Protein AF-0000000070252685 (afdb_homodimer)

Sequence (1510 aa):
MESILINCVQNNLHHFMHSNAIFISQLLCAQFPSETNLQLLAACYLQNNQAYSAYHILKGTKMPQSRYLFAISCFHMNLLGEAEAALCPANEPGAEVPNGAPGHYLLGQVYRYTDRKKRAIDHFKQALSKDPLMWAAYEELCILGDAEEATTVFGEAASFCMQKQYLNCSTSPNLSAEDCNVVATNSVSEDVSPRKLRLMQGLKDIAANPHGSSIIGGAASQLISSGSSNMSFYNTPSPMATQLSSVAPPPLCRNVMPNGPNLSTLNSDNSPKSTVNSTIQAPIQAPRRKFVGEGKLRKISGRLFSDSPRRSSRLSNEASVSSNANATMLSGNGTSNSYKGGSKLGPMTFRTMTVRKGQSWANENMDGGIHNDAVDVSRLNISSTTSCSSAAVEAKAYEQDATTLQVSGQATSESKVITGASEILTILRVLGEGYRLACLYRCKEALDTYLKLPQRHYNTGWVLSQVGKAHYELVDNLEADRVFSLARQIAPYSLEGMDIYSTVLYHLKEDMKLSYLAQELISTDRLAPQSWCAMGNCYSLQKDHETALKNFQRAVQLNPRFAYAQTLCGHEYVAQEDFENGIKSYQRALMVDPRHYNAWYGLGMLYLHQEKFEFSEHHFRMAFRINPKSSVILSYLGTALHFLKRSEEGLAVMEKAILADKKNLLPMYQKANILMSLERFDEALEVLDELKEYAPFESSVFALMGNIYKRRNMHERAMFHYGIALDLKPSATDAATIKAAIEKLYLPDELEDNLMESILINCVQNNLHHFMHSNAIFISQLLCAQFPSETNLQLLAACYLQNNQAYSAYHILKGTKMPQSRYLFAISCFHMNLLGEAEAALCPANEPGAEVPNGAPGHYLLGQVYRYTDRKKRAIDHFKQALSKDPLMWAAYEELCILGDAEEATTVFGEAASFCMQKQYLNCSTSPNLSAEDCNVVATNSVSEDVSPRKLRLMQGLKDIAANPHGSSIIGGAASQLISSGSSNMSFYNTPSPMATQLSSVAPPPLCRNVMPNGPNLSTLNSDNSPKSTVNSTIQAPIQAPRRKFVGEGKLRKISGRLFSDSPRRSSRLSNEASVSSNANATMLSGNGTSNSYKGGSKLGPMTFRTMTVRKGQSWANENMDGGIHNDAVDVSRLNISSTTSCSSAAVEAKAYEQDATTLQVSGQATSESKVITGASEILTILRVLGEGYRLACLYRCKEALDTYLKLPQRHYNTGWVLSQVGKAHYELVDNLEADRVFSLARQIAPYSLEGMDIYSTVLYHLKEDMKLSYLAQELISTDRLAPQSWCAMGNCYSLQKDHETALKNFQRAVQLNPRFAYAQTLCGHEYVAQEDFENGIKSYQRALMVDPRHYNAWYGLGMLYLHQEKFEFSEHHFRMAFRINPKSSVILSYLGTALHFLKRSEEGLAVMEKAILADKKNLLPMYQKANILMSLERFDEALEVLDELKEYAPFESSVFALMGNIYKRRNMHERAMFHYGIALDLKPSATDAATIKAAIEKLYLPDELEDNL

Organism: Medicago truncatula (NCBI:txid3880)

Secondary structure (DSSP, 8-state):
-HHHHHHHHHHHHHTT-HHHHHHHHHHHHHHS--HHHHHHHHHHHHHTT-HHHHHHHHTT--SHHHHHHHHHHHHHTT-HHHHHHHHS-TT-TTPPPTTSHHHHHHHHHHHHHTT-HHHHHHHHHHHHHH-TT-HHHHHHHHHTT-PPPHHHHTSHHHHHHHHHHHHTTTSS----GGGG---------------------------------------------------------GGG--------------------------------------------------------------TTS-S---S-----B----------------------------------------------------------------------------------TTHHHHHHHHHHHHHHHHHHHHHHHHHHHHHHHHHHHHHHTT-HHHHHHHHTTS-HHHHTSHHHHHHHHHHHHHTT-HHHHHHHHHHHHHH-TT--TTHHHHHHHHHHTT-HHHHHHHHHHHHHH-TT-HHHHHHHHHHHHHTT-HHHHHHHHHHHHHH-TT-HHHHHHHHHHHHHTT-HHHHHHHHHHHHHH-TT-HHHHHHHHHHHHHTT-HHHHHHHHHHHHHH-TT-HHHHHHHHHHHHHTT-HHHHHHHHHHHHHH-TTB-HHHHHHHHHHHHTT-HHHHHHHHHHHHHH-TT-HHHHHHHHHHHHHTT-HHHHHHHHHHHHHT---HHHHHHHHHHHHTTTS-HHHHTT-/-HHHHHHHHHHHHHTT-HHHHHHHHHHHHHHS--HHHHHHHHHHHHHTT-HHHHHHHHTT--SHHHHHHHHHHHHHTT-HHHHHHHHS-TT-TTPPPTTSHHHHHHHHHHHHHTT-HHHHHHHHHHHHHH-TT-HHHHHHHHHTT-PPPHHHHTSHHHHHHHHHHHHTTTSS----GGGG-------------------------------------------------------------------------------------------------------------------------STTS-SS--S----------------------------------------------S-----------------------------------------GGGHHHHHHHHHHHHHHHHHHHHHHHHHHHHHHHHHHHHHTT-HHHHHHHHTTS-HHHHTSHHHHHHHHHHHHHTT-HHHHHHHHHHHHHH-TT--TTHHHHHHHHHHTT-HHHHHHHHHHHHHH-TT-HHHHHHHHHHHHHTT-HHHHHHHHHHHHHH-TT-HHHHHHHHHHHHHTT-HHHHHHHHHHHHHH-TT-HHHHHHHHHHHHHTT-HHHHHHHHHHHHHH-TT-HHHHHHHHHHHHHTT-HHHHHHHHHHHHHH-TT--HHHHHHHHHHHHTT-HHHHHHHHHHHHHH-TT-HHHHHHHHHHHHHTT-HHHHHHHHHHHHHT---HHHHHHHHHHHHTTTS-HHHHTT-

InterPro domains:
  IPR011990 Tetratricopeptide-like helical domain superfamily [G3DSA:1.25.40.10] (1-155)
  IPR011990 Tetratricopeptide-like helical domain superfamily [G3DSA:1.25.40.10] (419-493)
  IPR011990 Tetratricopeptide-like helical domain superfamily [G3DSA:1.25.40.10] (494-622)
  IPR011990 Tetratricopeptide-like helical domain superfamily [G3DSA:1.25.40.10] (623-747)
  IPR011990 Tetratricopeptide-like helical domain superfamily [SSF48452] (34-492)
  IPR011990 Tetratricopeptide-like helical domain superfamily [SSF48452] (529-735)
  IPR013105 Tetratricopeptide repeat 2 [PF07719] (102-132)
  IPR019734 Tetratricopeptide repeat [PF00515] (530-562)
  IPR019734 Tetratricopeptide repeat [PS50005] (101-134)
  IPR019734 Tetratricopeptide repeat [PS50005] (529-562)
  IPR019734 Tetratricopeptide repeat [PS50005] (563-596)
  IPR019734 Tetratricopeptide repeat [PS50005] (597-630)
  IPR019734 Tetratricopeptide repeat [PS50005] (699-732)
  IPR019734 Tetratricopeptide repeat [SM00028] (101-134)
  IPR019734 Tetratricopeptide repeat [SM00028] (529-562)
  IPR019734 Tetratricopeptide repeat [SM00028] (563-596)
  IPR019734 Tetratricopeptide repeat [SM00028] (597-630)
  IPR019734 Tetratricopeptide repeat [SM00028] (631-664)
  IPR019734 Tetratricopeptide repeat [SM00028] (665-698)
  IPR019734 Tetratricopeptide repeat [SM00028] (699-732)

Solvent-accessible surface area (backbone atoms only — not comparable to full-atom values): 87542 Å² total; per-residue (Å²): 69,67,67,58,46,51,51,48,27,52,50,25,53,73,67,70,34,44,71,44,18,42,52,48,28,50,52,43,30,45,76,48,75,45,72,69,44,46,44,53,38,27,49,36,29,44,69,61,73,31,31,63,41,22,33,66,71,35,60,88,54,78,53,49,68,40,19,44,53,29,18,51,21,24,48,76,68,69,35,46,70,59,18,45,41,47,42,49,37,80,90,40,81,82,53,73,51,24,78,52,29,64,33,25,35,51,50,14,50,46,27,46,77,68,71,34,56,70,61,12,52,51,24,21,51,49,13,34,72,68,31,62,80,43,53,56,34,53,52,50,28,18,70,71,71,68,51,71,59,23,64,66,60,43,27,68,70,30,45,51,50,49,42,54,61,62,47,56,63,70,71,58,71,86,71,61,84,66,58,73,62,64,66,80,71,74,71,74,72,68,81,69,82,77,81,70,87,85,81,89,79,89,80,86,89,86,91,84,93,84,91,87,88,87,92,85,89,90,77,93,81,93,83,90,85,84,87,86,89,90,82,76,86,81,84,83,78,64,80,74,66,75,73,65,80,82,88,76,85,87,80,66,89,78,88,78,77,81,80,69,80,84,89,82,87,84,89,80,87,82,90,82,86,84,83,91,82,89,76,92,73,83,85,85,82,72,80,79,75,72,84,64,79,75,76,72,82,64,75,52,56,37,84,75,38,69,66,82,73,43,63,84,70,66,54,48,62,50,80,45,70,80,74,85,75,84,88,80,82,82,83,80,86,77,85,80,81,86,81,87,84,90,83,88,82,88,87,83,91,81,89,94,87,86,93,86,86,88,86,91,88,82,86,84,84,83,86,84,88,81,85,85,84,70,84,73,78,84,76,90,78,66,83,52,79,81,82,78,86,87,76,89,70,88,78,77,86,76,68,77,64,62,72,59,46,61,56,45,52,51,49,49,50,47,50,42,49,49,52,20,47,51,53,53,28,53,54,46,22,40,54,40,37,18,50,40,28,44,59,55,52,39,30,71,61,14,52,58,38,46,66,69,44,57,63,57,60,39,72,32,41,66,47,24,29,52,48,16,51,33,28,43,76,68,50,35,42,68,59,14,51,52,36,39,52,51,20,39,70,73,30,69,64,61,59,76,54,39,41,56,48,31,49,39,29,48,75,68,65,35,61,67,64,31,45,51,49,17,51,50,34,38,71,68,38,73,76,41,38,39,21,26,38,17,43,11,40,44,30,41,72,70,68,34,41,69,62,13,33,53,28,17,48,49,17,27,70,65,34,80,72,42,34,67,37,28,31,48,33,14,24,33,26,44,74,68,68,35,53,68,61,14,50,52,26,20,50,52,16,37,72,60,33,78,73,45,36,66,27,30,40,49,50,12,51,51,26,46,74,67,66,37,38,71,60,13,31,51,26,21,48,54,19,32,72,50,37,72,58,40,28,50,49,30,28,50,32,15,49,28,29,36,76,68,70,38,44,69,63,12,47,55,34,16,52,51,12,33,71,53,29,75,37,32,51,62,22,51,55,49,40,24,50,53,27,46,76,69,66,37,49,69,63,16,50,54,46,47,56,54,46,38,58,42,42,74,76,35,27,62,60,29,38,50,52,12,52,49,27,42,76,66,69,35,53,68,60,12,52,51,27,38,50,52,15,54,72,51,61,46,45,72,70,42,42,51,52,52,50,52,49,58,73,43,56,86,54,63,74,80,56,53,75,75,102,70,68,67,58,45,51,50,49,28,53,52,24,54,74,68,71,35,45,72,44,20,42,51,48,27,49,52,42,32,47,75,48,74,43,70,69,42,46,43,53,36,30,49,37,29,45,70,62,72,31,31,63,41,21,34,66,71,34,60,88,55,78,52,51,70,39,19,45,55,28,18,52,19,22,48,77,67,68,37,48,70,59,18,45,41,45,42,48,35,82,92,41,80,80,52,74,50,27,78,52,28,64,33,25,34,52,49,13,49,44,26,45,76,66,72,35,55,71,61,12,51,51,23,22,51,48,12,34,72,68,30,63,82,42,54,56,34,54,52,51,29,18,70,72,72,68,52,71,58,21,63,68,62,44,26,68,68,32,46,51,51,51,42,54,60,62,48,58,62,70,69,57,69,85,70,60,84,67,59,74,61,63,64,79,72,73,75,71,76,65,83,60,50,82,76,84,73,81,86,92,80,85,76,83,86,74,89,79,90,82,81,88,83,79,87,78,87,71,86,80,81,89,81,89,83,87,85,91,84,91,82,90,94,84,89,92,90,93,84,90,90,83,90,78,88,91,82,83,88,85,86,88,80,83,88,85,89,85,87,90,86,88,84,88,82,82,87,82,90,83,86,78,85,84,81,92,80,88,77,87,79,80,79,83,81,76,78,78,76,71,87,63,78,78,76,70,84,67,74,48,56,36,81,71,38,68,66,82,71,44,66,86,65,74,51,62,48,54,78,20,80,68,91,79,89,74,84,79,82,88,78,85,80,82,86,81,89,78,88,84,86,84,83,86,86,86,78,90,81,88,82,79,91,78,70,95,78,86,90,84,93,86,82,86,78,87,77,85,80,91,80,90,83,84,87,79,86,80,75,94,77,92,84,91,87,87,88,81,85,85,85,82,74,84,81,77,87,82,69,78,67,60,75,62,43,62,63,46,49,55,51,48,49,48,51,43,49,49,52,20,46,51,53,54,29,53,54,47,22,41,53,42,37,18,51,39,29,43,59,54,52,39,29,70,62,14,52,57,38,45,65,70,44,58,63,56,58,38,73,32,43,66,49,23,29,52,48,16,50,32,29,43,76,70,68,36,42,67,59,15,50,51,35,38,53,50,19,38,70,74,31,69,62,62,61,75,55,40,40,56,51,32,49,39,30,48,75,68,65,35,63,66,64,29,45,51,50,18,52,50,34,38,72,70,36,75,77,41,39,38,22,26,39,15,44,11,41,43,29,41,71,69,68,35,41,69,61,13,33,54,29,17,49,50,17,28,69,66,33,79,72,41,33,67,37,29,30,53,34,14,25,34,26,44,74,67,68,35,52,68,61,13,51,51,24,20,50,52,16,36,70,62,34,79,71,44,36,66,26,31,39,50,51,12,53,52,27,44,74,69,66,36,38,70,59,11,32,51,25,21,50,54,18,30,72,50,36,70,59,41,28,43,49,31,29,52,32,15,51,29,29,36,74,68,71,37,44,71,60,12,47,54,34,16,52,52,12,33,70,54,28,74,52,26,49,57,20,51,56,51,41,22,51,53,27,45,75,71,67,37,49,68,63,18,51,53,46,46,55,55,46,40,44,34,31,64,76,34,26,64,62,30,39,51,51,11,52,50,27,41,75,67,70,36,52,68,61,11,51,51,27,39,51,52,14,55,70,53,62,45,44,72,69,42,43,51,53,51,52,51,49,59,73,44,57,85,54,63,74,80,56,53,74,77,101

Nearest PDB structures (foldseek):
  6q6h-assembly1_J  TM=9.196E-01  e=4.340E-27  Homo sapiens
  9gaw-assembly1_J  TM=9.113E-01  e=5.886E-27  Homo sapiens
  5g05-assembly1_H  TM=8.984E-01  e=2.149E-26  Homo sapiens
  4rg9-assembly1_B  TM=7.607E-01  e=1.449E-23  Homo sapiens
  8a61-assembly1_F  TM=8.422E-01  e=3.657E-17  Saccharomyces cerevisiae

pLDDT: mean 70.57, std 36.14, range [13.05, 98.81]

Structure (mmCIF, N/CA/C/O backbone):
data_AF-0000000070252685-model_v1
#
loop_
_entity.id
_entity.type
_entity.pdbx_description
1 polymer 'Cell division cycle-like protein'
#
loop_
_atom_site.group_PDB
_atom_site.id
_atom_site.type_symbol
_atom_site.label_atom_id
_atom_site.label_alt_id
_atom_site.label_comp_id
_atom_site.label_asym_id
_atom_site.label_entity_id
_atom_site.label_seq_id
_atom_site.pdbx_PDB_ins_code
_atom_site.Cartn_x
_atom_site.Cartn_y
_atom_site.Cartn_z
_atom_site.occupancy
_atom_site.B_iso_or_equiv
_atom_site.auth_seq_id
_atom_site.auth_comp_id
_atom_site.auth_asym_id
_atom_site.auth_atom_id
_atom_site.pdbx_PDB_model_num
ATOM 1 N N . MET A 1 1 ? -28.453 9.102 19.422 1 94.31 1 MET A N 1
ATOM 2 C CA . MET A 1 1 ? -27.094 9.531 19.078 1 94.31 1 MET A CA 1
ATOM 3 C C . MET A 1 1 ? -26.281 8.383 18.5 1 94.31 1 MET A C 1
ATOM 5 O O . MET A 1 1 ? -25.641 8.539 17.453 1 94.31 1 MET A O 1
ATOM 9 N N . GLU A 1 2 ? -26.297 7.258 19.109 1 95.5 2 GLU A N 1
ATOM 10 C CA . GLU A 1 2 ? -25.5 6.113 18.672 1 95.5 2 GLU A CA 1
ATOM 11 C C . GLU A 1 2 ? -25.891 5.676 17.266 1 95.5 2 GLU A C 1
ATOM 13 O O . GLU A 1 2 ? -25.016 5.457 16.422 1 95.5 2 GLU A O 1
ATOM 18 N N . SER A 1 3 ? -27.188 5.547 17 1 95.12 3 SER A N 1
ATOM 19 C CA . SER A 1 3 ? -27.656 5.121 15.695 1 95.12 3 SER A CA 1
ATOM 20 C C . SER A 1 3 ? -27.266 6.117 14.609 1 95.12 3 SER A C 1
ATOM 22 O O . SER A 1 3 ? -26.938 5.723 13.492 1 95.12 3 SER A O 1
ATOM 24 N N . ILE A 1 4 ? -27.359 7.371 14.953 1 95.31 4 ILE A N 1
ATOM 25 C CA . ILE A 1 4 ? -26.984 8.406 14 1 95.31 4 ILE A CA 1
ATOM 26 C C . ILE A 1 4 ? -25.5 8.266 13.641 1 95.31 4 ILE A C 1
ATOM 28 O O . ILE A 1 4 ? -25.141 8.312 12.469 1 95.31 4 ILE A O 1
ATOM 32 N N . LEU A 1 5 ? -24.672 8.086 14.648 1 97.44 5 LEU A N 1
ATOM 33 C CA . LEU A 1 5 ? -23.219 7.973 14.43 1 97.44 5 LEU A CA 1
ATOM 34 C C . LEU A 1 5 ? -22.891 6.715 13.633 1 97.44 5 LEU A C 1
ATOM 36 O O . LEU A 1 5 ? -22.047 6.754 12.734 1 97.44 5 LEU A O 1
ATOM 40 N N . ILE A 1 6 ? -23.547 5.617 13.922 1 97.69 6 ILE A N 1
ATOM 41 C CA . ILE A 1 6 ? -23.328 4.367 13.203 1 97.69 6 ILE A CA 1
ATOM 42 C C . ILE A 1 6 ? -23.672 4.547 11.727 1 97.69 6 ILE A C 1
ATOM 44 O O . ILE A 1 6 ? -22.906 4.152 10.844 1 97.69 6 ILE A O 1
ATOM 48 N N . ASN A 1 7 ? -24.812 5.113 11.531 1 96.25 7 ASN A N 1
ATOM 49 C CA . ASN A 1 7 ? -25.25 5.359 10.164 1 96.25 7 ASN A CA 1
ATOM 50 C C . ASN A 1 7 ? -24.266 6.27 9.422 1 96.25 7 ASN A C 1
ATOM 52 O O . ASN A 1 7 ? -24 6.074 8.234 1 96.25 7 ASN A O 1
ATOM 56 N N . CYS A 1 8 ? -23.766 7.254 10.102 1 96.94 8 CYS A N 1
ATOM 57 C CA . CYS A 1 8 ? -22.797 8.172 9.516 1 96.94 8 CYS A CA 1
ATOM 58 C C . CYS A 1 8 ? -21.531 7.438 9.117 1 96.94 8 CYS A C 1
ATOM 60 O O . CYS A 1 8 ? -21 7.648 8.031 1 96.94 8 CYS A O 1
ATOM 62 N N . VAL A 1 9 ? -21.031 6.609 10 1 98.19 9 VAL A N 1
ATOM 63 C CA . VAL A 1 9 ? -19.812 5.852 9.734 1 98.19 9 VAL A CA 1
ATOM 64 C C . VAL A 1 9 ? -20.031 4.961 8.516 1 98.19 9 VAL A C 1
ATOM 66 O O . VAL A 1 9 ? -19.188 4.93 7.613 1 98.19 9 VAL A O 1
ATOM 69 N N . GLN A 1 10 ? -21.125 4.285 8.43 1 96.75 10 GLN A N 1
ATOM 70 C CA . GLN A 1 10 ? -21.422 3.379 7.324 1 96.75 10 GLN A CA 1
ATOM 71 C C . GLN A 1 10 ? -21.531 4.141 6.004 1 96.75 10 GLN A C 1
ATOM 73 O O . GLN A 1 10 ? -21.062 3.674 4.969 1 96.75 10 GLN A O 1
ATOM 78 N N . ASN A 1 11 ? -22.172 5.25 6.137 1 96.31 11 ASN A N 1
ATOM 79 C CA . ASN A 1 11 ? -22.312 6.082 4.945 1 96.31 11 ASN A CA 1
ATOM 80 C C . ASN A 1 11 ? -20.953 6.555 4.434 1 96.31 11 ASN A C 1
ATOM 82 O O . ASN A 1 11 ? -20.719 6.59 3.225 1 96.31 11 ASN A O 1
ATOM 86 N N . ASN A 1 12 ? -20.141 6.969 5.336 1 97.81 12 ASN A N 1
ATOM 87 C CA . ASN A 1 12 ? -18.797 7.414 4.957 1 97.81 12 ASN A CA 1
ATOM 88 C C . ASN A 1 12 ? -17.969 6.273 4.363 1 97.81 12 ASN A C 1
ATOM 90 O O . ASN A 1 12 ? -17.203 6.484 3.424 1 97.81 12 ASN A O 1
ATOM 94 N N . LEU A 1 13 ? -18.109 5.066 4.898 1 96.94 13 LEU A N 1
ATOM 95 C CA . LEU A 1 13 ? -17.422 3.904 4.348 1 96.94 13 LEU A CA 1
ATOM 96 C C . LEU A 1 13 ? -17.906 3.607 2.93 1 96.94 13 LEU A C 1
ATOM 98 O O . LEU A 1 13 ? -17.109 3.273 2.055 1 96.94 13 LEU A O 1
ATOM 102 N N . HIS A 1 14 ? -19.156 3.803 2.762 1 95.25 14 HIS A N 1
ATOM 103 C CA . HIS A 1 14 ? -19.75 3.564 1.449 1 95.25 14 HIS A CA 1
ATOM 104 C C . HIS A 1 14 ? -19.188 4.531 0.41 1 95.25 14 HIS A C 1
ATOM 106 O O . HIS A 1 14 ? -19.047 4.176 -0.762 1 95.25 14 HIS A O 1
ATOM 112 N N . HIS A 1 15 ? -18.844 5.73 0.833 1 96.81 15 HIS A N 1
ATOM 113 C CA . HIS A 1 15 ? -18.375 6.754 -0.092 1 96.81 15 HIS A CA 1
ATOM 114 C C . HIS A 1 15 ? -16.859 6.867 -0.069 1 96.81 15 HIS A C 1
ATOM 116 O O . HIS A 1 15 ? -16.297 7.832 -0.594 1 96.81 15 HIS A O 1
ATOM 122 N N . PHE A 1 16 ? -16.156 5.961 0.532 1 97.06 16 PHE A N 1
ATOM 123 C CA . PHE A 1 16 ? -14.695 5.871 0.58 1 97.06 16 PHE A CA 1
ATOM 124 C C . PHE A 1 16 ? -14.102 7.086 1.279 1 97.06 16 PHE A C 1
ATOM 126 O O . PHE A 1 16 ? -13.039 7.578 0.89 1 97.06 16 PHE A O 1
ATOM 133 N N . MET A 1 17 ? -14.898 7.641 2.25 1 97.5 17 MET A N 1
ATOM 134 C CA . MET A 1 17 ? -14.422 8.703 3.131 1 97.5 17 MET A CA 1
ATOM 135 C C . MET A 1 17 ? -13.836 8.133 4.414 1 97.5 17 MET A C 1
ATOM 137 O O . MET A 1 17 ? -14.367 8.359 5.504 1 97.5 17 MET A O 1
ATOM 141 N N . HIS A 1 18 ? -12.734 7.488 4.301 1 97.25 18 HIS A N 1
ATOM 142 C CA . HIS A 1 18 ? -12.18 6.68 5.379 1 97.25 18 HIS A CA 1
ATOM 143 C C . HIS A 1 18 ? -11.742 7.547 6.555 1 97.25 18 HIS A C 1
ATOM 145 O O . HIS A 1 18 ? -11.984 7.203 7.715 1 97.25 18 HIS A O 1
ATOM 151 N N . SER A 1 19 ? -11.078 8.672 6.262 1 96.19 19 SER A N 1
ATOM 152 C CA . SER A 1 19 ? -10.602 9.539 7.332 1 96.19 19 SER A CA 1
ATOM 153 C C . SER A 1 19 ? -11.758 10.047 8.195 1 96.19 19 SER A C 1
ATOM 155 O O . SER A 1 19 ? -11.664 10.07 9.422 1 96.19 19 SER A O 1
ATOM 157 N N . ASN A 1 20 ? -12.805 10.422 7.52 1 98.12 20 ASN A N 1
ATOM 158 C CA . ASN A 1 20 ? -13.977 10.906 8.25 1 98.12 20 ASN A CA 1
ATOM 159 C C . ASN A 1 20 ? -14.656 9.773 9.016 1 98.12 20 ASN A C 1
ATOM 161 O O . ASN A 1 20 ? -15.141 9.977 10.133 1 98.12 20 ASN A O 1
ATOM 165 N N . ALA A 1 21 ? -14.734 8.602 8.375 1 98.5 21 ALA A N 1
ATOM 166 C CA . ALA A 1 21 ? -15.32 7.43 9.031 1 98.5 21 ALA A CA 1
ATOM 167 C C . ALA A 1 21 ? -14.562 7.086 10.312 1 98.5 21 ALA A C 1
ATOM 169 O O . ALA A 1 21 ? -15.172 6.781 11.344 1 98.5 21 ALA A O 1
ATOM 170 N N . ILE A 1 22 ? -13.258 7.156 10.305 1 98 22 ILE A N 1
ATOM 171 C CA . ILE A 1 22 ? -12.414 6.82 11.453 1 98 22 ILE A CA 1
ATOM 172 C C . ILE A 1 22 ? -12.664 7.82 12.578 1 98 22 ILE A C 1
ATOM 174 O O . ILE A 1 22 ? -12.867 7.426 13.734 1 98 22 ILE A O 1
ATOM 178 N N . PHE A 1 23 ? -12.742 9.086 12.242 1 97.88 23 PHE A N 1
ATOM 179 C CA . PHE A 1 23 ? -12.953 10.109 13.258 1 97.88 23 PHE A CA 1
ATOM 180 C C . PHE A 1 23 ? -14.305 9.922 13.938 1 97.88 23 PHE A C 1
ATOM 182 O O . PHE A 1 23 ? -14.398 9.93 15.164 1 97.88 23 PHE A O 1
ATOM 189 N N . ILE A 1 24 ? -15.328 9.773 13.109 1 98.31 24 ILE A N 1
ATOM 190 C CA . ILE A 1 24 ? -16.672 9.641 13.648 1 98.31 24 ILE A CA 1
ATOM 191 C C . ILE A 1 24 ? -16.781 8.352 14.461 1 98.31 24 ILE A C 1
ATOM 193 O O . ILE A 1 24 ? -17.469 8.312 15.484 1 98.31 24 ILE A O 1
ATOM 197 N N . SER A 1 25 ? -16.125 7.301 13.992 1 98.25 25 SER A N 1
ATOM 198 C CA . SER A 1 25 ? -16.172 6.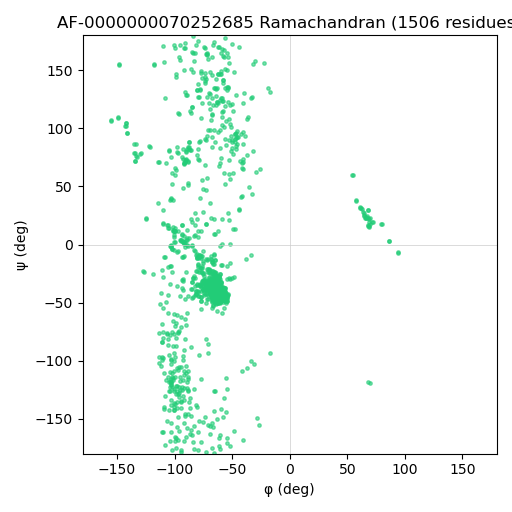035 14.719 1 98.25 25 SER A CA 1
ATOM 199 C C . SER A 1 25 ? -15.438 6.145 16.047 1 98.25 25 SER A C 1
ATOM 201 O O . SER A 1 25 ? -15.82 5.5 17.031 1 98.25 25 SER A O 1
ATOM 203 N N . GLN A 1 26 ? -14.328 6.906 16.078 1 97.06 26 GLN A N 1
ATOM 204 C CA . GLN A 1 26 ? -13.648 7.16 17.344 1 97.06 26 GLN A CA 1
ATOM 205 C C . GLN A 1 26 ? -14.562 7.887 18.328 1 97.06 26 GLN A C 1
ATOM 207 O O . GLN A 1 26 ? -14.578 7.574 19.516 1 97.06 26 GLN A O 1
ATOM 212 N N . LEU A 1 27 ? -15.273 8.859 17.797 1 97.38 27 LEU A N 1
ATOM 213 C CA . LEU A 1 27 ? -16.25 9.562 18.609 1 97.38 27 LEU A CA 1
ATOM 214 C C . LEU A 1 27 ? -17.312 8.602 19.141 1 97.38 27 LEU A C 1
ATOM 216 O O . LEU A 1 27 ? -17.688 8.68 20.312 1 97.38 27 LEU A O 1
ATOM 220 N N . LEU A 1 28 ? -17.766 7.742 18.234 1 98.12 28 LEU A N 1
ATOM 221 C CA . LEU A 1 28 ? -18.766 6.734 18.578 1 98.12 28 LEU A CA 1
ATOM 222 C C . LEU A 1 28 ? -18.25 5.832 19.703 1 98.12 28 LEU A C 1
ATOM 224 O O . LEU A 1 28 ? -18.969 5.59 20.672 1 98.12 28 LEU A O 1
ATOM 228 N N . CYS A 1 29 ? -17.016 5.391 19.672 1 97.56 29 CYS A N 1
ATOM 229 C CA . CYS A 1 29 ? -16.453 4.469 20.656 1 97.56 29 CYS A CA 1
ATOM 230 C C . CYS A 1 29 ? -16.203 5.176 21.984 1 97.56 29 CYS A C 1
ATOM 232 O O . CYS A 1 29 ? -16.328 4.57 23.047 1 97.56 29 CYS A O 1
ATOM 234 N N . ALA A 1 30 ? -15.781 6.422 21.875 1 97.44 30 ALA A N 1
ATOM 235 C CA . ALA A 1 30 ? -15.562 7.188 23.094 1 97.44 30 ALA A CA 1
ATOM 236 C C . ALA A 1 30 ? -16.875 7.402 23.844 1 97.44 30 ALA A C 1
ATOM 238 O O . ALA A 1 30 ? -16.906 7.301 25.078 1 97.44 30 ALA A O 1
ATOM 239 N N . GLN A 1 31 ? -18 7.652 23.141 1 97.25 31 GLN A N 1
ATOM 240 C CA . GLN A 1 31 ? -19.297 7.941 23.75 1 97.25 31 GLN A CA 1
ATOM 241 C C . GLN A 1 31 ? -20 6.656 24.172 1 97.25 31 GLN A C 1
ATOM 243 O O . GLN A 1 31 ? -20.672 6.625 25.203 1 97.25 31 GLN A O 1
ATOM 248 N N . PHE A 1 32 ? -19.875 5.668 23.328 1 97.69 32 PHE A N 1
ATOM 249 C CA . PHE A 1 32 ? -20.547 4.398 23.562 1 97.69 32 PHE A CA 1
ATOM 250 C C . PHE A 1 32 ? -19.578 3.23 23.422 1 97.69 32 PHE A C 1
ATOM 252 O O . PHE A 1 32 ? -19.641 2.465 22.469 1 97.69 32 PHE A O 1
ATOM 259 N N . PRO A 1 33 ? -18.781 3.053 24.5 1 96.12 33 PRO A N 1
ATOM 260 C CA . PRO A 1 33 ? -17.828 1.943 24.406 1 96.12 33 PRO A CA 1
ATOM 261 C C . PRO A 1 33 ? -18.516 0.578 24.391 1 96.12 33 PRO A C 1
ATOM 263 O O . PRO A 1 33 ? -19.281 0.255 25.297 1 96.12 33 PRO A O 1
ATOM 266 N N . SER A 1 34 ? -18.469 -0.105 23.344 1 97.19 34 SER A N 1
ATOM 267 C CA . SER A 1 34 ? -18.984 -1.457 23.156 1 97.19 34 SER A CA 1
ATOM 268 C C . SER A 1 34 ? -18.156 -2.24 22.141 1 97.19 34 SER A C 1
ATOM 270 O O . SER A 1 34 ? -17.453 -1.649 21.328 1 97.19 34 SER A O 1
ATOM 272 N N . GLU A 1 35 ? -18.172 -3.525 22.25 1 96.62 35 GLU A N 1
ATOM 273 C CA . GLU A 1 35 ? -17.438 -4.367 21.297 1 96.62 35 GLU A CA 1
ATOM 274 C C . GLU A 1 35 ? -17.953 -4.18 19.875 1 96.62 35 GLU A C 1
ATOM 276 O O . GLU A 1 35 ? -17.188 -4.223 18.922 1 96.62 35 GLU A O 1
ATOM 281 N N . THR A 1 36 ? -19.25 -3.994 19.734 1 97.75 36 THR A N 1
ATOM 282 C CA . THR A 1 36 ? -19.859 -3.807 18.422 1 97.75 36 THR A CA 1
ATOM 283 C C . THR A 1 36 ? -19.344 -2.521 17.766 1 97.75 36 THR A C 1
ATOM 285 O O . THR A 1 36 ? -19.078 -2.492 16.562 1 97.75 36 THR A O 1
ATOM 288 N N . ASN A 1 37 ? -19.281 -1.487 18.594 1 98.19 37 ASN A N 1
ATOM 289 C CA . ASN A 1 37 ? -18.75 -0.234 18.062 1 98.19 37 ASN A CA 1
ATOM 290 C C . ASN A 1 37 ? -17.266 -0.322 17.781 1 98.19 37 ASN A C 1
ATOM 292 O O . ASN A 1 37 ? -16.766 0.309 16.844 1 98.19 37 ASN A O 1
ATOM 296 N N . LEU A 1 38 ? -16.531 -1.125 18.562 1 98.12 38 LEU A N 1
ATOM 297 C CA . LEU A 1 38 ? -15.117 -1.367 18.281 1 98.12 38 LEU A CA 1
ATOM 298 C C . LEU A 1 38 ? -14.945 -2.115 16.969 1 98.12 38 LEU A C 1
ATOM 300 O O . LEU A 1 38 ? -13.984 -1.874 16.234 1 98.12 38 LEU A O 1
ATOM 304 N N . GLN A 1 39 ? -15.898 -3.055 16.688 1 98.19 39 GLN A N 1
ATOM 305 C CA . GLN A 1 39 ? -15.891 -3.754 15.398 1 98.19 39 GLN A CA 1
ATOM 306 C C . GLN A 1 39 ? -15.977 -2.771 14.234 1 98.19 39 GLN A C 1
ATOM 308 O O . GLN A 1 39 ? -15.273 -2.92 13.234 1 98.19 39 GLN A O 1
ATOM 313 N N . LEU A 1 40 ? -16.859 -1.833 14.422 1 98.19 40 LEU A N 1
ATOM 314 C CA . LEU A 1 40 ? -17.047 -0.83 13.383 1 98.19 40 LEU A CA 1
ATOM 315 C C . LEU A 1 40 ? -15.781 0.005 13.195 1 98.19 40 LEU A C 1
ATOM 317 O O . LEU A 1 40 ? -15.383 0.29 12.062 1 98.19 40 LEU A O 1
ATOM 321 N N . LEU A 1 41 ? -15.141 0.412 14.266 1 98.19 41 LEU A N 1
ATOM 322 C CA . LEU A 1 41 ? -13.898 1.167 14.195 1 98.19 41 LEU A CA 1
ATOM 323 C C . LEU A 1 41 ? -12.797 0.343 13.531 1 98.19 41 LEU A C 1
ATOM 325 O O . LEU A 1 41 ? -12.062 0.851 12.68 1 98.19 41 LEU A O 1
ATOM 329 N N . ALA A 1 42 ? -12.711 -0.913 13.906 1 98.5 42 ALA A N 1
ATOM 330 C CA . ALA A 1 42 ? -11.727 -1.807 13.305 1 98.5 42 ALA A CA 1
ATOM 331 C C . ALA A 1 42 ? -11.953 -1.952 11.805 1 98.5 42 ALA A C 1
ATOM 333 O O . ALA A 1 42 ? -11 -1.976 11.023 1 98.5 42 ALA A O 1
ATOM 334 N N . ALA A 1 43 ? -13.219 -2.061 11.422 1 98.31 43 ALA A N 1
ATOM 335 C CA . ALA A 1 43 ? -13.562 -2.172 10.008 1 98.31 43 ALA A CA 1
ATOM 336 C C . ALA A 1 43 ? -13.117 -0.93 9.234 1 98.31 43 ALA A C 1
ATOM 338 O O . ALA A 1 43 ? -12.672 -1.028 8.094 1 98.31 43 ALA A O 1
ATOM 339 N N . CYS A 1 44 ? -13.258 0.243 9.883 1 98.31 44 CYS A N 1
ATOM 340 C CA . CYS A 1 44 ? -12.812 1.479 9.25 1 98.31 44 CYS A CA 1
ATOM 341 C C . CYS A 1 44 ? -11.312 1.442 8.992 1 98.31 44 CYS A C 1
ATOM 343 O O . CYS A 1 44 ? -10.859 1.784 7.898 1 98.31 44 CYS A O 1
ATOM 345 N N . TYR A 1 45 ? -10.578 0.981 9.961 1 98 45 TYR A N 1
ATOM 346 C CA . TYR A 1 45 ? -9.133 0.922 9.82 1 98 45 TYR A CA 1
ATOM 347 C C . TYR A 1 45 ? -8.727 -0.129 8.797 1 98 45 TYR A C 1
ATOM 349 O O . TYR A 1 45 ? -7.785 0.078 8.023 1 98 45 TYR A O 1
ATOM 357 N N . LEU A 1 46 ? -9.414 -1.261 8.758 1 97.94 46 LEU A N 1
ATOM 358 C CA . LEU A 1 46 ? -9.109 -2.312 7.793 1 97.94 46 LEU A CA 1
ATOM 359 C C . LEU A 1 46 ? -9.367 -1.831 6.367 1 97.94 46 LEU A C 1
ATOM 361 O O . LEU A 1 46 ? -8.578 -2.111 5.461 1 97.94 46 LEU A O 1
ATOM 365 N N . GLN A 1 47 ? -10.43 -1.093 6.195 1 97 47 GLN A N 1
ATOM 366 C CA . GLN A 1 47 ? -10.742 -0.57 4.867 1 97 47 GLN A CA 1
ATOM 367 C C . GLN A 1 47 ? -9.742 0.502 4.449 1 97 47 GLN A C 1
ATOM 369 O O . GLN A 1 47 ? -9.57 0.77 3.258 1 97 47 GLN A O 1
ATOM 374 N N . ASN A 1 48 ? -9.148 1.094 5.473 1 96.12 48 ASN A N 1
ATOM 375 C CA . ASN A 1 48 ? -8.109 2.078 5.203 1 96.12 48 ASN A CA 1
ATOM 376 C C . ASN A 1 48 ? -6.719 1.441 5.207 1 96.12 48 ASN A C 1
ATOM 378 O O . ASN A 1 48 ? -5.715 2.135 5.375 1 96.12 48 ASN A O 1
ATOM 382 N N . ASN A 1 49 ? -6.613 0.112 5.102 1 94.56 49 ASN A N 1
ATOM 383 C CA . ASN A 1 49 ? -5.391 -0.677 4.988 1 94.56 49 ASN A CA 1
ATOM 384 C C . ASN A 1 49 ? -4.492 -0.498 6.207 1 94.56 49 ASN A C 1
ATOM 386 O O . ASN A 1 49 ? -3.27 -0.411 6.074 1 94.56 49 ASN A O 1
ATOM 390 N N . GLN A 1 50 ? -5.098 -0.291 7.324 1 97 50 GLN A N 1
ATOM 391 C CA . GLN A 1 50 ? -4.367 -0.172 8.578 1 97 50 GLN A CA 1
ATOM 392 C C . GLN A 1 50 ? -4.699 -1.325 9.523 1 97 50 GLN A C 1
ATOM 394 O O . GLN A 1 50 ? -5.242 -1.108 10.609 1 97 50 GLN A O 1
ATOM 399 N N . ALA A 1 51 ? -4.23 -2.465 9.164 1 97.81 51 ALA A N 1
ATOM 400 C CA . ALA A 1 51 ? -4.52 -3.688 9.914 1 97.81 51 ALA A CA 1
ATOM 401 C C . ALA A 1 51 ? -3.934 -3.623 11.32 1 97.81 51 ALA A C 1
ATOM 403 O O . ALA A 1 51 ? -4.512 -4.164 12.266 1 97.81 51 ALA A O 1
ATOM 404 N N . TYR A 1 52 ? -2.793 -2.951 11.461 1 97.44 52 TYR A N 1
ATOM 405 C CA . TYR A 1 52 ? -2.137 -2.857 12.766 1 97.44 52 TYR A CA 1
ATOM 406 C C . TYR A 1 52 ? -3.023 -2.137 13.773 1 97.44 52 TYR A C 1
ATOM 408 O O . TYR A 1 52 ? -3.018 -2.465 14.961 1 97.44 52 TYR A O 1
ATOM 416 N N . SER A 1 53 ? -3.775 -1.127 13.305 1 97.75 53 SER A N 1
ATOM 417 C CA . SER A 1 53 ? -4.703 -0.438 14.195 1 97.75 53 SER A CA 1
ATOM 418 C C . SER A 1 53 ? -5.824 -1.364 14.648 1 97.75 53 SER A C 1
ATOM 420 O O . SER A 1 53 ? -6.145 -1.423 15.844 1 97.75 53 SER A O 1
ATOM 422 N N . ALA A 1 54 ? -6.414 -2.07 13.664 1 98.44 54 ALA A N 1
ATOM 423 C CA . ALA A 1 54 ? -7.48 -3.014 13.992 1 98.44 54 ALA A CA 1
ATOM 424 C C . ALA A 1 54 ? -6.984 -4.09 14.953 1 98.44 54 ALA A C 1
ATOM 426 O O . ALA A 1 54 ? -7.719 -4.527 15.844 1 98.44 54 ALA A O 1
ATOM 427 N N . TYR A 1 55 ? -5.758 -4.57 14.82 1 98.12 55 TYR A N 1
ATOM 428 C CA . TYR A 1 55 ? -5.125 -5.559 15.688 1 98.12 55 TYR A CA 1
ATOM 429 C C . TYR A 1 55 ? -5.137 -5.105 17.141 1 98.12 55 TYR A C 1
ATOM 431 O O . TYR A 1 55 ? -5.578 -5.844 18.016 1 98.12 55 TYR A O 1
ATOM 439 N N . HIS A 1 56 ? -4.719 -3.867 17.359 1 97 56 HIS A N 1
ATOM 440 C CA . HIS A 1 56 ? -4.602 -3.363 18.719 1 97 56 HIS A CA 1
ATOM 441 C C . HIS A 1 56 ? -5.973 -3.107 19.328 1 97 56 HIS A C 1
ATOM 443 O O . HIS A 1 56 ? -6.176 -3.338 20.531 1 97 56 HIS A O 1
ATOM 449 N N . ILE A 1 57 ? -6.891 -2.686 18.516 1 97.25 57 ILE A N 1
ATOM 450 C CA . ILE A 1 57 ? -8.219 -2.314 18.984 1 97.25 57 ILE A CA 1
ATOM 451 C C . ILE A 1 57 ? -8.992 -3.568 19.391 1 97.25 57 ILE A C 1
ATOM 453 O O . ILE A 1 57 ? -9.75 -3.551 20.359 1 97.25 57 ILE A O 1
ATOM 457 N N . LEU A 1 58 ? -8.781 -4.641 18.672 1 97.94 58 LEU A N 1
ATOM 458 C CA . LEU A 1 58 ? -9.633 -5.816 18.859 1 97.94 58 LEU A CA 1
ATOM 459 C C . LEU A 1 58 ? -8.922 -6.879 19.688 1 97.94 58 LEU A C 1
ATOM 461 O O . LEU A 1 58 ? -9.508 -7.914 20.016 1 97.94 58 LEU A O 1
ATOM 465 N N . LYS A 1 59 ? -7.695 -6.648 20.031 1 96.5 59 LYS A N 1
ATOM 466 C CA . LYS A 1 59 ? -6.953 -7.637 20.812 1 96.5 59 LYS A CA 1
ATOM 467 C C . LYS A 1 59 ? -7.652 -7.934 22.125 1 96.5 59 LYS A C 1
ATOM 469 O O . LYS A 1 59 ? -7.984 -7.012 22.875 1 96.5 59 LYS A O 1
ATOM 474 N N . GLY A 1 60 ? -7.961 -9.18 22.375 1 94.12 60 GLY A N 1
ATOM 475 C CA . GLY A 1 60 ? -8.562 -9.594 23.625 1 94.12 60 GLY A CA 1
ATOM 476 C C . GLY A 1 60 ? -10.078 -9.664 23.578 1 94.12 60 GLY A C 1
ATOM 477 O O . GLY A 1 60 ? -10.719 -10.094 24.531 1 94.12 60 GLY A O 1
ATOM 478 N N . THR A 1 61 ? -10.703 -9.227 22.516 1 95.31 61 THR A N 1
ATOM 479 C CA . THR A 1 61 ? -12.156 -9.266 22.375 1 95.31 61 THR A CA 1
ATOM 480 C C . THR A 1 61 ? -12.641 -10.703 22.172 1 95.31 61 THR A C 1
ATOM 482 O O . THR A 1 61 ? -11.852 -11.578 21.812 1 95.31 61 THR A O 1
ATOM 485 N N . LYS A 1 62 ? -13.984 -10.938 22.375 1 92.56 62 LYS A N 1
ATOM 486 C CA . LYS A 1 62 ? -14.422 -12.328 22.469 1 92.56 62 LYS A CA 1
ATOM 487 C C . LYS A 1 62 ? -15.555 -12.625 21.5 1 92.56 62 LYS A C 1
ATOM 489 O O . LYS A 1 62 ? -15.805 -13.781 21.156 1 92.56 62 LYS A O 1
ATOM 494 N N . MET A 1 63 ? -16.344 -11.609 21.047 1 95.38 63 MET A N 1
ATOM 495 C CA . MET A 1 63 ? -17.453 -11.844 20.125 1 95.38 63 MET A CA 1
ATOM 496 C C . MET A 1 63 ? -16.969 -12.477 18.828 1 95.38 63 MET A C 1
ATOM 498 O O . MET A 1 63 ? -15.859 -12.195 18.375 1 95.38 63 MET A O 1
ATOM 502 N N . PRO A 1 64 ? -17.75 -13.344 18.188 1 95.44 64 PRO A N 1
ATOM 503 C CA . PRO A 1 64 ? -17.328 -14.023 16.969 1 95.44 64 PRO A CA 1
ATOM 504 C C . PRO A 1 64 ? -16.875 -13.047 15.875 1 95.44 64 PRO A C 1
ATOM 506 O O . PRO A 1 64 ? -15.828 -13.25 15.258 1 95.44 64 PRO A O 1
ATOM 509 N N . GLN A 1 65 ? -17.641 -11.992 15.688 1 97 65 GLN A N 1
ATOM 510 C CA . GLN A 1 65 ? -17.266 -11.016 14.664 1 97 65 GLN A CA 1
ATOM 511 C C . GLN A 1 65 ? -15.961 -10.312 15.016 1 97 65 GLN A C 1
ATOM 513 O O . GLN A 1 65 ? -15.164 -10.008 14.125 1 97 65 GLN A O 1
ATOM 518 N N . SER A 1 66 ? -15.742 -10.031 16.281 1 97.88 66 SER A N 1
ATOM 519 C CA . SER A 1 66 ? -14.492 -9.422 16.734 1 97.88 66 SER A CA 1
ATOM 520 C C . SER A 1 66 ? -13.312 -10.359 16.5 1 97.88 66 SER A C 1
ATOM 522 O O . SER A 1 66 ? -12.25 -9.93 16.047 1 97.88 66 SER A O 1
ATOM 524 N N . ARG A 1 67 ? -13.547 -11.586 16.766 1 97.06 67 ARG A N 1
ATOM 525 C CA . ARG A 1 67 ? -12.5 -12.586 16.562 1 97.06 67 ARG A CA 1
ATOM 526 C C . ARG A 1 67 ? -12.141 -12.719 15.086 1 97.06 67 ARG A C 1
ATOM 528 O O . ARG A 1 67 ? -10.969 -12.836 14.734 1 97.06 67 ARG A O 1
ATOM 535 N N . TYR A 1 68 ? -13.148 -12.703 14.242 1 98.06 68 TYR A N 1
ATOM 536 C CA . TYR A 1 68 ? -12.922 -12.797 12.805 1 98.06 68 TYR A CA 1
ATOM 537 C C . TYR A 1 68 ? -12.109 -11.609 12.305 1 98.06 68 TYR A C 1
ATOM 539 O O . TYR A 1 68 ? -11.117 -11.789 11.586 1 98.06 68 TYR A O 1
ATOM 547 N N . LEU A 1 69 ? -12.523 -10.383 12.656 1 98.62 69 LEU A N 1
ATOM 548 C CA . LEU A 1 69 ? -11.82 -9.18 12.227 1 98.62 69 LEU A CA 1
ATOM 549 C C . LEU A 1 69 ? -10.398 -9.156 12.773 1 98.62 69 LEU A C 1
ATOM 551 O O . LEU A 1 69 ? -9.469 -8.711 12.086 1 98.62 69 LEU A O 1
ATOM 555 N N . PHE A 1 70 ? -10.305 -9.633 14.016 1 98.44 70 PHE A N 1
ATOM 556 C CA . PHE A 1 70 ? -8.977 -9.734 14.609 1 98.44 70 PHE A CA 1
ATOM 557 C C . PHE A 1 70 ? -8.102 -10.703 13.82 1 98.44 70 PHE A C 1
ATOM 559 O O . PHE A 1 70 ? -6.93 -10.422 13.555 1 98.44 70 PHE A O 1
ATOM 566 N N . ALA A 1 71 ? -8.625 -11.789 13.438 1 98.62 71 ALA A N 1
ATOM 567 C CA . ALA A 1 71 ? -7.895 -12.781 12.656 1 98.62 71 ALA A CA 1
ATOM 568 C C . ALA A 1 71 ? -7.473 -12.219 11.305 1 98.62 71 ALA A C 1
ATOM 570 O O . ALA A 1 71 ? -6.355 -12.461 10.844 1 98.62 71 ALA A O 1
ATOM 571 N N . ILE A 1 72 ? -8.367 -11.508 10.656 1 98.5 72 ILE A N 1
ATOM 572 C CA . ILE A 1 72 ? -8.055 -10.867 9.383 1 98.5 72 ILE A CA 1
ATOM 573 C C . ILE A 1 72 ? -6.871 -9.914 9.555 1 98.5 72 ILE A C 1
ATOM 575 O O . ILE A 1 72 ? -5.961 -9.883 8.719 1 98.5 72 ILE A O 1
ATOM 579 N N . SER A 1 73 ? -6.91 -9.148 10.648 1 98.56 73 SER A N 1
ATOM 580 C CA . SER A 1 73 ? -5.832 -8.203 10.93 1 98.56 73 SER A CA 1
ATOM 581 C C . SER A 1 73 ? -4.504 -8.938 11.133 1 98.56 73 SER A C 1
ATOM 583 O O . SER A 1 73 ? -3.477 -8.523 10.594 1 98.56 73 SER A O 1
ATOM 585 N N . CYS A 1 74 ? -4.559 -10 11.875 1 98.5 74 CYS A N 1
ATOM 586 C CA . CYS A 1 74 ? -3.375 -10.82 12.109 1 98.5 74 CYS A CA 1
ATOM 587 C C . CYS A 1 74 ? -2.84 -11.398 10.805 1 98.5 74 CYS A C 1
ATOM 589 O O . CYS A 1 74 ? -1.634 -11.367 10.555 1 98.5 74 CYS A O 1
ATOM 591 N N . PHE A 1 75 ? -3.734 -11.867 9.984 1 97.88 75 PHE A N 1
ATOM 592 C CA . PHE A 1 75 ? -3.354 -12.477 8.719 1 97.88 75 PHE A CA 1
ATOM 593 C C . PHE A 1 75 ? -2.643 -11.469 7.82 1 97.88 75 PHE A C 1
ATOM 595 O O . PHE A 1 75 ? -1.618 -11.789 7.211 1 97.88 75 PHE A O 1
ATOM 602 N N . HIS A 1 76 ? -3.186 -10.25 7.754 1 96.38 76 HIS A N 1
ATOM 603 C CA . HIS A 1 76 ? -2.586 -9.195 6.945 1 96.38 76 HIS A CA 1
ATOM 604 C C . HIS A 1 76 ? -1.211 -8.805 7.477 1 96.38 76 HIS A C 1
ATOM 606 O O . HIS A 1 76 ? -0.344 -8.375 6.711 1 96.38 76 HIS A O 1
ATOM 612 N N . MET A 1 77 ? -1.019 -9.016 8.758 1 96.25 77 MET A N 1
ATOM 613 C CA . MET A 1 77 ? 0.253 -8.664 9.391 1 96.25 77 MET A CA 1
ATOM 614 C C . MET A 1 77 ? 1.182 -9.875 9.445 1 96.25 77 MET A C 1
ATOM 616 O O . MET A 1 77 ? 2.246 -9.812 10.062 1 96.25 77 MET A O 1
ATOM 620 N N . ASN A 1 78 ? 0.797 -11.031 8.875 1 96 78 ASN A N 1
ATOM 621 C CA . ASN A 1 78 ? 1.542 -12.281 8.797 1 96 78 ASN A CA 1
ATOM 622 C C . ASN A 1 78 ? 1.774 -12.883 10.18 1 96 78 ASN A C 1
ATOM 624 O O . ASN A 1 78 ? 2.818 -13.484 10.438 1 96 78 ASN A O 1
ATOM 628 N N . LEU A 1 79 ? 0.901 -12.523 11.078 1 97.69 79 LEU A N 1
ATOM 629 C CA . LEU A 1 79 ? 0.869 -13.156 12.391 1 97.69 79 LEU A CA 1
ATOM 630 C C . LEU A 1 79 ? -0.061 -14.359 12.383 1 97.69 79 LEU A C 1
ATOM 632 O O . LEU A 1 79 ? -1.113 -14.344 13.031 1 97.69 79 LEU A O 1
ATOM 636 N N . LEU A 1 80 ? 0.335 -15.445 11.773 1 97.94 80 LEU A N 1
ATOM 637 C CA . LEU A 1 80 ? -0.515 -16.578 11.43 1 97.94 80 LEU A CA 1
ATOM 638 C C . LEU A 1 80 ? -0.894 -17.375 12.672 1 97.94 80 LEU A C 1
ATOM 640 O O . LEU A 1 80 ? -2.01 -17.891 12.773 1 97.94 80 LEU A O 1
ATOM 644 N N . GLY A 1 81 ? 0.011 -17.484 13.625 1 97.5 81 GLY A N 1
ATOM 645 C CA . GLY A 1 81 ? -0.312 -18.156 14.867 1 97.5 81 GLY A CA 1
ATOM 646 C C . GLY A 1 81 ? -1.448 -17.5 15.633 1 97.5 81 GLY A C 1
ATOM 647 O O . GLY A 1 81 ? -2.352 -18.188 16.125 1 97.5 81 GLY A O 1
ATOM 648 N N . GLU A 1 82 ? -1.412 -16.203 15.703 1 97.69 82 GLU A N 1
ATOM 649 C CA . GLU A 1 82 ? -2.467 -15.477 16.391 1 97.69 82 GLU A CA 1
ATOM 650 C C . GLU A 1 82 ? -3.781 -15.539 15.625 1 97.69 82 GLU A C 1
ATOM 652 O O . GLU A 1 82 ? -4.859 -15.594 16.219 1 97.69 82 GLU A O 1
ATOM 657 N N . ALA A 1 83 ? -3.664 -15.477 14.305 1 98.31 83 ALA A N 1
ATOM 658 C CA . ALA A 1 83 ? -4.863 -15.609 13.484 1 98.31 83 ALA A CA 1
ATOM 659 C C . ALA A 1 83 ? -5.566 -16.938 13.75 1 98.31 83 ALA A C 1
ATOM 661 O O . ALA A 1 83 ? -6.789 -16.984 13.906 1 98.31 83 ALA A O 1
ATOM 662 N N . GLU A 1 84 ? -4.82 -18.016 13.859 1 97.44 84 GLU A N 1
ATOM 663 C CA . GLU A 1 84 ? -5.371 -19.344 14.141 1 97.44 84 GLU A CA 1
ATOM 664 C C . GLU A 1 84 ? -6.027 -19.375 15.523 1 97.44 84 GLU A C 1
ATOM 666 O O . GLU A 1 84 ? -7.133 -19.906 15.672 1 97.44 84 GLU A O 1
ATOM 671 N N . ALA A 1 85 ? -5.324 -18.812 16.469 1 96.38 85 ALA A N 1
ATOM 672 C CA . ALA A 1 85 ? -5.832 -18.812 17.844 1 96.38 85 ALA A CA 1
ATOM 673 C C . ALA A 1 85 ? -7.137 -18.031 17.938 1 96.38 85 ALA A C 1
ATOM 675 O O . ALA A 1 85 ? -8.016 -18.375 18.734 1 96.38 85 ALA A O 1
ATOM 676 N N . ALA A 1 86 ? -7.289 -17 17.172 1 96.88 86 ALA A N 1
ATOM 677 C CA . ALA A 1 86 ? -8.5 -16.172 17.188 1 96.88 86 ALA A CA 1
ATOM 678 C C . ALA A 1 86 ? -9.68 -16.922 16.562 1 96.88 86 ALA A C 1
ATOM 680 O O . ALA A 1 86 ? -10.812 -16.781 17.016 1 96.88 86 ALA A O 1
ATOM 681 N N . LEU A 1 87 ? -9.406 -17.719 15.539 1 97.06 87 LEU A N 1
ATOM 682 C CA . LEU A 1 87 ? -10.461 -18.422 14.82 1 97.06 87 LEU A CA 1
ATOM 683 C C . LEU A 1 87 ? -10.805 -19.734 15.516 1 97.06 87 LEU A C 1
ATOM 685 O O . LEU A 1 87 ? -11.961 -20.172 15.492 1 97.06 87 LEU A O 1
ATOM 689 N N . CYS A 1 88 ? -9.828 -20.344 16 1 93.56 88 CYS A N 1
ATOM 690 C CA . CYS A 1 88 ? -9.984 -21.625 16.688 1 93.56 88 CYS A CA 1
ATOM 691 C C . CYS A 1 88 ? -9.172 -21.641 17.984 1 93.56 88 CYS A C 1
ATOM 693 O O . CYS A 1 88 ? -8.086 -22.203 18.031 1 93.56 88 CYS A O 1
ATOM 695 N N . PRO A 1 89 ? -9.828 -21.141 19 1 88 89 PRO A N 1
ATOM 696 C CA . PRO A 1 89 ? -9.086 -21.094 20.266 1 88 89 PRO A CA 1
ATOM 697 C C . PRO A 1 89 ? -8.734 -22.484 20.797 1 88 89 PRO A C 1
ATOM 699 O O . PRO A 1 89 ? -9.57 -23.391 20.75 1 88 89 PRO A O 1
ATOM 702 N N . ALA A 1 90 ? -7.5 -22.672 21.219 1 81.69 90 ALA A N 1
ATOM 703 C CA . ALA A 1 90 ? -6.988 -23.953 21.719 1 81.69 90 ALA A CA 1
ATOM 704 C C . ALA A 1 90 ? -7.766 -24.406 22.953 1 81.69 90 ALA A C 1
ATOM 706 O O . ALA A 1 90 ? -7.941 -25.609 23.172 1 81.69 90 ALA A O 1
ATOM 707 N N . ASN A 1 91 ? -8.219 -23.453 23.641 1 79.75 91 ASN A N 1
ATOM 708 C CA . ASN A 1 91 ? -8.883 -23.766 24.906 1 79.75 91 ASN A CA 1
ATOM 709 C C . ASN A 1 91 ? -10.32 -24.219 24.688 1 79.75 91 ASN A C 1
ATOM 711 O O . ASN A 1 91 ? -10.961 -24.734 25.609 1 79.75 91 ASN A O 1
ATOM 715 N N . GLU A 1 92 ? -10.828 -24.031 23.438 1 80 92 GLU A N 1
ATOM 716 C CA . GLU A 1 92 ? -12.195 -24.438 23.109 1 80 92 GLU A CA 1
ATOM 717 C C . GLU A 1 92 ? -12.234 -25.188 21.781 1 80 92 GLU A C 1
ATOM 719 O O . GLU A 1 92 ? -12.734 -24.672 20.781 1 80 92 GLU A O 1
ATOM 724 N N . PRO A 1 93 ? -11.734 -26.406 21.766 1 68.88 93 PRO A N 1
ATOM 725 C CA . PRO A 1 93 ? -11.617 -27.125 20.5 1 68.88 93 PRO A CA 1
ATOM 726 C C . PRO A 1 93 ? -12.961 -27.312 19.797 1 68.88 93 PRO A C 1
ATOM 728 O O . PRO A 1 93 ? -13 -27.438 18.562 1 68.88 93 PRO A O 1
ATOM 731 N N . GLY A 1 94 ? -13.984 -27.172 20.469 1 71.38 94 GLY A N 1
ATOM 732 C CA . GLY A 1 94 ? -15.281 -27.344 19.828 1 71.38 94 GLY A CA 1
ATOM 733 C C . GLY A 1 94 ? -15.953 -26.047 19.453 1 71.38 94 GLY A C 1
ATOM 734 O O . GLY A 1 94 ? -17.078 -26.031 18.953 1 71.38 94 GLY A O 1
ATOM 735 N N . ALA A 1 95 ? -15.164 -25.031 19.547 1 79.62 95 ALA A N 1
ATOM 736 C CA . ALA A 1 95 ? -15.773 -23.734 19.266 1 79.62 95 ALA A CA 1
ATOM 737 C C . ALA A 1 95 ? -16.016 -23.562 17.766 1 79.62 95 ALA A C 1
ATOM 739 O O . ALA A 1 95 ? -15.195 -23.984 16.938 1 79.62 95 ALA A O 1
ATOM 740 N N . GLU A 1 96 ? -17.125 -22.984 17.453 1 90.75 96 GLU A N 1
ATOM 741 C CA . GLU A 1 96 ? -17.484 -22.75 16.062 1 90.75 96 GLU A CA 1
ATOM 742 C C . GLU A 1 96 ? -16.594 -21.672 15.445 1 90.75 96 GLU A C 1
ATOM 744 O O . GLU A 1 96 ? -16.297 -20.656 16.094 1 90.75 96 GLU A O 1
ATOM 749 N N . VAL A 1 97 ? -16.031 -21.938 14.289 1 95.94 97 VAL A N 1
ATOM 750 C CA . VAL A 1 97 ? -15.266 -20.938 13.555 1 95.94 97 VAL A CA 1
ATOM 751 C C . VAL A 1 97 ? -16.156 -19.75 13.234 1 95.94 97 VAL A C 1
ATOM 753 O O . VAL A 1 97 ? -17.266 -19.906 12.719 1 95.94 97 VAL A O 1
ATOM 756 N N . PRO A 1 98 ? -15.742 -18.625 13.594 1 96.5 98 PRO A N 1
ATOM 757 C CA . PRO A 1 98 ? -16.594 -17.453 13.414 1 96.5 98 PRO A CA 1
ATOM 758 C C . PRO A 1 98 ? -16.922 -17.172 11.953 1 96.5 98 PRO A C 1
ATOM 760 O O . PRO A 1 98 ? -16.109 -17.469 11.07 1 96.5 98 PRO A O 1
ATOM 763 N N . ASN A 1 99 ? -18.172 -16.625 11.641 1 96.12 99 ASN A N 1
ATOM 764 C CA . ASN A 1 99 ? -18.641 -16.047 10.391 1 96.12 99 ASN A CA 1
ATOM 765 C C . ASN A 1 99 ? -18.781 -17.109 9.297 1 96.12 99 ASN A C 1
ATOM 767 O O . ASN A 1 99 ? -18.719 -16.797 8.109 1 96.12 99 ASN A O 1
ATOM 771 N N . GLY A 1 100 ? -18.781 -18.375 9.633 1 95.75 100 GLY A N 1
ATOM 772 C CA . GLY A 1 100 ? -19.125 -19.438 8.711 1 95.75 100 GLY A CA 1
ATOM 773 C C . GLY A 1 100 ? -18.078 -19.641 7.621 1 95.75 100 GLY A C 1
ATOM 774 O O . GLY A 1 100 ? -16.891 -19.812 7.914 1 95.75 100 GLY A O 1
ATOM 775 N N . ALA A 1 101 ? -18.5 -19.453 6.352 1 97.56 101 ALA A N 1
ATOM 776 C CA . ALA A 1 101 ? -17.672 -19.766 5.195 1 97.56 101 ALA A CA 1
ATOM 777 C C . ALA A 1 101 ? -16.422 -18.859 5.16 1 97.56 101 ALA A C 1
ATOM 779 O O . ALA A 1 101 ? -15.305 -19.359 5 1 97.56 101 ALA A O 1
ATOM 780 N N . PRO A 1 102 ? -16.547 -17.562 5.391 1 98.25 102 PRO A N 1
ATOM 781 C CA . PRO A 1 102 ? -15.352 -16.719 5.383 1 98.25 102 PRO A CA 1
ATOM 782 C C . PRO A 1 102 ? -14.352 -17.109 6.473 1 98.25 102 PRO A C 1
ATOM 784 O O . PRO A 1 102 ? -13.141 -17.078 6.25 1 98.25 102 PRO A O 1
ATOM 787 N N . GLY A 1 103 ? -14.867 -17.453 7.641 1 98.38 103 GLY A N 1
ATOM 788 C CA . GLY A 1 103 ? -13.984 -17.891 8.711 1 98.38 103 GLY A CA 1
ATOM 789 C C . GLY A 1 103 ? -13.227 -19.156 8.375 1 98.38 103 GLY A C 1
ATOM 790 O O . GLY A 1 103 ? -12.016 -19.25 8.617 1 98.38 103 GLY A O 1
ATOM 791 N N . HIS A 1 104 ? -13.93 -20.109 7.816 1 98.5 104 HIS A N 1
ATOM 792 C CA . HIS A 1 104 ? -13.289 -21.359 7.414 1 98.5 104 HIS A CA 1
ATOM 793 C C . HIS A 1 104 ? -12.289 -21.125 6.289 1 98.5 104 HIS A C 1
ATOM 795 O O . HIS A 1 104 ? -11.227 -21.75 6.266 1 98.5 104 HIS A O 1
ATOM 801 N N . TYR A 1 105 ? -12.641 -20.281 5.391 1 98.5 105 TYR A N 1
ATOM 802 C CA . TYR A 1 105 ? -11.703 -19.953 4.316 1 98.5 105 TYR A CA 1
ATOM 803 C C . TYR A 1 105 ? -10.414 -19.375 4.875 1 98.5 105 TYR A C 1
ATOM 805 O O . TYR A 1 105 ? -9.32 -19.781 4.48 1 98.5 105 TYR A O 1
ATOM 813 N N . LEU A 1 106 ? -10.594 -18.406 5.766 1 98.62 106 LEU A N 1
ATOM 814 C CA . LEU A 1 106 ? -9.43 -17.766 6.359 1 98.62 106 LEU A CA 1
ATOM 815 C C . LEU A 1 106 ? -8.578 -18.766 7.125 1 98.62 106 LEU A C 1
ATOM 817 O O . LEU A 1 106 ? -7.352 -18.75 7.043 1 98.62 106 LEU A O 1
ATOM 821 N N . LEU A 1 107 ? -9.227 -19.609 7.867 1 98.19 107 LEU A N 1
ATOM 822 C CA . LEU A 1 107 ? -8.516 -20.641 8.617 1 98.19 107 LEU A CA 1
ATOM 823 C C . LEU A 1 107 ? -7.793 -21.609 7.676 1 98.19 107 LEU A C 1
ATOM 825 O O . LEU A 1 107 ? -6.68 -22.047 7.965 1 98.19 107 LEU A O 1
ATOM 829 N N . GLY A 1 108 ? -8.445 -21.984 6.547 1 98.5 108 GLY A N 1
ATOM 830 C CA . GLY A 1 108 ? -7.793 -22.766 5.523 1 98.5 108 GLY A CA 1
ATOM 831 C C . GLY A 1 108 ? -6.527 -22.125 4.988 1 98.5 108 GLY A C 1
ATOM 832 O O . GLY A 1 108 ? -5.508 -22.797 4.805 1 98.5 108 GLY A O 1
ATOM 833 N N . GLN A 1 109 ? -6.59 -20.828 4.762 1 98.25 109 GLN A N 1
ATOM 834 C CA . GLN A 1 109 ? -5.418 -20.094 4.293 1 98.25 109 GLN A CA 1
ATOM 835 C C . GLN A 1 109 ? -4.293 -20.125 5.324 1 98.25 109 GLN A C 1
ATOM 837 O O . GLN A 1 109 ? -3.129 -20.312 4.969 1 98.25 109 GLN A O 1
ATOM 842 N N . VAL A 1 110 ? -4.668 -19.969 6.609 1 98.25 110 VAL A N 1
ATOM 843 C CA . VAL A 1 110 ? -3.682 -20 7.688 1 98.25 110 VAL A CA 1
ATOM 844 C C . VAL A 1 110 ? -2.979 -21.344 7.703 1 98.25 110 VAL A C 1
ATOM 846 O O . VAL A 1 110 ? -1.75 -21.422 7.797 1 98.25 110 VAL A O 1
ATOM 849 N N . TYR A 1 111 ? -3.717 -22.391 7.562 1 98.06 111 TYR A N 1
ATOM 850 C CA . TYR A 1 111 ? -3.146 -23.734 7.574 1 98.06 111 TYR A CA 1
ATOM 851 C C . TYR A 1 111 ? -2.299 -23.984 6.332 1 98.06 111 TYR A C 1
ATOM 853 O O . TYR A 1 111 ? -1.243 -24.609 6.406 1 98.06 111 TYR A O 1
ATOM 861 N N . ARG A 1 112 ? -2.705 -23.516 5.238 1 97.06 112 ARG A N 1
ATOM 862 C CA . ARG A 1 112 ? -1.922 -23.656 4.016 1 97.06 112 ARG A CA 1
ATOM 863 C C . ARG A 1 112 ? -0.569 -22.969 4.148 1 97.06 112 ARG A C 1
ATOM 865 O O . ARG A 1 112 ? 0.463 -23.531 3.789 1 97.06 112 ARG A O 1
ATOM 872 N N . TYR A 1 113 ? -0.618 -21.75 4.742 1 96.56 113 TYR A N 1
ATOM 873 C CA . TYR A 1 113 ? 0.595 -20.938 4.844 1 96.56 113 TYR A CA 1
ATOM 874 C C . TYR A 1 113 ? 1.519 -21.484 5.926 1 96.56 113 TYR A C 1
ATOM 876 O O . TYR A 1 113 ? 2.701 -21.141 5.977 1 96.56 113 TYR A O 1
ATOM 884 N N . THR A 1 114 ? 1.025 -22.328 6.781 1 96.19 114 THR A N 1
ATOM 885 C CA . THR A 1 114 ? 1.851 -22.953 7.809 1 96.19 114 THR A CA 1
ATOM 886 C C . THR A 1 114 ? 2.145 -24.406 7.461 1 96.19 114 THR A C 1
ATOM 888 O O . THR A 1 114 ? 2.473 -25.203 8.336 1 96.19 114 THR A O 1
ATOM 891 N N . ASP A 1 115 ? 1.896 -24.828 6.23 1 94.38 115 ASP A N 1
ATOM 892 C CA . ASP A 1 115 ? 2.258 -26.094 5.617 1 94.38 115 ASP A CA 1
ATOM 893 C C . ASP A 1 115 ? 1.483 -27.25 6.25 1 94.38 115 ASP A C 1
ATOM 895 O O . ASP A 1 115 ? 2.033 -28.328 6.461 1 94.38 115 ASP A O 1
ATOM 899 N N . ARG A 1 116 ? 0.344 -26.953 6.691 1 96.44 116 ARG A N 1
ATOM 900 C CA . ARG A 1 116 ? -0.577 -27.984 7.156 1 96.44 116 ARG A CA 1
ATOM 901 C C . ARG A 1 116 ? -1.681 -28.219 6.133 1 96.44 116 ARG A C 1
ATOM 903 O O . ARG A 1 116 ? -2.83 -27.844 6.344 1 96.44 116 ARG A O 1
ATOM 910 N N . LYS A 1 117 ? -1.414 -28.969 5.133 1 96.38 117 LYS A N 1
ATOM 911 C CA . LYS A 1 117 ? -2.195 -29.125 3.908 1 96.38 117 LYS A CA 1
ATOM 912 C C . LYS A 1 117 ? -3.521 -29.828 4.184 1 96.38 117 LYS A C 1
ATOM 914 O O . LYS A 1 117 ? -4.57 -29.391 3.697 1 96.38 117 LYS A O 1
ATOM 919 N N . LYS A 1 118 ? -3.516 -30.875 4.945 1 97.75 118 LYS A N 1
ATOM 920 C CA . LYS A 1 118 ? -4.723 -31.656 5.199 1 97.75 118 LYS A CA 1
ATOM 921 C C . LYS A 1 118 ? -5.789 -30.812 5.891 1 97.75 118 LYS A C 1
ATOM 923 O O . LYS A 1 118 ? -6.965 -30.844 5.512 1 97.75 118 LYS A O 1
ATOM 928 N N . ARG A 1 119 ? -5.324 -30.062 6.848 1 97.38 119 ARG A N 1
ATOM 929 C CA . ARG A 1 119 ? -6.258 -29.203 7.555 1 97.38 119 ARG A CA 1
ATOM 930 C C . ARG A 1 119 ? -6.773 -28.094 6.645 1 97.38 119 ARG A C 1
ATOM 932 O O . ARG A 1 119 ? -7.941 -27.703 6.723 1 97.38 119 ARG A O 1
ATOM 939 N N . ALA A 1 120 ? -5.859 -27.547 5.875 1 98.31 120 ALA A N 1
ATOM 940 C CA . ALA A 1 120 ? -6.262 -26.516 4.926 1 98.31 120 ALA A CA 1
ATOM 941 C C . ALA A 1 120 ? -7.367 -27.031 4 1 98.31 120 ALA A C 1
ATOM 943 O O . ALA A 1 120 ? -8.391 -26.359 3.816 1 98.31 120 ALA A O 1
ATOM 944 N N . ILE A 1 121 ? -7.176 -28.234 3.453 1 98.5 121 ILE A N 1
ATOM 945 C CA . ILE A 1 121 ? -8.133 -28.844 2.537 1 98.5 121 ILE A CA 1
ATOM 946 C C . ILE A 1 121 ? -9.477 -29.016 3.238 1 98.5 121 ILE A C 1
ATOM 948 O O . ILE A 1 121 ? -10.523 -28.688 2.678 1 98.5 121 ILE A O 1
ATOM 952 N N . ASP A 1 122 ? -9.414 -29.453 4.445 1 98.19 122 ASP A N 1
ATOM 953 C CA . ASP A 1 122 ? -10.633 -29.672 5.207 1 98.19 122 ASP A CA 1
ATOM 954 C C . ASP A 1 122 ? -11.414 -28.375 5.395 1 98.19 122 ASP A C 1
ATOM 956 O O . ASP A 1 122 ? -12.633 -28.344 5.219 1 98.19 122 ASP A O 1
ATOM 960 N N . HIS A 1 123 ? -10.773 -27.344 5.723 1 98.31 123 HIS A N 1
ATOM 961 C CA . HIS A 1 123 ? -11.453 -26.094 6.004 1 98.31 123 HIS A CA 1
ATOM 962 C C . HIS A 1 123 ? -11.906 -25.406 4.719 1 98.31 123 HIS A C 1
ATOM 964 O O . HIS A 1 123 ? -12.93 -24.719 4.703 1 98.31 123 HIS A O 1
ATOM 970 N N . PHE A 1 124 ? -11.211 -25.547 3.604 1 98.62 124 PHE A N 1
ATOM 971 C CA . PHE A 1 124 ? -11.719 -25.047 2.326 1 98.62 124 PHE A CA 1
ATOM 972 C C . PHE A 1 124 ? -12.992 -25.797 1.931 1 98.62 124 PHE A C 1
ATOM 974 O O . PHE A 1 124 ? -13.93 -25.188 1.41 1 98.62 124 PHE A O 1
ATOM 981 N N . LYS A 1 125 ? -13 -27.094 2.207 1 98.25 125 LYS A N 1
ATOM 982 C CA . LYS A 1 125 ? -14.203 -27.875 1.928 1 98.25 125 LYS A CA 1
ATOM 983 C C . LYS A 1 125 ? -15.367 -27.422 2.801 1 98.25 125 LYS A C 1
ATOM 985 O O . LYS A 1 125 ? -16.5 -27.344 2.332 1 98.25 125 LYS A O 1
ATOM 990 N N . GLN A 1 126 ? -15.062 -27.141 4.047 1 97.44 126 GLN A N 1
ATOM 991 C CA . GLN A 1 126 ? -16.094 -26.641 4.945 1 97.44 126 GLN A CA 1
ATOM 992 C C . GLN A 1 126 ? -16.609 -25.281 4.484 1 97.44 126 GLN A C 1
ATOM 994 O O . GLN A 1 126 ? -17.812 -25.016 4.566 1 97.44 126 GLN A O 1
ATOM 999 N N . ALA A 1 127 ? -15.734 -24.422 4.047 1 98.19 127 ALA A N 1
ATOM 1000 C CA . ALA A 1 127 ? -16.141 -23.125 3.529 1 98.19 127 ALA A CA 1
ATOM 1001 C C . ALA A 1 127 ? -17.125 -23.266 2.367 1 98.19 127 ALA A C 1
ATOM 1003 O O . ALA A 1 127 ? -18.141 -22.594 2.316 1 98.19 127 ALA A O 1
ATOM 1004 N N . LEU A 1 128 ? -16.859 -24.234 1.478 1 97.44 128 LEU A N 1
ATOM 1005 C CA . LEU A 1 128 ? -17.688 -24.469 0.307 1 97.44 128 LEU A CA 1
ATOM 1006 C C . LEU A 1 128 ? -19.031 -25.094 0.708 1 97.44 128 LEU A C 1
ATOM 1008 O O . LEU A 1 128 ? -20.062 -24.828 0.084 1 97.44 128 LEU A O 1
ATOM 1012 N N . SER A 1 129 ? -18.969 -25.922 1.702 1 96.06 129 SER A N 1
ATOM 1013 C CA . SER A 1 129 ? -20.203 -26.547 2.178 1 96.06 129 SER A CA 1
ATOM 1014 C C . SER A 1 129 ? -21.156 -25.516 2.771 1 96.06 129 SER A C 1
ATOM 1016 O O . SER A 1 129 ? -22.375 -25.641 2.637 1 96.06 129 SER A O 1
ATOM 1018 N N . LYS A 1 130 ? -20.594 -24.484 3.383 1 95.69 130 LYS A N 1
ATOM 1019 C CA . LYS A 1 130 ? -21.406 -23.453 4.023 1 95.69 130 LYS A CA 1
ATOM 1020 C C . LYS A 1 130 ? -21.844 -22.391 3.014 1 95.69 130 LYS A C 1
ATOM 1022 O O . LYS A 1 130 ? -22.891 -21.781 3.17 1 95.69 130 LYS A O 1
ATOM 1027 N N . ASP A 1 131 ? -21 -22.125 2.016 1 96.62 131 ASP A N 1
ATOM 1028 C CA . ASP A 1 131 ? -21.312 -21.188 0.95 1 96.62 131 ASP A CA 1
ATOM 1029 C C . ASP A 1 131 ? -20.781 -21.672 -0.393 1 96.62 131 ASP A C 1
ATOM 1031 O O . ASP A 1 131 ? -19.625 -21.422 -0.733 1 96.62 131 ASP A O 1
ATOM 1035 N N . PRO A 1 132 ? -21.609 -22.188 -1.167 1 96.56 132 PRO A N 1
ATOM 1036 C CA . PRO A 1 132 ? -21.188 -22.734 -2.455 1 96.56 132 PRO A CA 1
ATOM 1037 C C . PRO A 1 132 ? -20.641 -21.656 -3.398 1 96.56 132 PRO A C 1
ATOM 1039 O O . PRO A 1 132 ? -20 -21.984 -4.402 1 96.56 132 PRO A O 1
ATOM 1042 N N . LEU A 1 133 ? -20.859 -20.391 -3.09 1 97.12 133 LEU A N 1
ATOM 1043 C CA . LEU A 1 133 ? -20.406 -19.312 -3.973 1 97.12 133 LEU A CA 1
ATOM 1044 C C . LEU A 1 133 ? -19.031 -18.797 -3.559 1 97.12 133 LEU A C 1
ATOM 1046 O O . LEU A 1 133 ? -18.547 -17.812 -4.113 1 97.12 133 LEU A O 1
ATOM 1050 N N . MET A 1 134 ? -18.438 -19.531 -2.592 1 97.25 134 MET A N 1
ATOM 1051 C CA . MET A 1 134 ? -17.062 -19.219 -2.219 1 97.25 134 MET A CA 1
ATOM 1052 C C . MET A 1 134 ? -16.062 -19.797 -3.227 1 97.25 134 MET A C 1
ATOM 1054 O O . MET A 1 134 ? -15.305 -20.703 -2.902 1 97.25 134 MET A O 1
ATOM 1058 N N . TRP A 1 135 ? -16.016 -19.188 -4.367 1 98 135 TRP A N 1
ATOM 1059 C CA . TRP A 1 135 ? -15.18 -19.625 -5.484 1 98 135 TRP A CA 1
ATOM 1060 C C . TRP A 1 135 ? -13.719 -19.703 -5.066 1 98 135 TRP A C 1
ATOM 1062 O O . TRP A 1 135 ? -13 -20.609 -5.484 1 98 135 TRP A O 1
ATOM 1072 N N . ALA A 1 136 ? -13.266 -18.797 -4.246 1 98.12 136 ALA A N 1
ATOM 1073 C CA . ALA A 1 136 ? -11.875 -18.734 -3.805 1 98.12 136 ALA A CA 1
ATOM 1074 C C . ALA A 1 136 ? -11.461 -20.047 -3.135 1 98.12 136 ALA A C 1
ATOM 1076 O O . ALA A 1 136 ? -10.32 -20.484 -3.295 1 98.12 136 ALA A O 1
ATOM 1077 N N . ALA A 1 137 ? -12.352 -20.594 -2.393 1 98.56 137 ALA A N 1
ATOM 1078 C CA . ALA A 1 137 ? -12.055 -21.859 -1.72 1 98.56 137 ALA A CA 1
ATOM 1079 C C . ALA A 1 137 ? -11.875 -22.984 -2.729 1 98.56 137 ALA A C 1
ATOM 1081 O O . ALA A 1 137 ? -10.992 -23.828 -2.568 1 98.56 137 ALA A O 1
ATOM 1082 N N . TYR A 1 138 ? -12.742 -23 -3.713 1 98.44 138 TYR A N 1
ATOM 1083 C CA . TYR A 1 138 ? -12.617 -24.031 -4.738 1 98.44 138 TYR A CA 1
ATOM 1084 C C . TYR A 1 138 ? -11.305 -23.875 -5.508 1 98.44 138 TYR A C 1
ATOM 1086 O O . TYR A 1 138 ? -10.656 -24.859 -5.848 1 98.44 138 TYR A O 1
ATOM 1094 N N . GLU A 1 139 ? -10.938 -22.656 -5.809 1 97.94 139 GLU A N 1
ATOM 1095 C CA . GLU A 1 139 ? -9.664 -22.391 -6.473 1 97.94 139 GLU A CA 1
ATOM 1096 C C . GLU A 1 139 ? -8.492 -22.953 -5.664 1 97.94 139 GLU A C 1
ATOM 1098 O O . GLU A 1 139 ? -7.59 -23.578 -6.223 1 97.94 139 GLU A O 1
ATOM 1103 N N . GLU A 1 140 ? -8.547 -22.703 -4.359 1 98 140 GLU A N 1
ATOM 1104 C CA . GLU A 1 140 ? -7.469 -23.188 -3.5 1 98 140 GLU A CA 1
ATOM 1105 C C . GLU A 1 140 ? -7.391 -24.719 -3.516 1 98 140 GLU A C 1
ATOM 1107 O O . GLU A 1 140 ? -6.297 -25.281 -3.533 1 98 140 GLU A O 1
ATOM 1112 N N . LEU A 1 141 ? -8.508 -25.328 -3.498 1 98.56 141 LEU A N 1
ATOM 1113 C CA . LEU A 1 141 ? -8.547 -26.781 -3.531 1 98.56 141 LEU A CA 1
ATOM 1114 C C . LEU A 1 141 ? -7.957 -27.312 -4.836 1 98.56 141 LEU A C 1
ATOM 1116 O O . LEU A 1 141 ? -7.27 -28.344 -4.844 1 98.56 141 LEU A O 1
ATOM 1120 N N . CYS A 1 142 ? -8.258 -26.625 -5.91 1 98.25 142 CYS A N 1
ATOM 1121 C CA . CYS A 1 142 ? -7.703 -27.016 -7.199 1 98.25 142 CYS A CA 1
ATOM 1122 C C . CYS A 1 142 ? -6.188 -26.875 -7.207 1 98.25 142 CYS A C 1
ATOM 1124 O O . CYS A 1 142 ? -5.477 -27.766 -7.676 1 98.25 142 CYS A O 1
ATOM 1126 N N . ILE A 1 143 ? -5.672 -25.797 -6.691 1 96.81 143 ILE A N 1
ATOM 1127 C CA . ILE A 1 143 ? -4.238 -25.531 -6.656 1 96.81 143 ILE A CA 1
ATOM 1128 C C . ILE A 1 143 ? -3.533 -26.594 -5.816 1 96.81 143 ILE A C 1
ATOM 1130 O O . ILE A 1 143 ? -2.436 -27.031 -6.16 1 96.81 143 ILE A O 1
ATOM 1134 N N . LEU A 1 144 ? -4.227 -27.047 -4.793 1 97.06 144 LEU A N 1
ATOM 1135 C CA . LEU A 1 144 ? -3.66 -28.047 -3.895 1 97.06 144 LEU A CA 1
ATOM 1136 C C . LEU A 1 144 ? -3.779 -29.438 -4.488 1 97.06 144 LEU A C 1
ATOM 1138 O O . LEU A 1 144 ? -3.199 -30.391 -3.965 1 97.06 144 LEU A O 1
ATOM 1142 N N . GLY A 1 145 ? -4.512 -29.594 -5.613 1 96.19 145 GLY A N 1
ATOM 1143 C CA . GLY A 1 145 ? -4.656 -30.875 -6.293 1 96.19 145 GLY A CA 1
ATOM 1144 C C . GLY A 1 145 ? -5.672 -31.781 -5.633 1 96.19 145 GLY A C 1
ATOM 1145 O O . GLY A 1 145 ? -5.664 -33 -5.855 1 96.19 145 GLY A O 1
ATOM 1146 N N . ASP A 1 146 ? -6.539 -31.172 -4.797 1 96.56 146 ASP A N 1
ATOM 1147 C CA . ASP A 1 146 ? -7.48 -32 -4.043 1 96.56 146 ASP A CA 1
ATOM 1148 C C . ASP A 1 146 ? -8.922 -31.547 -4.281 1 96.56 146 ASP A C 1
ATOM 1150 O O . ASP A 1 146 ? -9.797 -31.797 -3.447 1 96.56 146 ASP A O 1
ATOM 1154 N N . ALA A 1 147 ? -9.18 -30.906 -5.328 1 96.81 147 ALA A N 1
ATOM 1155 C CA . ALA A 1 147 ? -10.539 -30.453 -5.637 1 96.81 147 ALA A CA 1
ATOM 1156 C C . ALA A 1 147 ? -11.383 -31.609 -6.168 1 96.81 147 ALA A C 1
ATOM 1158 O O . ALA A 1 147 ? -10.906 -32.438 -6.957 1 96.81 147 ALA A O 1
ATOM 1159 N N . GLU A 1 148 ? -12.555 -31.75 -5.68 1 96.25 148 GLU A N 1
ATOM 1160 C CA . GLU A 1 148 ? -13.523 -32.656 -6.266 1 96.25 148 GLU A CA 1
ATOM 1161 C C . GLU A 1 148 ? -14.055 -32.125 -7.594 1 96.25 148 GLU A C 1
ATOM 1163 O O . GLU A 1 148 ? -13.906 -30.953 -7.895 1 96.25 148 GLU A O 1
ATOM 1168 N N . GLU A 1 149 ? -14.648 -33.031 -8.297 1 96.94 149 GLU A N 1
ATOM 1169 C CA . GLU A 1 149 ? -15.227 -32.594 -9.57 1 96.94 149 GLU A CA 1
ATOM 1170 C C . GLU A 1 149 ? -16.234 -31.484 -9.367 1 96.94 149 GLU A C 1
ATOM 1172 O O . GLU A 1 149 ? -17 -31.5 -8.391 1 96.94 149 GLU A O 1
ATOM 1177 N N . ALA A 1 150 ? -16.203 -30.562 -10.289 1 97.12 150 ALA A N 1
ATOM 1178 C CA . ALA A 1 150 ? -17.047 -29.375 -10.172 1 97.12 150 ALA A CA 1
ATOM 1179 C C . ALA A 1 150 ? -18.531 -29.766 -10.125 1 97.12 150 ALA A C 1
ATOM 1181 O O . ALA A 1 150 ? -19.328 -29.109 -9.461 1 97.12 150 ALA A O 1
ATOM 1182 N N . THR A 1 151 ? -18.875 -30.828 -10.828 1 95.25 151 THR A N 1
ATOM 1183 C CA . THR A 1 151 ? -20.266 -31.281 -10.859 1 95.25 151 THR A CA 1
ATOM 1184 C C . THR A 1 151 ? -20.734 -31.719 -9.469 1 95.25 151 THR A C 1
ATOM 1186 O O . THR A 1 151 ? -21.906 -31.562 -9.133 1 95.25 151 THR A O 1
ATOM 1189 N N . THR A 1 152 ? -19.828 -32.188 -8.719 1 95.31 152 THR A N 1
ATOM 1190 C CA . THR A 1 152 ? -20.156 -32.625 -7.359 1 95.31 152 THR A CA 1
ATOM 1191 C C . THR A 1 152 ? -20.25 -31.422 -6.422 1 95.31 152 THR A C 1
ATOM 1193 O O . THR A 1 152 ? -21.188 -31.328 -5.621 1 95.31 152 THR A O 1
ATOM 1196 N N . VAL A 1 153 ? -19.328 -30.516 -6.504 1 96.69 153 VAL A N 1
ATOM 1197 C CA . VAL A 1 153 ? -19.234 -29.375 -5.594 1 96.69 153 VAL A CA 1
ATOM 1198 C C . VAL A 1 153 ? -20.375 -28.391 -5.883 1 96.69 153 VAL A C 1
ATOM 1200 O O . VAL A 1 153 ? -20.984 -27.859 -4.957 1 96.69 153 VAL A O 1
ATOM 1203 N N . PHE A 1 154 ? -20.609 -28.156 -7.18 1 97.19 154 PHE A N 1
ATOM 1204 C CA . PHE A 1 154 ? -21.641 -27.203 -7.59 1 97.19 154 PHE A CA 1
ATOM 1205 C C . PHE A 1 154 ? -22.891 -27.938 -8.07 1 97.19 154 PHE A C 1
ATOM 1207 O O . PHE A 1 154 ? -23.516 -27.516 -9.047 1 97.19 154 PHE A O 1
ATOM 1214 N N . GLY A 1 155 ? -23.234 -29.047 -7.375 1 93.44 155 GLY A N 1
ATOM 1215 C CA . GLY A 1 155 ? -24.359 -29.875 -7.75 1 93.44 155 GLY A CA 1
ATOM 1216 C C . GLY A 1 155 ? -25.594 -29.609 -6.914 1 93.44 155 GLY A C 1
ATOM 1217 O O . GLY A 1 155 ? -25.875 -28.469 -6.539 1 93.44 155 GLY A O 1
ATOM 1218 N N . GLU A 1 156 ? -26.281 -30.656 -6.629 1 91.12 156 GLU A N 1
ATOM 1219 C CA . GLU A 1 156 ? -27.594 -30.562 -5.984 1 91.12 156 GLU A CA 1
ATOM 1220 C C . GLU A 1 156 ? -27.469 -30.078 -4.543 1 91.12 156 GLU A C 1
ATOM 1222 O O . GLU A 1 156 ? -28.281 -29.297 -4.074 1 91.12 156 GLU A O 1
ATOM 1227 N N . ALA A 1 157 ? -26.469 -30.562 -3.939 1 91.81 157 ALA A N 1
ATOM 1228 C CA . ALA A 1 157 ? -26.266 -30.156 -2.551 1 91.81 157 ALA A CA 1
ATOM 1229 C C . ALA A 1 157 ? -26.031 -28.656 -2.453 1 91.81 157 ALA A C 1
ATOM 1231 O O . ALA A 1 157 ? -26.516 -28 -1.525 1 91.81 157 ALA A O 1
ATOM 1232 N N . ALA A 1 158 ? -25.281 -28.094 -3.367 1 94.75 158 ALA A N 1
ATOM 1233 C CA . ALA A 1 158 ? -25.016 -26.656 -3.418 1 94.75 158 ALA A CA 1
ATOM 1234 C C . ALA A 1 158 ? -26.281 -25.875 -3.707 1 94.75 158 ALA A C 1
ATOM 1236 O O . ALA A 1 158 ? -26.516 -24.812 -3.121 1 94.75 158 ALA A O 1
ATOM 1237 N N . SER A 1 159 ? -27.062 -26.422 -4.566 1 92.12 159 SER A N 1
ATOM 1238 C CA . SER A 1 159 ? -28.328 -25.781 -4.906 1 92.12 159 SER A CA 1
ATOM 1239 C C . SER A 1 159 ? -29.25 -25.688 -3.689 1 92.12 159 SER A C 1
ATOM 1241 O O . SER A 1 159 ? -29.859 -24.641 -3.449 1 92.12 159 SER A O 1
ATOM 1243 N N . PHE A 1 160 ? -29.266 -26.719 -2.998 1 91.25 160 PHE A N 1
ATOM 1244 C CA . PHE A 1 160 ? -30.109 -26.75 -1.804 1 91.25 160 PHE A CA 1
ATOM 1245 C C . PHE A 1 160 ? -29.609 -25.75 -0.764 1 91.25 160 PHE A C 1
ATOM 1247 O O . PHE A 1 160 ? -30.406 -25.062 -0.125 1 91.25 160 PHE A O 1
ATOM 1254 N N . CYS A 1 161 ? -28.406 -25.719 -0.62 1 92.5 161 CYS A N 1
ATOM 1255 C CA . CYS A 1 161 ? -27.781 -24.797 0.332 1 92.5 161 CYS A CA 1
ATOM 1256 C C . CYS A 1 161 ? -28.109 -23.344 -0.024 1 92.5 161 CYS A C 1
ATOM 1258 O O . CYS A 1 161 ? -28.484 -22.562 0.848 1 92.5 161 CYS A O 1
ATOM 1260 N N . MET A 1 162 ? -28.047 -23 -1.253 1 92.75 162 MET A N 1
ATOM 1261 C CA . MET A 1 162 ? -28.312 -21.641 -1.713 1 92.75 162 MET A CA 1
ATOM 1262 C C . MET A 1 162 ? -29.781 -21.281 -1.536 1 92.75 162 MET A C 1
ATOM 1264 O O . MET A 1 162 ? -30.125 -20.156 -1.155 1 92.75 162 MET A O 1
ATOM 1268 N N . GLN A 1 163 ? -30.625 -22.281 -1.776 1 88.06 163 GLN A N 1
ATOM 1269 C CA . GLN A 1 163 ? -32.062 -22.047 -1.632 1 88.06 163 GLN A CA 1
ATOM 1270 C C . GLN A 1 163 ? -32.438 -21.766 -0.178 1 88.06 163 GLN A C 1
ATOM 1272 O O . GLN A 1 163 ? -33.219 -20.875 0.104 1 88.06 163 GLN A O 1
ATOM 1277 N N . LYS A 1 164 ? -31.797 -22.453 0.62 1 87.44 164 LYS A N 1
ATOM 1278 C CA . LYS A 1 164 ? -32.031 -22.234 2.045 1 87.44 164 LYS A CA 1
ATOM 1279 C C . LYS A 1 164 ? -31.578 -20.859 2.486 1 87.44 164 LYS A C 1
ATOM 1281 O O . LYS A 1 164 ? -32.25 -20.203 3.287 1 87.44 164 LYS A O 1
ATOM 1286 N N . GLN A 1 165 ? -30.5 -20.438 1.979 1 87 165 GLN A N 1
ATOM 1287 C CA . GLN A 1 165 ? -29.891 -19.172 2.371 1 87 165 GLN A CA 1
ATOM 1288 C C . GLN A 1 165 ? -30.688 -17.984 1.831 1 87 165 GLN A C 1
ATOM 1290 O O . GLN A 1 165 ? -30.859 -16.984 2.527 1 87 165 GLN A O 1
ATOM 1295 N N . TYR A 1 166 ? -31.188 -18.062 0.652 1 85.12 166 TYR A N 1
ATOM 1296 C CA . TYR A 1 166 ? -31.766 -16.891 0.004 1 85.12 166 TYR A CA 1
ATOM 1297 C C . TYR A 1 166 ? -33.281 -16.938 0.043 1 85.12 166 TYR A C 1
ATOM 1299 O O . TYR A 1 166 ? -33.969 -15.938 -0.219 1 85.12 166 TYR A O 1
ATOM 1307 N N . LEU A 1 167 ? -33.969 -18.109 0.279 1 78.88 167 LEU A N 1
ATOM 1308 C CA . LEU A 1 167 ? -35.406 -18.188 0.483 1 78.88 167 LEU A CA 1
ATOM 1309 C C . LEU A 1 167 ? -35.75 -17.828 1.921 1 78.88 167 LEU A C 1
ATOM 1311 O O . LEU A 1 167 ? -36.781 -17.203 2.168 1 78.88 167 LEU A O 1
ATOM 1315 N N . ASN A 1 168 ? -35.031 -18.281 2.857 1 62.5 168 ASN A N 1
ATOM 1316 C CA . ASN A 1 168 ? -35.312 -17.953 4.254 1 62.5 168 ASN A CA 1
ATOM 1317 C C . ASN A 1 168 ? -35.125 -16.469 4.531 1 62.5 168 ASN A C 1
ATOM 1319 O O . ASN A 1 168 ? -35.75 -15.914 5.422 1 62.5 168 ASN A O 1
ATOM 1323 N N . CYS A 1 169 ? -34.344 -15.789 3.762 1 53.25 169 CYS A N 1
ATOM 1324 C CA . CYS A 1 169 ? -34.188 -14.344 3.951 1 53.25 169 CYS A CA 1
ATOM 1325 C C . CYS A 1 169 ? -35.438 -13.609 3.465 1 53.25 169 CYS A C 1
ATOM 1327 O O . CYS A 1 169 ? -35.688 -12.477 3.885 1 53.25 169 CYS A O 1
ATOM 1329 N N . SER A 1 170 ? -36.312 -13.992 2.451 1 48.22 170 SER A N 1
ATOM 1330 C CA . SER A 1 170 ? -37.5 -13.305 1.959 1 48.22 170 SER A CA 1
ATOM 1331 C C . SER A 1 170 ? -38.688 -13.453 2.93 1 48.22 170 SER A C 1
ATOM 1333 O O . SER A 1 170 ? -39.594 -12.641 2.924 1 48.22 170 SER A O 1
ATOM 1335 N N . THR A 1 171 ? -38.969 -14.5 3.576 1 40.31 171 THR A N 1
ATOM 1336 C CA . THR A 1 171 ? -40.156 -14.648 4.41 1 40.31 171 THR A CA 1
ATOM 1337 C C . THR A 1 171 ? -39.938 -13.992 5.773 1 40.31 171 THR A C 1
ATOM 1339 O O . THR A 1 171 ? -40.812 -14.078 6.645 1 40.31 171 THR A O 1
ATOM 1342 N N . SER A 1 172 ? -38.75 -13.789 6.258 1 37.59 172 SER A N 1
ATOM 1343 C CA . SER A 1 172 ? -38.781 -13.203 7.598 1 37.59 172 SER A CA 1
ATOM 1344 C C . SER A 1 172 ? -39.281 -11.758 7.555 1 37.59 172 SER A C 1
ATOM 1346 O O . SER A 1 172 ? -38.688 -10.922 6.875 1 37.59 172 SER A O 1
ATOM 1348 N N . PRO A 1 173 ? -40.531 -11.367 7.828 1 33.94 173 PRO A N 1
ATOM 1349 C CA . PRO A 1 173 ? -40.969 -9.992 8.094 1 33.94 173 PRO A CA 1
ATOM 1350 C C . PRO A 1 173 ? -39.906 -9.156 8.773 1 33.94 173 PRO A C 1
ATOM 1352 O O . PRO A 1 173 ? -38.969 -9.703 9.383 1 33.94 173 PRO A O 1
ATOM 1355 N N . ASN A 1 174 ? -40 -7.73 8.578 1 32.34 174 ASN A N 1
ATOM 1356 C CA . ASN A 1 174 ? -39.281 -6.676 9.289 1 32.34 174 ASN A CA 1
ATOM 1357 C C . ASN A 1 174 ? -39.25 -6.941 10.797 1 32.34 174 ASN A C 1
ATOM 1359 O O . ASN A 1 174 ? -40.094 -6.434 11.539 1 32.34 174 ASN A O 1
ATOM 1363 N N . LEU A 1 175 ? -39.25 -8.008 11.32 1 28.81 175 LEU A N 1
ATOM 1364 C CA . LEU A 1 175 ? -39.094 -7.938 12.766 1 28.81 175 LEU A CA 1
ATOM 1365 C C . LEU A 1 175 ? -37.969 -6.977 13.141 1 28.81 175 LEU A C 1
ATOM 1367 O O . LEU A 1 175 ? -36.875 -7.055 12.586 1 28.81 175 LEU A O 1
ATOM 1371 N N . SER A 1 176 ? -38.344 -5.66 13.5 1 28 176 SER A N 1
ATOM 1372 C CA . SER A 1 176 ? -37.656 -4.621 14.234 1 28 176 SER A CA 1
ATOM 1373 C C . SER A 1 176 ? -36.5 -5.211 15.062 1 28 176 SER A C 1
ATOM 1375 O O . SER A 1 176 ? -36.562 -6.367 15.477 1 28 176 SER A O 1
ATOM 1377 N N . ALA A 1 177 ? -35.375 -4.465 14.938 1 29.58 177 ALA A N 1
ATOM 1378 C CA . ALA A 1 177 ? -34.125 -4.617 15.695 1 29.58 177 ALA A CA 1
ATOM 1379 C C . ALA A 1 177 ? -34.438 -4.973 17.156 1 29.58 177 ALA A C 1
ATOM 1381 O O . ALA A 1 177 ? -33.5 -5.027 17.969 1 29.58 177 ALA A O 1
ATOM 1382 N N . GLU A 1 178 ? -35.844 -4.785 17.5 1 25.89 178 GLU A N 1
ATOM 1383 C CA . GLU A 1 178 ? -35.938 -4.871 18.953 1 25.89 178 GLU A CA 1
ATOM 1384 C C . GLU A 1 178 ? -35.5 -6.238 19.453 1 25.89 178 GLU A C 1
ATOM 1386 O O . GLU A 1 178 ? -35.188 -6.402 20.641 1 25.89 178 GLU A O 1
ATOM 1391 N N . ASP A 1 179 ? -35.812 -7.188 18.594 1 25.94 179 ASP A N 1
ATOM 1392 C CA . ASP A 1 179 ? -35.875 -8.43 19.344 1 25.94 179 ASP A CA 1
ATOM 1393 C C . ASP A 1 179 ? -34.5 -8.953 19.688 1 25.94 179 ASP A C 1
ATOM 1395 O O . ASP A 1 179 ? -34.312 -10.141 19.984 1 25.94 179 ASP A O 1
ATOM 1399 N N . CYS A 1 180 ? -33.531 -8.188 19.109 1 24.7 180 CYS A N 1
ATOM 1400 C CA . CYS A 1 180 ? -32.344 -8.945 19.406 1 24.7 180 CYS A CA 1
ATOM 1401 C C . CYS A 1 180 ? -32.219 -9.203 20.906 1 24.7 180 CYS A C 1
ATOM 1403 O O . CYS A 1 180 ? -31.172 -9.672 21.375 1 24.7 180 CYS A O 1
ATOM 1405 N N . ASN A 1 181 ? -33.031 -8.297 21.578 1 22.23 181 ASN A N 1
ATOM 1406 C CA . ASN A 1 181 ? -32.719 -8.484 22.984 1 22.23 181 ASN A CA 1
ATOM 1407 C C . ASN A 1 181 ? -33.188 -9.844 23.5 1 22.23 181 ASN A C 1
ATOM 1409 O O . ASN A 1 181 ? -34.281 -9.961 24.016 1 22.23 181 ASN A O 1
ATOM 1413 N N . VAL A 1 182 ? -33.375 -10.836 22.641 1 22.38 182 VAL A N 1
ATOM 1414 C CA . VAL A 1 182 ? -33.812 -12.086 23.25 1 22.38 182 VAL A CA 1
ATOM 1415 C C . VAL A 1 182 ? -33.062 -12.32 24.547 1 22.38 182 VAL A C 1
ATOM 1417 O O . VAL A 1 182 ? -31.844 -12.539 24.547 1 22.38 182 VAL A O 1
ATOM 1420 N N . VAL A 1 183 ? -33.312 -11.445 25.5 1 20 183 VAL A N 1
ATOM 1421 C CA . VAL A 1 183 ? -32.906 -11.781 26.859 1 20 183 VAL A CA 1
ATOM 1422 C C . VAL A 1 183 ? -33.312 -13.211 27.188 1 20 183 VAL A C 1
ATOM 1424 O O . VAL A 1 183 ? -34.5 -13.555 27.094 1 20 183 VAL A O 1
ATOM 1427 N N . ALA A 1 184 ? -32.438 -14.18 26.828 1 21.36 184 ALA A N 1
ATOM 1428 C CA . ALA A 1 184 ? -32.531 -15.531 27.375 1 21.36 184 ALA A CA 1
ATOM 1429 C C . ALA A 1 184 ? -33.125 -15.508 28.781 1 21.36 184 ALA A C 1
ATOM 1431 O O . ALA A 1 184 ? -32.5 -15.039 29.734 1 21.36 184 ALA A O 1
ATOM 1432 N N . THR A 1 185 ? -34.344 -15.062 28.938 1 18.89 185 THR A N 1
ATOM 1433 C CA . THR A 1 185 ? -35 -15.188 30.219 1 18.89 185 THR A CA 1
ATOM 1434 C C . THR A 1 185 ? -34.969 -16.625 30.719 1 18.89 185 THR A C 1
ATOM 1436 O O . THR A 1 185 ? -35.594 -17.516 30.109 1 18.89 185 THR A O 1
ATOM 1439 N N . ASN A 1 186 ? -33.719 -17.031 31.141 1 19.03 186 ASN A N 1
ATOM 1440 C CA . ASN A 1 186 ? -33.594 -18.219 31.969 1 19.03 186 ASN A CA 1
ATOM 1441 C C . ASN A 1 186 ? -34.688 -18.297 33.031 1 19.03 186 ASN A C 1
ATOM 1443 O O . ASN A 1 186 ? -34.781 -17.438 33.906 1 19.03 186 ASN A O 1
ATOM 1447 N N . SER A 1 187 ? -35.781 -18.516 32.594 1 18.38 187 SER A N 1
ATOM 1448 C CA . SER A 1 187 ? -36.812 -18.859 33.562 1 18.38 187 SER A CA 1
ATOM 1449 C C . SER A 1 187 ? -36.312 -19.922 34.531 1 18.38 187 SER A C 1
ATOM 1451 O O . SER A 1 187 ? -35.906 -21 34.125 1 18.38 187 SER A O 1
ATOM 1453 N N . VAL A 1 188 ? -35.75 -19.422 35.625 1 20.06 188 VAL A N 1
ATOM 1454 C CA . VAL A 1 188 ? -35.375 -20.172 36.812 1 20.06 188 VAL A CA 1
ATOM 1455 C C . VAL A 1 188 ? -36.562 -20.984 37.312 1 20.06 188 VAL A C 1
ATOM 1457 O O . VAL A 1 188 ? -37.562 -20.422 37.781 1 20.06 188 VAL A O 1
ATOM 1460 N N . SER A 1 189 ? -37 -21.859 36.438 1 17.34 189 SER A N 1
ATOM 1461 C CA . SER A 1 189 ? -38.062 -22.641 37.062 1 17.34 189 SER A CA 1
ATOM 1462 C C . SER A 1 189 ? -37.625 -23.156 38.438 1 17.34 189 SER A C 1
ATOM 1464 O O . SER A 1 189 ? -36.469 -23.578 38.594 1 17.34 189 SER A O 1
ATOM 1466 N N . GLU A 1 190 ? -38.281 -22.703 39.5 1 18.17 190 GLU A N 1
ATOM 1467 C CA . GLU A 1 190 ? -38.156 -22.906 40.938 1 18.17 190 GLU A CA 1
ATOM 1468 C C . GLU A 1 190 ? -38.312 -24.391 41.312 1 18.17 190 GLU A C 1
ATOM 1470 O O . GLU A 1 190 ? -38.281 -24.75 42.469 1 18.17 190 GLU A O 1
ATOM 1475 N N . ASP A 1 191 ? -38.094 -25.281 40.406 1 16.56 191 ASP A N 1
ATOM 1476 C CA . ASP A 1 191 ? -38.688 -26.469 41.031 1 16.56 191 ASP A CA 1
ATOM 1477 C C . ASP A 1 191 ? -38.031 -26.766 42.375 1 16.56 191 ASP A C 1
ATOM 1479 O O . ASP A 1 191 ? -36.812 -26.703 42.531 1 16.56 191 ASP A O 1
ATOM 1483 N N . VAL A 1 192 ? -38.844 -26.656 43.5 1 17.94 192 VAL A N 1
ATOM 1484 C CA . VAL A 1 192 ? -38.719 -26.859 44.938 1 17.94 192 VAL A CA 1
ATOM 1485 C C . VAL A 1 192 ? -38.312 -28.312 45.219 1 17.94 192 VAL A C 1
ATOM 1487 O O . VAL A 1 192 ? -37.812 -28.625 46.312 1 17.94 192 VAL A O 1
ATOM 1490 N N . SER A 1 193 ? -38.094 -29.234 44.344 1 16.12 193 SER A N 1
ATOM 1491 C CA . SER A 1 193 ? -38.5 -30.453 45.031 1 16.12 193 SER A CA 1
ATOM 1492 C C . SER A 1 193 ? -37.625 -30.734 46.25 1 16.12 193 SER A C 1
ATOM 1494 O O . SER A 1 193 ? -36.438 -30.359 46.25 1 16.12 193 SER A O 1
ATOM 1496 N N . PRO A 1 194 ? -38.312 -31.266 47.375 1 16.36 194 PRO A N 1
ATOM 1497 C CA . PRO A 1 194 ? -38.031 -31.594 48.781 1 16.36 194 PRO A CA 1
ATOM 1498 C C . PRO A 1 194 ? -36.969 -32.688 48.938 1 16.36 194 PRO A C 1
ATOM 1500 O O . PRO A 1 194 ? -36.156 -32.594 49.844 1 16.36 194 PRO A O 1
ATOM 1503 N N . ARG A 1 195 ? -37 -33.75 48.125 1 16.06 195 ARG A N 1
ATOM 1504 C CA . ARG A 1 195 ? -37.156 -34.938 49 1 16.06 195 ARG A CA 1
ATOM 1505 C C . ARG A 1 195 ? -35.906 -35.188 49.812 1 16.06 195 ARG A C 1
ATOM 1507 O O . ARG A 1 195 ? -34.844 -34.656 49.469 1 16.06 195 ARG A O 1
ATOM 1514 N N . LYS A 1 196 ? -35.875 -36.469 50.344 1 16.41 196 LYS A N 1
ATOM 1515 C CA . LYS A 1 196 ? -35.688 -37.281 51.531 1 16.41 196 LYS A CA 1
ATOM 1516 C C . LYS A 1 196 ? -34.25 -37.812 51.594 1 16.41 196 LYS A C 1
ATOM 1518 O O . LYS A 1 196 ? -33.906 -38.594 52.5 1 16.41 196 LYS A O 1
ATOM 1523 N N . LEU A 1 197 ? -33.312 -37.375 50.812 1 14.88 197 LEU A N 1
ATOM 1524 C CA . LEU A 1 197 ? -32.438 -38.531 50.812 1 14.88 197 LEU A CA 1
ATOM 1525 C C . LEU A 1 197 ? -32 -38.875 52.219 1 14.88 197 LEU A C 1
ATOM 1527 O O . LEU A 1 197 ? -31.688 -37.969 53.031 1 14.88 197 LEU A O 1
ATOM 1531 N N . ARG A 1 198 ? -31.984 -40.188 52.469 1 15.54 198 ARG A N 1
ATOM 1532 C CA . ARG A 1 198 ? -31.938 -41.156 53.562 1 15.54 198 ARG A CA 1
ATOM 1533 C C . ARG A 1 198 ? -30.641 -41.031 54.344 1 15.54 198 ARG A C 1
ATOM 1535 O O . ARG A 1 198 ? -29.672 -40.438 53.875 1 15.54 198 ARG A O 1
ATOM 1542 N N . LEU A 1 199 ? -30.234 -42.219 54.906 1 14.82 199 LEU A N 1
ATOM 1543 C CA . LEU A 1 199 ? -30.078 -42.781 56.25 1 14.82 199 LEU A CA 1
ATOM 1544 C C . LEU A 1 199 ? -28.609 -42.688 56.688 1 14.82 199 LEU A C 1
ATOM 1546 O O . LEU A 1 199 ? -28.312 -42.219 57.781 1 14.82 199 LEU A O 1
ATOM 1550 N N . MET A 1 200 ? -27.766 -43.688 56.188 1 14.55 200 MET A N 1
ATOM 1551 C CA . MET A 1 200 ? -27.297 -44.625 57.219 1 14.55 200 MET A CA 1
ATOM 1552 C C . MET A 1 200 ? -26.062 -44.062 57.938 1 14.55 200 MET A C 1
ATOM 1554 O O . MET A 1 200 ? -25.328 -43.25 57.375 1 14.55 200 MET A O 1
ATOM 1558 N N . GLN A 1 201 ? -25.531 -44.906 58.969 1 15.3 201 GLN A N 1
ATOM 1559 C CA . GLN A 1 201 ? -25.109 -44.938 60.375 1 15.3 201 GLN A CA 1
ATOM 1560 C C . GLN A 1 201 ? -23.594 -44.781 60.5 1 15.3 201 GLN A C 1
ATOM 1562 O O . GLN A 1 201 ? -23.094 -44.031 61.344 1 15.3 201 GLN A O 1
ATOM 1567 N N . GLY A 1 202 ? -22.734 -45.688 59.938 1 14.96 202 GLY A N 1
ATOM 1568 C CA . GLY A 1 202 ? -22.031 -46.406 61 1 14.96 202 GLY A CA 1
ATOM 1569 C C . GLY A 1 202 ? -20.891 -45.625 61.594 1 14.96 202 GLY A C 1
ATOM 1570 O O . GLY A 1 202 ? -20.438 -44.625 61.031 1 14.96 202 GLY A O 1
ATOM 1571 N N . LEU A 1 203 ? -20.234 -46.188 62.688 1 14.66 203 LEU A N 1
ATOM 1572 C CA . LEU A 1 203 ? -19.703 -45.938 64 1 14.66 203 LEU A CA 1
ATOM 1573 C C . LEU A 1 203 ? -18.25 -45.5 63.969 1 14.66 203 LEU A C 1
ATOM 1575 O O . LEU A 1 203 ? -17.859 -44.531 64.625 1 14.66 203 LEU A O 1
ATOM 1579 N N . LYS A 1 204 ? -17.188 -46.375 63.594 1 14.92 204 LYS A N 1
ATOM 1580 C CA . LYS A 1 204 ? -16.391 -46.844 64.688 1 14.92 204 LYS A CA 1
ATOM 1581 C C . LYS A 1 204 ? -15.328 -45.844 65.125 1 14.92 204 LYS A C 1
ATOM 1583 O O . LYS A 1 204 ? -14.984 -44.938 64.312 1 14.92 204 LYS A O 1
ATOM 1588 N N . ASP A 1 205 ? -14.039 -46.375 65.438 1 14.75 205 ASP A N 1
ATOM 1589 C CA . ASP A 1 205 ? -13.242 -46.469 66.625 1 14.75 205 ASP A CA 1
ATOM 1590 C C . ASP A 1 205 ? -12.172 -45.375 66.688 1 14.75 205 ASP A C 1
ATOM 1592 O O . ASP A 1 205 ? -11.844 -44.781 65.625 1 14.75 205 ASP A O 1
ATOM 1596 N N . ILE A 1 206 ? -11.156 -45.562 67.625 1 14.59 206 ILE A N 1
ATOM 1597 C CA . ILE A 1 206 ? -10.617 -44.938 68.875 1 14.59 206 ILE A CA 1
ATOM 1598 C C . ILE A 1 206 ? -9.305 -44.219 68.5 1 14.59 206 ILE A C 1
ATOM 1600 O O . ILE A 1 206 ? -9.117 -43.062 68.875 1 14.59 206 ILE A O 1
ATOM 1604 N N . ALA A 1 207 ? -8.062 -44.938 68.375 1 14.45 207 ALA A N 1
ATOM 1605 C CA . ALA A 1 207 ? -7.102 -45 69.5 1 14.45 207 ALA A CA 1
ATOM 1606 C C . ALA A 1 207 ? -6.102 -43.844 69.375 1 14.45 207 ALA A C 1
ATOM 1608 O O . ALA A 1 207 ? -5.914 -43.281 68.312 1 14.45 207 ALA A O 1
ATOM 1609 N N . ALA A 1 208 ? -4.707 -44.031 70 1 14.34 208 ALA A N 1
ATOM 1610 C CA . ALA A 1 208 ? -3.93 -43.625 71.188 1 14.34 208 ALA A CA 1
ATOM 1611 C C . ALA A 1 208 ? -2.766 -42.719 70.812 1 14.34 208 ALA A C 1
ATOM 1613 O O . ALA A 1 208 ? -2.607 -41.625 71.312 1 14.34 208 ALA A O 1
ATOM 1614 N N . ASN A 1 209 ? -1.401 -43.25 70.75 1 14.09 209 ASN A N 1
ATOM 1615 C CA . ASN A 1 209 ? -0.384 -43.031 71.812 1 14.09 209 ASN A CA 1
ATOM 1616 C C . ASN A 1 209 ? 0.515 -41.844 71.438 1 14.09 209 ASN A C 1
ATOM 1618 O O . ASN A 1 209 ? 0.57 -41.438 70.25 1 14.09 209 ASN A O 1
ATOM 1622 N N . PRO A 1 210 ? 1.854 -41.75 72.125 1 15.03 210 PRO A N 1
ATOM 1623 C CA . PRO A 1 210 ? 2.615 -40.938 73.062 1 15.03 210 PRO A CA 1
ATOM 1624 C C . PRO A 1 210 ? 3.754 -40.188 72.438 1 15.03 210 PRO A C 1
ATOM 1626 O O . PRO A 1 210 ? 3.883 -38.969 72.625 1 15.03 210 PRO A O 1
ATOM 1629 N N . HIS A 1 211 ? 4.977 -40.844 72.062 1 14.27 211 HIS A N 1
ATOM 1630 C CA . HIS A 1 211 ? 6.211 -40.688 72.812 1 14.27 211 HIS A CA 1
ATOM 1631 C C . HIS A 1 211 ? 6.996 -39.469 72.375 1 14.27 211 HIS A C 1
ATOM 1633 O O . HIS A 1 211 ? 6.738 -38.938 71.25 1 14.27 211 HIS A O 1
ATOM 1639 N N . GLY A 1 212 ? 8.5 -39.531 72.438 1 14.3 212 GLY A N 1
ATOM 1640 C CA . GLY A 1 212 ? 9.57 -39.031 73.312 1 14.3 212 GLY A CA 1
ATOM 1641 C C . GLY A 1 212 ? 10.391 -37.938 72.688 1 14.3 212 GLY A C 1
ATOM 1642 O O . GLY A 1 212 ? 10.109 -36.75 72.875 1 14.3 212 GLY A O 1
ATOM 1643 N N . SER A 1 213 ? 11.773 -38.219 72.312 1 14.42 213 SER A N 1
ATOM 1644 C CA . SER A 1 213 ? 12.969 -37.812 73.062 1 14.42 213 SER A CA 1
ATOM 1645 C C . SER A 1 213 ? 13.586 -36.531 72.438 1 14.42 213 SER A C 1
ATOM 1647 O O . SER A 1 213 ? 13.117 -36.062 71.438 1 14.42 213 SER A O 1
ATOM 1649 N N . SER A 1 214 ? 14.992 -36.562 72.125 1 14.59 214 SER A N 1
ATOM 1650 C CA . SER A 1 214 ? 16.156 -36.031 72.812 1 14.59 214 SER A CA 1
ATOM 1651 C C . SER A 1 214 ? 16.641 -34.75 72.125 1 14.59 214 SER A C 1
ATOM 1653 O O . SER A 1 214 ? 16.203 -34.375 71.062 1 14.59 214 SER A O 1
ATOM 1655 N N . ILE A 1 215 ? 18.125 -34.531 71.938 1 14.62 215 ILE A N 1
ATOM 1656 C CA . ILE A 1 215 ? 19.141 -33.781 72.688 1 14.62 215 ILE A CA 1
ATOM 1657 C C . ILE A 1 215 ? 19.547 -32.531 71.875 1 14.62 215 ILE A C 1
ATOM 1659 O O . ILE A 1 215 ? 19.219 -32.438 70.688 1 14.62 215 ILE A O 1
ATOM 1663 N N . ILE A 1 216 ? 21.016 -32.219 71.625 1 14.49 216 ILE A N 1
ATOM 1664 C CA . ILE A 1 216 ? 21.938 -31.328 72.375 1 14.49 216 ILE A CA 1
ATOM 1665 C C . ILE A 1 216 ? 22.312 -30.156 71.438 1 14.49 216 ILE A C 1
ATOM 1667 O O . ILE A 1 216 ? 22.188 -29 71.875 1 14.49 216 ILE A O 1
ATOM 1671 N N . GLY A 1 217 ? 23.562 -30.109 70.625 1 13.84 217 GLY A N 1
ATOM 1672 C CA . GLY A 1 217 ? 24.797 -29.453 71.062 1 13.84 217 GLY A CA 1
ATOM 1673 C C . GLY A 1 217 ? 24.953 -28.062 70.5 1 13.84 217 GLY A C 1
ATOM 1674 O O . GLY A 1 217 ? 24.172 -27.656 69.625 1 13.84 217 GLY A O 1
ATOM 1675 N N . GLY A 1 218 ? 26.328 -27.609 70.062 1 14.17 218 GLY A N 1
ATOM 1676 C CA . GLY A 1 218 ? 27.312 -26.656 70.562 1 14.17 218 GLY A CA 1
ATOM 1677 C C . GLY A 1 218 ? 27.359 -25.375 69.75 1 14.17 218 GLY A C 1
ATOM 1678 O O . GLY A 1 218 ? 26.781 -25.297 68.625 1 14.17 218 GLY A O 1
ATOM 1679 N N . ALA A 1 219 ? 28.453 -24.453 70 1 14.3 219 ALA A N 1
ATOM 1680 C CA . ALA A 1 219 ? 28.844 -23.094 70.375 1 14.3 219 ALA A CA 1
ATOM 1681 C C . ALA A 1 219 ? 29.422 -22.375 69.125 1 14.3 219 ALA A C 1
ATOM 1683 O O . ALA A 1 219 ? 29.594 -21.156 69.188 1 14.3 219 ALA A O 1
ATOM 1684 N N . ALA A 1 220 ? 29.781 -22.75 67.938 1 14.15 220 ALA A N 1
ATOM 1685 C CA . ALA A 1 220 ? 31.156 -22.297 67.688 1 14.15 220 ALA A CA 1
ATOM 1686 C C . ALA A 1 220 ? 31.188 -20.797 67.438 1 14.15 220 ALA A C 1
ATOM 1688 O O . ALA A 1 220 ? 30.312 -20.25 66.75 1 14.15 220 ALA A O 1
ATOM 1689 N N . SER A 1 221 ? 32.312 -19.906 67.812 1 14.14 221 SER A N 1
ATOM 1690 C CA . SER A 1 221 ? 32.75 -18.625 68.312 1 14.14 221 SER A CA 1
ATOM 1691 C C . SER A 1 221 ? 33 -17.625 67.188 1 14.14 221 SER A C 1
ATOM 1693 O O . SER A 1 221 ? 32.5 -16.5 67.25 1 14.14 221 SER A O 1
ATOM 1695 N N . GLN A 1 222 ? 34.188 -17.594 66.438 1 14.2 222 GLN A N 1
ATOM 1696 C CA . GLN A 1 222 ? 35.25 -16.625 66.75 1 14.2 222 GLN A CA 1
ATOM 1697 C C . GLN A 1 222 ? 34.969 -15.289 66 1 14.2 222 GLN A C 1
ATOM 1699 O O . GLN A 1 222 ? 34.188 -15.234 65.062 1 14.2 222 GLN A O 1
ATOM 1704 N N . LEU A 1 223 ? 36.188 -14.422 65.938 1 14.71 223 LEU A N 1
ATOM 1705 C CA . LEU A 1 223 ? 36.688 -13.125 66.312 1 14.71 223 LEU A CA 1
ATOM 1706 C C . LEU A 1 223 ? 36.688 -12.133 65.188 1 14.71 223 LEU A C 1
ATOM 1708 O O . LEU A 1 223 ? 36.125 -11.031 65.312 1 14.71 223 LEU A O 1
ATOM 1712 N N . ILE A 1 224 ? 37.938 -11.891 64.375 1 14.07 224 ILE A N 1
ATOM 1713 C CA . ILE A 1 224 ? 38.812 -10.758 64.625 1 14.07 224 ILE A CA 1
ATOM 1714 C C . ILE A 1 224 ? 38.531 -9.633 63.656 1 14.07 224 ILE A C 1
ATOM 1716 O O . ILE A 1 224 ? 37.594 -8.852 63.844 1 14.07 224 ILE A O 1
ATOM 1720 N N . SER A 1 225 ? 39.719 -9.125 62.75 1 14.46 225 SER A N 1
ATOM 1721 C CA . SER A 1 225 ? 40.562 -7.945 62.875 1 14.46 225 SER A CA 1
ATOM 1722 C C . SER A 1 225 ? 40.188 -6.879 61.875 1 14.46 225 SER A C 1
ATOM 1724 O O . SER A 1 225 ? 39.469 -7.156 60.906 1 14.46 225 SER A O 1
ATOM 1726 N N . SER A 1 226 ? 41.312 -6.086 61.25 1 14.8 226 SER A N 1
ATOM 1727 C CA . SER A 1 226 ? 41.844 -4.738 61.344 1 14.8 226 SER A CA 1
ATOM 1728 C C . SER A 1 226 ? 41.594 -3.936 60.094 1 14.8 226 SER A C 1
ATOM 1730 O O . SER A 1 226 ? 41.031 -2.846 60.125 1 14.8 226 SER A O 1
ATOM 1732 N N . GLY A 1 227 ? 42.688 -3.838 59.031 1 14.33 227 GLY A N 1
ATOM 1733 C CA . GLY A 1 227 ? 43.531 -2.682 58.844 1 14.33 227 GLY A CA 1
ATOM 1734 C C . GLY A 1 227 ? 43.031 -1.747 57.75 1 14.33 227 GLY A C 1
ATOM 1735 O O . GLY A 1 227 ? 42.062 -2.055 57.062 1 14.33 227 GLY A O 1
ATOM 1736 N N . SER A 1 228 ? 44.062 -1.326 56.75 1 15.09 228 SER A N 1
ATOM 1737 C CA . SER A 1 228 ? 44.75 -0.057 56.5 1 15.09 228 SER A CA 1
ATOM 1738 C C . SER A 1 228 ? 44.188 0.634 55.25 1 15.09 228 SER A C 1
ATOM 1740 O O . SER A 1 228 ? 43.188 0.19 54.688 1 15.09 228 SER A O 1
ATOM 1742 N N . SER A 1 229 ? 45.125 0.848 54.125 1 15.09 229 SER A N 1
ATOM 1743 C CA . SER A 1 229 ? 45.844 2.053 53.75 1 15.09 229 SER A CA 1
ATOM 1744 C C . SER A 1 229 ? 45.219 2.742 52.562 1 15.09 229 SER A C 1
ATOM 1746 O O . SER A 1 229 ? 44.125 2.361 52.125 1 15.09 229 SER A O 1
ATOM 1748 N N . ASN A 1 230 ? 46.031 2.916 51.25 1 15.3 230 ASN A N 1
ATOM 1749 C CA . ASN A 1 230 ? 46.812 3.986 50.594 1 15.3 230 ASN A CA 1
ATOM 1750 C C . ASN A 1 230 ? 46.094 4.527 49.375 1 15.3 230 ASN A C 1
ATOM 1752 O O . ASN A 1 230 ? 45.281 3.832 48.781 1 15.3 230 ASN A O 1
ATOM 1756 N N . MET A 1 231 ? 46.375 5.801 48.906 1 15.67 231 MET A N 1
ATOM 1757 C CA . MET A 1 231 ? 45.938 7.047 48.281 1 15.67 231 MET A CA 1
ATOM 1758 C C . MET A 1 231 ? 46.031 6.957 46.781 1 15.67 231 MET A C 1
ATOM 1760 O O . MET A 1 231 ? 45.188 7.484 46.062 1 15.67 231 MET A O 1
ATOM 1764 N N . SER A 1 232 ? 47.062 6.438 45.938 1 15.48 232 SER A N 1
ATOM 1765 C CA . SER A 1 232 ? 47.938 7.305 45.156 1 15.48 232 SER A CA 1
ATOM 1766 C C . SER A 1 232 ? 47.375 7.508 43.75 1 15.48 232 SER A C 1
ATOM 1768 O O . SER A 1 232 ? 48.062 8.031 42.875 1 15.48 232 SER A O 1
ATOM 1770 N N . PHE A 1 233 ? 46.188 7.836 43.344 1 15.47 233 PHE A N 1
ATOM 1771 C CA . PHE A 1 233 ? 46.031 7.645 41.906 1 15.47 233 PHE A CA 1
ATOM 1772 C C . PHE A 1 233 ? 46.625 8.812 41.125 1 15.47 233 PHE A C 1
ATOM 1774 O O . PHE A 1 233 ? 46.094 9.938 41.188 1 15.47 233 PHE A O 1
ATOM 1781 N N . TYR A 1 234 ? 47.906 8.961 40.938 1 15.05 234 TYR A N 1
ATOM 1782 C CA . TYR A 1 234 ? 48.812 9.898 40.25 1 15.05 234 TYR A CA 1
ATOM 1783 C C . TYR A 1 234 ? 48.25 10.32 38.906 1 15.05 234 TYR A C 1
ATOM 1785 O O . TYR A 1 234 ? 47.344 9.68 38.375 1 15.05 234 TYR A O 1
ATOM 1793 N N . ASN A 1 235 ? 49.125 11.008 38.031 1 16.19 235 ASN A N 1
ATOM 1794 C CA . ASN A 1 235 ? 49.688 12.031 37.156 1 16.19 235 ASN A CA 1
ATOM 1795 C C . ASN A 1 235 ? 49.406 11.773 35.688 1 16.19 235 ASN A C 1
ATOM 1797 O O . ASN A 1 235 ? 49.062 10.656 35.312 1 16.19 235 ASN A O 1
ATOM 1801 N N . THR A 1 236 ? 49.562 12.898 34.875 1 16.78 236 THR A N 1
ATOM 1802 C CA . THR A 1 236 ? 49.281 13.586 33.594 1 16.78 236 THR A CA 1
ATOM 1803 C C . THR A 1 236 ? 49.969 12.875 32.438 1 16.78 236 THR A C 1
ATOM 1805 O O . THR A 1 236 ? 49.656 13.125 31.281 1 16.78 236 THR A O 1
ATOM 1808 N N . PRO A 1 237 ? 51.031 12.133 32.844 1 15.92 237 PRO A N 1
ATOM 1809 C CA . PRO A 1 237 ? 52.25 12.352 32.094 1 15.92 237 PRO A CA 1
ATOM 1810 C C . PRO A 1 237 ? 52.062 12.234 30.578 1 15.92 237 PRO A C 1
ATOM 1812 O O . PRO A 1 237 ? 52.688 12.961 29.812 1 15.92 237 PRO A O 1
ATOM 1815 N N . SER A 1 238 ? 51.188 11.492 29.875 1 15.41 238 SER A N 1
ATOM 1816 C CA . SER A 1 238 ? 52.031 10.414 29.359 1 15.41 238 SER A CA 1
ATOM 1817 C C . SER A 1 238 ? 52.312 10.602 27.875 1 15.41 238 SER A C 1
ATOM 1819 O O . SER A 1 238 ? 53.156 9.883 27.312 1 15.41 238 SER A O 1
ATOM 1821 N N . PRO A 1 239 ? 51.5 11.484 26.891 1 16.67 239 PRO A N 1
ATOM 1822 C CA . PRO A 1 239 ? 51.594 10.461 25.859 1 16.67 239 PRO A CA 1
ATOM 1823 C C . PRO A 1 239 ? 52.844 10.609 24.984 1 16.67 239 PRO A C 1
ATOM 1825 O O . PRO A 1 239 ? 52.938 9.992 23.922 1 16.67 239 PRO A O 1
ATOM 1828 N N . MET A 1 240 ? 53.625 11.531 25.688 1 17.95 240 MET A N 1
ATOM 1829 C CA . MET A 1 240 ? 54.719 11.867 24.766 1 17.95 240 MET A CA 1
ATOM 1830 C C . MET A 1 240 ? 54.812 10.82 23.656 1 17.95 240 MET A C 1
ATOM 1832 O O . MET A 1 240 ? 54.875 11.172 22.484 1 17.95 240 MET A O 1
ATOM 1836 N N . ALA A 1 241 ? 55.562 10.07 24.016 1 14.51 241 ALA A N 1
ATOM 1837 C CA . ALA A 1 241 ? 57 9.828 23.797 1 14.51 241 ALA A CA 1
ATOM 1838 C C . ALA A 1 241 ? 57.219 8.688 22.812 1 14.51 241 ALA A C 1
ATOM 1840 O O . ALA A 1 241 ? 57.188 7.516 23.203 1 14.51 241 ALA A O 1
ATOM 1841 N N . THR A 1 242 ? 56.406 8.734 21.953 1 16.56 242 THR A N 1
ATOM 1842 C CA . THR A 1 242 ? 56.656 7.59 21.078 1 16.56 242 THR A CA 1
ATOM 1843 C C . THR A 1 242 ? 58.094 7.531 20.672 1 16.56 242 THR A C 1
ATOM 1845 O O . THR A 1 242 ? 58.656 8.523 20.203 1 16.56 242 THR A O 1
ATOM 1848 N N . GLN A 1 243 ? 58.719 6.789 21.234 1 15.17 243 GLN A N 1
ATOM 1849 C CA . GLN A 1 243 ? 60.062 6.262 21.422 1 15.17 243 GLN A CA 1
ATOM 1850 C C . GLN A 1 243 ? 60.781 6.066 20.078 1 15.17 243 GLN A C 1
ATOM 1852 O O . GLN A 1 243 ? 60.281 5.348 19.219 1 15.17 243 GLN A O 1
ATOM 1857 N N . LEU A 1 244 ? 61.562 7.078 19.719 1 14.69 244 LEU A N 1
ATOM 1858 C CA . LEU A 1 244 ? 62.719 7.031 18.844 1 14.69 244 LEU A CA 1
ATOM 1859 C C . LEU A 1 244 ? 63.656 5.891 19.234 1 14.69 244 LEU A C 1
ATOM 1861 O O . LEU A 1 244 ? 64.625 5.637 18.562 1 14.69 244 LEU A O 1
ATOM 1865 N N . SER A 1 245 ? 63.594 5.574 20.5 1 16.75 245 SER A N 1
ATOM 1866 C CA . SER A 1 245 ? 64.938 5.117 20.75 1 16.75 245 SER A CA 1
ATOM 1867 C C . SER A 1 245 ? 65.625 4.668 19.469 1 16.75 245 SER A C 1
ATOM 1869 O O . SER A 1 245 ? 64.938 4.277 18.5 1 16.75 245 SER A O 1
ATOM 1871 N N . SER A 1 246 ? 67 4.699 19.453 1 15.56 246 SER A N 1
ATOM 1872 C CA . SER A 1 246 ? 68.5 4.699 19.312 1 15.56 246 SER A CA 1
ATOM 1873 C C . SER A 1 246 ? 69 3.42 18.641 1 15.56 246 SER A C 1
ATOM 1875 O O . SER A 1 246 ? 68.188 2.463 18.484 1 15.56 246 SER A O 1
ATOM 1877 N N . VAL A 1 247 ? 70.312 3.283 18.922 1 15.68 247 VAL A N 1
ATOM 1878 C CA . VAL A 1 247 ? 71.438 2.787 18.109 1 15.68 247 VAL A CA 1
ATOM 1879 C C . VAL A 1 247 ? 71.25 1.293 17.844 1 15.68 247 VAL A C 1
ATOM 1881 O O . VAL A 1 247 ? 71.438 0.826 16.719 1 15.68 247 VAL A O 1
ATOM 1884 N N . ALA A 1 248 ? 71.062 0.282 18.609 1 14.91 248 ALA A N 1
ATOM 1885 C CA . ALA A 1 248 ? 72.125 -0.274 19.469 1 14.91 248 ALA A CA 1
ATOM 1886 C C . ALA A 1 248 ? 72.875 -1.375 18.766 1 14.91 248 ALA A C 1
ATOM 1888 O O . ALA A 1 248 ? 72.312 -2.107 17.938 1 14.91 248 ALA A O 1
ATOM 1889 N N . PRO A 1 249 ? 74 -1.406 19.172 1 15.38 249 PRO A N 1
ATOM 1890 C CA . PRO A 1 249 ? 75.25 -2.01 18.719 1 15.38 249 PRO A CA 1
ATOM 1891 C C . PRO A 1 249 ? 75.125 -3.523 18.547 1 15.38 249 PRO A C 1
ATOM 1893 O O . PRO A 1 249 ? 74.125 -4.121 18.891 1 15.38 249 PRO A O 1
ATOM 1896 N N . PRO A 1 250 ? 76.188 -4.16 19.156 1 15.95 250 PRO A N 1
ATOM 1897 C CA . PRO A 1 250 ? 77.25 -4.844 18.484 1 15.95 250 PRO A CA 1
ATOM 1898 C C . PRO A 1 250 ? 77 -6.316 18.203 1 15.95 250 PRO A C 1
ATOM 1900 O O . PRO A 1 250 ? 77.25 -6.809 17.109 1 15.95 250 PRO A O 1
ATOM 1903 N N . PRO A 1 251 ? 76.75 -7.27 19.109 1 14.87 251 PRO A N 1
ATOM 1904 C CA . PRO A 1 251 ? 77.812 -8.031 19.781 1 14.87 251 PRO A CA 1
ATOM 1905 C C . PRO A 1 251 ? 77.875 -9.492 19.344 1 14.87 251 PRO A C 1
ATOM 1907 O O . PRO A 1 251 ? 76.875 -10.023 18.859 1 14.87 251 PRO A O 1
ATOM 1910 N N . LEU A 1 252 ? 78.938 -10.039 19.828 1 14.39 252 LEU A N 1
ATOM 1911 C CA . LEU A 1 252 ? 79.812 -11.195 19.672 1 14.39 252 LEU A CA 1
ATOM 1912 C C . LEU A 1 252 ? 79.188 -12.43 20.344 1 14.39 252 LEU A C 1
ATOM 1914 O O . LEU A 1 252 ? 79.812 -13.477 20.422 1 14.39 252 LEU A O 1
ATOM 1918 N N . CYS A 1 253 ? 78.125 -12.352 20.766 1 13.99 253 CYS A N 1
ATOM 1919 C CA . CYS A 1 253 ? 78.188 -13.344 21.844 1 13.99 253 CYS A CA 1
ATOM 1920 C C . CYS A 1 253 ? 79 -14.57 21.375 1 13.99 253 CYS A C 1
ATOM 1922 O O . CYS A 1 253 ? 78.75 -15.078 20.281 1 13.99 253 CYS A O 1
ATOM 1924 N N . ARG A 1 254 ? 79.938 -14.922 22.234 1 13.88 254 ARG A N 1
ATOM 1925 C CA . ARG A 1 254 ? 81.125 -15.797 22.531 1 13.88 254 ARG A CA 1
ATOM 1926 C C . ARG A 1 254 ? 80.75 -17.266 22.312 1 13.88 254 ARG A C 1
ATOM 1928 O O . ARG A 1 254 ? 81.438 -17.984 21.625 1 13.88 254 ARG A O 1
ATOM 1935 N N . ASN A 1 255 ? 81.062 -17.891 23.547 1 13.92 255 ASN A N 1
ATOM 1936 C CA . ASN A 1 255 ? 82 -18.969 23.797 1 13.92 255 ASN A CA 1
ATOM 1937 C C . ASN A 1 255 ? 81.375 -20.328 23.438 1 13.92 255 ASN A C 1
ATOM 1939 O O . ASN A 1 255 ? 80.188 -20.438 23.219 1 13.92 255 ASN A O 1
ATOM 1943 N N . VAL A 1 256 ? 81.812 -21.188 24.453 1 14.42 256 VAL A N 1
ATOM 1944 C CA . VAL A 1 256 ? 82.688 -22.375 24.5 1 14.42 256 VAL A CA 1
ATOM 1945 C C . VAL A 1 256 ? 81.812 -23.625 24.344 1 14.42 256 VAL A C 1
ATOM 1947 O O . VAL A 1 256 ? 82.062 -24.484 23.5 1 14.42 256 VAL A O 1
ATOM 1950 N N . MET A 1 257 ? 81.5 -24.156 25.531 1 13.92 257 MET A N 1
ATOM 1951 C CA . MET A 1 257 ? 82.312 -25.344 25.812 1 13.92 257 MET A CA 1
ATOM 1952 C C . MET A 1 257 ? 81.625 -26.594 25.234 1 13.92 257 MET A C 1
ATOM 1954 O O . MET A 1 257 ? 82.312 -27.359 24.531 1 13.92 257 MET A O 1
ATOM 1958 N N . PRO A 1 258 ? 81.312 -27.359 26.219 1 14.7 258 PRO A N 1
ATOM 1959 C CA . PRO A 1 258 ? 82.125 -28.547 26.422 1 14.7 258 PRO A CA 1
ATOM 1960 C C . PRO A 1 258 ? 81.625 -29.766 25.641 1 14.7 258 PRO A C 1
ATOM 1962 O O . PRO A 1 258 ? 82.375 -30.359 24.859 1 14.7 258 PRO A O 1
ATOM 1965 N N . ASN A 1 259 ? 81.25 -30.609 26.484 1 14.7 259 ASN A N 1
ATOM 1966 C CA . ASN A 1 259 ? 81.688 -31.984 26.734 1 14.7 259 ASN A CA 1
ATOM 1967 C C . ASN A 1 259 ? 80.875 -33 25.953 1 14.7 259 ASN A C 1
ATOM 1969 O O . ASN A 1 259 ? 79.688 -32.781 25.781 1 14.7 259 ASN A O 1
ATOM 1973 N N . GLY A 1 260 ? 81.5 -33.875 25.312 1 14.05 260 GLY A N 1
ATOM 1974 C CA . GLY A 1 260 ? 81.625 -35 24.438 1 14.05 260 GLY A CA 1
ATOM 1975 C C . GLY A 1 260 ? 80.75 -36.188 24.844 1 14.05 260 GLY A C 1
ATOM 1976 O O . GLY A 1 260 ? 80.875 -37.281 24.266 1 14.05 260 GLY A O 1
ATOM 1977 N N . PRO A 1 261 ? 79.938 -36.094 25.953 1 15.05 261 PRO A N 1
ATOM 1978 C CA . PRO A 1 261 ? 80.25 -37.406 26.469 1 15.05 261 PRO A CA 1
ATOM 1979 C C . PRO A 1 261 ? 80.25 -38.5 25.391 1 15.05 261 PRO A C 1
ATOM 1981 O O . PRO A 1 261 ? 79.688 -38.312 24.344 1 15.05 261 PRO A O 1
ATOM 1984 N N . ASN A 1 262 ? 80.75 -39.625 25.859 1 14.18 262 ASN A N 1
ATOM 1985 C CA . ASN A 1 262 ? 81.438 -40.906 25.641 1 14.18 262 ASN A CA 1
ATOM 1986 C C . ASN A 1 262 ? 80.562 -41.844 24.797 1 14.18 262 ASN A C 1
ATOM 1988 O O . ASN A 1 262 ? 79.438 -41.469 24.375 1 14.18 262 ASN A O 1
ATOM 1992 N N . LEU A 1 263 ? 80.375 -43.031 25.391 1 14.68 263 LEU A N 1
ATOM 1993 C CA . LEU A 1 263 ? 80.875 -44.375 25.062 1 14.68 263 LEU A CA 1
ATOM 1994 C C . LEU A 1 263 ? 79.812 -45.125 24.219 1 14.68 263 LEU A C 1
ATOM 1996 O O . LEU A 1 263 ? 78.625 -44.844 24.312 1 14.68 263 LEU A O 1
ATOM 2000 N N . SER A 1 264 ? 80.25 -46.156 23.469 1 14.73 264 SER A N 1
ATOM 2001 C CA . SER A 1 264 ? 80.438 -47.125 22.406 1 14.73 264 SER A CA 1
ATOM 2002 C C . SER A 1 264 ? 79.312 -48.188 22.453 1 14.73 264 SER A C 1
ATOM 2004 O O . SER A 1 264 ? 78.875 -48.719 21.422 1 14.73 264 SER A O 1
ATOM 2006 N N . THR A 1 265 ? 79.125 -48.875 23.656 1 14.68 265 THR A N 1
ATOM 2007 C CA . THR A 1 265 ? 79.375 -50.312 23.547 1 14.68 265 THR A CA 1
ATOM 2008 C C . THR A 1 265 ? 78.25 -51 22.844 1 14.68 265 THR A C 1
ATOM 2010 O O . THR A 1 265 ? 77.125 -50.438 22.719 1 14.68 265 THR A O 1
ATOM 2013 N N . LEU A 1 266 ? 78.125 -52.406 23.25 1 14.61 266 LEU A N 1
ATOM 2014 C CA . LEU A 1 266 ? 78.25 -53.781 22.766 1 14.61 266 LEU A CA 1
ATOM 2015 C C . LEU A 1 266 ? 76.875 -54.312 22.359 1 14.61 266 LEU A C 1
ATOM 2017 O O . LEU A 1 266 ? 76.688 -54.844 21.25 1 14.61 266 LEU A O 1
ATOM 2021 N N . ASN A 1 267 ? 76.312 -55.219 23.234 1 14.68 267 ASN A N 1
ATOM 2022 C CA . ASN A 1 267 ? 76.25 -56.656 23.016 1 14.68 267 ASN A CA 1
ATOM 2023 C C . ASN A 1 267 ? 75 -57.094 22.328 1 14.68 267 ASN A C 1
ATOM 2025 O O . ASN A 1 267 ? 74 -56.344 22.281 1 14.68 267 ASN A O 1
ATOM 2029 N N . SER A 1 268 ? 74.438 -58.375 22.672 1 15.07 268 SER A N 1
ATOM 2030 C CA . SER A 1 268 ? 74.312 -59.719 22.141 1 15.07 268 SER A CA 1
ATOM 2031 C C . SER A 1 268 ? 72.875 -60 21.766 1 15.07 268 SER A C 1
ATOM 2033 O O . SER A 1 268 ? 72.562 -60.562 20.703 1 15.07 268 SER A O 1
ATOM 2035 N N . ASP A 1 269 ? 71.875 -60.125 22.672 1 15.49 269 ASP A N 1
ATOM 2036 C CA . ASP A 1 269 ? 71.375 -61.531 22.766 1 15.49 269 ASP A CA 1
ATOM 2037 C C . ASP A 1 269 ? 70.312 -61.781 21.734 1 15.49 269 ASP A C 1
ATOM 2039 O O . ASP A 1 269 ? 69.688 -60.844 21.172 1 15.49 269 ASP A O 1
ATOM 2043 N N . ASN A 1 270 ? 69.188 -62.594 22.141 1 15.42 270 ASN A N 1
ATOM 2044 C CA . ASN A 1 270 ? 68.812 -63.969 21.875 1 15.42 270 ASN A CA 1
ATOM 2045 C C . ASN A 1 270 ? 67.688 -64.062 20.812 1 15.42 270 ASN A C 1
ATOM 2047 O O . ASN A 1 270 ? 67.812 -64.812 19.828 1 15.42 270 ASN A O 1
ATOM 2051 N N . SER A 1 271 ? 66.312 -64.25 21.172 1 16.86 271 SER A N 1
ATOM 2052 C CA . SER A 1 271 ? 65.688 -65.5 20.891 1 16.86 271 SER A CA 1
ATOM 2053 C C . SER A 1 271 ? 64.875 -65.438 19.609 1 16.86 271 SER A C 1
ATOM 2055 O O . SER A 1 271 ? 64.375 -64.375 19.219 1 16.86 271 SER A O 1
ATOM 2057 N N . PRO A 1 272 ? 64.75 -66.625 18.734 1 14.92 272 PRO A N 1
ATOM 2058 C CA . PRO A 1 272 ? 64.5 -67.125 17.375 1 14.92 272 PRO A CA 1
ATOM 2059 C C . PRO A 1 272 ? 63.031 -67 16.969 1 14.92 272 PRO A C 1
ATOM 2061 O O . PRO A 1 272 ? 62.719 -66.875 15.773 1 14.92 272 PRO A O 1
ATOM 2064 N N . LYS A 1 273 ? 62.062 -67.25 17.922 1 16.73 273 LYS A N 1
ATOM 2065 C CA . LYS A 1 273 ? 61.188 -68.375 17.625 1 16.73 273 LYS A CA 1
ATOM 2066 C C . LYS A 1 273 ? 60.438 -68.188 16.312 1 16.73 273 LYS A C 1
ATOM 2068 O O . LYS A 1 273 ? 60.094 -67.062 15.969 1 16.73 273 LYS A O 1
ATOM 2073 N N . SER A 1 274 ? 59.719 -69.188 15.648 1 15.11 274 SER A N 1
ATOM 2074 C CA . SER A 1 274 ? 59.531 -70.062 14.484 1 15.11 274 SER A CA 1
ATOM 2075 C C . SER A 1 274 ? 58.438 -69.5 13.57 1 15.11 274 SER A C 1
ATOM 2077 O O . SER A 1 274 ? 58.656 -69.312 12.375 1 15.11 274 SER A O 1
ATOM 2079 N N . THR A 1 275 ? 57.156 -70.062 13.648 1 16.14 275 THR A N 1
ATOM 2080 C CA . THR A 1 275 ? 56.719 -71.125 12.797 1 16.14 275 THR A CA 1
ATOM 2081 C C . THR A 1 275 ? 55.938 -70.562 11.602 1 16.14 275 THR A C 1
ATOM 2083 O O . THR A 1 275 ? 56.25 -70.938 10.453 1 16.14 275 THR A O 1
ATOM 2086 N N . VAL A 1 276 ? 54.594 -71 11.383 1 16.97 276 VAL A N 1
ATOM 2087 C CA . VAL A 1 276 ? 54.062 -71.875 10.328 1 16.97 276 VAL A CA 1
ATOM 2088 C C . VAL A 1 276 ? 53.531 -71 9.172 1 16.97 276 VAL A C 1
ATOM 2090 O O . VAL A 1 276 ? 53.281 -69.812 9.344 1 16.97 276 VAL A O 1
ATOM 2093 N N . ASN A 1 277 ? 52.906 -71.688 8 1 15.8 277 ASN A N 1
ATOM 2094 C CA . ASN A 1 277 ? 52.969 -72.062 6.594 1 15.8 277 ASN A CA 1
ATOM 2095 C C . ASN A 1 277 ? 51.938 -71.312 5.762 1 15.8 277 ASN A C 1
ATOM 2097 O O . ASN A 1 277 ? 52.25 -70.812 4.664 1 15.8 277 ASN A O 1
ATOM 2101 N N . SER A 1 278 ? 50.531 -71.25 5.996 1 18.5 278 SER A N 1
ATOM 2102 C CA . SER A 1 278 ? 49.688 -71.938 4.996 1 18.5 278 SER A CA 1
ATOM 2103 C C . SER A 1 278 ? 49.406 -71 3.82 1 18.5 278 SER A C 1
ATOM 2105 O O . SER A 1 278 ? 49.406 -69.75 3.973 1 18.5 278 SER A O 1
ATOM 2107 N N . THR A 1 279 ? 49.156 -71.5 2.432 1 17.77 279 THR A N 1
ATOM 2108 C CA . THR A 1 279 ? 49.281 -71.438 0.98 1 17.77 279 THR A CA 1
ATOM 2109 C C . THR A 1 279 ? 48.094 -70.625 0.372 1 17.77 279 THR A C 1
ATOM 2111 O O . THR A 1 279 ? 48.031 -70.438 -0.845 1 17.77 279 THR A O 1
ATOM 2114 N N . ILE A 1 280 ? 47.031 -70.062 1.025 1 19.86 280 ILE A N 1
ATOM 2115 C CA . ILE A 1 280 ? 45.812 -70.188 0.21 1 19.86 280 ILE A CA 1
ATOM 2116 C C . ILE A 1 280 ? 45.938 -69.25 -1.012 1 19.86 280 ILE A C 1
ATOM 2118 O O . ILE A 1 280 ? 46.219 -68.062 -0.879 1 19.86 280 ILE A O 1
ATOM 2122 N N . GLN A 1 281 ? 45.875 -69.688 -2.367 1 17.19 281 GLN A N 1
ATOM 2123 C CA . GLN A 1 281 ? 46.094 -69.5 -3.789 1 17.19 281 GLN A CA 1
ATOM 2124 C C . GLN A 1 281 ? 45.125 -68.438 -4.348 1 17.19 281 GLN A C 1
ATOM 2126 O O . GLN A 1 281 ? 45.375 -67.875 -5.43 1 17.19 281 GLN A O 1
ATOM 2131 N N . ALA A 1 282 ? 43.875 -68.125 -3.951 1 20.27 282 ALA A N 1
ATOM 2132 C CA . ALA A 1 282 ? 42.906 -68.062 -5.062 1 20.27 282 ALA A CA 1
ATOM 2133 C C . ALA A 1 282 ? 43.281 -67 -6.055 1 20.27 282 ALA A C 1
ATOM 2135 O O . ALA A 1 282 ? 44 -66.062 -5.723 1 20.27 282 ALA A O 1
ATOM 2136 N N . PRO A 1 283 ? 42.281 -66.75 -7.141 1 20.78 283 PRO A N 1
ATOM 2137 C CA . PRO A 1 283 ? 42.156 -66.562 -8.594 1 20.78 283 PRO A CA 1
ATOM 2138 C C . PRO A 1 283 ? 42.25 -65.125 -9.047 1 20.78 283 PRO A C 1
ATOM 2140 O O . PRO A 1 283 ? 42.094 -64.188 -8.242 1 20.78 283 PRO A O 1
ATOM 2143 N N . ILE A 1 284 ? 42.375 -64.938 -10.406 1 20.12 284 ILE A N 1
ATOM 2144 C CA . ILE A 1 284 ? 42.812 -63.938 -11.391 1 20.12 284 ILE A CA 1
ATOM 2145 C C . ILE A 1 284 ? 41.781 -62.812 -11.477 1 20.12 284 ILE A C 1
ATOM 2147 O O . ILE A 1 284 ? 40.625 -63.031 -11.789 1 20.12 284 ILE A O 1
ATOM 2151 N N . GLN A 1 285 ? 41.875 -61.75 -10.711 1 18.55 285 GLN A N 1
ATOM 2152 C CA . GLN A 1 285 ? 41.062 -60.531 -10.656 1 18.55 285 GLN A CA 1
ATOM 2153 C C . GLN A 1 285 ? 41 -59.875 -12.023 1 18.55 285 GLN A C 1
ATOM 2155 O O . GLN A 1 285 ? 42 -59.406 -12.562 1 18.55 285 GLN A O 1
ATOM 2160 N N . ALA A 1 286 ? 40 -60.312 -12.953 1 22.69 286 ALA A N 1
ATOM 2161 C CA . ALA A 1 286 ? 39.844 -59.844 -14.328 1 22.69 286 ALA A CA 1
ATOM 2162 C C . ALA A 1 286 ? 39.688 -58.344 -14.398 1 22.69 286 ALA A C 1
ATOM 2164 O O . ALA A 1 286 ? 39.188 -57.719 -13.453 1 22.69 286 ALA A O 1
ATOM 2165 N N . PRO A 1 287 ? 40.375 -57.688 -15.305 1 22.42 287 PRO A N 1
ATOM 2166 C CA . PRO A 1 287 ? 40.5 -56.25 -15.492 1 22.42 287 PRO A CA 1
ATOM 2167 C C . PRO A 1 287 ? 39.188 -55.562 -15.812 1 22.42 287 PRO A C 1
ATOM 2169 O O . PRO A 1 287 ? 38.375 -56.094 -16.594 1 22.42 287 PRO A O 1
ATOM 2172 N N . ARG A 1 288 ? 38.469 -54.969 -14.875 1 19.67 288 ARG A N 1
ATOM 2173 C CA . ARG A 1 288 ? 37.25 -54.188 -15.031 1 19.67 288 ARG A CA 1
ATOM 2174 C C . ARG A 1 288 ? 37.375 -53.219 -16.188 1 19.67 288 ARG A C 1
ATOM 2176 O O . ARG A 1 288 ? 38.25 -52.344 -16.188 1 19.67 288 ARG A O 1
ATOM 2183 N N . ARG A 1 289 ? 36.938 -53.656 -17.375 1 22.44 289 ARG A N 1
ATOM 2184 C CA . ARG A 1 289 ? 36.812 -52.844 -18.594 1 22.44 289 ARG A CA 1
ATOM 2185 C C . ARG A 1 289 ? 36.125 -51.531 -18.328 1 22.44 289 ARG A C 1
ATOM 2187 O O . ARG A 1 289 ? 35.031 -51.5 -17.766 1 22.44 289 ARG A O 1
ATOM 2194 N N . LYS A 1 290 ? 36.938 -50.5 -18.094 1 21.84 290 LYS A N 1
ATOM 2195 C CA . LYS A 1 290 ? 36.5 -49.094 -18.047 1 21.84 290 LYS A CA 1
ATOM 2196 C C . LYS A 1 290 ? 35.469 -48.812 -19.156 1 21.84 290 LYS A C 1
ATOM 2198 O O . LYS A 1 290 ? 35.688 -49.188 -20.312 1 21.84 290 LYS A O 1
ATOM 2203 N N . PHE A 1 291 ? 34.25 -48.875 -18.781 1 21.62 291 PHE A N 1
ATOM 2204 C CA . PHE A 1 291 ? 33.156 -48.438 -19.625 1 21.62 291 PHE A CA 1
ATOM 2205 C C . PHE A 1 291 ? 33.469 -47.125 -20.312 1 21.62 291 PHE A C 1
ATOM 2207 O O . PHE A 1 291 ? 33.625 -46.094 -19.672 1 21.62 291 PHE A O 1
ATOM 2214 N N . VAL A 1 292 ? 34.438 -47.219 -21.359 1 22.73 292 VAL A N 1
ATOM 2215 C CA . VAL A 1 292 ? 34.906 -46.156 -22.25 1 22.73 292 VAL A CA 1
ATOM 2216 C C . VAL A 1 292 ? 33.781 -45.188 -22.531 1 22.73 292 VAL A C 1
ATOM 2218 O O . VAL A 1 292 ? 33.938 -43.969 -22.375 1 22.73 292 VAL A O 1
ATOM 2221 N N . GLY A 1 293 ? 33.156 -45.344 -23.703 1 23.52 293 GLY A N 1
ATOM 2222 C CA . GLY A 1 293 ? 32.812 -44.344 -24.703 1 23.52 293 GLY A CA 1
ATOM 2223 C C . GLY A 1 293 ? 31.531 -43.594 -24.391 1 23.52 293 GLY A C 1
ATOM 2224 O O . GLY A 1 293 ? 30.672 -43.406 -25.25 1 23.52 293 GLY A O 1
ATOM 2225 N N . GLU A 1 294 ? 31.062 -43.625 -23.219 1 24.25 294 GLU A N 1
ATOM 2226 C CA . GLU A 1 294 ? 29.734 -43.031 -23.125 1 24.25 294 GLU A CA 1
ATOM 2227 C C . GLU A 1 294 ? 29.734 -41.594 -23.578 1 24.25 294 GLU A C 1
ATOM 2229 O O . GLU A 1 294 ? 30.594 -40.812 -23.156 1 24.25 294 GLU A O 1
ATOM 2234 N N . GLY A 1 295 ? 29.25 -41.25 -24.828 1 25.97 295 GLY A N 1
ATOM 2235 C CA . GLY A 1 295 ? 28.875 -40 -25.469 1 25.97 295 GLY A CA 1
ATOM 2236 C C . GLY A 1 295 ? 28.312 -38.969 -24.5 1 25.97 295 GLY A C 1
ATOM 2237 O O . GLY A 1 295 ? 27.312 -39.25 -23.844 1 25.97 295 GLY A O 1
ATOM 2238 N N . LYS A 1 296 ? 29.203 -38.344 -23.844 1 27.17 296 LYS A N 1
ATOM 2239 C CA . LYS A 1 296 ? 28.797 -37.125 -23.141 1 27.17 296 LYS A CA 1
ATOM 2240 C C . LYS A 1 296 ? 27.766 -36.344 -23.969 1 27.17 296 LYS A C 1
ATOM 2242 O O . LYS A 1 296 ? 27.922 -36.188 -25.172 1 27.17 296 LYS A O 1
ATOM 2247 N N . LEU A 1 297 ? 26.562 -36.344 -23.562 1 26.53 297 LEU A N 1
ATOM 2248 C CA . LEU A 1 297 ? 25.5 -35.469 -24.016 1 26.53 297 LEU A CA 1
ATOM 2249 C C . LEU A 1 297 ? 26.016 -34.031 -24.188 1 26.53 297 LEU A C 1
ATOM 2251 O O . LEU A 1 297 ? 26.078 -33.25 -23.219 1 26.53 297 LEU A O 1
ATOM 2255 N N . ARG A 1 298 ? 27.266 -33.906 -24.766 1 28.14 298 ARG A N 1
ATOM 2256 C CA . ARG A 1 298 ? 27.516 -32.5 -25.094 1 28.14 298 ARG A CA 1
ATOM 2257 C C . ARG A 1 298 ? 26.375 -31.922 -25.922 1 28.14 298 ARG A C 1
ATOM 2259 O O . ARG A 1 298 ? 26.016 -32.469 -26.969 1 28.14 298 ARG A O 1
ATOM 2266 N N . LYS A 1 299 ? 25.656 -31.109 -25.25 1 28.02 299 LYS A N 1
ATOM 2267 C CA . LYS A 1 299 ? 24.609 -30.297 -25.859 1 28.02 299 LYS A CA 1
ATOM 2268 C C . LYS A 1 299 ? 25.109 -29.578 -27.109 1 28.02 299 LYS A C 1
ATOM 2270 O O . LYS A 1 299 ? 26.094 -28.828 -27.047 1 28.02 299 LYS A O 1
ATOM 2275 N N . ILE A 1 300 ? 25.188 -30.297 -28.141 1 26.61 300 ILE A N 1
ATOM 2276 C CA . ILE A 1 300 ? 25.188 -29.5 -29.375 1 26.61 300 ILE A CA 1
ATOM 2277 C C . ILE A 1 300 ? 24.062 -28.453 -29.297 1 26.61 300 ILE A C 1
ATOM 2279 O O . ILE A 1 300 ? 22.891 -28.797 -29.188 1 26.61 300 ILE A O 1
ATOM 2283 N N . SER A 1 301 ? 24.328 -27.281 -28.828 1 28.73 301 SER A N 1
ATOM 2284 C CA . SER A 1 301 ? 23.453 -26.109 -28.766 1 28.73 301 SER A CA 1
ATOM 2285 C C . SER A 1 301 ? 22.75 -25.859 -30.094 1 28.73 301 SER A C 1
ATOM 2287 O O . SER A 1 301 ? 23.172 -24.969 -30.859 1 28.73 301 SER A O 1
ATOM 2289 N N . GLY A 1 302 ? 22.75 -26.797 -31.031 1 27.7 302 GLY A N 1
ATOM 2290 C CA . GLY A 1 302 ? 22.094 -26.344 -32.25 1 27.7 302 GLY A CA 1
ATOM 2291 C C . GLY A 1 302 ? 20.688 -25.844 -32 1 27.7 302 GLY A C 1
ATOM 2292 O O . GLY A 1 302 ? 20.203 -25.828 -30.875 1 27.7 302 GLY A O 1
ATOM 2293 N N . ARG A 1 303 ? 19.938 -25.594 -33.281 1 35.03 303 ARG A N 1
ATOM 2294 C CA . ARG A 1 303 ? 18.562 -25.125 -33.406 1 35.03 303 ARG A CA 1
ATOM 2295 C C . ARG A 1 303 ? 17.594 -26 -32.625 1 35.03 303 ARG A C 1
ATOM 2297 O O . ARG A 1 303 ? 16.453 -25.625 -32.406 1 35.03 303 ARG A O 1
ATOM 2304 N N . LEU A 1 304 ? 17.766 -27.281 -32.844 1 34.56 304 LEU A N 1
ATOM 2305 C CA . LEU A 1 304 ? 16.812 -28.109 -32.094 1 34.56 304 LEU A CA 1
ATOM 2306 C C . LEU A 1 304 ? 16.875 -27.812 -30.609 1 34.56 304 LEU A C 1
ATOM 2308 O O . LEU A 1 304 ? 15.969 -28.172 -29.859 1 34.56 304 LEU A O 1
ATOM 2312 N N . PHE A 1 305 ? 18.156 -27.719 -30.016 1 38.09 305 PHE A N 1
ATOM 2313 C CA . PHE A 1 305 ? 18.391 -27.625 -28.594 1 38.09 305 PHE A CA 1
ATOM 2314 C C . PHE A 1 305 ? 18.641 -26.172 -28.172 1 38.09 305 PHE A C 1
ATOM 2316 O O . PHE A 1 305 ? 19.672 -25.594 -28.516 1 38.09 305 PHE A O 1
ATOM 2323 N N . SER A 1 306 ? 17.688 -25.344 -28.312 1 33.25 306 SER A N 1
ATOM 2324 C CA . SER A 1 306 ? 17.812 -23.953 -27.859 1 33.25 306 SER A CA 1
ATOM 2325 C C . SER A 1 306 ? 18.688 -23.859 -26.625 1 33.25 306 SER A C 1
ATOM 2327 O O . SER A 1 306 ? 18.797 -24.828 -25.859 1 33.25 306 SER A O 1
ATOM 2329 N N . ASP A 1 307 ? 19.781 -22.969 -26.609 1 29.81 307 ASP A N 1
ATOM 2330 C CA . ASP A 1 307 ? 20.766 -22.656 -25.578 1 29.81 307 ASP A CA 1
ATOM 2331 C C . ASP A 1 307 ? 20.188 -22.875 -24.188 1 29.81 307 ASP A C 1
ATOM 2333 O O . ASP A 1 307 ? 18.984 -23.078 -24.031 1 29.81 307 ASP A O 1
ATOM 2337 N N . SER A 1 308 ? 20.719 -22.016 -23.219 1 29.83 308 SER A N 1
ATOM 2338 C CA . SER A 1 308 ? 20.672 -22.078 -21.75 1 29.83 308 SER A CA 1
ATOM 2339 C C . SER A 1 308 ? 19.234 -22.203 -21.266 1 29.83 308 SER A C 1
ATOM 2341 O O . SER A 1 308 ? 18.344 -21.5 -21.75 1 29.83 308 SER A O 1
ATOM 2343 N N . PRO A 1 309 ? 18.953 -23.312 -20.469 1 30.58 309 PRO A N 1
ATOM 2344 C CA . PRO A 1 309 ? 17.703 -23.688 -19.812 1 30.58 309 PRO A CA 1
ATOM 2345 C C . PRO A 1 309 ? 17.125 -22.562 -18.953 1 30.58 309 PRO A C 1
ATOM 2347 O O . PRO A 1 309 ? 16.5 -22.828 -17.922 1 30.58 309 PRO A O 1
ATOM 2350 N N . ARG A 1 310 ? 17.375 -21.312 -19.047 1 27.95 310 ARG A N 1
ATOM 2351 C CA . ARG A 1 310 ? 16.734 -20.516 -18 1 27.95 310 ARG A CA 1
ATOM 2352 C C . ARG A 1 310 ? 15.312 -21 -17.75 1 27.95 310 ARG A C 1
ATOM 2354 O O . ARG A 1 310 ? 14.938 -21.25 -16.594 1 27.95 310 ARG A O 1
ATOM 2361 N N . ARG A 1 311 ? 14.336 -20.078 -18.234 1 27.06 311 ARG A N 1
ATOM 2362 C CA . ARG A 1 311 ? 12.977 -20.172 -17.703 1 27.06 311 ARG A CA 1
ATOM 2363 C C . ARG A 1 311 ? 12.367 -21.531 -18.016 1 27.06 311 ARG A C 1
ATOM 2365 O O . ARG A 1 311 ? 12.891 -22.297 -18.828 1 27.06 311 ARG A O 1
ATOM 2372 N N . SER A 1 312 ? 10.969 -21.688 -17.891 1 22.81 312 SER A N 1
ATOM 2373 C CA . SER A 1 312 ? 10.227 -22.922 -18.125 1 22.81 312 SER A CA 1
ATOM 2374 C C . SER A 1 312 ? 10.586 -23.562 -19.469 1 22.81 312 SER A C 1
ATOM 2376 O O . SER A 1 312 ? 10.484 -22.906 -20.5 1 22.81 312 SER A O 1
ATOM 2378 N N . SER A 1 313 ? 11.75 -24.359 -19.422 1 25.67 313 SER A N 1
ATOM 2379 C CA . SER A 1 313 ? 12.172 -25.188 -20.547 1 25.67 313 SER A CA 1
ATOM 2380 C C . SER A 1 313 ? 10.977 -25.719 -21.328 1 25.67 313 SER A C 1
ATOM 2382 O O . SER A 1 313 ? 10.406 -26.75 -21 1 25.67 313 SER A O 1
ATOM 2384 N N . ARG A 1 314 ? 9.984 -24.875 -21.578 1 22.3 314 ARG A N 1
ATOM 2385 C CA . ARG A 1 314 ? 9.016 -25.438 -22.516 1 22.3 314 ARG A CA 1
ATOM 2386 C C . ARG A 1 314 ? 9.703 -25.938 -23.781 1 22.3 314 ARG A C 1
ATOM 2388 O O . ARG A 1 314 ? 10.789 -25.469 -24.141 1 22.3 314 ARG A O 1
ATOM 2395 N N . LEU A 1 315 ? 8.945 -26.938 -24.438 1 22.55 315 LEU A N 1
ATOM 2396 C CA . LEU A 1 315 ? 8.969 -27.922 -25.516 1 22.55 315 LEU A CA 1
ATOM 2397 C C . LEU A 1 315 ? 9.305 -27.266 -26.844 1 22.55 315 LEU A C 1
ATOM 2399 O O . LEU A 1 315 ? 8.906 -26.125 -27.094 1 22.55 315 LEU A O 1
ATOM 2403 N N . SER A 1 316 ? 10.398 -27.703 -27.422 1 23.31 316 SER A N 1
ATOM 2404 C CA . SER A 1 316 ? 10.992 -27.469 -28.734 1 23.31 316 SER A CA 1
ATOM 2405 C C . SER A 1 316 ? 9.984 -27.719 -29.859 1 23.31 316 SER A C 1
ATOM 2407 O O . SER A 1 316 ? 9.617 -28.859 -30.125 1 23.31 316 SER A O 1
ATOM 2409 N N . ASN A 1 317 ? 8.781 -27.109 -29.969 1 19.3 317 ASN A N 1
ATOM 2410 C CA . ASN A 1 317 ? 7.953 -27.531 -31.094 1 19.3 317 ASN A CA 1
ATOM 2411 C C . ASN A 1 317 ? 8.648 -27.266 -32.438 1 19.3 317 ASN A C 1
ATOM 2413 O O . ASN A 1 317 ? 8.945 -26.125 -32.781 1 19.3 317 ASN A O 1
ATOM 2417 N N . GLU A 1 318 ? 9.5 -28.219 -32.781 1 19.59 318 GLU A N 1
ATOM 2418 C CA . GLU A 1 318 ? 10.055 -28.297 -34.156 1 19.59 318 GLU A CA 1
ATOM 2419 C C . GLU A 1 318 ? 8.945 -28.469 -35.188 1 19.59 318 GLU A C 1
ATOM 2421 O O . GLU A 1 318 ? 8.234 -29.469 -35.188 1 19.59 318 GLU A O 1
ATOM 2426 N N . ALA A 1 319 ? 8.141 -27.438 -35.531 1 20.52 319 ALA A N 1
ATOM 2427 C CA . ALA A 1 319 ? 7.215 -27.5 -36.688 1 20.52 319 ALA A CA 1
ATOM 2428 C C . ALA A 1 319 ? 7.926 -27.953 -37.938 1 20.52 319 ALA A C 1
ATOM 2430 O O . ALA A 1 319 ? 8.828 -27.281 -38.438 1 20.52 319 ALA A O 1
ATOM 2431 N N . SER A 1 320 ? 7.941 -29.281 -38.281 1 17.59 320 SER A N 1
ATOM 2432 C CA . SER A 1 320 ? 8.383 -30 -39.469 1 17.59 320 SER A CA 1
ATOM 2433 C C . SER A 1 320 ? 7.633 -29.531 -40.719 1 17.59 320 SER A C 1
ATOM 2435 O O . SER A 1 320 ? 6.402 -29.422 -40.688 1 17.59 320 SER A O 1
ATOM 2437 N N . VAL A 1 321 ? 8.312 -28.891 -41.688 1 18.91 321 VAL A N 1
ATOM 2438 C CA . VAL A 1 321 ? 8.031 -28.422 -43.031 1 18.91 321 VAL A CA 1
ATOM 2439 C C . VAL A 1 321 ? 7.656 -29.625 -43.938 1 18.91 321 VAL A C 1
ATOM 2441 O O . VAL A 1 321 ? 8.508 -30.453 -44.25 1 18.91 321 VAL A O 1
ATOM 2444 N N . SER A 1 322 ? 6.598 -30.281 -43.781 1 16.69 322 SER A N 1
ATOM 2445 C CA . SER A 1 322 ? 6.332 -31.375 -44.719 1 16.69 322 SER A CA 1
ATOM 2446 C C . SER A 1 322 ? 6.145 -30.844 -46.156 1 16.69 322 SER A C 1
ATOM 2448 O O . SER A 1 322 ? 5.348 -29.922 -46.375 1 16.69 322 SER A O 1
ATOM 2450 N N . SER A 1 323 ? 7.02 -31.297 -47.125 1 17.2 323 SER A N 1
ATOM 2451 C CA . SER A 1 323 ? 7.27 -31.156 -48.562 1 17.2 323 SER A CA 1
ATOM 2452 C C . SER A 1 323 ? 6.141 -31.75 -49.375 1 17.2 323 SER A C 1
ATOM 2454 O O . SER A 1 323 ? 6.219 -31.797 -50.625 1 17.2 323 SER A O 1
ATOM 2456 N N . ASN A 1 324 ? 5.109 -32.156 -49.125 1 15.28 324 ASN A N 1
ATOM 2457 C CA . ASN A 1 324 ? 4.676 -33.156 -50.094 1 15.28 324 ASN A CA 1
ATOM 2458 C C . ASN A 1 324 ? 4.398 -32.5 -51.469 1 15.28 324 ASN A C 1
ATOM 2460 O O . ASN A 1 324 ? 3.938 -31.375 -51.531 1 15.28 324 ASN A O 1
ATOM 2464 N N . ALA A 1 325 ? 4.691 -33.406 -52.656 1 15.61 325 ALA A N 1
ATOM 2465 C CA . ALA A 1 325 ? 4.93 -33.469 -54.094 1 15.61 325 ALA A CA 1
ATOM 2466 C C . ALA A 1 325 ? 3.637 -33.219 -54.875 1 15.61 325 ALA A C 1
ATOM 2468 O O . ALA A 1 325 ? 3.637 -33.25 -56.125 1 15.61 325 ALA A O 1
ATOM 2469 N N . ASN A 1 326 ? 2.455 -33.188 -54.5 1 15.3 326 ASN A N 1
ATOM 2470 C CA . ASN A 1 326 ? 1.699 -33.875 -55.531 1 15.3 326 ASN A CA 1
ATOM 2471 C C . ASN A 1 326 ? 1.816 -33.188 -56.875 1 15.3 326 ASN A C 1
ATOM 2473 O O . ASN A 1 326 ? 2.148 -32 -56.938 1 15.3 326 ASN A O 1
ATOM 2477 N N . ALA A 1 327 ? 0.843 -33.625 -57.938 1 15.9 327 ALA A N 1
ATOM 2478 C CA . ALA A 1 327 ? 0.722 -34.281 -59.219 1 15.9 327 ALA A CA 1
ATOM 2479 C C . ALA A 1 327 ? 0.65 -33.281 -60.344 1 15.9 327 ALA A C 1
ATOM 2481 O O . ALA A 1 327 ? 0.503 -32.094 -60.125 1 15.9 327 ALA A O 1
ATOM 2482 N N . THR A 1 328 ? -0.373 -33.406 -61.219 1 15.71 328 THR A N 1
ATOM 2483 C CA . THR A 1 328 ? -0.403 -33.719 -62.656 1 15.71 328 THR A CA 1
ATOM 2484 C C . THR A 1 328 ? -0.373 -32.438 -63.469 1 15.71 328 THR A C 1
ATOM 2486 O O . THR A 1 328 ? 0.448 -32.281 -64.375 1 15.71 328 THR A O 1
ATOM 2489 N N . MET A 1 329 ? -1.522 -32.125 -64.188 1 15.08 329 MET A N 1
ATOM 2490 C CA . MET A 1 329 ? -1.521 -32.25 -65.625 1 15.08 329 MET A CA 1
ATOM 2491 C C . MET A 1 329 ? -1.084 -30.938 -66.312 1 15.08 329 MET A C 1
ATOM 2493 O O . MET A 1 329 ? -0.156 -30.922 -67.125 1 15.08 329 MET A O 1
ATOM 2497 N N . LEU A 1 330 ? -2.09 -30.266 -67 1 14.97 330 LEU A N 1
ATOM 2498 C CA . LEU A 1 330 ? -2.027 -30.203 -68.5 1 14.97 330 LEU A CA 1
ATOM 2499 C C . LEU A 1 330 ? -1.296 -28.953 -68.938 1 14.97 330 LEU A C 1
ATOM 2501 O O . LEU A 1 330 ? -1.038 -28.047 -68.125 1 14.97 330 LEU A O 1
ATOM 2505 N N . SER A 1 331 ? -2.023 -28.188 -69.75 1 15.08 331 SER A N 1
ATOM 2506 C CA . SER A 1 331 ? -1.745 -28 -71.188 1 15.08 331 SER A CA 1
ATOM 2507 C C . SER A 1 331 ? -0.945 -26.734 -71.438 1 15.08 331 SER A C 1
ATOM 2509 O O . SER A 1 331 ? -0.801 -25.906 -70.562 1 15.08 331 SER A O 1
ATOM 2511 N N . GLY A 1 332 ? -1.458 -25.953 -72.312 1 14.74 332 GLY A N 1
ATOM 2512 C CA . GLY A 1 332 ? -0.972 -25.609 -73.688 1 14.74 332 GLY A CA 1
ATOM 2513 C C . GLY A 1 332 ? -0.265 -24.266 -73.688 1 14.74 332 GLY A C 1
ATOM 2514 O O . GLY A 1 332 ? 0.966 -24.203 -73.75 1 14.74 332 GLY A O 1
ATOM 2515 N N . ASN A 1 333 ? -1.071 -23.25 -74 1 15.11 333 ASN A N 1
ATOM 2516 C CA . ASN A 1 333 ? -0.747 -22.609 -75.312 1 15.11 333 ASN A CA 1
ATOM 2517 C C . ASN A 1 333 ? 0.236 -21.469 -75.125 1 15.11 333 ASN A C 1
ATOM 2519 O O . ASN A 1 333 ? 0.402 -20.953 -74 1 15.11 333 ASN A O 1
ATOM 2523 N N . GLY A 1 334 ? 0.112 -20.484 -75.938 1 14.73 334 GLY A N 1
ATOM 2524 C CA . GLY A 1 334 ? 0.953 -19.906 -76.938 1 14.73 334 GLY A CA 1
ATOM 2525 C C . GLY A 1 334 ? 1.669 -18.641 -76.5 1 14.73 334 GLY A C 1
ATOM 2526 O O . GLY A 1 334 ? 2.879 -18.516 -76.688 1 14.73 334 GLY A O 1
ATOM 2527 N N . THR A 1 335 ? 0.858 -17.609 -76.125 1 15.07 335 THR A N 1
ATOM 2528 C CA . THR A 1 335 ? 1.188 -16.562 -77.125 1 15.07 335 THR A CA 1
ATOM 2529 C C . THR A 1 335 ? 2.445 -15.812 -76.688 1 15.07 335 THR A C 1
ATOM 2531 O O . THR A 1 335 ? 2.789 -15.789 -75.5 1 15.07 335 THR A O 1
ATOM 2534 N N . SER A 1 336 ? 2.732 -14.867 -77.438 1 14.7 336 SER A N 1
ATOM 2535 C CA . SER A 1 336 ? 3.92 -14.352 -78.125 1 14.7 336 SER A CA 1
ATOM 2536 C C . SER A 1 336 ? 4.672 -13.359 -77.188 1 14.7 336 SER A C 1
ATOM 2538 O O . SER A 1 336 ? 5.844 -13.57 -76.875 1 14.7 336 SER A O 1
ATOM 2540 N N . ASN A 1 337 ? 4.777 -12.133 -77.625 1 14.52 337 ASN A N 1
ATOM 2541 C CA . ASN A 1 337 ? 6.043 -11.602 -78.125 1 14.52 337 ASN A CA 1
ATOM 2542 C C . ASN A 1 337 ? 6.699 -10.68 -77.125 1 14.52 337 ASN A C 1
ATOM 2544 O O . ASN A 1 337 ? 7.879 -10.836 -76.75 1 14.52 337 ASN A O 1
ATOM 2548 N N . SER A 1 338 ? 6.281 -9.406 -76.938 1 14.61 338 SER A N 1
ATOM 2549 C CA . SER A 1 338 ? 7.215 -8.438 -77.5 1 14.61 338 SER A CA 1
ATOM 2550 C C . SER A 1 338 ? 8.156 -7.891 -76.438 1 14.61 338 SER A C 1
ATOM 2552 O O . SER A 1 338 ? 7.855 -7.961 -75.25 1 14.61 338 SER A O 1
ATOM 2554 N N . TYR A 1 339 ? 8.867 -6.828 -76.812 1 13.88 339 TYR A N 1
ATOM 2555 C CA . TYR A 1 339 ? 10.273 -6.449 -76.75 1 13.88 339 TYR A CA 1
ATOM 2556 C C . TYR A 1 339 ? 10.602 -5.594 -75.562 1 13.88 339 TYR A C 1
ATOM 2558 O O . TYR A 1 339 ? 11.547 -5.879 -74.812 1 13.88 339 TYR A O 1
ATOM 2566 N N . LYS A 1 340 ? 10.234 -4.258 -75.5 1 14.3 340 LYS A N 1
ATOM 2567 C CA . LYS A 1 340 ? 11.359 -3.346 -75.688 1 14.3 340 LYS A CA 1
ATOM 2568 C C . LYS A 1 340 ? 12.062 -3.023 -74.375 1 14.3 340 LYS A C 1
ATOM 2570 O O . LYS A 1 340 ? 11.484 -3.189 -73.312 1 14.3 340 LYS A O 1
ATOM 2575 N N . GLY A 1 341 ? 12.617 -1.665 -74.25 1 14.32 341 GLY A N 1
ATOM 2576 C CA . GLY A 1 341 ? 13.977 -1.155 -74.188 1 14.32 341 GLY A CA 1
ATOM 2577 C C . GLY A 1 341 ? 14.305 -0.622 -72.812 1 14.32 341 GLY A C 1
ATOM 2578 O O . GLY A 1 341 ? 14.734 -1.374 -71.938 1 14.32 341 GLY A O 1
ATOM 2579 N N . GLY A 1 342 ? 14.203 0.808 -72.562 1 14.45 342 GLY A N 1
ATOM 2580 C CA . GLY A 1 342 ? 15.438 1.572 -72.438 1 14.45 342 GLY A CA 1
ATOM 2581 C C . GLY A 1 342 ? 15.828 1.861 -71 1 14.45 342 GLY A C 1
ATOM 2582 O O . GLY A 1 342 ? 15.062 1.581 -70.062 1 14.45 342 GLY A O 1
ATOM 2583 N N . SER A 1 343 ? 16.344 3.137 -70.75 1 14.91 343 SER A N 1
ATOM 2584 C CA . SER A 1 343 ? 17.656 3.52 -70.25 1 14.91 343 SER A CA 1
ATOM 2585 C C . SER A 1 343 ? 17.609 3.994 -68.812 1 14.91 343 SER A C 1
ATOM 2587 O O . SER A 1 343 ? 18.359 3.502 -68 1 14.91 343 SER A O 1
ATOM 2589 N N . LYS A 1 344 ? 17.141 5.285 -68.5 1 14.95 344 LYS A N 1
ATOM 2590 C CA . LYS A 1 344 ? 18.156 6.281 -68.188 1 14.95 344 LYS A CA 1
ATOM 2591 C C . LYS A 1 344 ? 18.359 6.328 -66.625 1 14.95 344 LYS A C 1
ATOM 2593 O O . LYS A 1 344 ? 17.484 5.93 -65.875 1 14.95 344 LYS A O 1
ATOM 2598 N N . LEU A 1 345 ? 19.312 7.352 -66.125 1 15.38 345 LEU A N 1
ATOM 2599 C CA . LEU A 1 345 ? 20.422 7.484 -65.25 1 15.38 345 LEU A CA 1
ATOM 2600 C C . LEU A 1 345 ? 20.016 8.281 -64 1 15.38 345 LEU A C 1
ATOM 2602 O O . LEU A 1 345 ? 20.594 8.102 -62.906 1 15.38 345 LEU A O 1
ATOM 2606 N N . GLY A 1 346 ? 18.844 9.008 -63.75 1 14.54 346 GLY A N 1
ATOM 2607 C CA . GLY A 1 346 ? 19.25 10.344 -63.344 1 14.54 346 GLY A CA 1
ATOM 2608 C C . GLY A 1 346 ? 19.75 10.406 -61.906 1 14.54 346 GLY A C 1
ATOM 2609 O O . GLY A 1 346 ? 19.5 9.484 -61.125 1 14.54 346 GLY A O 1
ATOM 2610 N N . PRO A 1 347 ? 19.969 11.883 -61.312 1 15.84 347 PRO A N 1
ATOM 2611 C CA . PRO A 1 347 ? 21.047 12.609 -60.625 1 15.84 347 PRO A CA 1
ATOM 2612 C C . PRO A 1 347 ? 20.859 12.703 -59.125 1 15.84 347 PRO A C 1
ATOM 2614 O O . PRO A 1 347 ? 19.75 12.508 -58.625 1 15.84 347 PRO A O 1
ATOM 2617 N N . MET A 1 348 ? 21.938 13.242 -58.312 1 15.89 348 MET A N 1
ATOM 2618 C CA . MET A 1 348 ? 22.656 13.18 -57.062 1 15.89 348 MET A CA 1
ATOM 2619 C C . MET A 1 348 ? 22.188 14.297 -56.125 1 15.89 348 MET A C 1
ATOM 2621 O O . MET A 1 348 ? 22.453 14.258 -54.906 1 15.89 348 MET A O 1
ATOM 2625 N N . THR A 1 349 ? 21.281 15.383 -56.281 1 14.98 349 THR A N 1
ATOM 2626 C CA . THR A 1 349 ? 21.875 16.641 -55.844 1 14.98 349 THR A CA 1
ATOM 2627 C C . THR A 1 349 ? 21.719 16.797 -54.312 1 14.98 349 THR A C 1
ATOM 2629 O O . THR A 1 349 ? 20.719 16.375 -53.75 1 14.98 349 THR A O 1
ATOM 2632 N N . PHE A 1 350 ? 22.797 17.562 -53.5 1 15.93 350 PHE A N 1
ATOM 2633 C CA . PHE A 1 350 ? 23.375 17.781 -52.188 1 15.93 350 PHE A CA 1
ATOM 2634 C C . PHE A 1 350 ? 22.703 18.953 -51.469 1 15.93 350 PHE A C 1
ATOM 2636 O O . PHE A 1 350 ? 22.781 19.078 -50.25 1 15.93 350 PHE A O 1
ATOM 2643 N N . ARG A 1 351 ? 21.812 19.938 -51.844 1 14.88 351 ARG A N 1
ATOM 2644 C CA . ARG A 1 351 ? 22.266 21.297 -51.562 1 14.88 351 ARG A CA 1
ATOM 2645 C C . ARG A 1 351 ? 22.062 21.641 -50.094 1 14.88 351 ARG A C 1
ATOM 2647 O O . ARG A 1 351 ? 21.281 21 -49.406 1 14.88 351 ARG A O 1
ATOM 2654 N N . THR A 1 352 ? 21.828 23.219 -49.812 1 15.04 352 THR A N 1
ATOM 2655 C CA . THR A 1 352 ? 22.438 24.406 -49.25 1 15.04 352 THR A CA 1
ATOM 2656 C C . THR A 1 352 ? 21.75 24.766 -47.938 1 15.04 352 THR A C 1
ATOM 2658 O O . THR A 1 352 ? 20.625 24.375 -47.688 1 15.04 352 THR A O 1
ATOM 2661 N N . MET A 1 353 ? 22.172 26.094 -47.312 1 16.08 353 MET A N 1
ATOM 2662 C CA . MET A 1 353 ? 22.641 26.844 -46.156 1 16.08 353 MET A CA 1
ATOM 2663 C C . MET A 1 353 ? 21.5 27.625 -45.5 1 16.08 353 MET A C 1
ATOM 2665 O O . MET A 1 353 ? 21.328 27.578 -44.281 1 16.08 353 MET A O 1
ATOM 2669 N N . THR A 1 354 ? 20.953 28.812 -46.031 1 14.98 354 THR A N 1
ATOM 2670 C CA . THR A 1 354 ? 21.219 30.141 -45.5 1 14.98 354 THR A CA 1
ATOM 2671 C C . THR A 1 354 ? 20.141 30.562 -44.531 1 14.98 354 THR A C 1
ATOM 2673 O O . THR A 1 354 ? 20.438 30.953 -43.375 1 14.98 354 THR A O 1
ATOM 2676 N N . VAL A 1 355 ? 19.25 31.719 -44.906 1 14.13 355 VAL A N 1
ATOM 2677 C CA . VAL A 1 355 ? 19.281 33.156 -44.625 1 14.13 355 VAL A CA 1
ATOM 2678 C C . VAL A 1 355 ? 18.25 33.5 -43.531 1 14.13 355 VAL A C 1
ATOM 2680 O O . VAL A 1 355 ? 17.297 32.719 -43.312 1 14.13 355 VAL A O 1
ATOM 2683 N N . ARG A 1 356 ? 17.891 34.969 -43.5 1 15.14 356 ARG A N 1
ATOM 2684 C CA . ARG A 1 356 ? 17.875 36.188 -42.719 1 15.14 356 ARG A CA 1
ATOM 2685 C C . ARG A 1 356 ? 16.469 36.5 -42.188 1 15.14 356 ARG A C 1
ATOM 2687 O O . ARG A 1 356 ? 16.297 36.781 -41 1 15.14 356 ARG A O 1
ATOM 2694 N N . LYS A 1 357 ? 15.625 37.5 -42.938 1 14.94 357 LYS A N 1
ATOM 2695 C CA . LYS A 1 357 ? 15.391 38.875 -42.562 1 14.94 357 LYS A CA 1
ATOM 2696 C C . LYS A 1 357 ? 14.094 39.031 -41.781 1 14.94 357 LYS A C 1
ATOM 2698 O O . LYS A 1 357 ? 14.109 39.5 -40.656 1 14.94 357 LYS A O 1
ATOM 2703 N N . GLY A 1 358 ? 13.062 39.875 -42.406 1 14.23 358 GLY A N 1
ATOM 2704 C CA . GLY A 1 358 ? 12.672 41.281 -42.219 1 14.23 358 GLY A CA 1
ATOM 2705 C C . GLY A 1 358 ? 11.383 41.406 -41.406 1 14.23 358 GLY A C 1
ATOM 2706 O O . GLY A 1 358 ? 10.891 40.438 -40.844 1 14.23 358 GLY A O 1
ATOM 2707 N N . GLN A 1 359 ? 10.25 42.031 -42.125 1 14.26 359 GLN A N 1
ATOM 2708 C CA . GLN A 1 359 ? 9.656 43.344 -42 1 14.26 359 GLN A CA 1
ATOM 2709 C C . GLN A 1 359 ? 8.367 43.312 -41.188 1 14.26 359 GLN A C 1
ATOM 2711 O O . GLN A 1 359 ? 8.258 43.969 -40.156 1 14.26 359 GLN A O 1
ATOM 2716 N N . SER A 1 360 ? 7.172 43.656 -41.906 1 14.02 360 SER A N 1
ATOM 2717 C CA . SER A 1 360 ? 6.434 44.906 -41.875 1 14.02 360 SER A CA 1
ATOM 2718 C C . SER A 1 360 ? 5.25 44.844 -40.906 1 14.02 360 SER A C 1
ATOM 2720 O O . SER A 1 360 ? 4.832 43.75 -40.5 1 14.02 360 SER A O 1
ATOM 2722 N N . TRP A 1 361 ? 4.109 45.719 -41.375 1 13.89 361 TRP A N 1
ATOM 2723 C CA . TRP A 1 361 ? 3.377 46.906 -40.969 1 13.89 361 TRP A CA 1
ATOM 2724 C C . TRP A 1 361 ? 2.016 46.531 -40.375 1 13.89 361 TRP A C 1
ATOM 2726 O O . TRP A 1 361 ? 1.766 46.75 -39.188 1 13.89 361 TRP A O 1
ATOM 2736 N N . ALA A 1 362 ? 0.857 47.062 -41.125 1 13.88 362 ALA A N 1
ATOM 2737 C CA . ALA A 1 362 ? -0.01 48.219 -40.875 1 13.88 362 ALA A CA 1
ATOM 2738 C C . ALA A 1 362 ? -1.363 47.781 -40.344 1 13.88 362 ALA A C 1
ATOM 2740 O O . ALA A 1 362 ? -1.817 48.281 -39.281 1 13.88 362 ALA A O 1
ATOM 2741 N N . ASN A 1 363 ? -2.396 47.625 -41.25 1 13.82 363 ASN A N 1
ATOM 2742 C CA . ASN A 1 363 ? -3.439 48.656 -41.375 1 13.82 363 ASN A CA 1
ATOM 2743 C C . ASN A 1 363 ? -4.641 48.312 -40.5 1 13.82 363 ASN A C 1
ATOM 2745 O O . ASN A 1 363 ? -4.789 47.188 -40.031 1 13.82 363 ASN A O 1
ATOM 2749 N N . GLU A 1 364 ? -5.84 48.625 -41.156 1 14.21 364 GLU A N 1
ATOM 2750 C CA . GLU A 1 364 ? -6.91 49.594 -41.031 1 14.21 364 GLU A CA 1
ATOM 2751 C C . GLU A 1 364 ? -8.125 48.969 -40.344 1 14.21 364 GLU A C 1
ATOM 2753 O O . GLU A 1 364 ? -8.203 47.75 -40.156 1 14.21 364 GLU A O 1
ATOM 2758 N N . ASN A 1 365 ? -9.305 49.062 -41.094 1 14.15 365 ASN A N 1
ATOM 2759 C CA . ASN A 1 365 ? -10.453 49.969 -40.906 1 14.15 365 ASN A CA 1
ATOM 2760 C C . ASN A 1 365 ? -11.617 49.219 -40.25 1 14.15 365 ASN A C 1
ATOM 2762 O O . ASN A 1 365 ? -11.602 48 -40.125 1 14.15 365 ASN A O 1
ATOM 2766 N N . MET A 1 366 ? -12.766 49.219 -41.031 1 14.01 366 MET A N 1
ATOM 2767 C CA . MET A 1 366 ? -13.953 50.031 -40.875 1 14.01 366 MET A CA 1
ATOM 2768 C C . MET A 1 366 ? -15.055 49.281 -40.156 1 14.01 366 MET A C 1
ATOM 2770 O O . MET A 1 366 ? -14.961 48.062 -39.969 1 14.01 366 MET A O 1
ATOM 2774 N N . ASP A 1 367 ? -16.234 49.156 -40.844 1 14.04 367 ASP A N 1
ATOM 2775 C CA . ASP A 1 367 ? -17.484 49.875 -40.656 1 14.04 367 ASP A CA 1
ATOM 2776 C C . ASP A 1 367 ? -18.516 49 -39.938 1 14.04 367 ASP A C 1
ATOM 2778 O O . ASP A 1 367 ? -18.312 47.781 -39.781 1 14.04 367 ASP A O 1
ATOM 2782 N N . GLY A 1 368 ? -19.734 48.875 -40.594 1 14.06 368 GLY A N 1
ATOM 2783 C CA . GLY A 1 368 ? -21.016 49.469 -40.281 1 14.06 368 GLY A CA 1
ATOM 2784 C C . GLY A 1 368 ? -21.953 48.5 -39.562 1 14.06 368 GLY A C 1
ATOM 2785 O O . GLY A 1 368 ? -21.938 48.438 -38.344 1 14.06 368 GLY A O 1
ATOM 2786 N N . GLY A 1 369 ? -22.969 48.094 -40.312 1 14.43 369 GLY A N 1
ATOM 2787 C CA . GLY A 1 369 ? -24.375 48.438 -40.188 1 14.43 369 GLY A CA 1
ATOM 2788 C C . GLY A 1 369 ? -25.141 47.438 -39.312 1 14.43 369 GLY A C 1
ATOM 2789 O O . GLY A 1 369 ? -24.688 46.344 -39.062 1 14.43 369 GLY A O 1
ATOM 2790 N N . ILE A 1 370 ? -26.312 47.812 -39 1 15.32 370 ILE A N 1
ATOM 2791 C CA . ILE A 1 370 ? -27.219 47.938 -37.875 1 15.32 370 ILE A CA 1
ATOM 2792 C C . ILE A 1 370 ? -28.109 46.688 -37.781 1 15.32 370 ILE A C 1
ATOM 2794 O O . ILE A 1 370 ? -28.203 46.062 -36.719 1 15.32 370 ILE A O 1
ATOM 2798 N N . HIS A 1 371 ? -28.922 46.438 -38.812 1 14.45 371 HIS A N 1
ATOM 2799 C CA . HIS A 1 371 ? -30.328 46.625 -38.469 1 14.45 371 HIS A CA 1
ATOM 2800 C C . HIS A 1 371 ? -30.891 45.375 -37.781 1 14.45 371 HIS A C 1
ATOM 2802 O O . HIS A 1 371 ? -30.312 44.281 -37.875 1 14.45 371 HIS A O 1
ATOM 2808 N N . ASN A 1 372 ? -32.281 45.25 -37.906 1 14.91 372 ASN A N 1
ATOM 2809 C CA . ASN A 1 372 ? -33.5 45.156 -37.156 1 14.91 372 ASN A CA 1
ATOM 2810 C C . ASN A 1 372 ? -34 43.719 -37 1 14.91 372 ASN A C 1
ATOM 2812 O O . ASN A 1 372 ? -33.781 42.906 -37.906 1 14.91 372 ASN A O 1
ATOM 2816 N N . ASP A 1 373 ? -34.625 43.344 -35.812 1 14.85 373 ASP A N 1
ATOM 2817 C CA . ASP A 1 373 ? -34.781 42.25 -34.844 1 14.85 373 ASP A CA 1
ATOM 2818 C C . ASP A 1 373 ? -35.938 41.344 -35.219 1 14.85 373 ASP A C 1
ATOM 2820 O O . ASP A 1 373 ? -36.125 40.281 -34.625 1 14.85 373 ASP A O 1
ATOM 2824 N N . ALA A 1 374 ? -36.875 41.938 -36 1 14.79 374 ALA A N 1
ATOM 2825 C CA . ALA A 1 374 ? -38.188 41.844 -35.344 1 14.79 374 ALA A CA 1
ATOM 2826 C C . ALA A 1 374 ? -38.688 40.406 -35.406 1 14.79 374 ALA A C 1
ATOM 2828 O O . ALA A 1 374 ? -39.656 40.031 -34.719 1 14.79 374 ALA A O 1
ATOM 2829 N N . VAL A 1 375 ? -38.312 39.594 -36.25 1 14.83 375 VAL A N 1
ATOM 2830 C CA . VAL A 1 375 ? -39.312 38.812 -36.969 1 14.83 375 VAL A CA 1
ATOM 2831 C C . VAL A 1 375 ? -39.938 37.781 -36.062 1 14.83 375 VAL A C 1
ATOM 2833 O O . VAL A 1 375 ? -39.312 36.75 -35.75 1 14.83 375 VAL A O 1
ATOM 2836 N N . ASP A 1 376 ? -40.531 38.188 -34.938 1 14.34 376 ASP A N 1
ATOM 2837 C CA . ASP A 1 376 ? -40.875 37.281 -33.844 1 14.34 376 ASP A CA 1
ATOM 2838 C C . ASP A 1 376 ? -41.75 36.125 -34.312 1 14.34 376 ASP A C 1
ATOM 2840 O O . ASP A 1 376 ? -41.344 34.969 -34.312 1 14.34 376 ASP A O 1
ATOM 2844 N N . VAL A 1 377 ? -43.156 36.125 -33.719 1 14.89 377 VAL A N 1
ATOM 2845 C CA . VAL A 1 377 ? -43.844 35.281 -32.75 1 14.89 377 VAL A CA 1
ATOM 2846 C C . VAL A 1 377 ? -44.906 34.469 -33.469 1 14.89 377 VAL A C 1
ATOM 2848 O O . VAL A 1 377 ? -45.75 33.812 -32.812 1 14.89 377 VAL A O 1
ATOM 2851 N N . SER A 1 378 ? -44.812 34.125 -34.625 1 14.95 378 SER A N 1
ATOM 2852 C CA . SER A 1 378 ? -46 33.75 -35.375 1 14.95 378 SER A CA 1
ATOM 2853 C C . SER A 1 378 ? -46.875 32.75 -34.594 1 14.95 378 SER A C 1
ATOM 2855 O O . SER A 1 378 ? -46.312 31.906 -33.875 1 14.95 378 SER A O 1
ATOM 2857 N N . ARG A 1 379 ? -48.281 32.75 -34.75 1 14.89 379 ARG A N 1
ATOM 2858 C CA . ARG A 1 379 ? -49.625 32.75 -34.188 1 14.89 379 ARG A CA 1
ATOM 2859 C C . ARG A 1 379 ? -50.156 31.328 -34.062 1 14.89 379 ARG A C 1
ATOM 2861 O O . ARG A 1 379 ? -51.062 31.062 -33.281 1 14.89 379 ARG A O 1
ATOM 2868 N N . LEU A 1 380 ? -49.812 30.469 -35.094 1 14.7 380 LEU A N 1
ATOM 2869 C CA . LEU A 1 380 ? -51.031 29.875 -35.625 1 14.7 380 LEU A CA 1
ATOM 2870 C C . LEU A 1 380 ? -51.688 28.938 -34.594 1 14.7 380 LEU A C 1
ATOM 2872 O O . LEU A 1 380 ? -51 28.266 -33.844 1 14.7 380 LEU A O 1
ATOM 2876 N N . ASN A 1 381 ? -52.969 28.844 -34.531 1 14.84 381 ASN A N 1
ATOM 2877 C CA . ASN A 1 381 ? -54.219 28.719 -33.781 1 14.84 381 ASN A CA 1
ATOM 2878 C C . ASN A 1 381 ? -54.469 27.281 -33.312 1 14.84 381 ASN A C 1
ATOM 2880 O O . ASN A 1 381 ? -54.625 27.031 -32.125 1 14.84 381 ASN A O 1
ATOM 2884 N N . ILE A 1 382 ? -55.25 26.5 -34.094 1 15.77 382 ILE A N 1
ATOM 2885 C CA . ILE A 1 382 ? -56.625 26.172 -33.688 1 15.77 382 ILE A CA 1
ATOM 2886 C C . ILE A 1 382 ? -56.625 24.875 -32.906 1 15.77 382 ILE A C 1
ATOM 2888 O O . ILE A 1 382 ? -55.719 24.062 -33.031 1 15.77 382 ILE A O 1
ATOM 2892 N N . SER A 1 383 ? -57.875 24.312 -32.656 1 15.93 383 SER A N 1
ATOM 2893 C CA . SER A 1 383 ? -58.781 23.859 -31.641 1 15.93 383 SER A CA 1
ATOM 2894 C C . SER A 1 383 ? -58.812 22.344 -31.531 1 15.93 383 SER A C 1
ATOM 2896 O O . SER A 1 383 ? -59.062 21.656 -32.531 1 15.93 383 SER A O 1
ATOM 2898 N N . SER A 1 384 ? -57.812 21.703 -30.953 1 15.61 384 SER A N 1
ATOM 2899 C CA . SER A 1 384 ? -57.625 20.281 -30.688 1 15.61 384 SER A CA 1
ATOM 2900 C C . SER A 1 384 ? -58.781 19.703 -29.875 1 15.61 384 SER A C 1
ATOM 2902 O O . SER A 1 384 ? -58.625 18.734 -29.141 1 15.61 384 SER A O 1
ATOM 2904 N N . THR A 1 385 ? -59.969 19.922 -30.328 1 15.42 385 THR A N 1
ATOM 2905 C CA . THR A 1 385 ? -61.062 19.562 -29.438 1 15.42 385 THR A CA 1
ATOM 2906 C C . THR A 1 385 ? -60.938 18.109 -28.969 1 15.42 385 THR A C 1
ATOM 2908 O O . THR A 1 385 ? -60.344 17.281 -29.672 1 15.42 385 THR A O 1
ATOM 2911 N N . THR A 1 386 ? -61.656 17.75 -27.828 1 15.92 386 THR A N 1
ATOM 2912 C CA . THR A 1 386 ? -61.906 17.016 -26.594 1 15.92 386 THR A CA 1
ATOM 2913 C C . THR A 1 386 ? -62.719 15.742 -26.875 1 15.92 386 THR A C 1
ATOM 2915 O O . THR A 1 386 ? -63.875 15.797 -27.297 1 15.92 386 THR A O 1
ATOM 2918 N N . SER A 1 387 ? -62.156 14.719 -27.531 1 16.02 387 SER A N 1
ATOM 2919 C CA . SER A 1 387 ? -62.906 13.484 -27.781 1 16.02 387 SER A CA 1
ATOM 2920 C C . SER A 1 387 ? -63.344 12.828 -26.469 1 16.02 387 SER A C 1
ATOM 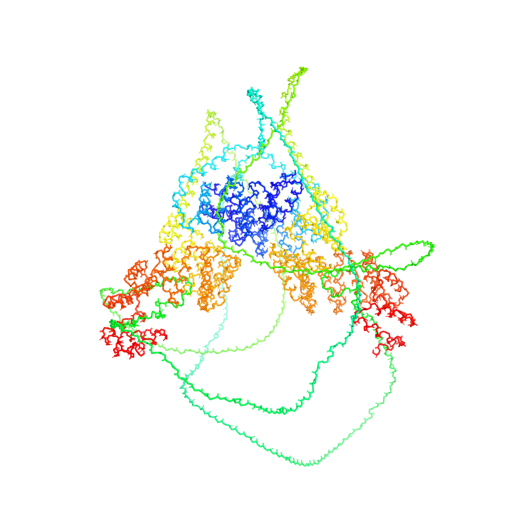2922 O O . SER A 1 387 ? -62.5 12.547 -25.609 1 16.02 387 SER A O 1
ATOM 2924 N N . CYS A 1 388 ? -64.625 12.953 -25.906 1 15.57 388 CYS A N 1
ATOM 2925 C CA . CYS A 1 388 ? -65.312 12.555 -24.672 1 15.57 388 CYS A CA 1
ATOM 2926 C C . CYS A 1 388 ? -65.5 11.047 -24.625 1 15.57 388 CYS A C 1
ATOM 2928 O O . CYS A 1 388 ? -66.625 10.57 -24.906 1 15.57 388 CYS A O 1
ATOM 2930 N N . SER A 1 389 ? -64.688 10.148 -25.062 1 16.27 389 SER A N 1
ATOM 2931 C CA . SER A 1 389 ? -65.25 8.812 -25.031 1 16.27 389 SER A CA 1
ATOM 2932 C C . SER A 1 389 ? -65.625 8.391 -23.594 1 16.27 389 SER A C 1
ATOM 2934 O O . SER A 1 389 ? -64.812 8.695 -22.672 1 16.27 389 SER A O 1
ATOM 2936 N N . SER A 1 390 ? -66.938 7.953 -23.234 1 15.79 390 SER A N 1
ATOM 2937 C CA . SER A 1 390 ? -67.812 7.508 -22.156 1 15.79 390 SER A CA 1
ATOM 2938 C C . SER A 1 390 ? -67.312 6.191 -21.547 1 15.79 390 SER A C 1
ATOM 2940 O O . SER A 1 390 ? -66.875 5.305 -22.281 1 15.79 390 SER A O 1
ATOM 2942 N N . ALA A 1 391 ? -67.25 6.008 -20.062 1 17.38 391 ALA A N 1
ATOM 2943 C CA . ALA A 1 391 ? -66.75 5.301 -18.859 1 17.38 391 ALA A CA 1
ATOM 2944 C C . ALA A 1 391 ? -67.625 4.09 -18.578 1 17.38 391 ALA A C 1
ATOM 2946 O O . ALA A 1 391 ? -67.438 3.412 -17.562 1 17.38 391 ALA A O 1
ATOM 2947 N N . ALA A 1 392 ? -68.438 3.41 -19.266 1 18.22 392 ALA A N 1
ATOM 2948 C CA . ALA A 1 392 ? -69.375 2.605 -18.469 1 18.22 392 ALA A CA 1
ATOM 2949 C C . ALA A 1 392 ? -68.625 1.524 -17.688 1 18.22 392 ALA A C 1
ATOM 2951 O O . ALA A 1 392 ? -67.688 0.89 -18.219 1 18.22 392 ALA A O 1
ATOM 2952 N N . VAL A 1 393 ? -68.938 1.262 -16.188 1 17.12 393 VAL A N 1
ATOM 2953 C CA . VAL A 1 393 ? -68.5 0.721 -14.898 1 17.12 393 VAL A CA 1
ATOM 2954 C C . VAL A 1 393 ? -68.75 -0.787 -14.875 1 17.12 393 VAL A C 1
ATOM 2956 O O . VAL A 1 393 ? -68.312 -1.474 -13.945 1 17.12 393 VAL A O 1
ATOM 2959 N N . GLU A 1 394 ? -68.812 -1.655 -15.797 1 18.27 394 GLU A N 1
ATOM 2960 C CA . GLU A 1 394 ? -69.375 -2.873 -15.25 1 18.27 394 GLU A CA 1
ATOM 2961 C C . GLU A 1 394 ? -68.5 -3.471 -14.156 1 18.27 394 GLU A C 1
ATOM 2963 O O . GLU A 1 394 ? -67.312 -3.525 -14.297 1 18.27 394 GLU A O 1
ATOM 2968 N N . ALA A 1 395 ? -69 -3.697 -12.797 1 19.94 395 ALA A N 1
ATOM 2969 C CA . ALA A 1 395 ? -68.625 -4.039 -11.422 1 19.94 395 ALA A CA 1
ATOM 2970 C C . ALA A 1 395 ? -68.25 -5.508 -11.305 1 19.94 395 ALA A C 1
ATOM 2972 O O . ALA A 1 395 ? -68.062 -6.035 -10.203 1 19.94 395 ALA A O 1
ATOM 2973 N N . LYS A 1 396 ? -67.938 -6.312 -12.266 1 20.91 396 LYS A N 1
ATOM 2974 C CA . LYS A 1 396 ? -68 -7.715 -11.875 1 20.91 396 LYS A CA 1
ATOM 2975 C C . LYS A 1 396 ? -67.125 -8.016 -10.672 1 20.91 396 LYS A C 1
ATOM 2977 O O . LYS A 1 396 ? -66.188 -7.266 -10.367 1 20.91 396 LYS A O 1
ATOM 2982 N N . ALA A 1 397 ? -67.125 -9.406 -10.117 1 24.61 397 ALA A N 1
ATOM 2983 C CA . ALA A 1 397 ? -67 -10.305 -8.969 1 24.61 397 ALA A CA 1
ATOM 2984 C C . ALA A 1 397 ? -65.562 -10.516 -8.57 1 24.61 397 ALA A C 1
ATOM 2986 O O . ALA A 1 397 ? -64.938 -11.508 -8.961 1 24.61 397 ALA A O 1
ATOM 2987 N N . TYR A 1 398 ? -64.688 -9.578 -8.555 1 21.53 398 TYR A N 1
ATOM 2988 C CA . TYR A 1 398 ? -63.281 -9.891 -8.43 1 21.53 398 TYR A CA 1
ATOM 2989 C C . TYR A 1 398 ? -62.938 -10.352 -7.016 1 21.53 398 TYR A C 1
ATOM 2991 O O . TYR A 1 398 ? -62.062 -9.789 -6.367 1 21.53 398 TYR A O 1
ATOM 2999 N N . GLU A 1 399 ? -63.969 -10.758 -6.219 1 23.3 399 GLU A N 1
ATOM 3000 C CA . GLU A 1 399 ? -63.594 -10.758 -4.812 1 23.3 399 GLU A CA 1
ATOM 3001 C C . GLU A 1 399 ? -62.406 -11.672 -4.559 1 23.3 399 GLU A C 1
ATOM 3003 O O . GLU A 1 399 ? -61.531 -11.352 -3.764 1 23.3 399 GLU A O 1
ATOM 3008 N N . GLN A 1 400 ? -62.562 -12.945 -4.879 1 25.83 400 GLN A N 1
ATOM 3009 C CA . GLN A 1 400 ? -62.125 -14 -3.986 1 25.83 400 GLN A CA 1
ATOM 3010 C C . GLN A 1 400 ? -60.594 -14.148 -4.031 1 25.83 400 GLN A C 1
ATOM 3012 O O . GLN A 1 400 ? -60.031 -14.883 -3.225 1 25.83 400 GLN A O 1
ATOM 3017 N N . ASP A 1 401 ? -60.031 -13.867 -5.109 1 23.84 401 ASP A N 1
ATOM 3018 C CA . ASP A 1 401 ? -58.719 -14.484 -5.406 1 23.84 401 ASP A CA 1
ATOM 3019 C C . ASP A 1 401 ? -57.594 -13.805 -4.629 1 23.84 401 ASP A C 1
ATOM 3021 O O . ASP A 1 401 ? -56.438 -13.922 -4.992 1 23.84 401 ASP A O 1
ATOM 3025 N N . ALA A 1 402 ? -57.906 -12.984 -3.672 1 30.52 402 ALA A N 1
ATOM 3026 C CA . ALA A 1 402 ? -56.812 -12.219 -3.082 1 30.52 402 ALA A CA 1
ATOM 3027 C C . ALA A 1 402 ? -55.844 -13.125 -2.307 1 30.52 402 ALA A C 1
ATOM 3029 O O . ALA A 1 402 ? -54.75 -12.711 -1.956 1 30.52 402 ALA A O 1
ATOM 3030 N N . THR A 1 403 ? -56.5 -14.094 -1.687 1 31.58 403 THR A N 1
ATOM 3031 C CA . THR A 1 403 ? -55.688 -14.883 -0.773 1 31.58 403 THR A CA 1
ATOM 3032 C C . THR A 1 403 ? -54.625 -15.656 -1.539 1 31.58 403 THR A C 1
ATOM 3034 O O . THR A 1 403 ? -53.594 -16.078 -0.962 1 31.58 403 THR A O 1
ATOM 3037 N N . THR A 1 404 ? -54.938 -16.078 -2.768 1 32.53 404 THR A N 1
ATOM 3038 C CA . THR A 1 404 ? -54 -16.906 -3.523 1 32.53 404 THR A CA 1
ATOM 3039 C C . THR A 1 404 ? -52.875 -16.062 -4.074 1 32.53 404 THR A C 1
ATOM 3041 O O . THR A 1 404 ? -51.906 -16.594 -4.66 1 32.53 404 THR A O 1
ATOM 3044 N N . LEU A 1 405 ? -53 -14.805 -4.16 1 35.56 405 LEU A N 1
ATOM 3045 C CA . LEU A 1 405 ? -52 -13.977 -4.793 1 35.56 405 LEU A CA 1
ATOM 3046 C C . LEU A 1 405 ? -50.781 -13.82 -3.877 1 35.56 405 LEU A C 1
ATOM 3048 O O . LEU A 1 405 ? -49.656 -13.578 -4.348 1 35.56 405 LEU A O 1
ATOM 3052 N N . GLN A 1 406 ? -51.094 -13.68 -2.561 1 38.88 406 GLN A N 1
ATOM 3053 C CA . GLN A 1 406 ? -49.906 -13.547 -1.699 1 38.88 406 GLN A CA 1
ATOM 3054 C C . GLN A 1 406 ? -49.031 -14.781 -1.776 1 38.88 406 GLN A C 1
ATOM 3056 O O . GLN A 1 406 ? -47.812 -14.688 -1.672 1 38.88 406 GLN A O 1
ATOM 3061 N N . VAL A 1 407 ? -49.656 -15.992 -1.847 1 42.66 407 VAL A N 1
ATOM 3062 C CA . VAL A 1 407 ? -48.906 -17.219 -2.018 1 42.66 407 VAL A CA 1
ATOM 3063 C C . VAL A 1 407 ? -48.281 -17.266 -3.412 1 42.66 407 VAL A C 1
ATOM 3065 O O . VAL A 1 407 ? -47.188 -17.812 -3.602 1 42.66 407 VAL A O 1
ATOM 3068 N N . SER A 1 408 ? -48.844 -16.641 -4.453 1 45.75 408 SER A N 1
ATOM 3069 C CA . SER A 1 408 ? -48.312 -16.672 -5.812 1 45.75 408 SER A CA 1
ATOM 3070 C C . SER A 1 408 ? -47.094 -15.766 -5.953 1 45.75 408 SER A C 1
ATOM 3072 O O . SER A 1 408 ? -46.188 -16.078 -6.703 1 45.75 408 SER A O 1
ATOM 3074 N N . GLY A 1 409 ? -47.062 -14.617 -5.355 1 46.31 409 GLY A N 1
ATOM 3075 C CA . GLY A 1 409 ? -45.906 -13.727 -5.391 1 46.31 409 GLY A CA 1
ATOM 3076 C C . GLY A 1 409 ? -44.688 -14.297 -4.695 1 46.31 409 GLY A C 1
ATOM 3077 O O . GLY A 1 409 ? -43.562 -14.117 -5.164 1 46.31 409 GLY A O 1
ATOM 3078 N N . GLN A 1 410 ? -45 -14.766 -3.502 1 50.22 410 GLN A N 1
ATOM 3079 C CA . GLN A 1 410 ? -43.906 -15.453 -2.791 1 50.22 410 GLN A CA 1
ATOM 3080 C C . GLN A 1 410 ? -43.438 -16.672 -3.57 1 50.22 410 GLN A C 1
ATOM 3082 O O . GLN A 1 410 ? -42.219 -16.938 -3.637 1 50.22 410 GLN A O 1
ATOM 3087 N N . ALA A 1 411 ? -44.375 -17.5 -4.16 1 54 411 ALA A N 1
ATOM 3088 C CA . ALA A 1 411 ? -44 -18.672 -4.949 1 54 411 ALA A CA 1
ATOM 3089 C C . ALA A 1 411 ? -43.188 -18.281 -6.18 1 54 411 ALA A C 1
ATOM 3091 O O . ALA A 1 411 ? -42.281 -18.984 -6.574 1 54 411 ALA A O 1
ATOM 3092 N N . THR A 1 412 ? -43.594 -17.062 -6.672 1 63.81 412 THR A N 1
ATOM 3093 C CA . THR A 1 412 ? -42.844 -16.562 -7.836 1 63.81 412 THR A CA 1
ATOM 3094 C C . THR A 1 412 ? -41.438 -16.109 -7.438 1 63.81 412 THR A C 1
ATOM 3096 O O . THR A 1 412 ? -40.469 -16.359 -8.156 1 63.81 412 THR A O 1
ATOM 3099 N N . SER A 1 413 ? -41.406 -15.539 -6.203 1 74.56 413 SER A N 1
ATOM 3100 C CA . SER A 1 413 ? -40.094 -15.117 -5.734 1 74.56 413 SER A CA 1
ATOM 3101 C C . SER A 1 413 ? -39.219 -16.312 -5.402 1 74.56 413 SER A C 1
ATOM 3103 O O . SER A 1 413 ? -38.031 -16.328 -5.719 1 74.56 413 SER A O 1
ATOM 3105 N N . GLU A 1 414 ? -39.812 -17.328 -4.879 1 77.25 414 GLU A N 1
ATOM 3106 C CA . GLU A 1 414 ? -39.094 -18.547 -4.555 1 77.25 414 GLU A CA 1
ATOM 3107 C C . GLU A 1 414 ? -38.625 -19.266 -5.816 1 77.25 414 GLU A C 1
ATOM 3109 O O . GLU A 1 414 ? -37.5 -19.75 -5.871 1 77.25 414 GLU A O 1
ATOM 3114 N N . SER A 1 415 ? -39.5 -19.297 -6.77 1 83.81 415 SER A N 1
ATOM 3115 C CA . SER A 1 415 ? -39.156 -19.922 -8.031 1 83.81 415 SER A CA 1
ATOM 3116 C C . SER A 1 415 ? -38 -19.172 -8.727 1 83.81 415 SER A C 1
ATOM 3118 O O . SER A 1 415 ? -37.125 -19.797 -9.336 1 83.81 415 SER A O 1
ATOM 3120 N N . LYS A 1 416 ? -38 -17.922 -8.508 1 86.88 416 LYS A N 1
ATOM 3121 C CA . LYS A 1 416 ? -36.969 -17.109 -9.117 1 86.88 416 LYS A CA 1
ATOM 3122 C C . LYS A 1 416 ? -35.625 -17.359 -8.445 1 86.88 416 LYS A C 1
ATOM 3124 O O . LYS A 1 416 ? -34.562 -17.406 -9.109 1 86.88 416 LYS A O 1
ATOM 3129 N N . VAL A 1 417 ? -35.656 -17.547 -7.195 1 88.88 417 VAL A N 1
ATOM 3130 C CA . VAL A 1 417 ? -34.438 -17.828 -6.453 1 88.88 417 VAL A CA 1
ATOM 3131 C C . VAL A 1 417 ? -33.906 -19.203 -6.848 1 88.88 417 VAL A C 1
ATOM 3133 O O . VAL A 1 417 ? -32.688 -19.359 -7.035 1 88.88 417 VAL A O 1
ATOM 3136 N N . ILE A 1 418 ? -34.781 -20.172 -6.988 1 90.38 418 ILE A N 1
ATOM 3137 C CA . ILE A 1 418 ? -34.375 -21.531 -7.32 1 90.38 418 ILE A CA 1
ATOM 3138 C C . ILE A 1 418 ? -33.75 -21.562 -8.719 1 90.38 418 ILE A C 1
ATOM 3140 O O . ILE A 1 418 ? -32.688 -22.141 -8.922 1 90.38 418 ILE A O 1
ATOM 3144 N N . THR A 1 419 ? -34.406 -20.938 -9.609 1 91.38 419 THR A N 1
ATOM 3145 C CA . THR A 1 419 ? -33.906 -20.906 -10.984 1 91.38 419 THR A CA 1
ATOM 3146 C C . THR A 1 419 ? -32.594 -20.125 -11.062 1 91.38 419 THR A C 1
ATOM 3148 O O . THR A 1 419 ? -31.656 -20.531 -11.766 1 91.38 419 THR A O 1
ATOM 3151 N N . GLY A 1 420 ? -32.594 -19.016 -10.414 1 92.44 420 GLY A N 1
ATOM 3152 C CA . GLY A 1 420 ? -31.375 -18.219 -10.383 1 92.44 420 GLY A CA 1
ATOM 3153 C C . GLY A 1 420 ? -30.188 -18.969 -9.805 1 92.44 420 GLY A C 1
ATOM 3154 O O . GLY A 1 420 ? -29.078 -18.891 -10.336 1 92.44 420 GLY A O 1
ATOM 3155 N N . ALA A 1 421 ? -30.422 -19.625 -8.773 1 93.06 421 ALA A N 1
ATOM 3156 C CA . ALA A 1 421 ? -29.359 -20.422 -8.141 1 93.06 421 ALA A CA 1
ATOM 3157 C C . ALA A 1 421 ? -28.844 -21.5 -9.078 1 93.06 421 ALA A C 1
ATOM 3159 O O . ALA A 1 421 ? -27.641 -21.734 -9.164 1 93.06 421 ALA A O 1
ATOM 3160 N N . SER A 1 422 ? -29.75 -22.156 -9.719 1 93.56 422 SER A N 1
ATOM 3161 C CA . SER A 1 422 ? -29.391 -23.234 -10.648 1 93.56 422 SER A CA 1
ATOM 3162 C C . SER A 1 422 ? -28.562 -22.703 -11.812 1 93.56 422 SER A C 1
ATOM 3164 O O . SER A 1 422 ? -27.609 -23.344 -12.258 1 93.56 422 SER A O 1
ATOM 3166 N N . GLU A 1 423 ? -28.891 -21.578 -12.273 1 94.44 423 GLU A N 1
ATOM 3167 C CA . GLU A 1 423 ? -28.156 -20.969 -13.383 1 94.44 423 GLU A CA 1
ATOM 3168 C C . GLU A 1 423 ? -26.75 -20.594 -12.969 1 94.44 423 GLU A C 1
ATOM 3170 O O . GLU A 1 423 ? -25.797 -20.797 -13.727 1 94.44 423 GLU A O 1
ATOM 3175 N N . ILE A 1 424 ? -26.625 -20 -11.836 1 96.69 424 ILE A N 1
ATOM 3176 C CA . ILE A 1 424 ? -25.312 -19.625 -11.328 1 96.69 424 ILE A CA 1
ATOM 3177 C C . ILE A 1 424 ? -24.422 -20.859 -11.195 1 96.69 424 ILE A C 1
ATOM 3179 O O . ILE A 1 424 ? -23.266 -20.844 -11.617 1 96.69 424 ILE A O 1
ATOM 3183 N N . LEU A 1 425 ? -25.016 -21.891 -10.633 1 96.94 425 LEU A N 1
ATOM 3184 C CA . LEU A 1 425 ? -24.25 -23.109 -10.375 1 96.94 425 LEU A CA 1
ATOM 3185 C C . LEU A 1 425 ? -23.844 -23.781 -11.68 1 96.94 425 LEU A C 1
ATOM 3187 O O . LEU A 1 425 ? -22.766 -24.391 -11.758 1 96.94 425 LEU A O 1
ATOM 3191 N N . THR A 1 426 ? -24.609 -23.672 -12.672 1 96.62 426 THR A N 1
ATOM 3192 C CA . THR A 1 426 ? -24.266 -24.234 -13.977 1 96.62 426 THR A CA 1
ATOM 3193 C C . THR A 1 426 ? -23.031 -23.562 -14.547 1 96.62 426 THR A C 1
ATOM 3195 O O . THR A 1 426 ? -22.141 -24.234 -15.086 1 96.62 426 THR A O 1
ATOM 3198 N N . ILE A 1 427 ? -22.953 -22.266 -14.469 1 97.5 427 ILE A N 1
ATOM 3199 C CA . ILE A 1 427 ? -21.797 -21.516 -14.953 1 97.5 427 ILE A CA 1
ATOM 3200 C C . ILE A 1 427 ? -20.562 -21.891 -14.125 1 97.5 427 ILE A C 1
ATOM 3202 O O . ILE A 1 427 ? -19.5 -22.125 -14.68 1 97.5 427 ILE A O 1
ATOM 3206 N N . LEU A 1 428 ? -20.75 -21.969 -12.828 1 98.06 428 LEU A N 1
ATOM 3207 C CA . LEU A 1 428 ? -19.625 -22.281 -11.938 1 98.06 428 LEU A CA 1
ATOM 3208 C C . LEU A 1 428 ? -19.109 -23.688 -12.172 1 98.06 428 LEU A C 1
ATOM 3210 O O . LEU A 1 428 ? -17.922 -23.953 -12.039 1 98.06 428 LEU A O 1
ATOM 3214 N N . ARG A 1 429 ? -20.031 -24.578 -12.539 1 97.81 429 ARG A N 1
ATOM 3215 C CA . ARG A 1 429 ? -19.641 -25.953 -12.836 1 97.81 429 ARG A CA 1
ATOM 3216 C C . ARG A 1 429 ? -18.656 -26.016 -14.008 1 97.81 429 ARG A C 1
ATOM 3218 O O . ARG A 1 429 ? -17.656 -26.719 -13.953 1 97.81 429 ARG A O 1
ATOM 3225 N N . VAL A 1 430 ? -18.953 -25.266 -15.016 1 98.5 430 VAL A N 1
ATOM 3226 C CA . VAL A 1 430 ? -18.094 -25.266 -16.188 1 98.5 430 VAL A CA 1
ATOM 3227 C C . VAL A 1 430 ? -16.766 -24.562 -15.867 1 98.5 430 VAL A C 1
ATOM 3229 O O . VAL A 1 430 ? -15.695 -25.078 -16.188 1 98.5 430 VAL A O 1
ATOM 3232 N N . LEU A 1 431 ? -16.859 -23.406 -15.234 1 98.56 431 LEU A N 1
ATOM 3233 C CA . LEU A 1 431 ? -15.656 -22.672 -14.852 1 98.56 431 LEU A CA 1
ATOM 3234 C C . LEU A 1 431 ? -14.781 -23.516 -13.93 1 98.56 431 LEU A C 1
ATOM 3236 O O . LEU A 1 431 ? -13.562 -23.594 -14.117 1 98.56 431 LEU A O 1
ATOM 3240 N N . GLY A 1 432 ? -15.461 -24.141 -12.945 1 98.62 432 GLY A N 1
ATOM 3241 C CA . GLY A 1 432 ? -14.742 -24.938 -11.969 1 98.62 432 GLY A CA 1
ATOM 3242 C C . GLY A 1 432 ? -14.055 -26.141 -12.578 1 98.62 432 GLY A C 1
ATOM 3243 O O . GLY A 1 432 ? -12.906 -26.438 -12.242 1 98.62 432 GLY A O 1
ATOM 3244 N N . GLU A 1 433 ? -14.734 -26.797 -13.461 1 98.56 433 GLU A N 1
ATOM 3245 C CA . GLU A 1 433 ? -14.148 -27.969 -14.102 1 98.56 433 GLU A CA 1
ATOM 3246 C C . GLU A 1 433 ? -12.969 -27.594 -14.992 1 98.56 433 GLU A C 1
ATOM 3248 O O . GLU A 1 433 ? -11.945 -28.281 -15.016 1 98.56 433 GLU A O 1
ATOM 3253 N N . GLY A 1 434 ? -13.172 -26.547 -15.773 1 98.62 434 GLY A N 1
ATOM 3254 C CA . GLY A 1 434 ? -12.062 -26.047 -16.562 1 98.62 434 GLY A CA 1
ATOM 3255 C C . GLY A 1 434 ? -10.836 -25.719 -15.734 1 98.62 434 GLY A C 1
ATOM 3256 O O . GLY A 1 434 ? -9.719 -26.109 -16.094 1 98.62 434 GLY A O 1
ATOM 3257 N N . TYR A 1 435 ? -11.078 -25.016 -14.633 1 98.56 435 TYR A N 1
ATOM 3258 C CA . TYR A 1 435 ? -9.969 -24.625 -13.766 1 98.56 435 TYR A CA 1
ATOM 3259 C C . TYR A 1 435 ? -9.32 -25.844 -13.117 1 98.56 435 TYR A C 1
ATOM 3261 O O . TYR A 1 435 ? -8.094 -25.922 -13.016 1 98.56 435 TYR A O 1
ATOM 3269 N N . ARG A 1 436 ? -10.125 -26.781 -12.602 1 98.44 436 ARG A N 1
ATOM 3270 C CA . ARG A 1 436 ? -9.617 -28 -11.984 1 98.44 436 ARG A CA 1
ATOM 3271 C C . ARG A 1 436 ? -8.734 -28.781 -12.961 1 98.44 436 ARG A C 1
ATOM 3273 O O . ARG A 1 436 ? -7.637 -29.203 -12.602 1 98.44 436 ARG A O 1
ATOM 3280 N N . LEU A 1 437 ? -9.211 -28.953 -14.203 1 98.31 437 LEU A N 1
ATOM 3281 C CA . LEU A 1 437 ? -8.461 -29.672 -15.227 1 98.31 437 LEU A CA 1
ATOM 3282 C C . LEU A 1 437 ? -7.145 -28.969 -15.539 1 98.31 437 LEU A C 1
ATOM 3284 O O . LEU A 1 437 ? -6.113 -29.609 -15.719 1 98.31 437 LEU A O 1
ATOM 3288 N N . ALA A 1 438 ? -7.184 -27.641 -15.609 1 97.94 438 ALA A N 1
ATOM 3289 C CA . ALA A 1 438 ? -5.973 -26.875 -15.859 1 97.94 438 ALA A CA 1
ATOM 3290 C C . ALA A 1 438 ? -4.953 -27.062 -14.742 1 97.94 438 ALA A C 1
ATOM 3292 O O . ALA A 1 438 ? -3.754 -27.188 -15 1 97.94 438 ALA A O 1
ATOM 3293 N N . CYS A 1 439 ? -5.422 -27.141 -13.484 1 97.44 439 CYS A N 1
ATOM 3294 C CA . CYS A 1 439 ? -4.539 -27.312 -12.336 1 97.44 439 CYS A CA 1
ATOM 3295 C C . CYS A 1 439 ? -3.939 -28.719 -12.328 1 97.44 439 CYS A C 1
ATOM 3297 O O . CYS A 1 439 ? -2.861 -28.938 -11.766 1 97.44 439 CYS A O 1
ATOM 3299 N N . LEU A 1 440 ? -4.605 -29.641 -13 1 97 440 LEU A N 1
ATOM 3300 C CA . LEU A 1 440 ? -4.109 -31 -13.117 1 97 440 LEU A CA 1
ATOM 3301 C C . LEU A 1 440 ? -3.275 -31.172 -14.383 1 97 440 LEU A C 1
ATOM 3303 O O . LEU A 1 440 ? -2.887 -32.281 -14.734 1 97 440 LEU A O 1
ATOM 3307 N N . TYR A 1 441 ? -3.09 -30.125 -15.125 1 96.88 441 TYR A N 1
ATOM 3308 C CA . TYR A 1 441 ? -2.289 -30.047 -16.344 1 96.88 441 TYR A CA 1
ATOM 3309 C C . TYR A 1 441 ? -2.9 -30.891 -17.453 1 96.88 441 TYR A C 1
ATOM 3311 O O . TYR A 1 441 ? -2.182 -31.453 -18.281 1 96.88 441 TYR A O 1
ATOM 3319 N N . ARG A 1 442 ? -4.156 -31.125 -17.312 1 96.88 442 ARG A N 1
ATOM 3320 C CA . ARG A 1 442 ? -4.965 -31.625 -18.422 1 96.88 442 ARG A CA 1
ATOM 3321 C C . ARG A 1 442 ? -5.535 -30.484 -19.25 1 96.88 442 ARG A C 1
ATOM 3323 O O . ARG A 1 442 ? -6.754 -30.312 -19.312 1 96.88 442 ARG A O 1
ATOM 3330 N N . CYS A 1 443 ? -4.695 -29.859 -19.969 1 97.19 443 CYS A N 1
ATOM 3331 C CA . CYS A 1 443 ? -4.953 -28.547 -20.547 1 97.19 443 CYS A CA 1
ATOM 3332 C C . CYS A 1 443 ? -5.848 -28.641 -21.766 1 97.19 443 CYS A C 1
ATOM 3334 O O . CYS A 1 443 ? -6.672 -27.766 -22.016 1 97.19 443 CYS A O 1
ATOM 3336 N N . LYS A 1 444 ? -5.699 -29.672 -22.578 1 96.12 444 LYS A N 1
ATOM 3337 C CA . LYS A 1 444 ? -6.574 -29.844 -23.734 1 96.12 444 LYS A CA 1
ATOM 3338 C C . LYS A 1 444 ? -8.031 -29.984 -23.312 1 96.12 444 LYS A C 1
ATOM 3340 O O . LYS A 1 444 ? -8.922 -29.375 -23.906 1 96.12 444 LYS A O 1
ATOM 3345 N N . GLU A 1 445 ? -8.203 -30.812 -22.297 1 98.06 445 GLU A N 1
ATOM 3346 C CA . GLU A 1 445 ? -9.547 -31 -21.766 1 98.06 445 GLU A CA 1
ATOM 3347 C C . GLU A 1 445 ? -10.086 -29.719 -21.156 1 98.06 445 GLU A C 1
ATOM 3349 O O . GLU A 1 445 ? -11.281 -29.422 -21.25 1 98.06 445 GLU A O 1
ATOM 3354 N N . ALA A 1 446 ? -9.234 -28.969 -20.484 1 98.62 446 ALA A N 1
ATOM 3355 C CA . ALA A 1 446 ? -9.625 -27.688 -19.906 1 98.62 446 ALA A CA 1
ATOM 3356 C C . ALA A 1 446 ? -10.117 -26.734 -20.969 1 98.62 446 ALA A C 1
ATOM 3358 O O . ALA A 1 446 ? -11.148 -26.078 -20.812 1 98.62 446 ALA A O 1
ATOM 3359 N N . LEU A 1 447 ? -9.359 -26.641 -22.078 1 98.62 447 LEU A N 1
ATOM 3360 C CA . LEU A 1 447 ? -9.727 -25.766 -23.188 1 98.62 447 LEU A CA 1
ATOM 3361 C C . LEU A 1 447 ? -11.094 -26.156 -23.75 1 98.62 447 LEU A C 1
ATOM 3363 O O . LEU A 1 447 ? -11.938 -25.281 -23.984 1 98.62 447 LEU A O 1
ATOM 3367 N N . ASP A 1 448 ? -11.281 -27.453 -23.875 1 98.62 448 ASP A N 1
ATOM 3368 C CA . ASP A 1 448 ? -12.555 -27.938 -24.391 1 98.62 448 ASP A CA 1
ATOM 3369 C C . ASP A 1 448 ? -13.695 -27.594 -23.438 1 98.62 448 ASP A C 1
ATOM 3371 O O . ASP A 1 448 ? -14.805 -27.281 -23.875 1 98.62 448 ASP A O 1
ATOM 3375 N N . THR A 1 449 ? -13.422 -27.688 -22.203 1 98.62 449 THR A N 1
ATOM 3376 C CA . THR A 1 449 ? -14.43 -27.391 -21.188 1 98.62 449 THR A CA 1
ATOM 3377 C C . THR A 1 449 ? -14.82 -25.922 -21.234 1 98.62 449 THR A C 1
ATOM 3379 O O . THR A 1 449 ? -16.016 -25.594 -21.172 1 98.62 449 THR A O 1
ATOM 3382 N N . TYR A 1 450 ? -13.875 -25 -21.375 1 98.56 450 TYR A N 1
ATOM 3383 C CA . TYR A 1 450 ? -14.148 -23.562 -21.391 1 98.56 450 TYR A CA 1
ATOM 3384 C C . TYR A 1 450 ? -14.992 -23.188 -22.609 1 98.56 450 TYR A C 1
ATOM 3386 O O . TYR A 1 450 ? -15.766 -22.234 -22.562 1 98.56 450 TYR A O 1
ATOM 3394 N N . LEU A 1 451 ? -14.836 -23.938 -23.641 1 98.12 451 LEU A N 1
ATOM 3395 C CA . LEU A 1 451 ? -15.578 -23.672 -24.859 1 98.12 451 LEU A CA 1
ATOM 3396 C C . LEU A 1 451 ? -17.078 -23.891 -24.656 1 98.12 451 LEU A C 1
ATOM 3398 O O . LEU A 1 451 ? -17.891 -23.406 -25.453 1 98.12 451 LEU A O 1
ATOM 3402 N N . LYS A 1 452 ? -17.422 -24.578 -23.594 1 98.19 452 LYS A N 1
ATOM 3403 C CA . LYS A 1 452 ? -18.828 -24.844 -23.312 1 98.19 452 LYS A CA 1
ATOM 3404 C C . LYS A 1 452 ? -19.516 -23.625 -22.688 1 98.19 452 LYS A C 1
ATOM 3406 O O . LYS A 1 452 ? -20.734 -23.562 -22.625 1 98.19 452 LYS A O 1
ATOM 3411 N N . LEU A 1 453 ? -18.766 -22.625 -22.328 1 98.25 453 LEU A N 1
ATOM 3412 C CA . LEU A 1 453 ? -19.328 -21.422 -21.719 1 98.25 453 LEU A CA 1
ATOM 3413 C C . LEU A 1 453 ? -20.047 -20.578 -22.766 1 98.25 453 LEU A C 1
ATOM 3415 O O . LEU A 1 453 ? -19.625 -20.516 -23.922 1 98.25 453 LEU A O 1
ATOM 3419 N N . PRO A 1 454 ? -21.125 -19.984 -22.312 1 97.19 454 PRO A N 1
ATOM 3420 C CA . PRO A 1 454 ? -21.656 -18.938 -23.203 1 97.19 454 PRO A CA 1
ATOM 3421 C C . PRO A 1 454 ? -20.609 -17.875 -23.516 1 97.19 454 PRO A C 1
ATOM 3423 O O . PRO A 1 454 ? -19.75 -17.578 -22.688 1 97.19 454 PRO A O 1
ATOM 3426 N N . GLN A 1 455 ? -20.688 -17.25 -24.656 1 97.12 455 GLN A N 1
ATOM 3427 C CA . GLN A 1 455 ? -19.703 -16.297 -25.141 1 97.12 455 GLN A CA 1
ATOM 3428 C C . GLN A 1 455 ? -19.5 -15.148 -24.156 1 97.12 455 GLN A C 1
ATOM 3430 O O . GLN A 1 455 ? -18.391 -14.641 -24 1 97.12 455 GLN A O 1
ATOM 3435 N N . ARG A 1 456 ? -20.547 -14.734 -23.547 1 96.38 456 ARG A N 1
ATOM 3436 C CA . ARG A 1 456 ? -20.469 -13.609 -22.625 1 96.38 456 ARG A CA 1
ATOM 3437 C C . ARG A 1 456 ? -19.562 -13.945 -21.438 1 96.38 456 ARG A C 1
ATOM 3439 O O . ARG A 1 456 ? -18.938 -13.055 -20.859 1 96.38 456 ARG A O 1
ATOM 3446 N N . HIS A 1 457 ? -19.5 -15.195 -21.109 1 97.62 457 HIS A N 1
ATOM 3447 C CA . HIS A 1 457 ? -18.656 -15.625 -20 1 97.62 457 HIS A CA 1
ATOM 3448 C C . HIS A 1 457 ? -17.281 -16.047 -20.484 1 97.62 457 HIS A C 1
ATOM 3450 O O . HIS A 1 457 ? -16.281 -15.875 -19.781 1 97.62 457 HIS A O 1
ATOM 3456 N N . TYR A 1 458 ? -17.25 -16.547 -21.688 1 98.12 458 TYR A N 1
ATOM 3457 C CA . TYR A 1 458 ? -15.969 -16.938 -22.25 1 98.12 458 TYR A CA 1
ATOM 3458 C C . TYR A 1 458 ? -15.086 -15.719 -22.5 1 98.12 458 TYR A C 1
ATOM 3460 O O . TYR A 1 458 ? -13.875 -15.766 -22.281 1 98.12 458 TYR A O 1
ATOM 3468 N N . ASN A 1 459 ? -15.75 -14.648 -22.938 1 96.75 459 ASN A N 1
ATOM 3469 C CA . ASN A 1 459 ? -15.031 -13.43 -23.312 1 96.75 459 ASN A CA 1
ATOM 3470 C C . ASN A 1 459 ? -14.844 -12.508 -22.109 1 96.75 459 ASN A C 1
ATOM 3472 O O . ASN A 1 459 ? -15.203 -11.328 -22.156 1 96.75 459 ASN A O 1
ATOM 3476 N N . THR A 1 460 ? -14.359 -13.008 -21.109 1 96.44 460 THR A N 1
ATOM 3477 C CA . THR A 1 460 ? -13.969 -12.25 -19.922 1 96.44 460 THR A CA 1
ATOM 3478 C C . THR A 1 460 ? -12.469 -12.367 -19.672 1 96.44 460 THR A C 1
ATOM 3480 O O . THR A 1 460 ? -11.82 -13.305 -20.141 1 96.44 460 THR A O 1
ATOM 3483 N N . GLY A 1 461 ? -11.906 -11.352 -18.984 1 95.31 461 GLY A N 1
ATOM 3484 C CA . GLY A 1 461 ? -10.477 -11.344 -18.703 1 95.31 461 GLY A CA 1
ATOM 3485 C C . GLY A 1 461 ? -10 -12.578 -17.953 1 95.31 461 GLY A C 1
ATOM 3486 O O . GLY A 1 461 ? -8.93 -13.117 -18.25 1 95.31 461 GLY A O 1
ATOM 3487 N N . TRP A 1 462 ? -10.773 -13.039 -17.016 1 96.62 462 TRP A N 1
ATOM 3488 C CA . TRP A 1 462 ? -10.383 -14.18 -16.203 1 96.62 462 TRP A CA 1
ATOM 3489 C C . TRP A 1 462 ? -10.312 -15.453 -17.047 1 96.62 462 TRP A C 1
ATOM 3491 O O . TRP A 1 462 ? -9.312 -16.172 -17.031 1 96.62 462 TRP A O 1
ATOM 3501 N N . VAL A 1 463 ? -11.406 -15.773 -17.797 1 98.12 463 VAL A N 1
ATOM 3502 C CA . VAL A 1 463 ? -11.469 -17 -18.578 1 98.12 463 VAL A CA 1
ATOM 3503 C C . VAL A 1 463 ? -10.375 -17 -19.656 1 98.12 463 VAL A C 1
ATOM 3505 O O . VAL A 1 463 ? -9.672 -17.984 -19.828 1 98.12 463 VAL A O 1
ATOM 3508 N N . LEU A 1 464 ? -10.195 -15.891 -20.312 1 98.19 464 LEU A N 1
ATOM 3509 C CA . LEU A 1 464 ? -9.203 -15.805 -21.375 1 98.19 464 LEU A CA 1
ATOM 3510 C C . LEU A 1 464 ? -7.793 -15.961 -20.812 1 98.19 464 LEU A C 1
ATOM 3512 O O . LEU A 1 464 ? -6.918 -16.531 -21.469 1 98.19 464 LEU A O 1
ATOM 3516 N N . SER A 1 465 ? -7.586 -15.406 -19.641 1 97.94 465 SER A N 1
ATOM 3517 C CA . SER A 1 465 ? -6.289 -15.609 -19.016 1 97.94 465 SER A CA 1
ATOM 3518 C C . SER A 1 465 ? -6.039 -17.078 -18.719 1 97.94 465 SER A C 1
ATOM 3520 O O . SER A 1 465 ? -4.922 -17.578 -18.891 1 97.94 465 SER A O 1
ATOM 3522 N N . GLN A 1 466 ? -7.098 -17.797 -18.266 1 98.31 466 GLN A N 1
ATOM 3523 C CA . GLN A 1 466 ? -6.965 -19.234 -18.031 1 98.31 466 GLN A CA 1
ATOM 3524 C C . GLN A 1 466 ? -6.703 -19.984 -19.328 1 98.31 466 GLN A C 1
ATOM 3526 O O . GLN A 1 466 ? -5.891 -20.906 -19.359 1 98.31 466 GLN A O 1
ATOM 3531 N N . VAL A 1 467 ? -7.352 -19.562 -20.344 1 98.69 467 VAL A N 1
ATOM 3532 C CA . VAL A 1 467 ? -7.176 -20.188 -21.656 1 98.69 467 VAL A CA 1
ATOM 3533 C C . VAL A 1 467 ? -5.758 -19.922 -22.156 1 98.69 467 VAL A C 1
ATOM 3535 O O . VAL A 1 467 ? -5.117 -20.812 -22.719 1 98.69 467 VAL A O 1
ATOM 3538 N N . GLY A 1 468 ? -5.285 -18.672 -22.016 1 98.62 468 GLY A N 1
ATOM 3539 C CA . GLY A 1 468 ? -3.912 -18.359 -22.375 1 98.62 468 GLY A CA 1
ATOM 3540 C C . GLY A 1 468 ? -2.895 -19.203 -21.641 1 98.62 468 GLY A C 1
ATOM 3541 O O . GLY A 1 468 ? -1.95 -19.719 -22.25 1 98.62 468 GLY A O 1
ATOM 3542 N N . LYS A 1 469 ? -3.086 -19.422 -20.375 1 98.31 469 LYS A N 1
ATOM 3543 C CA . LYS A 1 469 ? -2.205 -20.25 -19.562 1 98.31 469 LYS A CA 1
ATOM 3544 C C . LYS A 1 469 ? -2.213 -21.703 -20.047 1 98.31 469 LYS A C 1
ATOM 3546 O O . LYS A 1 469 ? -1.175 -22.359 -20.062 1 98.31 469 LYS A O 1
ATOM 3551 N N . ALA A 1 470 ? -3.41 -22.172 -20.375 1 98.25 470 ALA A N 1
ATOM 3552 C CA . ALA A 1 470 ? -3.535 -23.531 -20.875 1 98.25 470 ALA A CA 1
ATOM 3553 C C . ALA A 1 470 ? -2.746 -23.734 -22.156 1 98.25 470 ALA A C 1
ATOM 3555 O O . ALA A 1 470 ? -2.059 -24.734 -22.328 1 98.25 470 ALA A O 1
ATOM 3556 N N . HIS A 1 471 ? -2.838 -22.781 -23.047 1 97.94 471 HIS A N 1
ATOM 3557 C CA . HIS A 1 471 ? -2.068 -22.859 -24.281 1 97.94 471 HIS A CA 1
ATOM 3558 C C . HIS A 1 471 ? -0.571 -22.812 -24 1 97.94 471 HIS A C 1
ATOM 3560 O O . HIS A 1 471 ? 0.21 -23.5 -24.656 1 97.94 471 HIS A O 1
ATOM 3566 N N . TYR A 1 472 ? -0.162 -22.047 -23.109 1 97.38 472 TYR A N 1
ATOM 3567 C CA . TYR A 1 472 ? 1.238 -21.984 -22.703 1 97.38 472 TYR A CA 1
ATOM 3568 C C . TYR A 1 472 ? 1.731 -23.344 -22.203 1 97.38 472 TYR A C 1
ATOM 3570 O O . TYR A 1 472 ? 2.809 -23.797 -22.609 1 97.38 472 TYR A O 1
ATOM 3578 N N . GLU A 1 473 ? 0.907 -23.984 -21.359 1 95.94 473 GLU A N 1
ATOM 3579 C CA . GLU A 1 473 ? 1.274 -25.281 -20.812 1 95.94 473 GLU A CA 1
ATOM 3580 C C . GLU A 1 473 ? 1.357 -26.344 -21.906 1 95.94 473 GLU A C 1
ATOM 3582 O O . GLU A 1 473 ? 2.127 -27.297 -21.797 1 95.94 473 GLU A O 1
ATOM 3587 N N . LEU A 1 474 ? 0.615 -26.109 -22.984 1 94.44 474 LEU A N 1
ATOM 3588 C CA . LEU A 1 474 ? 0.646 -27 -24.125 1 94.44 474 LEU A CA 1
ATOM 3589 C C . LEU A 1 474 ? 1.791 -26.656 -25.062 1 94.44 474 LEU A C 1
ATOM 3591 O O . LEU A 1 474 ? 1.903 -27.219 -26.156 1 94.44 474 LEU A O 1
ATOM 3595 N N . VAL A 1 475 ? 2.557 -25.625 -24.719 1 93.25 475 VAL A N 1
ATOM 3596 C CA . VAL A 1 475 ? 3.729 -25.141 -25.453 1 93.25 475 VAL A CA 1
ATOM 3597 C C . VAL A 1 475 ? 3.297 -24.531 -26.781 1 93.25 475 VAL A C 1
ATOM 3599 O O . VAL A 1 475 ? 4.055 -24.547 -27.75 1 93.25 475 VAL A O 1
ATOM 3602 N N . ASP A 1 476 ? 2.082 -24.141 -26.828 1 95.19 476 ASP A N 1
ATOM 3603 C CA . ASP A 1 476 ? 1.573 -23.391 -27.953 1 95.19 476 ASP A CA 1
ATOM 3604 C C . ASP A 1 476 ? 1.675 -21.891 -27.703 1 95.19 476 ASP A C 1
ATOM 3606 O O . ASP A 1 476 ? 0.657 -21.203 -27.531 1 95.19 476 ASP A O 1
ATOM 3610 N N . ASN A 1 477 ? 2.834 -21.344 -27.766 1 96.94 477 ASN A N 1
ATOM 3611 C CA . ASN A 1 477 ? 3.129 -19.969 -27.375 1 96.94 477 ASN A CA 1
ATOM 3612 C C . ASN A 1 477 ? 2.467 -18.953 -28.312 1 96.94 477 ASN A C 1
ATOM 3614 O O . ASN A 1 477 ? 2.074 -17.875 -27.891 1 96.94 477 ASN A O 1
ATOM 3618 N N . LEU A 1 478 ? 2.344 -19.312 -29.516 1 97.38 478 LEU A N 1
ATOM 3619 C CA . LEU A 1 478 ? 1.719 -18.422 -30.484 1 97.38 478 LEU A CA 1
ATOM 3620 C C . LEU A 1 478 ? 0.256 -18.172 -30.125 1 97.38 478 LEU A C 1
ATOM 3622 O O . LEU A 1 478 ? -0.195 -17.031 -30.078 1 97.38 478 LEU A O 1
ATOM 3626 N N . GLU A 1 479 ? -0.377 -19.344 -29.922 1 98 479 GLU A N 1
ATOM 3627 C CA . GLU A 1 479 ? -1.783 -19.203 -29.547 1 98 479 GLU A CA 1
ATOM 3628 C C . GLU A 1 479 ? -1.934 -18.547 -28.188 1 98 479 GLU A C 1
ATOM 3630 O O . GLU A 1 479 ? -2.879 -17.781 -27.953 1 98 479 GLU A O 1
ATOM 3635 N N . ALA A 1 480 ? -1.087 -18.859 -27.281 1 98.62 480 ALA A N 1
ATOM 3636 C CA . ALA A 1 480 ? -1.1 -18.203 -25.969 1 98.62 480 ALA A CA 1
ATOM 3637 C C . ALA A 1 480 ? -0.98 -16.688 -26.125 1 98.62 480 ALA A C 1
ATOM 3639 O O . ALA A 1 480 ? -1.716 -15.93 -25.484 1 98.62 480 ALA A O 1
ATOM 3640 N N . ASP A 1 481 ? -0.04 -16.219 -26.938 1 98.62 481 ASP A N 1
ATOM 3641 C CA . ASP A 1 481 ? 0.148 -14.789 -27.188 1 98.62 481 ASP A CA 1
ATOM 3642 C C . ASP A 1 481 ? -1.135 -14.148 -27.719 1 98.62 481 ASP A C 1
ATOM 3644 O O . ASP A 1 481 ? -1.529 -13.07 -27.266 1 98.62 481 ASP A O 1
ATOM 3648 N N . ARG A 1 482 ? -1.709 -14.828 -28.625 1 98.56 482 ARG A N 1
ATOM 3649 C CA . ARG A 1 482 ? -2.939 -14.305 -29.203 1 98.56 482 ARG A CA 1
ATOM 3650 C C . ARG A 1 482 ? -4.027 -14.156 -28.156 1 98.56 482 ARG A C 1
ATOM 3652 O O . ARG A 1 482 ? -4.688 -13.117 -28.078 1 98.56 482 ARG A O 1
ATOM 3659 N N . VAL A 1 483 ? -4.234 -15.188 -27.391 1 98.56 483 VAL A N 1
ATOM 3660 C CA . VAL A 1 483 ? -5.32 -15.203 -26.422 1 98.56 483 VAL A CA 1
ATOM 3661 C C . VAL A 1 483 ? -5.035 -14.195 -25.312 1 98.56 483 VAL A C 1
ATOM 3663 O O . VAL A 1 483 ? -5.938 -13.492 -24.859 1 98.56 483 VAL A O 1
ATOM 3666 N N . PHE A 1 484 ? -3.812 -14.07 -24.812 1 98.44 484 PHE A N 1
ATOM 3667 C CA . PHE A 1 484 ? -3.457 -13.086 -23.797 1 98.44 484 PHE A CA 1
ATOM 3668 C C . PHE A 1 484 ? -3.654 -11.672 -24.312 1 98.44 484 PHE A C 1
ATOM 3670 O O . PHE A 1 484 ? -4.07 -10.781 -23.578 1 98.44 484 PHE A O 1
ATOM 3677 N N . SER A 1 485 ? -3.277 -11.5 -25.594 1 97.75 485 SER A N 1
ATOM 3678 C CA . SER A 1 485 ? -3.512 -10.195 -26.219 1 97.75 485 SER A CA 1
ATOM 3679 C C . SER A 1 485 ? -4.992 -9.836 -26.203 1 97.75 485 SER A C 1
ATOM 3681 O O . SER A 1 485 ? -5.355 -8.688 -25.938 1 97.75 485 SER A O 1
ATOM 3683 N N . LEU A 1 486 ? -5.777 -10.859 -26.516 1 97.81 486 LEU A N 1
ATOM 3684 C CA . LEU A 1 486 ? -7.223 -10.648 -26.453 1 97.81 486 LEU A CA 1
ATOM 3685 C C . LEU A 1 486 ? -7.68 -10.336 -25.031 1 97.81 486 LEU A C 1
ATOM 3687 O O . LEU A 1 486 ? -8.523 -9.461 -24.828 1 97.81 486 LEU A O 1
ATOM 3691 N N . ALA A 1 487 ? -7.18 -11.062 -24.094 1 97.69 487 ALA A N 1
ATOM 3692 C CA . ALA A 1 487 ? -7.512 -10.82 -22.688 1 97.69 487 ALA A CA 1
ATOM 3693 C C . ALA A 1 487 ? -7.191 -9.383 -22.281 1 97.69 487 ALA A C 1
ATOM 3695 O O . ALA A 1 487 ? -7.965 -8.75 -21.562 1 97.69 487 ALA A O 1
ATOM 3696 N N . ARG A 1 488 ? -6.082 -8.828 -22.734 1 96.5 488 ARG A N 1
ATOM 3697 C CA . ARG A 1 488 ? -5.641 -7.48 -22.391 1 96.5 488 ARG A CA 1
ATOM 3698 C C . ARG A 1 488 ? -6.539 -6.434 -23.047 1 96.5 488 ARG A C 1
ATOM 3700 O O . ARG A 1 488 ? -6.73 -5.344 -22.5 1 96.5 488 ARG A O 1
ATOM 3707 N N . GLN A 1 489 ? -7.016 -6.797 -24.172 1 96 489 GLN A N 1
ATOM 3708 C CA . GLN A 1 489 ? -7.93 -5.887 -24.859 1 96 489 GLN A CA 1
ATOM 3709 C C . GLN A 1 489 ? -9.242 -5.758 -24.094 1 96 489 GLN A C 1
ATOM 3711 O O . GLN A 1 489 ? -9.805 -4.66 -23.984 1 96 489 GLN A O 1
ATOM 3716 N N . ILE A 1 490 ? -9.672 -6.859 -23.547 1 94.88 490 ILE A N 1
ATOM 3717 C CA . ILE A 1 490 ? -10.953 -6.91 -22.859 1 94.88 490 ILE A CA 1
ATOM 3718 C C . ILE A 1 490 ? -10.805 -6.316 -21.453 1 94.88 490 ILE A C 1
ATOM 3720 O O . ILE A 1 490 ? -11.695 -5.605 -20.984 1 94.88 490 ILE A O 1
ATOM 3724 N N . ALA A 1 491 ? -9.727 -6.621 -20.828 1 95.19 491 ALA A N 1
ATOM 3725 C CA . ALA A 1 491 ? -9.445 -6.133 -19.469 1 95.19 491 ALA A CA 1
ATOM 3726 C C . ALA A 1 491 ? -8.008 -5.633 -19.359 1 95.19 491 ALA A C 1
ATOM 3728 O O . ALA A 1 491 ? -7.172 -6.266 -18.703 1 95.19 491 ALA A O 1
ATOM 3729 N N . PRO A 1 492 ? -7.734 -4.434 -19.844 1 92.88 492 PRO A N 1
ATOM 3730 C CA . PRO A 1 492 ? -6.363 -3.922 -19.891 1 92.88 492 PRO A CA 1
ATOM 3731 C C . PRO A 1 492 ? -5.785 -3.65 -18.5 1 92.88 492 PRO A C 1
ATOM 3733 O O . PRO A 1 492 ? -4.566 -3.549 -18.344 1 92.88 492 PRO A O 1
ATOM 3736 N N . TYR A 1 493 ? -6.598 -3.609 -17.516 1 91.56 493 TYR A N 1
ATOM 3737 C CA . TYR A 1 493 ? -6.184 -3.266 -16.156 1 91.56 493 TYR A CA 1
ATOM 3738 C C . TYR A 1 493 ? -5.844 -4.516 -15.359 1 91.56 493 TYR A C 1
ATOM 3740 O O . TYR A 1 493 ? -5.293 -4.43 -14.258 1 91.56 493 TYR A O 1
ATOM 3748 N N . SER A 1 494 ? -6.176 -5.641 -15.906 1 93.56 494 SER A N 1
ATOM 3749 C CA . SER A 1 494 ? -5.973 -6.879 -15.156 1 93.56 494 SER A CA 1
ATOM 3750 C C . SER A 1 494 ? -4.523 -7.34 -15.242 1 93.56 494 SER A C 1
ATOM 3752 O O . SER A 1 494 ? -3.93 -7.355 -16.328 1 93.56 494 SER A O 1
ATOM 3754 N N . LEU A 1 495 ? -3.971 -7.688 -14.148 1 95.75 495 LEU A N 1
ATOM 3755 C CA . LEU A 1 495 ? -2.588 -8.148 -14.109 1 95.75 495 LEU A CA 1
ATOM 3756 C C . LEU A 1 495 ? -2.525 -9.672 -13.969 1 95.75 495 LEU A C 1
ATOM 3758 O O . LEU A 1 495 ? -1.446 -10.258 -14.039 1 95.75 495 LEU A O 1
ATOM 3762 N N . GLU A 1 496 ? -3.674 -10.305 -13.867 1 90.44 496 GLU A N 1
ATOM 3763 C CA . GLU A 1 496 ? -3.746 -11.758 -13.727 1 90.44 496 GLU A CA 1
ATOM 3764 C C . GLU A 1 496 ? -3.17 -12.453 -14.961 1 90.44 496 GLU A C 1
ATOM 3766 O O . GLU A 1 496 ? -3.568 -12.164 -16.094 1 90.44 496 GLU A O 1
ATOM 3771 N N . GLY A 1 497 ? -2.201 -13.266 -14.758 1 95.69 497 GLY A N 1
ATOM 3772 C CA . GLY A 1 497 ? -1.628 -14.078 -15.82 1 95.69 497 GLY A CA 1
ATOM 3773 C C . GLY A 1 497 ? -0.542 -13.352 -16.594 1 95.69 497 GLY A C 1
ATOM 3774 O O . GLY A 1 497 ? 0.087 -13.938 -17.484 1 95.69 497 GLY A O 1
ATOM 3775 N N . MET A 1 498 ? -0.219 -12.133 -16.188 1 98 498 MET A N 1
ATOM 3776 C CA . MET A 1 498 ? 0.721 -11.344 -16.984 1 98 498 MET A CA 1
ATOM 3777 C C . MET A 1 498 ? 2.152 -11.82 -16.766 1 98 498 MET A C 1
ATOM 3779 O O . MET A 1 498 ? 3.021 -11.602 -17.609 1 98 498 MET A O 1
ATOM 3783 N N . ASP A 1 499 ? 2.393 -12.453 -15.625 1 98.12 499 ASP A N 1
ATOM 3784 C CA . ASP A 1 499 ? 3.678 -13.117 -15.445 1 98.12 499 ASP A CA 1
ATOM 3785 C C . ASP A 1 499 ? 3.889 -14.203 -16.5 1 98.12 499 ASP A C 1
ATOM 3787 O O . ASP A 1 499 ? 4.957 -14.289 -17.109 1 98.12 499 ASP A O 1
ATOM 3791 N N . ILE A 1 500 ? 2.85 -14.953 -16.781 1 98.38 500 ILE A N 1
ATOM 3792 C CA . ILE A 1 500 ? 2.916 -16.031 -17.75 1 98.38 500 ILE A CA 1
ATOM 3793 C C . ILE A 1 500 ? 2.963 -15.445 -19.172 1 98.38 500 ILE A C 1
ATOM 3795 O O . ILE A 1 500 ? 3.703 -15.93 -20.016 1 98.38 500 ILE A O 1
ATOM 3799 N N . TYR A 1 501 ? 2.156 -14.453 -19.391 1 98.62 501 TYR A N 1
ATOM 3800 C CA . TYR A 1 501 ? 2.193 -13.812 -20.703 1 98.62 501 TYR A CA 1
ATOM 3801 C C . TYR A 1 501 ? 3.594 -13.297 -21.016 1 98.62 501 TYR A C 1
ATOM 3803 O O . TYR A 1 501 ? 4.086 -13.461 -22.125 1 98.62 501 TYR A O 1
ATOM 3811 N N . SER A 1 502 ? 4.223 -12.617 -20.016 1 98.69 502 SER A N 1
ATOM 3812 C CA . SER A 1 502 ? 5.586 -12.141 -20.219 1 98.69 502 SER A CA 1
ATOM 3813 C C . SER A 1 502 ? 6.535 -13.289 -20.547 1 98.69 502 SER A C 1
ATOM 3815 O O . SER A 1 502 ? 7.457 -13.125 -21.344 1 98.69 502 SER A O 1
ATOM 3817 N N . THR A 1 503 ? 6.344 -14.43 -19.938 1 98.38 503 THR A N 1
ATOM 3818 C CA . THR A 1 503 ? 7.152 -15.609 -20.234 1 98.38 503 THR A CA 1
ATOM 3819 C C . THR A 1 503 ? 6.891 -16.094 -21.656 1 98.38 503 THR A C 1
ATOM 3821 O O . THR A 1 503 ? 7.812 -16.547 -22.344 1 98.38 503 THR A O 1
ATOM 3824 N N . VAL A 1 504 ? 5.633 -16.016 -22.078 1 98.62 504 VAL A N 1
ATOM 3825 C CA . VAL A 1 504 ? 5.27 -16.375 -23.453 1 98.62 504 VAL A CA 1
ATOM 3826 C C . VAL A 1 504 ? 6.043 -15.5 -24.438 1 98.62 504 VAL A C 1
ATOM 3828 O O . VAL A 1 504 ? 6.633 -16 -25.391 1 98.62 504 VAL A O 1
ATOM 3831 N N . LEU A 1 505 ? 6.055 -14.242 -24.141 1 98.62 505 LEU A N 1
ATOM 3832 C CA . LEU A 1 505 ? 6.758 -13.312 -25.016 1 98.62 505 LEU A CA 1
ATOM 3833 C C . LEU A 1 505 ? 8.266 -13.555 -24.969 1 98.62 505 LEU A C 1
ATOM 3835 O O . LEU A 1 505 ? 8.961 -13.375 -25.969 1 98.62 505 LEU A O 1
ATOM 3839 N N . TYR A 1 506 ? 8.789 -13.914 -23.859 1 98.12 506 TYR A N 1
ATOM 3840 C CA . TYR A 1 506 ? 10.188 -14.305 -23.703 1 98.12 506 TYR A CA 1
ATOM 3841 C C . TYR A 1 506 ? 10.531 -15.484 -24.594 1 98.12 506 TYR A C 1
ATOM 3843 O O . TYR A 1 506 ? 11.531 -15.453 -25.312 1 98.12 506 TYR A O 1
ATOM 3851 N N . HIS A 1 507 ? 9.656 -16.5 -24.641 1 96.62 507 HIS A N 1
ATOM 3852 C CA . HIS A 1 507 ? 9.883 -17.688 -25.453 1 96.62 507 HIS A CA 1
ATOM 3853 C C . HIS A 1 507 ? 9.781 -17.375 -26.938 1 96.62 507 HIS A C 1
ATOM 3855 O O . HIS A 1 507 ? 10.477 -17.984 -27.766 1 96.62 507 HIS A O 1
ATOM 3861 N N . LEU A 1 508 ? 8.922 -16.438 -27.234 1 97.5 508 LEU A N 1
ATOM 3862 C CA . LEU A 1 508 ? 8.719 -16.047 -28.625 1 97.5 508 LEU A CA 1
ATOM 3863 C C . LEU A 1 508 ? 9.789 -15.055 -29.078 1 97.5 508 LEU A C 1
ATOM 3865 O O . LEU A 1 508 ? 9.812 -14.648 -30.234 1 97.5 508 LEU A O 1
ATOM 3869 N N . LYS A 1 509 ? 10.641 -14.617 -28.141 1 97.06 509 LYS A N 1
ATOM 3870 C CA . LYS A 1 509 ? 11.719 -13.656 -28.391 1 97.06 509 LYS A CA 1
ATOM 3871 C C . LYS A 1 509 ? 11.172 -12.352 -28.953 1 97.06 509 LYS A C 1
ATOM 3873 O O . LYS A 1 509 ? 11.742 -11.781 -29.891 1 97.06 509 LYS A O 1
ATOM 3878 N N . GLU A 1 510 ? 10.078 -12.023 -28.438 1 97.25 510 GLU A N 1
ATOM 3879 C CA . GLU A 1 510 ? 9.477 -10.75 -28.797 1 97.25 510 GLU A CA 1
ATOM 3880 C C . GLU A 1 510 ? 9.977 -9.625 -27.906 1 97.25 510 GLU A C 1
ATOM 3882 O O . GLU A 1 510 ? 9.227 -9.125 -27.062 1 97.25 510 GLU A O 1
ATOM 3887 N N . ASP A 1 511 ? 11.062 -9.07 -28.141 1 95.38 511 ASP A N 1
ATOM 3888 C CA . ASP A 1 511 ? 11.766 -8.125 -27.266 1 95.38 511 ASP A CA 1
ATOM 3889 C C . ASP A 1 511 ? 10.961 -6.832 -27.109 1 95.38 511 ASP A C 1
ATOM 3891 O O . ASP A 1 511 ? 10.75 -6.363 -25.984 1 95.38 511 ASP A O 1
ATOM 3895 N N . MET A 1 512 ? 10.523 -6.32 -28.203 1 97.12 512 MET A N 1
ATOM 3896 C CA . MET A 1 512 ? 9.828 -5.039 -28.156 1 97.12 512 MET A CA 1
ATOM 3897 C C . MET A 1 512 ? 8.492 -5.172 -27.438 1 97.12 512 MET A C 1
ATOM 3899 O O . MET A 1 512 ? 8.172 -4.367 -26.562 1 97.12 512 MET A O 1
ATOM 3903 N N . LYS A 1 513 ? 7.777 -6.191 -27.828 1 97.5 513 LYS A N 1
ATOM 3904 C CA . LYS A 1 513 ? 6.477 -6.426 -27.203 1 97.5 513 LYS A CA 1
ATOM 3905 C C . LYS A 1 513 ? 6.621 -6.676 -25.703 1 97.5 513 LYS A C 1
ATOM 3907 O O . LYS A 1 513 ? 5.797 -6.211 -24.906 1 97.5 513 LYS A O 1
ATOM 3912 N N . LEU A 1 514 ? 7.598 -7.395 -25.344 1 98.44 514 LEU A N 1
ATOM 3913 C CA . LEU A 1 514 ? 7.852 -7.703 -23.938 1 98.44 514 LEU A CA 1
ATOM 3914 C C . LEU A 1 514 ? 8.234 -6.449 -23.172 1 98.44 514 LEU A C 1
ATOM 3916 O O . LEU A 1 514 ? 7.781 -6.242 -22.047 1 98.44 514 LEU A O 1
ATOM 3920 N N . SER A 1 515 ? 9.086 -5.648 -23.734 1 98.19 515 SER A N 1
ATOM 3921 C CA . SER A 1 515 ? 9.492 -4.395 -23.094 1 98.19 515 SER A CA 1
ATOM 3922 C C . SER A 1 515 ? 8.305 -3.467 -22.891 1 98.19 515 SER A C 1
ATOM 3924 O O . SER A 1 515 ? 8.172 -2.84 -21.844 1 98.19 515 SER A O 1
ATOM 3926 N N . TYR A 1 516 ? 7.492 -3.4 -23.906 1 97.75 516 TYR A N 1
ATOM 3927 C CA . TYR A 1 516 ? 6.293 -2.574 -23.797 1 97.75 516 TYR A CA 1
ATOM 3928 C C . TYR A 1 516 ? 5.371 -3.084 -22.703 1 97.75 516 TYR A C 1
ATOM 3930 O O . TYR A 1 516 ? 4.855 -2.297 -21.906 1 97.75 516 TYR A O 1
ATOM 3938 N N . LEU A 1 517 ? 5.141 -4.352 -22.688 1 98.06 517 LEU A N 1
ATOM 3939 C CA . LEU A 1 517 ? 4.297 -4.949 -21.656 1 98.06 517 LEU A CA 1
ATOM 3940 C C . LEU A 1 517 ? 4.852 -4.652 -20.266 1 98.06 517 LEU A C 1
ATOM 3942 O O . LEU A 1 517 ? 4.102 -4.273 -19.359 1 98.06 517 LEU A O 1
ATOM 3946 N N . ALA A 1 518 ? 6.16 -4.871 -20.078 1 98.44 518 ALA A N 1
ATOM 3947 C CA . ALA A 1 518 ? 6.805 -4.66 -18.781 1 98.44 518 ALA A CA 1
ATOM 3948 C C . ALA A 1 518 ? 6.617 -3.225 -18.312 1 98.44 518 ALA A C 1
ATOM 3950 O O . ALA A 1 518 ? 6.277 -2.992 -17.141 1 98.44 518 ALA A O 1
ATOM 3951 N N . GLN A 1 519 ? 6.797 -2.316 -19.172 1 97.62 519 GLN A N 1
ATOM 3952 C CA . GLN A 1 519 ? 6.656 -0.905 -18.828 1 97.62 519 GLN A CA 1
ATOM 3953 C C . GLN A 1 519 ? 5.211 -0.567 -18.484 1 97.62 519 GLN A C 1
ATOM 3955 O O . GLN A 1 519 ? 4.957 0.173 -17.531 1 97.62 519 GLN A O 1
ATOM 3960 N N . GLU A 1 520 ? 4.379 -1.076 -19.234 1 97 520 GLU A N 1
ATOM 3961 C CA . GLU A 1 520 ? 2.963 -0.832 -18.984 1 97 520 GLU A CA 1
ATOM 3962 C C . GLU A 1 520 ? 2.533 -1.395 -17.641 1 97 520 GLU A C 1
ATOM 3964 O O . GLU A 1 520 ? 1.785 -0.749 -16.891 1 97 520 GLU A O 1
ATOM 3969 N N . LEU A 1 521 ? 2.963 -2.553 -17.344 1 97.94 521 LEU A N 1
ATOM 3970 C CA . LEU A 1 521 ? 2.588 -3.191 -16.078 1 97.94 521 LEU A CA 1
ATOM 3971 C C . LEU A 1 521 ? 3.15 -2.422 -14.891 1 97.94 521 LEU A C 1
ATOM 3973 O O . LEU A 1 521 ? 2.463 -2.24 -13.883 1 97.94 521 LEU A O 1
ATOM 3977 N N . ILE A 1 522 ? 4.398 -1.954 -14.977 1 97.06 522 ILE A N 1
ATOM 3978 C CA . ILE A 1 522 ? 5.023 -1.18 -13.914 1 97.06 522 ILE A CA 1
ATOM 3979 C C . ILE A 1 522 ? 4.277 0.14 -13.727 1 97.06 522 ILE A C 1
ATOM 3981 O O . ILE A 1 522 ? 4.035 0.57 -12.602 1 97.06 522 ILE A O 1
ATOM 3985 N N . SER A 1 523 ? 3.889 0.706 -14.82 1 95.19 523 SER A N 1
ATOM 3986 C CA . SER A 1 523 ? 3.16 1.969 -14.766 1 95.19 523 SER A CA 1
ATOM 3987 C C . SER A 1 523 ? 1.777 1.781 -14.148 1 95.19 523 SER A C 1
ATOM 3989 O O . SER A 1 523 ? 1.243 2.695 -13.516 1 95.19 523 SER A O 1
ATOM 3991 N N . THR A 1 524 ? 1.235 0.636 -14.344 1 95.06 524 THR A N 1
ATOM 3992 C CA . THR A 1 524 ? -0.097 0.333 -13.836 1 95.06 524 THR A CA 1
ATOM 3993 C C . THR A 1 524 ? -0.052 0.051 -12.336 1 95.06 524 THR A C 1
ATOM 3995 O O . THR A 1 524 ? -0.824 0.628 -11.562 1 95.06 524 THR A O 1
ATOM 3998 N N . ASP A 1 525 ? 0.838 -0.764 -11.961 1 95.62 525 ASP A N 1
ATOM 3999 C CA . ASP A 1 525 ? 0.936 -1.128 -10.547 1 95.62 525 ASP A CA 1
ATOM 4000 C C . ASP A 1 525 ? 2.35 -1.583 -10.195 1 95.62 525 ASP A C 1
ATOM 4002 O O . ASP A 1 525 ? 2.717 -2.734 -10.445 1 95.62 525 ASP A O 1
ATOM 4006 N N . ARG A 1 526 ? 3.059 -0.804 -9.516 1 94.31 526 ARG A N 1
ATOM 4007 C CA . ARG A 1 526 ? 4.434 -1.097 -9.133 1 94.31 526 ARG A CA 1
ATOM 4008 C C . ARG A 1 526 ? 4.477 -2.055 -7.945 1 94.31 526 ARG A C 1
ATOM 4010 O O . ARG A 1 526 ? 5.516 -2.662 -7.668 1 94.31 526 ARG A O 1
ATOM 4017 N N . LEU A 1 527 ? 3.408 -2.268 -7.359 1 93.38 527 LEU A N 1
ATOM 4018 C CA . LEU A 1 527 ? 3.387 -3.119 -6.176 1 93.38 527 LEU A CA 1
ATOM 4019 C C . LEU A 1 527 ? 2.908 -4.523 -6.523 1 93.38 527 LEU A C 1
ATOM 4021 O O . LEU A 1 527 ? 2.83 -5.395 -5.652 1 93.38 527 LEU A O 1
ATOM 4025 N N . ALA A 1 528 ? 2.627 -4.828 -7.77 1 96.5 528 ALA A N 1
ATOM 4026 C CA . ALA A 1 528 ? 2.244 -6.164 -8.219 1 96.5 528 ALA A CA 1
ATOM 4027 C C . ALA A 1 528 ? 3.469 -6.977 -8.625 1 96.5 528 ALA A C 1
ATOM 4029 O O . ALA A 1 528 ? 4.285 -6.527 -9.43 1 96.5 528 ALA A O 1
ATOM 4030 N N . PRO A 1 529 ? 3.611 -8.164 -8.109 1 97.75 529 PRO A N 1
ATOM 4031 C CA . PRO A 1 529 ? 4.77 -8.984 -8.477 1 97.75 529 PRO A CA 1
ATOM 4032 C C . PRO A 1 529 ? 4.809 -9.312 -9.961 1 97.75 529 PRO A C 1
ATOM 4034 O O . PRO A 1 529 ? 5.891 -9.453 -10.539 1 97.75 529 PRO A O 1
ATOM 4037 N N . GLN A 1 530 ? 3.682 -9.383 -10.641 1 98.38 530 GLN A N 1
ATOM 4038 C CA . GLN A 1 530 ? 3.619 -9.68 -12.07 1 98.38 530 GLN A CA 1
ATOM 4039 C C . GLN A 1 530 ? 4.383 -8.641 -12.883 1 98.38 530 GLN A C 1
ATOM 4041 O O . GLN A 1 530 ? 5.023 -8.969 -13.883 1 98.38 530 GLN A O 1
ATOM 4046 N N . SER A 1 531 ? 4.289 -7.371 -12.406 1 98.56 531 SER A N 1
ATOM 4047 C CA . SER A 1 531 ? 4.98 -6.289 -13.102 1 98.56 531 SER A CA 1
ATOM 4048 C C . SER A 1 531 ? 6.492 -6.5 -13.094 1 98.56 531 SER A C 1
ATOM 4050 O O . SER A 1 531 ? 7.156 -6.309 -14.109 1 98.56 531 SER A O 1
ATOM 4052 N N . TRP A 1 532 ? 6.973 -7.012 -12.047 1 98.75 532 TRP A N 1
ATOM 4053 C CA . TRP A 1 532 ? 8.414 -7.188 -11.898 1 98.75 532 TRP A CA 1
ATOM 4054 C C . TRP A 1 532 ? 8.875 -8.484 -12.555 1 98.75 532 TRP A C 1
ATOM 4056 O O . TRP A 1 532 ? 10.008 -8.578 -13.039 1 98.75 532 TRP A O 1
ATOM 4066 N N . CYS A 1 533 ? 8.039 -9.461 -12.609 1 98.75 533 CYS A N 1
ATOM 4067 C CA . CYS A 1 533 ? 8.344 -10.641 -13.406 1 98.75 533 CYS A CA 1
ATOM 4068 C C . CYS A 1 533 ? 8.523 -10.281 -14.875 1 98.75 533 CYS A C 1
ATOM 4070 O O . CYS A 1 533 ? 9.461 -10.758 -15.523 1 98.75 533 CYS A O 1
ATOM 4072 N N . ALA A 1 534 ? 7.621 -9.438 -15.359 1 98.81 534 ALA A N 1
ATOM 4073 C CA . ALA A 1 534 ? 7.719 -9.023 -16.75 1 98.81 534 ALA A CA 1
ATOM 4074 C C . ALA A 1 534 ? 9.008 -8.242 -17 1 98.81 534 ALA A C 1
ATOM 4076 O O . ALA A 1 534 ? 9.68 -8.453 -18.016 1 98.81 534 ALA A O 1
ATOM 4077 N N . MET A 1 535 ? 9.398 -7.395 -16.094 1 98.75 535 MET A N 1
ATOM 4078 C CA . MET A 1 535 ? 10.641 -6.641 -16.219 1 98.75 535 MET A CA 1
ATOM 4079 C C . MET A 1 535 ? 11.852 -7.57 -16.172 1 98.75 535 MET A C 1
ATOM 4081 O O . MET A 1 535 ? 12.805 -7.395 -16.922 1 98.75 535 MET A O 1
ATOM 4085 N N . GLY A 1 536 ? 11.789 -8.477 -15.234 1 98.81 536 GLY A N 1
ATOM 4086 C CA . GLY A 1 536 ? 12.859 -9.461 -15.172 1 98.81 536 GLY A CA 1
ATOM 4087 C C . GLY A 1 536 ? 13.023 -10.242 -16.453 1 98.81 536 GLY A C 1
ATOM 4088 O O . GLY A 1 536 ? 14.148 -10.445 -16.922 1 98.81 536 GLY A O 1
ATOM 4089 N N . ASN A 1 537 ? 11.93 -10.672 -17.047 1 98.75 537 ASN A N 1
ATOM 4090 C CA . ASN A 1 537 ? 11.969 -11.406 -18.297 1 98.75 537 ASN A CA 1
ATOM 4091 C C . ASN A 1 537 ? 12.562 -10.562 -19.422 1 98.75 537 ASN A C 1
ATOM 4093 O O . ASN A 1 537 ? 13.234 -11.086 -20.312 1 98.75 537 ASN A O 1
ATOM 4097 N N . CYS A 1 538 ? 12.281 -9.266 -19.375 1 98.06 538 CYS A N 1
ATOM 4098 C CA . CYS A 1 538 ? 12.852 -8.352 -20.359 1 98.06 538 CYS A CA 1
ATOM 4099 C C . CYS A 1 538 ? 14.367 -8.359 -20.297 1 98.06 538 CYS A C 1
ATOM 4101 O O . CYS A 1 538 ? 15.031 -8.516 -21.328 1 98.06 538 CYS A O 1
ATOM 4103 N N . TYR A 1 539 ? 14.93 -8.305 -19.141 1 98.31 539 TYR A N 1
ATOM 4104 C CA . TYR A 1 539 ? 16.375 -8.266 -18.969 1 98.31 539 TYR A CA 1
ATOM 4105 C C . TYR A 1 539 ? 16.984 -9.648 -19.172 1 98.31 539 TYR A C 1
ATOM 4107 O O . TYR A 1 539 ? 18.109 -9.773 -19.688 1 98.31 539 TYR A O 1
ATOM 4115 N N . SER A 1 540 ? 16.25 -10.633 -18.766 1 98.19 540 SER A N 1
ATOM 4116 C CA . SER A 1 540 ? 16.719 -11.992 -19.016 1 98.19 540 SER A CA 1
ATOM 4117 C C . SER A 1 540 ? 16.859 -12.266 -20.516 1 98.19 540 SER A C 1
ATOM 4119 O O . SER A 1 540 ? 17.828 -12.891 -20.938 1 98.19 540 SER A O 1
ATOM 4121 N N . LEU A 1 541 ? 15.859 -11.805 -21.281 1 97.5 541 LEU A N 1
ATOM 4122 C CA . LEU A 1 541 ? 15.883 -11.969 -22.719 1 97.5 541 LEU A CA 1
ATOM 4123 C C . LEU A 1 541 ? 17.094 -11.273 -23.328 1 97.5 541 LEU A C 1
ATOM 4125 O O . LEU A 1 541 ? 17.656 -11.734 -24.328 1 97.5 541 LEU A O 1
ATOM 4129 N N . GLN A 1 542 ? 17.641 -10.25 -22.688 1 96.12 542 GLN A N 1
ATOM 4130 C CA . GLN A 1 542 ? 18.812 -9.5 -23.125 1 96.12 542 GLN A CA 1
ATOM 4131 C C . GLN A 1 542 ? 20.094 -10.078 -22.531 1 96.12 542 GLN A C 1
ATOM 4133 O O . GLN A 1 542 ? 21.172 -9.484 -22.656 1 96.12 542 GLN A O 1
ATOM 4138 N N . LYS A 1 543 ? 20 -11.133 -21.797 1 95.75 543 LYS A N 1
ATOM 4139 C CA . LYS A 1 543 ? 21.109 -11.867 -21.203 1 95.75 543 LYS A CA 1
ATOM 4140 C C . LYS A 1 543 ? 21.766 -11.055 -20.094 1 95.75 543 LYS A C 1
ATOM 4142 O O . LYS A 1 543 ? 22.953 -11.242 -19.797 1 95.75 543 LYS A O 1
ATOM 4147 N N . ASP A 1 544 ? 21 -10.094 -19.672 1 97.69 544 ASP A N 1
ATOM 4148 C CA . ASP A 1 544 ? 21.422 -9.391 -18.453 1 97.69 544 ASP A CA 1
ATOM 4149 C C . ASP A 1 544 ? 20.875 -10.086 -17.203 1 97.69 544 ASP A C 1
ATOM 4151 O O . ASP A 1 544 ? 19.938 -9.602 -16.578 1 97.69 544 ASP A O 1
ATOM 4155 N N . HIS A 1 545 ? 21.562 -11.055 -16.781 1 97.69 545 HIS A N 1
ATOM 4156 C CA . HIS A 1 545 ? 21.078 -11.945 -15.742 1 97.69 545 HIS A CA 1
ATOM 4157 C C . HIS A 1 545 ? 21.125 -11.273 -14.375 1 97.69 545 HIS A C 1
ATOM 4159 O O . HIS A 1 545 ? 20.297 -11.555 -13.508 1 97.69 545 HIS A O 1
ATOM 4165 N N . GLU A 1 546 ? 22.031 -10.461 -14.211 1 97.94 546 GLU A N 1
ATOM 4166 C CA . GLU A 1 546 ? 22.156 -9.781 -12.922 1 97.94 546 GLU A CA 1
ATOM 4167 C C . GLU A 1 546 ? 20.969 -8.859 -12.664 1 97.94 546 GLU A C 1
ATOM 4169 O O . GLU A 1 546 ? 20.359 -8.914 -11.594 1 97.94 546 GLU A O 1
ATOM 4174 N N . THR A 1 547 ? 20.641 -8.102 -13.68 1 98.38 547 THR A N 1
ATOM 4175 C CA . THR A 1 547 ? 19.516 -7.184 -13.539 1 98.38 547 THR A CA 1
ATOM 4176 C C . THR A 1 547 ? 18.203 -7.949 -13.484 1 98.38 547 THR A C 1
ATOM 4178 O O . THR A 1 547 ? 17.281 -7.57 -12.758 1 98.38 547 THR A O 1
ATOM 4181 N N . ALA A 1 548 ? 18.125 -8.984 -14.273 1 98.75 548 ALA A N 1
ATOM 4182 C CA . ALA A 1 548 ? 16.938 -9.836 -14.242 1 98.75 548 ALA A CA 1
ATOM 4183 C C . ALA A 1 548 ? 16.688 -10.391 -12.844 1 98.75 548 ALA A C 1
ATOM 4185 O O . ALA A 1 548 ? 15.57 -10.359 -12.344 1 98.75 548 ALA A O 1
ATOM 4186 N N . LEU A 1 549 ? 17.766 -10.844 -12.25 1 98.75 549 LEU A N 1
ATOM 4187 C CA . LEU A 1 549 ? 17.688 -11.43 -10.914 1 98.75 549 LEU A CA 1
ATOM 4188 C C . LEU A 1 549 ? 17.172 -10.398 -9.906 1 98.75 549 LEU A C 1
ATOM 4190 O O . LEU A 1 549 ? 16.312 -10.711 -9.086 1 98.75 549 LEU A O 1
ATOM 4194 N N . LYS A 1 550 ? 17.688 -9.258 -10.016 1 98.62 550 LYS A N 1
ATOM 4195 C CA . LYS A 1 550 ? 17.25 -8.195 -9.117 1 98.62 550 LYS A CA 1
ATOM 4196 C C . LYS A 1 550 ? 15.758 -7.941 -9.25 1 98.62 550 LYS A C 1
ATOM 4198 O O . LYS A 1 550 ? 15.07 -7.719 -8.25 1 98.62 550 LYS A O 1
ATOM 4203 N N . ASN A 1 551 ? 15.289 -7.938 -10.422 1 98.75 551 ASN A N 1
ATOM 4204 C CA . ASN A 1 551 ? 13.875 -7.699 -10.664 1 98.75 551 ASN A CA 1
ATOM 4205 C C . ASN A 1 551 ? 13.016 -8.859 -10.18 1 98.75 551 ASN A C 1
ATOM 4207 O O . ASN A 1 551 ? 11.945 -8.648 -9.609 1 98.75 551 ASN A O 1
ATOM 4211 N N . PHE A 1 552 ? 13.414 -10.047 -10.398 1 98.81 552 PHE A N 1
ATOM 4212 C CA . PHE A 1 552 ? 12.68 -11.195 -9.883 1 98.81 552 PHE A CA 1
ATOM 4213 C C . PHE A 1 552 ? 12.672 -11.195 -8.359 1 98.81 552 PHE A C 1
ATOM 4215 O O . PHE A 1 552 ? 11.68 -11.562 -7.734 1 98.81 552 PHE A O 1
ATOM 4222 N N . GLN A 1 553 ? 13.82 -10.828 -7.805 1 98.62 553 GLN A N 1
ATOM 4223 C CA . GLN A 1 553 ? 13.898 -10.734 -6.352 1 98.62 553 GLN A CA 1
ATOM 4224 C C . GLN A 1 553 ? 12.914 -9.695 -5.816 1 98.62 553 GLN A C 1
ATOM 4226 O O . GLN A 1 553 ? 12.328 -9.883 -4.746 1 98.62 553 GLN A O 1
ATOM 4231 N N . ARG A 1 554 ? 12.766 -8.648 -6.547 1 98.31 554 ARG A N 1
ATOM 4232 C CA . ARG A 1 554 ? 11.781 -7.645 -6.164 1 98.31 554 ARG A CA 1
ATOM 4233 C C . ARG A 1 554 ? 10.375 -8.227 -6.172 1 98.31 554 ARG A C 1
ATOM 4235 O O . ARG A 1 554 ? 9.562 -7.926 -5.293 1 98.31 554 ARG A O 1
ATOM 4242 N N . ALA A 1 555 ? 10.055 -9.023 -7.164 1 98.44 555 ALA A N 1
ATOM 4243 C CA . ALA A 1 555 ? 8.766 -9.711 -7.219 1 98.44 555 ALA A CA 1
ATOM 4244 C C . ALA A 1 555 ? 8.555 -10.578 -5.984 1 98.44 555 ALA A C 1
ATOM 4246 O O . ALA A 1 555 ? 7.461 -10.586 -5.406 1 98.44 555 ALA A O 1
ATOM 4247 N N . VAL A 1 556 ? 9.594 -11.266 -5.535 1 98.31 556 VAL A N 1
ATOM 4248 C CA . VAL A 1 556 ? 9.531 -12.148 -4.371 1 98.31 556 VAL A CA 1
ATOM 4249 C C . VAL A 1 556 ? 9.359 -11.32 -3.102 1 98.31 556 VAL A C 1
ATOM 4251 O O . VAL A 1 556 ? 8.648 -11.719 -2.18 1 98.31 556 VAL A O 1
ATOM 4254 N N . GLN A 1 557 ? 10.008 -10.195 -3.074 1 96.56 557 GLN A N 1
ATOM 4255 C CA . GLN A 1 557 ? 9.891 -9.305 -1.921 1 96.56 557 GLN A CA 1
ATOM 4256 C C . GLN A 1 557 ? 8.461 -8.797 -1.76 1 96.56 557 GLN A C 1
ATOM 4258 O O . GLN A 1 557 ? 7.969 -8.664 -0.638 1 96.56 557 GLN A O 1
ATOM 4263 N N . LEU A 1 558 ? 7.863 -8.508 -2.828 1 95.69 558 LEU A N 1
ATOM 4264 C CA . LEU A 1 558 ? 6.5 -7.984 -2.814 1 95.69 558 LEU A CA 1
ATOM 4265 C C . LEU A 1 558 ? 5.508 -9.078 -2.426 1 95.69 558 LEU A C 1
ATOM 4267 O O . LEU A 1 558 ? 4.5 -8.797 -1.771 1 95.69 558 LEU A O 1
ATOM 4271 N N . ASN A 1 559 ? 5.77 -10.297 -2.855 1 96.25 559 ASN A N 1
ATOM 4272 C CA . ASN A 1 559 ? 4.965 -11.461 -2.494 1 96.25 559 ASN A CA 1
ATOM 4273 C C . ASN A 1 559 ? 5.832 -12.688 -2.252 1 96.25 559 ASN A C 1
ATOM 4275 O O . ASN A 1 559 ? 6.105 -13.453 -3.178 1 96.25 559 ASN A O 1
ATOM 4279 N N . PRO A 1 560 ? 6.121 -12.906 -1.062 1 95.44 560 PRO A N 1
ATOM 4280 C CA . PRO A 1 560 ? 7.012 -14.023 -0.738 1 95.44 560 PRO A CA 1
ATOM 4281 C C . PRO A 1 560 ? 6.395 -15.383 -1.07 1 95.44 560 PRO A C 1
ATOM 4283 O O . PRO A 1 560 ? 7.105 -16.391 -1.105 1 95.44 560 PRO A O 1
ATOM 4286 N N . ARG A 1 561 ? 5.156 -15.43 -1.418 1 95.12 561 ARG A N 1
ATOM 4287 C CA . ARG A 1 561 ? 4.484 -16.688 -1.712 1 95.12 561 ARG A CA 1
ATOM 4288 C C . ARG A 1 561 ? 4.262 -16.859 -3.211 1 95.12 561 ARG A C 1
ATOM 4290 O O . ARG A 1 561 ? 3.418 -17.656 -3.635 1 95.12 561 ARG A O 1
ATOM 4297 N N . PHE A 1 562 ? 4.965 -16.094 -3.979 1 96.81 562 PHE A N 1
ATOM 4298 C CA . PHE A 1 562 ? 4.91 -16.172 -5.434 1 96.81 562 PHE A CA 1
ATOM 4299 C C . PHE A 1 562 ? 5.902 -17.203 -5.961 1 96.81 562 PHE A C 1
ATOM 4301 O O . PHE A 1 562 ? 7.012 -16.844 -6.363 1 96.81 562 PHE A O 1
ATOM 4308 N N . ALA A 1 563 ? 5.52 -18.469 -6.07 1 97.69 563 ALA A N 1
ATOM 4309 C CA . ALA A 1 563 ? 6.395 -19.594 -6.398 1 97.69 563 ALA A CA 1
ATOM 4310 C C . ALA A 1 563 ? 7.059 -19.391 -7.758 1 97.69 563 ALA A C 1
ATOM 4312 O O . ALA A 1 563 ? 8.234 -19.703 -7.934 1 97.69 563 ALA A O 1
ATOM 4313 N N . TYR A 1 564 ? 6.336 -18.859 -8.688 1 97.88 564 TYR A N 1
ATOM 4314 C CA . TYR A 1 564 ? 6.863 -18.688 -10.039 1 97.88 564 TYR A CA 1
ATOM 4315 C C . TYR A 1 564 ? 8.039 -17.719 -10.047 1 97.88 564 TYR A C 1
ATOM 4317 O O . TYR A 1 564 ? 9.047 -17.969 -10.703 1 97.88 564 TYR A O 1
ATOM 4325 N N . ALA A 1 565 ? 7.918 -16.688 -9.328 1 98.38 565 ALA A N 1
ATOM 4326 C CA . ALA A 1 565 ? 9.008 -15.719 -9.234 1 98.38 565 ALA A CA 1
ATOM 4327 C C . ALA A 1 565 ? 10.242 -16.344 -8.594 1 98.38 565 ALA A C 1
ATOM 4329 O O . ALA A 1 565 ? 11.375 -16.047 -9.008 1 98.38 565 ALA A O 1
ATOM 4330 N N . GLN A 1 566 ? 10.062 -17.156 -7.602 1 98.31 566 GLN A N 1
ATOM 4331 C CA . GLN A 1 566 ? 11.172 -17.859 -6.977 1 98.31 566 GLN A CA 1
ATOM 4332 C C . GLN A 1 566 ? 11.883 -18.766 -7.98 1 98.31 566 GLN A C 1
ATOM 4334 O O . GLN A 1 566 ? 13.117 -18.844 -7.992 1 98.31 566 GLN A O 1
ATOM 4339 N N . THR A 1 567 ? 11.102 -19.391 -8.742 1 98.62 567 THR A N 1
ATOM 4340 C CA . THR A 1 567 ? 11.656 -20.281 -9.766 1 98.62 567 THR A CA 1
ATOM 4341 C C . THR A 1 567 ? 12.461 -19.5 -10.789 1 98.62 567 THR A C 1
ATOM 4343 O O . THR A 1 567 ? 13.531 -19.938 -11.219 1 98.62 567 THR A O 1
ATOM 4346 N N . LEU A 1 568 ? 11.961 -18.328 -11.164 1 98.56 568 LEU A N 1
ATOM 4347 C CA . LEU A 1 568 ? 12.688 -17.484 -12.109 1 98.56 568 LEU A CA 1
ATOM 4348 C C . LEU A 1 568 ? 14.008 -17 -11.516 1 98.56 568 LEU A C 1
ATOM 4350 O O . LEU A 1 568 ? 15.016 -16.922 -12.219 1 98.56 568 LEU A O 1
ATOM 4354 N N . CYS A 1 569 ? 14.047 -16.75 -10.234 1 98.69 569 CYS A N 1
ATOM 4355 C CA . CYS A 1 569 ? 15.305 -16.453 -9.562 1 98.69 569 CYS A CA 1
ATOM 4356 C C . CYS A 1 569 ? 16.281 -17.609 -9.68 1 98.69 569 CYS A C 1
ATOM 4358 O O . CYS A 1 569 ? 17.469 -17.422 -9.953 1 98.69 569 CYS A O 1
ATOM 4360 N N . GLY A 1 570 ? 15.789 -18.797 -9.461 1 98.62 570 GLY A N 1
ATOM 4361 C CA . GLY A 1 570 ? 16.625 -19.984 -9.594 1 98.62 570 GLY A CA 1
ATOM 4362 C C . GLY A 1 570 ? 17.266 -20.125 -10.969 1 98.62 570 GLY A C 1
ATOM 4363 O O . GLY A 1 570 ? 18.453 -20.406 -11.078 1 98.62 570 GLY A O 1
ATOM 4364 N N . HIS A 1 571 ? 16.484 -19.891 -11.977 1 98.06 571 HIS A N 1
ATOM 4365 C CA . HIS A 1 571 ? 16.984 -19.938 -13.344 1 98.06 571 HIS A CA 1
ATOM 4366 C C . HIS A 1 571 ? 18.125 -18.953 -13.547 1 98.06 571 HIS A C 1
ATOM 4368 O O . HIS A 1 571 ? 19.125 -19.281 -14.188 1 98.06 571 HIS A O 1
ATOM 4374 N N . GLU A 1 572 ? 17.953 -17.734 -12.992 1 98.31 572 GLU A N 1
ATOM 4375 C CA . GLU A 1 572 ? 18.984 -16.719 -13.172 1 98.31 572 GLU A CA 1
ATOM 4376 C C . GLU A 1 572 ? 20.25 -17.062 -12.383 1 98.31 572 GLU A C 1
ATOM 4378 O O . GLU A 1 572 ? 21.359 -16.812 -12.836 1 98.31 572 GLU A O 1
ATOM 4383 N N . TYR A 1 573 ? 20.094 -17.594 -11.211 1 98.12 573 TYR A N 1
ATOM 4384 C CA . TYR A 1 573 ? 21.25 -18.047 -10.438 1 98.12 573 TYR A CA 1
ATOM 4385 C C . TYR A 1 573 ? 22.031 -19.109 -11.195 1 98.12 573 TYR A C 1
ATOM 4387 O O . TYR A 1 573 ? 23.25 -19.062 -11.258 1 98.12 573 TYR A O 1
ATOM 4395 N N . VAL A 1 574 ? 21.344 -20.047 -11.766 1 97.19 574 VAL A N 1
ATOM 4396 C CA . VAL A 1 574 ? 21.969 -21.141 -12.508 1 97.19 574 VAL A CA 1
ATOM 4397 C C . VAL A 1 574 ? 22.688 -20.578 -13.734 1 97.19 574 VAL A C 1
ATOM 4399 O O . VAL A 1 574 ? 23.797 -21 -14.07 1 97.19 574 VAL A O 1
ATOM 4402 N N . ALA A 1 575 ? 22.016 -19.594 -14.383 1 95.94 575 ALA A N 1
ATOM 4403 C CA . ALA A 1 575 ? 22.625 -18.953 -15.547 1 95.94 575 ALA A CA 1
ATOM 4404 C C . ALA A 1 575 ? 23.922 -18.25 -15.156 1 95.94 575 ALA A C 1
ATOM 4406 O O . ALA A 1 575 ? 24.859 -18.172 -15.961 1 95.94 575 ALA A O 1
ATOM 4407 N N . GLN A 1 576 ? 23.984 -17.859 -13.938 1 96.38 576 GLN A N 1
ATOM 4408 C CA . GLN A 1 576 ? 25.188 -17.203 -13.43 1 96.38 576 GLN A CA 1
ATOM 4409 C C . GLN A 1 576 ? 26.125 -18.203 -12.766 1 96.38 576 GLN A C 1
ATOM 4411 O O . GLN A 1 576 ? 27.094 -17.797 -12.109 1 96.38 576 GLN A O 1
ATOM 4416 N N . GLU A 1 577 ? 25.828 -19.484 -12.773 1 95.69 577 GLU A N 1
ATOM 4417 C CA . GLU A 1 577 ? 26.609 -20.594 -12.234 1 95.69 577 GLU A CA 1
ATOM 4418 C C . GLU A 1 577 ? 26.656 -20.547 -10.711 1 95.69 577 GLU A C 1
ATOM 4420 O O . GLU A 1 577 ? 27.625 -21.016 -10.102 1 95.69 577 GLU A O 1
ATOM 4425 N N . ASP A 1 578 ? 25.75 -19.766 -10.242 1 97.31 578 ASP A N 1
ATOM 4426 C CA . ASP A 1 578 ? 25.562 -19.812 -8.797 1 97.31 578 ASP A CA 1
ATOM 4427 C C . ASP A 1 578 ? 24.578 -20.922 -8.414 1 97.31 578 ASP A C 1
ATOM 4429 O O . ASP A 1 578 ? 23.422 -20.656 -8.07 1 97.31 578 ASP A O 1
ATOM 4433 N N . PHE A 1 579 ? 25.016 -22.141 -8.344 1 97.12 579 PHE A N 1
ATOM 4434 C CA . PHE A 1 579 ? 24.172 -23.328 -8.219 1 97.12 579 PHE A CA 1
ATOM 4435 C C . PHE A 1 579 ? 23.594 -23.438 -6.809 1 97.12 579 PHE A C 1
ATOM 4437 O O . PHE A 1 579 ? 22.469 -23.906 -6.625 1 97.12 579 PHE A O 1
ATOM 4444 N N . GLU A 1 580 ? 24.328 -22.969 -5.875 1 97.56 580 GLU A N 1
ATOM 4445 C CA . GLU A 1 580 ? 23.859 -23.047 -4.496 1 97.56 580 GLU A CA 1
ATOM 4446 C C . GLU A 1 580 ? 22.609 -22.219 -4.285 1 97.56 580 GLU A C 1
ATOM 4448 O O . GLU A 1 580 ? 21.609 -22.703 -3.756 1 97.56 580 GLU A O 1
ATOM 4453 N N . ASN A 1 581 ? 22.734 -20.984 -4.758 1 98.19 581 ASN A N 1
ATOM 4454 C CA . ASN A 1 581 ? 21.578 -20.125 -4.617 1 98.19 581 ASN A CA 1
ATOM 4455 C C . ASN A 1 581 ? 20.438 -20.562 -5.539 1 98.19 581 ASN A C 1
ATOM 4457 O O . ASN A 1 581 ? 19.266 -20.359 -5.227 1 98.19 581 ASN A O 1
ATOM 4461 N N . GLY A 1 582 ? 20.797 -21.156 -6.625 1 98.25 582 GLY A N 1
ATOM 4462 C CA . GLY A 1 582 ? 19.781 -21.734 -7.488 1 98.25 582 GLY A CA 1
ATOM 4463 C C . GLY A 1 582 ? 18.969 -22.812 -6.809 1 98.25 582 GLY A C 1
ATOM 4464 O O . GLY A 1 582 ? 17.734 -22.797 -6.855 1 98.25 582 GLY A O 1
ATOM 4465 N N . ILE A 1 583 ? 19.625 -23.688 -6.133 1 98.31 583 ILE A N 1
ATOM 4466 C CA . ILE A 1 583 ? 18.969 -24.766 -5.418 1 98.31 583 ILE A CA 1
ATOM 4467 C C . ILE A 1 583 ? 18.062 -24.203 -4.332 1 98.31 583 ILE A C 1
ATOM 4469 O O . ILE A 1 583 ? 16.906 -24.625 -4.195 1 98.31 583 ILE A O 1
ATOM 4473 N N . LYS A 1 584 ? 18.594 -23.25 -3.656 1 98.44 584 LYS A N 1
ATOM 4474 C CA . LYS A 1 584 ? 17.828 -22.641 -2.576 1 98.44 584 LYS A CA 1
ATOM 4475 C C . LYS A 1 584 ? 16.547 -21.984 -3.109 1 98.44 584 LYS A C 1
ATOM 4477 O O . LYS A 1 584 ? 15.492 -22.094 -2.486 1 98.44 584 LYS A O 1
ATOM 4482 N N . SER A 1 585 ? 16.641 -21.344 -4.195 1 98.5 585 SER A N 1
ATOM 4483 C CA . SER A 1 585 ? 15.484 -20.672 -4.797 1 98.5 585 SER A CA 1
ATOM 4484 C C . SER A 1 585 ? 14.422 -21.688 -5.223 1 98.5 585 SER A C 1
ATOM 4486 O O . SER A 1 585 ? 13.227 -21.469 -4.996 1 98.5 585 SER A O 1
ATOM 4488 N N . TYR A 1 586 ? 14.828 -22.75 -5.863 1 98.62 586 TYR A N 1
ATOM 4489 C CA . TYR A 1 586 ? 13.883 -23.781 -6.266 1 98.62 586 TYR A CA 1
ATOM 4490 C C . TYR A 1 586 ? 13.227 -24.422 -5.047 1 98.62 586 TYR A C 1
ATOM 4492 O O . TYR A 1 586 ? 12.031 -24.703 -5.059 1 98.62 586 TYR A O 1
ATOM 4500 N N . GLN A 1 587 ? 13.969 -24.594 -4.043 1 98.25 587 GLN A N 1
ATOM 4501 C CA . GLN A 1 587 ? 13.43 -25.188 -2.822 1 98.25 587 GLN A CA 1
ATOM 4502 C C . GLN A 1 587 ? 12.414 -24.266 -2.166 1 98.25 587 GLN A C 1
ATOM 4504 O O . GLN A 1 587 ? 11.383 -24.719 -1.662 1 98.25 587 GLN A O 1
ATOM 4509 N N . ARG A 1 588 ? 12.734 -23.016 -2.191 1 97.88 588 ARG A N 1
ATOM 4510 C CA . ARG A 1 588 ? 11.789 -22.062 -1.647 1 97.88 588 ARG A CA 1
ATOM 4511 C C . ARG A 1 588 ? 10.484 -22.062 -2.438 1 97.88 588 ARG A C 1
ATOM 4513 O O . ARG A 1 588 ? 9.398 -21.938 -1.861 1 97.88 588 ARG A O 1
ATOM 4520 N N . ALA A 1 589 ? 10.594 -22.188 -3.705 1 98.38 589 ALA A N 1
ATOM 4521 C CA . ALA A 1 589 ? 9.406 -22.281 -4.543 1 98.38 589 ALA A CA 1
ATOM 4522 C C . ALA A 1 589 ? 8.562 -23.5 -4.156 1 98.38 589 ALA A C 1
ATOM 4524 O O . ALA A 1 589 ? 7.332 -23.406 -4.094 1 98.38 589 ALA A O 1
ATOM 4525 N N . LEU A 1 590 ? 9.195 -24.594 -3.859 1 97.81 590 LEU A N 1
ATOM 4526 C CA . LEU A 1 590 ? 8.508 -25.828 -3.525 1 97.81 590 LEU A CA 1
ATOM 4527 C C . LEU A 1 590 ? 7.926 -25.766 -2.117 1 97.81 590 LEU A C 1
ATOM 4529 O O . LEU A 1 590 ? 6.945 -26.453 -1.815 1 97.81 590 LEU A O 1
ATOM 4533 N N . MET A 1 591 ? 8.516 -24.938 -1.285 1 96.38 591 MET A N 1
ATOM 4534 C CA . MET A 1 591 ? 7.945 -24.719 0.041 1 96.38 591 MET A CA 1
ATOM 4535 C C . MET A 1 591 ? 6.625 -23.969 -0.053 1 96.38 591 MET A C 1
ATOM 4537 O O . MET A 1 591 ? 5.711 -24.203 0.741 1 96.38 591 MET A O 1
ATOM 4541 N N . VAL A 1 592 ? 6.547 -23.125 -1.021 1 95.5 592 VAL A N 1
ATOM 4542 C CA . VAL A 1 592 ? 5.332 -22.344 -1.244 1 95.5 592 VAL A CA 1
ATOM 4543 C C . VAL A 1 592 ? 4.27 -23.234 -1.904 1 95.5 592 VAL A C 1
ATOM 4545 O O . VAL A 1 592 ? 3.105 -23.203 -1.502 1 95.5 592 VAL A O 1
ATOM 4548 N N . ASP A 1 593 ? 4.691 -23.969 -2.891 1 96.19 593 ASP A N 1
ATOM 4549 C CA . ASP A 1 593 ? 3.805 -24.859 -3.643 1 96.19 593 ASP A CA 1
ATOM 4550 C C . ASP A 1 593 ? 4.508 -26.156 -4.008 1 96.19 593 ASP A C 1
ATOM 4552 O O . ASP A 1 593 ? 5.242 -26.219 -4.996 1 96.19 593 ASP A O 1
ATOM 4556 N N . PRO A 1 594 ? 4.18 -27.141 -3.338 1 96.12 594 PRO A N 1
ATOM 4557 C CA . PRO A 1 594 ? 4.828 -28.438 -3.611 1 96.12 594 PRO A CA 1
ATOM 4558 C C . PRO A 1 594 ? 4.453 -29 -4.977 1 96.12 594 PRO A C 1
ATOM 4560 O O . PRO A 1 594 ? 5.125 -29.906 -5.477 1 96.12 594 PRO A O 1
ATOM 4563 N N . ARG A 1 595 ? 3.465 -28.469 -5.617 1 97 595 ARG A N 1
ATOM 4564 C CA . ARG A 1 595 ? 3.021 -28.984 -6.91 1 97 595 ARG A CA 1
ATOM 4565 C C . ARG A 1 595 ? 3.539 -28.109 -8.047 1 97 595 ARG A C 1
ATOM 4567 O O . ARG A 1 595 ? 3.086 -28.234 -9.188 1 97 595 ARG A O 1
ATOM 4574 N N . HIS A 1 596 ? 4.434 -27.266 -7.719 1 97.5 596 HIS A N 1
ATOM 4575 C CA . HIS A 1 596 ? 5.047 -26.406 -8.727 1 97.5 596 HIS A CA 1
ATOM 4576 C C . HIS A 1 596 ? 6.102 -27.156 -9.523 1 97.5 596 HIS A C 1
ATOM 4578 O O . HIS A 1 596 ? 7.297 -27.062 -9.227 1 97.5 596 HIS A O 1
ATOM 4584 N N . TYR A 1 597 ? 5.777 -27.828 -10.594 1 97.88 597 TYR A N 1
ATOM 4585 C CA . TYR A 1 597 ? 6.645 -28.766 -11.297 1 97.88 597 TYR A CA 1
ATOM 4586 C C . TYR A 1 597 ? 7.84 -28.047 -11.914 1 97.88 597 TYR A C 1
ATOM 4588 O O . TYR A 1 597 ? 8.898 -28.641 -12.117 1 97.88 597 TYR A O 1
ATOM 4596 N N . ASN A 1 598 ? 7.691 -26.719 -12.172 1 97.5 598 ASN A N 1
ATOM 4597 C CA . ASN A 1 598 ? 8.797 -25.953 -12.742 1 97.5 598 ASN A CA 1
ATOM 4598 C C . ASN A 1 598 ? 10.023 -25.969 -11.836 1 97.5 598 ASN A C 1
ATOM 4600 O O . ASN A 1 598 ? 11.156 -26.047 -12.312 1 97.5 598 ASN A O 1
ATOM 4604 N N . ALA A 1 599 ? 9.758 -25.891 -10.602 1 98.5 599 ALA A N 1
ATOM 4605 C CA . ALA A 1 599 ? 10.867 -25.922 -9.648 1 98.5 599 ALA A CA 1
ATOM 4606 C C . ALA A 1 599 ? 11.461 -27.328 -9.539 1 98.5 599 ALA A C 1
ATOM 4608 O O . ALA A 1 599 ? 12.68 -27.469 -9.414 1 98.5 599 ALA A O 1
ATOM 4609 N N . TRP A 1 600 ? 10.648 -28.375 -9.562 1 98.56 600 TRP A N 1
ATOM 4610 C CA . TRP A 1 600 ? 11.141 -29.734 -9.602 1 98.56 600 TRP A CA 1
ATOM 4611 C C . TRP A 1 600 ? 12.008 -29.969 -10.828 1 98.56 600 TRP A C 1
ATOM 4613 O O . TRP A 1 600 ? 13.086 -30.562 -10.727 1 98.56 600 TRP A O 1
ATOM 4623 N N . TYR A 1 601 ? 11.531 -29.531 -11.883 1 97.75 601 TYR A N 1
ATOM 4624 C CA . TYR A 1 601 ? 12.258 -29.625 -13.141 1 97.75 601 TYR A CA 1
ATOM 4625 C C . TYR A 1 601 ? 13.586 -28.891 -13.055 1 97.75 601 TYR A C 1
ATOM 4627 O O . TYR A 1 601 ? 14.617 -29.406 -13.5 1 97.75 601 TYR A O 1
ATOM 4635 N N . GLY A 1 602 ? 13.555 -27.703 -12.453 1 98 602 GLY A N 1
ATOM 4636 C CA . GLY A 1 602 ? 14.781 -26.938 -12.281 1 98 602 GLY A CA 1
ATOM 4637 C C . GLY A 1 602 ? 15.828 -27.656 -11.453 1 98 602 GLY A C 1
ATOM 4638 O O . GLY A 1 602 ? 17 -27.688 -11.805 1 98 602 GLY A O 1
ATOM 4639 N N . LEU A 1 603 ? 15.438 -28.266 -10.398 1 98.38 603 LEU A N 1
ATOM 4640 C CA . LEU A 1 603 ? 16.344 -29.047 -9.57 1 98.38 603 LEU A CA 1
ATOM 4641 C C . LEU A 1 603 ? 16.875 -30.25 -10.344 1 98.38 603 LEU A C 1
ATOM 4643 O O . LEU A 1 603 ? 18.062 -30.562 -10.281 1 98.38 603 LEU A O 1
ATOM 4647 N N . GLY A 1 604 ? 15.992 -30.953 -11.047 1 98.38 604 GLY A N 1
ATOM 4648 C CA . GLY A 1 604 ? 16.422 -32.062 -11.859 1 98.38 604 GLY A CA 1
ATOM 4649 C C . GLY A 1 604 ? 17.469 -31.719 -12.883 1 98.38 604 GLY A C 1
ATOM 4650 O O . GLY A 1 604 ? 18.469 -32.438 -13.031 1 98.38 604 GLY A O 1
ATOM 4651 N N . MET A 1 605 ? 17.266 -30.641 -13.508 1 97.31 605 MET A N 1
ATOM 4652 C CA . MET A 1 605 ? 18.203 -30.172 -14.516 1 97.31 605 MET A CA 1
ATOM 4653 C C . MET A 1 605 ? 19.547 -29.828 -13.891 1 97.31 605 MET A C 1
ATOM 4655 O O . MET A 1 605 ? 20.609 -30.125 -14.469 1 97.31 605 MET A O 1
ATOM 4659 N N . LEU A 1 606 ? 19.469 -29.156 -12.812 1 97.06 606 LEU A N 1
ATOM 4660 C CA . LEU A 1 606 ? 20.688 -28.766 -12.125 1 97.06 606 LEU A CA 1
ATOM 4661 C C . LEU A 1 606 ? 21.469 -30 -11.68 1 97.06 606 LEU A C 1
ATOM 4663 O O . LEU A 1 606 ? 22.688 -30.062 -11.859 1 97.06 606 LEU A O 1
ATOM 4667 N N . TYR A 1 607 ? 20.875 -31 -11.148 1 97.56 607 TYR A N 1
ATOM 4668 C CA . TYR A 1 607 ? 21.547 -32.219 -10.703 1 97.56 607 TYR A CA 1
ATOM 4669 C C . TYR A 1 607 ? 22.062 -33 -11.898 1 97.56 607 TYR A C 1
ATOM 4671 O O . TYR A 1 607 ? 23.094 -33.688 -11.805 1 97.56 607 TYR A O 1
ATOM 4679 N N . LEU A 1 608 ? 21.297 -32.969 -12.961 1 96.31 608 LEU A N 1
ATOM 4680 C CA . LEU A 1 608 ? 21.781 -33.594 -14.188 1 96.31 608 LEU A CA 1
ATOM 4681 C C . LEU A 1 608 ? 23.109 -32.969 -14.633 1 96.31 608 LEU A C 1
ATOM 4683 O O . LEU A 1 608 ? 24.047 -33.688 -14.984 1 96.31 608 LEU A O 1
ATOM 4687 N N . HIS A 1 609 ? 23.141 -31.672 -14.555 1 94.69 609 HIS A N 1
ATOM 4688 C CA . HIS A 1 609 ? 24.344 -30.922 -14.922 1 94.69 609 HIS A CA 1
ATOM 4689 C C . HIS A 1 609 ? 25.5 -31.266 -13.992 1 94.69 609 HIS A C 1
ATOM 4691 O O . HIS A 1 609 ? 26.656 -31.312 -14.43 1 94.69 609 HIS A O 1
ATOM 4697 N N . GLN A 1 610 ? 25.156 -31.547 -12.828 1 95.25 610 GLN A N 1
ATOM 4698 C CA . GLN A 1 610 ? 26.188 -31.875 -11.836 1 95.25 610 GLN A CA 1
ATOM 4699 C C . GLN A 1 610 ? 26.5 -33.375 -11.836 1 95.25 610 GLN A C 1
ATOM 4701 O O . GLN A 1 610 ? 27.25 -33.844 -11 1 95.25 610 GLN A O 1
ATOM 4706 N N . GLU A 1 611 ? 25.828 -34.125 -12.672 1 96.25 611 GLU A N 1
ATOM 4707 C CA . GLU A 1 611 ? 26.016 -35.562 -12.867 1 96.25 611 GLU A CA 1
ATOM 4708 C C . GLU A 1 611 ? 25.578 -36.344 -11.625 1 96.25 611 GLU A C 1
ATOM 4710 O O . GLU A 1 611 ? 26.203 -37.344 -11.281 1 96.25 611 GLU A O 1
ATOM 4715 N N . LYS A 1 612 ? 24.766 -35.719 -10.93 1 97.25 612 LYS A N 1
ATOM 4716 C CA . LYS A 1 612 ? 24.094 -36.438 -9.852 1 97.25 612 LYS A CA 1
ATOM 4717 C C . LYS A 1 612 ? 22.797 -37.062 -10.344 1 97.25 612 LYS A C 1
ATOM 4719 O O . LYS A 1 612 ? 21.703 -36.594 -10.031 1 97.25 612 LYS A O 1
ATOM 4724 N N . PHE A 1 613 ? 22.891 -38.188 -10.992 1 97.38 613 PHE A N 1
ATOM 4725 C CA . PHE A 1 613 ? 21.844 -38.719 -11.844 1 97.38 613 PHE A CA 1
ATOM 4726 C C . PHE A 1 613 ? 20.703 -39.281 -11 1 97.38 613 PHE A C 1
ATOM 4728 O O . PHE A 1 613 ? 19.547 -39.219 -11.406 1 97.38 613 PHE A O 1
ATOM 4735 N N . GLU A 1 614 ? 21.031 -39.844 -9.805 1 97.75 614 GLU A N 1
ATOM 4736 C CA . GLU A 1 614 ? 19.969 -40.344 -8.938 1 97.75 614 GLU A CA 1
ATOM 4737 C C . GLU A 1 614 ? 19.031 -39.219 -8.484 1 97.75 614 GLU A C 1
ATOM 4739 O O . GLU A 1 614 ? 17.812 -39.375 -8.523 1 97.75 614 GLU A O 1
ATOM 4744 N N . PHE A 1 615 ? 19.688 -38.125 -8.117 1 97.75 615 PHE A N 1
ATOM 4745 C CA . PHE A 1 615 ? 18.906 -36.969 -7.703 1 97.75 615 PHE A CA 1
ATOM 4746 C C . PHE A 1 615 ? 18.125 -36.375 -8.875 1 97.75 615 PHE A C 1
ATOM 4748 O O . PHE A 1 615 ? 16.969 -36 -8.727 1 97.75 615 PHE A O 1
ATOM 4755 N N . SER A 1 616 ? 18.734 -36.344 -9.961 1 98.06 616 SER A N 1
ATOM 4756 C CA . SER A 1 616 ? 18.078 -35.812 -11.164 1 98.06 616 SER A CA 1
ATOM 4757 C C . SER A 1 616 ? 16.844 -36.656 -11.516 1 98.06 616 SER A C 1
ATOM 4759 O O . SER A 1 616 ? 15.773 -36.094 -11.75 1 98.06 616 SER A O 1
ATOM 4761 N N . GLU A 1 617 ? 17.016 -37.938 -11.562 1 98.25 617 GLU A N 1
ATOM 4762 C CA . GLU A 1 617 ? 15.898 -38.844 -11.867 1 98.25 617 GLU A CA 1
ATOM 4763 C C . GLU A 1 617 ? 14.742 -38.625 -10.891 1 98.25 617 GLU A C 1
ATOM 4765 O O . GLU A 1 617 ? 13.586 -38.594 -11.297 1 98.25 617 GLU A O 1
ATOM 4770 N N . HIS A 1 618 ? 15.125 -38.531 -9.617 1 98.31 618 HIS A N 1
ATOM 4771 C CA . HIS A 1 618 ? 14.109 -38.344 -8.594 1 98.31 618 HIS A CA 1
ATOM 4772 C C . HIS A 1 618 ? 13.297 -37.094 -8.844 1 98.31 618 HIS A C 1
ATOM 4774 O O . HIS A 1 618 ? 12.07 -37.094 -8.789 1 98.31 618 HIS A O 1
ATOM 4780 N N . HIS A 1 619 ? 13.984 -36.031 -9.07 1 98.44 619 HIS A N 1
ATOM 4781 C CA . HIS A 1 619 ? 13.32 -34.719 -9.219 1 98.44 619 HIS A CA 1
ATOM 4782 C C . HIS A 1 619 ? 12.523 -34.656 -10.516 1 98.44 619 HIS A C 1
ATOM 4784 O O . HIS A 1 619 ? 11.445 -34.062 -10.555 1 98.44 619 HIS A O 1
ATOM 4790 N N . PHE A 1 620 ? 12.938 -35.281 -11.586 1 98.38 620 PHE A N 1
ATOM 4791 C CA . PHE A 1 620 ? 12.148 -35.344 -12.812 1 98.38 620 PHE A CA 1
ATOM 4792 C C . PHE A 1 620 ? 10.906 -36.219 -12.602 1 98.38 620 PHE A C 1
ATOM 4794 O O . PHE A 1 620 ? 9.844 -35.938 -13.156 1 98.38 620 PHE A O 1
ATOM 4801 N N . ARG A 1 621 ? 11.086 -37.219 -11.836 1 98.06 621 ARG A N 1
ATOM 4802 C CA . ARG A 1 621 ? 9.945 -38.094 -11.547 1 98.06 621 ARG A CA 1
ATOM 4803 C C . ARG A 1 621 ? 8.875 -37.344 -10.758 1 98.06 621 ARG A C 1
ATOM 4805 O O . ARG A 1 621 ? 7.68 -37.531 -10.992 1 98.06 621 ARG A O 1
ATOM 4812 N N . MET A 1 622 ? 9.352 -36.562 -9.836 1 98.12 622 MET A N 1
ATOM 4813 C CA . MET A 1 622 ? 8.414 -35.719 -9.086 1 98.12 622 MET A CA 1
ATOM 4814 C C . MET A 1 622 ? 7.691 -34.75 -10.008 1 98.12 622 MET A C 1
ATOM 4816 O O . MET A 1 622 ? 6.48 -34.562 -9.891 1 98.12 622 MET A O 1
ATOM 4820 N N . ALA A 1 623 ? 8.406 -34.125 -10.898 1 98.25 623 ALA A N 1
ATOM 4821 C CA . ALA A 1 623 ? 7.801 -33.219 -11.875 1 98.25 623 ALA A CA 1
ATOM 4822 C C . ALA A 1 623 ? 6.801 -33.938 -12.758 1 98.25 623 ALA A C 1
ATOM 4824 O O . ALA A 1 623 ? 5.727 -33.438 -13.062 1 98.25 623 ALA A O 1
ATOM 4825 N N . PHE A 1 624 ? 7.113 -35.188 -13.102 1 96.69 624 PHE A N 1
ATOM 4826 C CA . PHE A 1 624 ? 6.285 -36 -13.969 1 96.69 624 PHE A CA 1
ATOM 4827 C C . PHE A 1 624 ? 4.973 -36.375 -13.281 1 96.69 624 PHE A C 1
ATOM 4829 O O . PHE A 1 624 ? 3.922 -36.406 -13.922 1 96.69 624 PHE A O 1
ATOM 4836 N N . ARG A 1 625 ? 5.012 -36.625 -12.062 1 97.06 625 ARG A N 1
ATOM 4837 C CA . ARG A 1 625 ? 3.814 -36.969 -11.297 1 97.06 625 ARG A CA 1
ATOM 4838 C C . ARG A 1 625 ? 2.824 -35.781 -11.281 1 97.06 625 ARG A C 1
ATOM 4840 O O . ARG A 1 625 ? 1.61 -36 -11.273 1 97.06 625 ARG A O 1
ATOM 4847 N N . ILE A 1 626 ? 3.318 -34.625 -11.32 1 97.44 626 ILE A N 1
ATOM 4848 C CA . ILE A 1 626 ? 2.488 -33.438 -11.258 1 97.44 626 ILE A CA 1
ATOM 4849 C C . ILE A 1 626 ? 1.972 -33.094 -12.648 1 97.44 626 ILE A C 1
ATOM 4851 O O . ILE A 1 626 ? 0.786 -32.812 -12.828 1 97.44 626 ILE A O 1
ATOM 4855 N N . ASN A 1 627 ? 2.873 -33.125 -13.633 1 96.5 627 ASN A N 1
ATOM 4856 C CA . ASN A 1 627 ? 2.535 -32.875 -15.023 1 96.5 627 ASN A CA 1
ATOM 4857 C C . ASN A 1 627 ? 2.895 -34.062 -15.914 1 96.5 627 ASN A C 1
ATOM 4859 O O . ASN A 1 627 ? 3.883 -34 -16.656 1 96.5 627 ASN A O 1
ATOM 4863 N N . PRO A 1 628 ? 2.043 -35 -15.984 1 93.81 628 PRO A N 1
ATOM 4864 C CA . PRO A 1 628 ? 2.369 -36.25 -16.688 1 93.81 628 PRO A CA 1
ATOM 4865 C C . PRO A 1 628 ? 2.309 -36.094 -18.219 1 93.81 628 PRO A C 1
ATOM 4867 O O . PRO A 1 628 ? 2.791 -36.969 -18.938 1 93.81 628 PRO A O 1
ATOM 4870 N N . LYS A 1 629 ? 1.836 -35.062 -18.688 1 91.69 629 LYS A N 1
ATOM 4871 C CA . LYS A 1 629 ? 1.646 -34.906 -20.125 1 91.69 629 LYS A CA 1
ATOM 4872 C C . LYS A 1 629 ? 2.76 -34.062 -20.734 1 91.69 629 LYS A C 1
ATOM 4874 O O . LYS A 1 629 ? 2.758 -33.812 -21.953 1 91.69 629 LYS A O 1
ATOM 4879 N N . SER A 1 630 ? 3.717 -33.781 -19.953 1 94 630 SER A N 1
ATOM 4880 C CA . SER A 1 630 ? 4.797 -32.938 -20.453 1 94 630 SER A CA 1
ATOM 4881 C C . SER A 1 630 ? 5.859 -33.75 -21.172 1 94 630 SER A C 1
ATOM 4883 O O . SER A 1 630 ? 6.578 -34.531 -20.531 1 94 630 SER A O 1
ATOM 4885 N N . SER A 1 631 ? 5.988 -33.562 -22.469 1 95.06 631 SER A N 1
ATOM 4886 C CA . SER A 1 631 ? 7 -34.219 -23.266 1 95.06 631 SER A CA 1
ATOM 4887 C C . SER A 1 631 ? 8.406 -33.844 -22.828 1 95.06 631 SER A C 1
ATOM 4889 O O . SER A 1 631 ? 9.32 -34.688 -22.828 1 95.06 631 SER A O 1
ATOM 4891 N N . VAL A 1 632 ? 8.57 -32.688 -22.406 1 94 632 VAL A N 1
ATOM 4892 C CA . VAL A 1 632 ? 9.867 -32.156 -22 1 94 632 VAL A CA 1
ATOM 4893 C C . VAL A 1 632 ? 10.336 -32.875 -20.734 1 94 632 VAL A C 1
ATOM 4895 O O . VAL A 1 632 ? 11.469 -33.344 -20.656 1 94 632 VAL A O 1
ATOM 4898 N N . ILE A 1 633 ? 9.508 -32.969 -19.766 1 96.25 633 ILE A N 1
ATOM 4899 C CA . ILE A 1 633 ? 9.852 -33.625 -18.516 1 96.25 633 ILE A CA 1
ATOM 4900 C C . ILE A 1 633 ? 10.18 -35.094 -18.781 1 96.25 633 ILE A C 1
ATOM 4902 O O . ILE A 1 633 ? 11.172 -35.594 -18.266 1 96.25 633 ILE A O 1
ATOM 4906 N N . LEU A 1 634 ? 9.367 -35.75 -19.625 1 96.56 634 LEU A N 1
ATOM 4907 C CA . LEU A 1 634 ? 9.578 -37.125 -19.969 1 96.56 634 LEU A CA 1
ATOM 4908 C C . LEU A 1 634 ? 10.922 -37.344 -20.672 1 96.56 634 LEU A C 1
ATOM 4910 O O . LEU A 1 634 ? 11.625 -38.312 -20.406 1 96.56 634 LEU A O 1
ATOM 4914 N N . SER A 1 635 ? 11.258 -36.438 -21.547 1 96.25 635 SER A N 1
ATOM 4915 C CA . SER A 1 635 ? 12.516 -36.531 -22.281 1 96.25 635 SER A CA 1
ATOM 4916 C C . SER A 1 635 ? 13.711 -36.531 -21.344 1 96.25 635 SER A C 1
ATOM 4918 O O . SER A 1 635 ? 14.625 -37.344 -21.484 1 96.25 635 SER A O 1
ATOM 4920 N N . TYR A 1 636 ? 13.68 -35.688 -20.375 1 96.69 636 TYR A N 1
ATOM 4921 C CA . TYR A 1 636 ? 14.812 -35.594 -19.453 1 96.69 636 TYR A CA 1
ATOM 4922 C C . TYR A 1 636 ? 14.805 -36.719 -18.438 1 96.69 636 TYR A C 1
ATOM 4924 O O . TYR A 1 636 ? 15.859 -37.188 -18 1 96.69 636 TYR A O 1
ATOM 4932 N N . LEU A 1 637 ? 13.586 -37.125 -18.047 1 97.75 637 LEU A N 1
ATOM 4933 C CA . LEU A 1 637 ? 13.5 -38.312 -17.203 1 97.75 637 LEU A CA 1
ATOM 4934 C C . LEU A 1 637 ? 14.117 -39.531 -17.906 1 97.75 637 LEU A C 1
ATOM 4936 O O . LEU A 1 637 ? 14.891 -40.25 -17.297 1 97.75 637 LEU A O 1
ATOM 4940 N N . GLY A 1 638 ? 13.797 -39.719 -19.219 1 97.62 638 GLY A N 1
ATOM 4941 C CA . GLY A 1 638 ? 14.398 -40.781 -19.984 1 97.62 638 GLY A CA 1
ATOM 4942 C C . GLY A 1 638 ? 15.906 -40.688 -20.078 1 97.62 638 GLY A C 1
ATOM 4943 O O . GLY A 1 638 ? 16.609 -41.719 -19.984 1 97.62 638 GLY A O 1
ATOM 4944 N N . THR A 1 639 ? 16.391 -39.5 -20.266 1 96.69 639 THR A N 1
ATOM 4945 C CA . THR A 1 639 ? 17.828 -39.25 -20.328 1 96.69 639 THR A CA 1
ATOM 4946 C C . THR A 1 639 ? 18.5 -39.594 -19 1 96.69 639 THR A C 1
ATOM 4948 O O . THR A 1 639 ? 19.547 -40.219 -18.984 1 96.69 639 THR A O 1
ATOM 4951 N N . ALA A 1 640 ? 17.938 -39.156 -17.906 1 97.38 640 ALA A N 1
ATOM 4952 C CA . ALA A 1 640 ? 18.484 -39.438 -16.594 1 97.38 640 ALA A CA 1
ATOM 4953 C C . ALA A 1 640 ? 18.516 -40.938 -16.328 1 97.38 640 ALA A C 1
ATOM 4955 O O . ALA A 1 640 ? 19.484 -41.469 -15.766 1 97.38 640 ALA A O 1
ATOM 4956 N N . LEU A 1 641 ? 17.5 -41.688 -16.781 1 97.81 641 LEU A N 1
ATOM 4957 C CA . LEU A 1 641 ? 17.438 -43.125 -16.641 1 97.81 641 LEU A CA 1
ATOM 4958 C C . LEU A 1 641 ? 18.547 -43.812 -17.438 1 97.81 641 LEU A C 1
ATOM 4960 O O . LEU A 1 641 ? 19.156 -44.781 -16.953 1 97.81 641 LEU A O 1
ATOM 4964 N N . HIS A 1 642 ? 18.812 -43.281 -18.594 1 97.06 642 HIS A N 1
ATOM 4965 C CA . HIS A 1 642 ? 19.891 -43.812 -19.422 1 97.06 642 HIS A CA 1
ATOM 4966 C C . HIS A 1 642 ? 21.25 -43.656 -18.734 1 97.06 642 HIS A C 1
ATOM 4968 O O . HIS A 1 642 ? 22.062 -44.594 -18.734 1 97.06 642 HIS A O 1
ATOM 4974 N N . PHE A 1 643 ? 21.453 -42.531 -18.109 1 96.5 643 PHE A N 1
ATOM 4975 C CA . PHE A 1 643 ? 22.719 -42.281 -17.438 1 96.5 643 PHE A CA 1
ATOM 4976 C C . PHE A 1 643 ? 22.859 -43.156 -16.203 1 96.5 643 PHE A C 1
ATOM 4978 O O . PHE A 1 643 ? 23.984 -43.438 -15.766 1 96.5 643 PHE A O 1
ATOM 4985 N N . LEU A 1 644 ? 21.797 -43.656 -15.672 1 97.12 644 LEU A N 1
ATOM 4986 C CA . LEU A 1 644 ? 21.812 -44.562 -14.539 1 97.12 644 LEU A CA 1
ATOM 4987 C C . LEU A 1 644 ? 21.922 -46 -15.016 1 97.12 644 LEU A C 1
ATOM 4989 O O . LEU A 1 644 ? 21.75 -46.938 -14.227 1 97.12 644 LEU A O 1
ATOM 4993 N N . LYS A 1 645 ? 22.109 -46.188 -16.328 1 95.81 645 LYS A N 1
ATOM 4994 C CA . LYS A 1 645 ? 22.312 -47.5 -16.969 1 95.81 645 LYS A CA 1
ATOM 4995 C C . LYS A 1 645 ? 21 -48.312 -17 1 95.81 645 LYS A C 1
ATOM 4997 O O . LYS A 1 645 ? 21.031 -49.531 -17.078 1 95.81 645 LYS A O 1
ATOM 5002 N N . ARG A 1 646 ? 19.938 -47.594 -16.844 1 97.5 646 ARG A N 1
ATOM 5003 C CA . ARG A 1 646 ? 18.609 -48.188 -17.047 1 97.5 646 ARG A CA 1
ATOM 5004 C C . ARG A 1 646 ? 18.047 -47.781 -18.406 1 97.5 646 ARG A C 1
ATOM 5006 O O . ARG A 1 646 ? 16.969 -47.219 -18.5 1 97.5 646 ARG A O 1
ATOM 5013 N N . SER A 1 647 ? 18.672 -48.125 -19.469 1 97.06 647 SER A N 1
ATOM 5014 C CA . SER A 1 647 ? 18.469 -47.625 -20.812 1 97.06 647 SER A CA 1
ATOM 5015 C C . SER A 1 647 ? 17.156 -48.125 -21.391 1 97.06 647 SER A C 1
ATOM 5017 O O . SER A 1 647 ? 16.484 -47.406 -22.141 1 97.06 647 SER A O 1
ATOM 5019 N N . GLU A 1 648 ? 16.828 -49.375 -21.062 1 96.69 648 GLU A N 1
ATOM 5020 C CA . GLU A 1 648 ? 15.586 -49.906 -21.594 1 96.69 648 GLU A CA 1
ATOM 5021 C C . GLU A 1 648 ? 14.383 -49.125 -21.062 1 96.69 648 GLU A C 1
ATOM 5023 O O . GLU A 1 648 ? 13.445 -48.844 -21.812 1 96.69 648 GLU A O 1
ATOM 5028 N N . GLU A 1 649 ? 14.461 -48.875 -19.797 1 97.19 649 GLU A N 1
ATOM 5029 C CA . GLU A 1 649 ? 13.414 -48.031 -19.203 1 97.19 649 GLU A CA 1
ATOM 5030 C C . GLU A 1 649 ? 13.414 -46.656 -19.828 1 97.19 649 GLU A C 1
ATOM 5032 O O . GLU A 1 649 ? 12.352 -46.062 -20.062 1 97.19 649 GLU A O 1
ATOM 5037 N N . GLY A 1 650 ? 14.555 -46.094 -20 1 97.62 650 GLY A N 1
ATOM 5038 C CA . GLY A 1 650 ? 14.688 -44.812 -20.656 1 97.62 650 GLY A CA 1
ATOM 5039 C C . GLY A 1 650 ? 14.039 -44.781 -22.031 1 97.62 650 GLY A C 1
ATOM 5040 O O . GLY A 1 650 ? 13.375 -43.781 -22.375 1 97.62 650 GLY A O 1
ATOM 5041 N N . LEU A 1 651 ? 14.242 -45.812 -22.781 1 97.38 651 LEU A N 1
ATOM 5042 C CA . LEU A 1 651 ? 13.672 -45.906 -24.125 1 97.38 651 LEU A CA 1
ATOM 5043 C C . LEU A 1 651 ? 12.148 -45.906 -24.062 1 97.38 651 LEU A C 1
ATOM 5045 O O . LEU A 1 651 ? 11.484 -45.281 -24.906 1 97.38 651 LEU A O 1
ATOM 5049 N N . ALA A 1 652 ? 11.656 -46.594 -23.109 1 97.25 652 ALA A N 1
ATOM 5050 C CA . ALA A 1 652 ? 10.203 -46.656 -22.938 1 97.25 652 ALA A CA 1
ATOM 5051 C C . ALA A 1 652 ? 9.641 -45.281 -22.609 1 97.25 652 ALA A C 1
ATOM 5053 O O . ALA A 1 652 ? 8.578 -44.906 -23.125 1 97.25 652 ALA A O 1
ATOM 5054 N N . VAL A 1 653 ? 10.344 -44.562 -21.766 1 97.38 653 VAL A N 1
ATOM 5055 C CA . VAL A 1 653 ? 9.922 -43.25 -21.375 1 97.38 653 VAL A CA 1
ATOM 5056 C C . VAL A 1 653 ? 10.008 -42.281 -22.562 1 97.38 653 VAL A C 1
ATOM 5058 O O . VAL A 1 653 ? 9.148 -41.438 -22.734 1 97.38 653 VAL A O 1
ATOM 5061 N N . MET A 1 654 ? 10.984 -42.5 -23.406 1 97.19 654 MET A N 1
ATOM 5062 C CA . MET A 1 654 ? 11.133 -41.656 -24.594 1 97.19 654 MET A CA 1
ATOM 5063 C C . MET A 1 654 ? 9.969 -41.844 -25.547 1 97.19 654 MET A C 1
ATOM 5065 O O . MET A 1 654 ? 9.508 -40.906 -26.188 1 97.19 654 MET A O 1
ATOM 5069 N N . GLU A 1 655 ? 9.547 -43 -25.641 1 96.5 655 GLU A N 1
ATOM 5070 C CA . GLU A 1 655 ? 8.398 -43.281 -26.5 1 96.5 655 GLU A CA 1
ATOM 5071 C C . GLU A 1 655 ? 7.152 -42.562 -26.016 1 96.5 655 GLU A C 1
ATOM 5073 O O . GLU A 1 655 ? 6.383 -42.031 -26.812 1 96.5 655 GLU A O 1
ATOM 5078 N N . LYS A 1 656 ? 6.988 -42.594 -24.734 1 96.25 656 LYS A N 1
ATOM 5079 C CA . LYS A 1 656 ? 5.875 -41.875 -24.156 1 96.25 656 LYS A CA 1
ATOM 5080 C C . LYS A 1 656 ? 6.008 -40.375 -24.422 1 96.25 656 LYS A C 1
ATOM 5082 O O . LYS A 1 656 ? 5.008 -39.688 -24.672 1 96.25 656 LYS A O 1
ATOM 5087 N N . ALA A 1 657 ? 7.219 -39.844 -24.328 1 96.75 657 ALA A N 1
ATOM 5088 C CA . ALA A 1 657 ? 7.484 -38.438 -24.578 1 96.75 657 ALA A CA 1
ATOM 5089 C C . ALA A 1 657 ? 7.121 -38.031 -26 1 96.75 657 ALA A C 1
ATOM 5091 O O . ALA A 1 657 ? 6.562 -36.969 -26.234 1 96.75 657 ALA A O 1
ATOM 5092 N N . ILE A 1 658 ? 7.457 -38.875 -26.969 1 95.44 658 ILE A N 1
ATOM 5093 C CA . ILE A 1 658 ? 7.18 -38.625 -28.391 1 95.44 658 ILE A CA 1
ATOM 5094 C C . ILE A 1 658 ? 5.668 -38.594 -28.609 1 95.44 658 ILE A C 1
ATOM 5096 O O . ILE A 1 658 ? 5.168 -37.75 -29.359 1 95.44 658 ILE A O 1
ATOM 5100 N N . LEU A 1 659 ? 4.977 -39.438 -27.938 1 93.88 659 LEU A N 1
ATOM 5101 C CA . LEU A 1 659 ? 3.527 -39.531 -28.078 1 93.88 659 LEU A CA 1
ATOM 5102 C C . LEU A 1 659 ? 2.848 -38.344 -27.438 1 93.88 659 LEU A C 1
ATOM 5104 O O . LEU A 1 659 ? 1.807 -37.875 -27.906 1 93.88 659 LEU A O 1
ATOM 5108 N N . ALA A 1 660 ? 3.436 -37.812 -26.375 1 91.69 660 ALA A N 1
ATOM 5109 C CA . ALA A 1 660 ? 2.857 -36.719 -25.641 1 91.69 660 ALA A CA 1
ATOM 5110 C C . ALA A 1 660 ? 2.861 -35.438 -26.469 1 91.69 660 ALA A C 1
ATOM 5112 O O . ALA A 1 660 ? 1.945 -34.594 -26.359 1 91.69 660 ALA A O 1
ATOM 5113 N N . ASP A 1 661 ? 3.891 -35.25 -27.234 1 91.62 661 ASP A N 1
ATOM 5114 C CA . ASP A 1 661 ? 3.992 -34.062 -28.094 1 91.62 661 ASP A CA 1
ATOM 5115 C C . ASP A 1 661 ? 4.797 -34.406 -29.359 1 91.62 661 ASP A C 1
ATOM 5117 O O . ASP A 1 661 ? 6.027 -34.375 -29.344 1 91.62 661 ASP A O 1
ATOM 5121 N N . LYS A 1 662 ? 4.113 -34.438 -30.375 1 88.12 662 LYS A N 1
ATOM 5122 C CA . LYS A 1 662 ? 4.758 -34.844 -31.625 1 88.12 662 LYS A CA 1
ATOM 5123 C C . LYS A 1 662 ? 5.594 -33.688 -32.188 1 88.12 662 LYS A C 1
ATOM 5125 O O . LYS A 1 662 ? 6.5 -33.938 -33 1 88.12 662 LYS A O 1
ATOM 5130 N N . LYS A 1 663 ? 5.32 -32.531 -31.781 1 87.38 663 LYS A N 1
ATOM 5131 C CA . LYS A 1 663 ? 6.043 -31.391 -32.281 1 87.38 663 LYS A CA 1
ATOM 5132 C C . LYS A 1 663 ? 7.395 -31.234 -31.594 1 87.38 663 LYS A C 1
ATOM 5134 O O . LYS A 1 663 ? 8.281 -30.547 -32.094 1 87.38 663 LYS A O 1
ATOM 5139 N N . ASN A 1 664 ? 7.508 -31.891 -30.469 1 89.94 664 ASN A N 1
ATOM 5140 C CA . ASN A 1 664 ? 8.781 -31.891 -29.766 1 89.94 664 ASN A CA 1
ATOM 5141 C C . ASN A 1 664 ? 9.727 -32.969 -30.297 1 89.94 664 ASN A C 1
ATOM 5143 O O . ASN A 1 664 ? 9.461 -34.156 -30.172 1 89.94 664 ASN A O 1
ATOM 5147 N N . LEU A 1 665 ? 10.859 -32.562 -30.812 1 92.19 665 LEU A N 1
ATOM 5148 C CA . LEU A 1 665 ? 11.75 -33.5 -31.5 1 92.19 665 LEU A CA 1
ATOM 5149 C C . LEU A 1 665 ? 12.852 -34 -30.578 1 92.19 665 LEU A C 1
ATOM 5151 O O . LEU A 1 665 ? 13.555 -34.938 -30.906 1 92.19 665 LEU A O 1
ATOM 5155 N N . LEU A 1 666 ? 12.914 -33.469 -29.422 1 91.44 666 LEU A N 1
ATOM 5156 C CA . LEU A 1 666 ? 13.984 -33.781 -28.484 1 91.44 666 LEU A CA 1
ATOM 5157 C C . LEU A 1 666 ? 13.922 -35.25 -28.078 1 91.44 666 LEU A C 1
ATOM 5159 O O . LEU A 1 666 ? 14.945 -35.969 -28.062 1 91.44 666 LEU A O 1
ATOM 5163 N N . PRO A 1 667 ? 12.773 -35.75 -27.766 1 95.31 667 PRO A N 1
ATOM 5164 C CA . PRO A 1 667 ? 12.711 -37.156 -27.344 1 95.31 667 PRO A CA 1
ATOM 5165 C C . PRO A 1 667 ? 13.141 -38.125 -28.453 1 95.31 667 PRO A C 1
ATOM 5167 O O . PRO A 1 667 ? 13.734 -39.156 -28.172 1 95.31 667 PRO A O 1
ATOM 5170 N N . MET A 1 668 ? 12.883 -37.781 -29.703 1 95.56 668 MET A N 1
ATOM 5171 C CA . MET A 1 668 ? 13.312 -38.625 -30.812 1 95.56 668 MET A CA 1
ATOM 5172 C C . MET A 1 668 ? 14.836 -38.625 -30.906 1 95.56 668 MET A C 1
ATOM 5174 O O . MET A 1 668 ? 15.43 -39.688 -31.109 1 95.56 668 MET A O 1
ATOM 5178 N N . TYR A 1 669 ? 15.414 -37.531 -30.812 1 95.31 669 TYR A N 1
ATOM 5179 C CA . TYR A 1 669 ? 16.875 -37.406 -30.844 1 95.31 669 TYR A CA 1
ATOM 5180 C C . TYR A 1 669 ? 17.5 -38.219 -29.703 1 95.31 669 TYR A C 1
ATOM 5182 O O . TYR A 1 669 ? 18.469 -38.938 -29.922 1 95.31 669 TYR A O 1
ATOM 5190 N N . GLN A 1 670 ? 16.969 -38.094 -28.547 1 95.44 670 GLN A N 1
ATOM 5191 C CA . GLN A 1 670 ? 17.5 -38.781 -27.375 1 95.44 670 GLN A CA 1
ATOM 5192 C C . GLN A 1 670 ? 17.281 -40.281 -27.469 1 95.44 670 GLN A C 1
ATOM 5194 O O . GLN A 1 670 ? 18.109 -41.062 -27.016 1 95.44 670 GLN A O 1
ATOM 5199 N N . LYS A 1 671 ? 16.109 -40.625 -28 1 96.94 671 LYS A N 1
ATOM 5200 C CA . LYS A 1 671 ? 15.859 -42.031 -28.234 1 96.94 671 LYS A CA 1
ATOM 5201 C C . LYS A 1 671 ? 16.953 -42.625 -29.125 1 96.94 671 LYS A C 1
ATOM 5203 O O . LYS A 1 671 ? 17.469 -43.719 -28.844 1 96.94 671 LYS A O 1
ATOM 5208 N N . ALA A 1 672 ? 17.297 -41.906 -30.188 1 97 672 ALA A N 1
ATOM 5209 C CA . ALA A 1 672 ? 18.359 -42.375 -31.094 1 97 672 ALA A CA 1
ATOM 5210 C C . ALA A 1 672 ? 19.688 -42.469 -30.375 1 97 672 ALA A C 1
ATOM 5212 O O . ALA A 1 672 ? 20.453 -43.406 -30.594 1 97 672 ALA A O 1
ATOM 5213 N N . ASN A 1 673 ? 19.969 -41.562 -29.547 1 95.19 673 ASN A N 1
ATOM 5214 C CA . ASN A 1 673 ? 21.188 -41.594 -28.766 1 95.19 673 ASN A CA 1
ATOM 5215 C C . ASN A 1 673 ? 21.25 -42.812 -27.844 1 95.19 673 ASN A C 1
ATOM 5217 O O . ASN A 1 673 ? 22.312 -43.438 -27.703 1 95.19 673 ASN A O 1
ATOM 5221 N N . ILE A 1 674 ? 20.172 -43.062 -27.203 1 96.38 674 ILE A N 1
ATOM 5222 C CA . ILE A 1 674 ? 20.109 -44.219 -26.297 1 96.38 674 ILE A CA 1
ATOM 5223 C C . ILE A 1 674 ? 20.281 -45.5 -27.094 1 96.38 674 ILE A C 1
ATOM 5225 O O . ILE A 1 674 ? 21.016 -46.406 -26.672 1 96.38 674 ILE A O 1
ATOM 5229 N N . LEU A 1 675 ? 19.656 -45.562 -28.25 1 97.19 675 LEU A N 1
ATOM 5230 C CA . LEU A 1 675 ? 19.766 -46.719 -29.094 1 97.19 675 LEU A CA 1
ATOM 5231 C C . LEU A 1 675 ? 21.203 -46.906 -29.578 1 97.19 675 LEU A C 1
ATOM 5233 O O . LEU A 1 675 ? 21.703 -48.031 -29.625 1 97.19 675 LEU A O 1
ATOM 5237 N N . MET A 1 676 ? 21.844 -45.875 -29.875 1 95.31 676 MET A N 1
ATOM 5238 C CA . MET A 1 676 ? 23.25 -45.938 -30.281 1 95.31 676 MET A CA 1
ATOM 5239 C C . MET A 1 676 ? 24.109 -46.469 -29.156 1 95.31 676 MET A C 1
ATOM 5241 O O . MET A 1 676 ? 25 -47.312 -29.391 1 95.31 676 MET A O 1
ATOM 5245 N N . SER A 1 677 ? 23.812 -46.031 -27.969 1 94.19 677 SER A N 1
ATOM 5246 C CA . SER A 1 677 ? 24.578 -46.469 -26.797 1 94.19 677 SER A CA 1
ATOM 5247 C C . SER A 1 677 ? 24.359 -47.969 -26.531 1 94.19 677 SER A C 1
ATOM 5249 O O . SER A 1 677 ? 25.25 -48.656 -26 1 94.19 677 SER A O 1
ATOM 5251 N N . LEU A 1 678 ? 23.234 -48.469 -26.984 1 95.19 678 LEU A N 1
ATOM 5252 C CA . LEU A 1 678 ? 22.906 -49.875 -26.828 1 95.19 678 LEU A CA 1
ATOM 5253 C C . LEU A 1 678 ? 23.375 -50.688 -28.031 1 95.19 678 LEU A C 1
ATOM 5255 O O . LEU A 1 678 ? 23.109 -51.906 -28.125 1 95.19 678 LEU A O 1
ATOM 5259 N N . GLU A 1 679 ? 23.984 -50.031 -28.984 1 94.75 679 GLU A N 1
ATOM 5260 C CA . GLU A 1 679 ? 24.547 -50.594 -30.203 1 94.75 679 GLU A CA 1
ATOM 5261 C C . GLU A 1 679 ? 23.438 -51.156 -31.109 1 94.75 679 GLU A C 1
ATOM 5263 O O . GLU A 1 679 ? 23.641 -52.125 -31.812 1 94.75 679 GLU A O 1
ATOM 5268 N N . ARG A 1 680 ? 22.328 -50.594 -30.859 1 96.94 680 ARG A N 1
ATOM 5269 C CA . ARG A 1 680 ? 21.219 -50.875 -31.781 1 96.94 680 ARG A CA 1
ATOM 5270 C C . ARG A 1 680 ? 21.188 -49.844 -32.906 1 96.94 680 ARG A C 1
ATOM 5272 O O . ARG A 1 680 ? 20.266 -49.062 -33 1 96.94 680 ARG A O 1
ATOM 5279 N N . PHE A 1 681 ? 22.109 -49.906 -33.781 1 96.75 681 PHE A N 1
ATOM 5280 C CA . PHE A 1 681 ? 22.438 -48.875 -34.75 1 96.75 681 PHE A CA 1
ATOM 5281 C C . PHE A 1 681 ? 21.359 -48.781 -35.812 1 96.75 681 PHE A C 1
ATOM 5283 O O . PHE A 1 681 ? 21 -47.656 -36.219 1 96.75 681 PHE A O 1
ATOM 5290 N N . ASP A 1 682 ? 20.828 -49.906 -36.219 1 96.69 682 ASP A N 1
ATOM 5291 C CA . ASP A 1 682 ? 19.812 -49.875 -37.25 1 96.69 682 ASP A CA 1
ATOM 5292 C C . ASP A 1 682 ? 18.562 -49.125 -36.781 1 96.69 682 ASP A C 1
ATOM 5294 O O . ASP A 1 682 ? 18 -48.344 -37.531 1 96.69 682 ASP A O 1
ATOM 5298 N N . GLU A 1 683 ? 18.188 -49.5 -35.562 1 97.12 683 GLU A N 1
ATOM 5299 C CA . GLU A 1 683 ? 17.016 -48.844 -35 1 97.12 683 GLU A CA 1
ATOM 5300 C C . GLU A 1 683 ? 17.281 -47.344 -34.812 1 97.12 683 GLU A C 1
ATOM 5302 O O . GLU A 1 683 ? 16.391 -46.531 -35.062 1 97.12 683 GLU A O 1
ATOM 5307 N N . ALA A 1 684 ? 18.391 -46.969 -34.344 1 97.56 684 ALA A N 1
ATOM 5308 C CA . ALA A 1 684 ? 18.781 -45.562 -34.156 1 97.56 684 ALA A CA 1
ATOM 5309 C C . ALA A 1 684 ? 18.703 -44.812 -35.469 1 97.56 684 ALA A C 1
ATOM 5311 O O . ALA A 1 684 ? 18.188 -43.688 -35.5 1 97.56 684 ALA A O 1
ATOM 5312 N N . LEU A 1 685 ? 19.281 -45.406 -36.531 1 96.81 685 LEU A N 1
ATOM 5313 C CA . LEU A 1 685 ? 19.297 -44.781 -37.844 1 96.81 685 LEU A CA 1
ATOM 5314 C C . LEU A 1 685 ? 17.875 -44.594 -38.375 1 96.81 685 LEU A C 1
ATOM 5316 O O . LEU A 1 685 ? 17.578 -43.625 -39.062 1 96.81 685 LEU A O 1
ATOM 5320 N N . GLU A 1 686 ? 17.047 -45.531 -38.062 1 97.06 686 GLU A N 1
ATOM 5321 C CA . GLU A 1 686 ? 15.648 -45.406 -38.469 1 97.06 686 GLU A CA 1
ATOM 5322 C C . GLU A 1 686 ? 14.992 -44.188 -37.812 1 97.06 686 GLU A C 1
ATOM 5324 O O . GLU A 1 686 ? 14.266 -43.438 -38.469 1 97.06 686 GLU A O 1
ATOM 5329 N N . VAL A 1 687 ? 15.195 -44.031 -36.531 1 96.69 687 VAL A N 1
ATOM 5330 C CA . VAL A 1 687 ? 14.641 -42.906 -35.781 1 96.69 687 VAL A CA 1
ATOM 5331 C C . VAL A 1 687 ? 15.203 -41.594 -36.344 1 96.69 687 VAL A C 1
ATOM 5333 O O . VAL A 1 687 ? 14.469 -40.625 -36.531 1 96.69 687 VAL A O 1
ATOM 5336 N N . LEU A 1 688 ? 16.469 -41.531 -36.625 1 96.69 688 LEU A N 1
ATOM 5337 C CA . LEU A 1 688 ? 17.125 -40.344 -37.125 1 96.69 688 LEU A CA 1
ATOM 5338 C C . LEU A 1 688 ? 16.672 -40 -38.531 1 96.69 688 LEU A C 1
ATOM 5340 O O . LEU A 1 688 ? 16.578 -38.812 -38.906 1 96.69 688 LEU A O 1
ATOM 5344 N N . ASP A 1 689 ? 16.391 -41.031 -39.281 1 95.56 689 ASP A N 1
ATOM 5345 C CA . ASP A 1 689 ? 15.867 -40.781 -40.625 1 95.56 689 ASP A CA 1
ATOM 5346 C C . ASP A 1 689 ? 14.516 -40.062 -40.562 1 95.56 689 ASP A C 1
ATOM 5348 O O . ASP A 1 689 ? 14.234 -39.188 -41.406 1 95.56 689 ASP A O 1
ATOM 5352 N N . GLU A 1 690 ? 13.773 -40.5 -39.688 1 94.88 690 GLU A N 1
ATOM 5353 C CA . GLU A 1 690 ? 12.5 -39.844 -39.469 1 94.88 690 GLU A CA 1
ATOM 5354 C C . GLU A 1 690 ? 12.711 -38.406 -38.969 1 94.88 690 GLU A C 1
ATOM 5356 O O . GLU A 1 690 ? 12.039 -37.469 -39.438 1 94.88 690 GLU A O 1
ATOM 5361 N N . LEU A 1 691 ? 13.625 -38.281 -38.031 1 94.69 691 LEU A N 1
ATOM 5362 C CA . LEU A 1 691 ? 13.906 -37 -37.406 1 94.69 691 LEU A CA 1
ATOM 5363 C C . LEU A 1 691 ? 14.43 -36 -38.438 1 94.69 691 LEU A C 1
ATOM 5365 O O . LEU A 1 691 ? 14.133 -34.812 -38.375 1 94.69 691 LEU A O 1
ATOM 5369 N N . LYS A 1 692 ? 15.164 -36.469 -39.375 1 92.62 692 LYS A N 1
ATOM 5370 C CA . LYS A 1 692 ? 15.727 -35.656 -40.438 1 92.62 692 LYS A CA 1
ATOM 5371 C C . LYS A 1 692 ? 14.625 -35.031 -41.281 1 92.62 692 LYS A C 1
ATOM 5373 O O . LYS A 1 692 ? 14.797 -33.938 -41.844 1 92.62 692 LYS A O 1
ATOM 5378 N N . GLU A 1 693 ? 13.539 -35.656 -41.406 1 92.94 693 GLU A N 1
ATOM 5379 C CA . GLU A 1 693 ? 12.406 -35.156 -42.188 1 92.94 693 GLU A CA 1
ATOM 5380 C C . GLU A 1 693 ? 11.734 -33.969 -41.469 1 92.94 693 GLU A C 1
ATOM 5382 O O . GLU A 1 693 ? 11.297 -33.031 -42.125 1 92.94 693 GLU A O 1
ATOM 5387 N N . TYR A 1 694 ? 11.742 -34.125 -40.188 1 91.94 694 TYR A N 1
ATOM 5388 C CA . TYR A 1 694 ? 11.102 -33.094 -39.406 1 91.94 694 TYR A CA 1
ATOM 5389 C C . TYR A 1 694 ? 12.031 -31.891 -39.219 1 91.94 694 TYR A C 1
ATOM 5391 O O . TYR A 1 694 ? 11.578 -30.75 -39.094 1 91.94 694 TYR A O 1
ATOM 5399 N N . ALA A 1 695 ? 13.344 -32.188 -39.125 1 90.94 695 ALA A N 1
ATOM 5400 C CA . ALA A 1 695 ? 14.328 -31.141 -38.875 1 90.94 695 ALA A CA 1
ATOM 5401 C C . ALA A 1 695 ? 15.523 -31.281 -39.812 1 90.94 695 ALA A C 1
ATOM 5403 O O . ALA A 1 695 ? 16.641 -31.562 -39.375 1 90.94 695 ALA A O 1
ATOM 5404 N N . PRO A 1 696 ? 15.32 -30.891 -41.031 1 89.94 696 PRO A N 1
ATOM 5405 C CA . PRO A 1 696 ? 16.359 -31.125 -42.031 1 89.94 696 PRO A CA 1
ATOM 5406 C C . PRO A 1 696 ? 17.562 -30.219 -41.844 1 89.94 696 PRO A C 1
ATOM 5408 O O . PRO A 1 696 ? 18.641 -30.484 -42.406 1 89.94 696 PRO A O 1
ATOM 5411 N N . PHE A 1 697 ? 17.5 -29.203 -41.062 1 89.81 697 PHE A N 1
ATOM 5412 C CA . PHE A 1 697 ? 18.578 -28.234 -40.938 1 89.81 697 PHE A CA 1
ATOM 5413 C C . PHE A 1 697 ? 19.266 -28.359 -39.562 1 89.81 697 PHE A C 1
ATOM 5415 O O . PHE A 1 697 ? 19.984 -27.453 -39.156 1 89.81 697 PHE A O 1
ATOM 5422 N N . GLU A 1 698 ? 19.062 -29.484 -38.938 1 90.38 698 GLU A N 1
ATOM 5423 C CA . GLU A 1 698 ? 19.703 -29.703 -37.625 1 90.38 698 GLU A CA 1
ATOM 5424 C C . GLU A 1 698 ? 20.984 -30.5 -37.781 1 90.38 698 GLU A C 1
ATOM 5426 O O . GLU A 1 698 ? 20.953 -31.719 -38 1 90.38 698 GLU A O 1
ATOM 5431 N N . SER A 1 699 ? 22.078 -29.844 -37.5 1 92.12 699 SER A N 1
ATOM 5432 C CA . SER A 1 699 ? 23.406 -30.438 -37.719 1 92.12 699 SER A CA 1
ATOM 5433 C C . SER A 1 699 ? 23.625 -31.625 -36.781 1 92.12 699 SER A C 1
ATOM 5435 O O . SER A 1 699 ? 24.297 -32.594 -37.156 1 92.12 699 SER A O 1
ATOM 5437 N N . SER A 1 700 ? 23.031 -31.562 -35.625 1 92 700 SER A N 1
ATOM 5438 C CA . SER A 1 700 ? 23.234 -32.594 -34.625 1 92 700 SER A CA 1
ATOM 5439 C C . SER A 1 700 ? 22.719 -33.938 -35.094 1 92 700 SER A C 1
ATOM 5441 O O . SER A 1 700 ? 23.281 -34.969 -34.75 1 92 700 SER A O 1
ATOM 5443 N N . VAL A 1 701 ? 21.672 -33.906 -35.844 1 94.31 701 VAL A N 1
ATOM 5444 C CA . VAL A 1 701 ? 21.078 -35.156 -36.375 1 94.31 701 VAL A CA 1
ATOM 5445 C C . VAL A 1 701 ? 22.078 -35.844 -37.312 1 94.31 701 VAL A C 1
ATOM 5447 O O . VAL A 1 701 ? 22.344 -37.031 -37.156 1 94.31 701 VAL A O 1
ATOM 5450 N N . PHE A 1 702 ? 22.719 -35.094 -38.125 1 94.75 702 PHE A N 1
ATOM 5451 C CA . PHE A 1 702 ? 23.656 -35.625 -39.094 1 94.75 702 PHE A CA 1
ATOM 5452 C C . PHE A 1 702 ? 24.953 -36.031 -38.406 1 94.75 702 PHE A C 1
ATOM 5454 O O . PHE A 1 702 ? 25.578 -37.031 -38.781 1 94.75 702 PHE A O 1
ATOM 5461 N N . ALA A 1 703 ? 25.312 -35.281 -37.5 1 94.62 703 ALA A N 1
ATOM 5462 C CA . ALA A 1 703 ? 26.5 -35.625 -36.719 1 94.62 703 ALA A CA 1
ATOM 5463 C C . ALA A 1 703 ? 26.312 -36.969 -36.031 1 94.62 703 ALA A C 1
ATOM 5465 O O . ALA A 1 703 ? 27.234 -37.812 -36 1 94.62 703 ALA A O 1
ATOM 5466 N N . LEU A 1 704 ? 25.172 -37.188 -35.469 1 94.62 704 LEU A N 1
ATOM 5467 C CA . LEU A 1 704 ? 24.891 -38.469 -34.781 1 94.62 704 LEU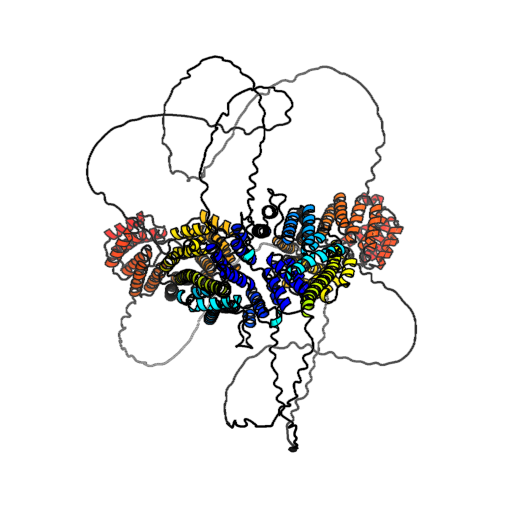 A CA 1
ATOM 5468 C C . LEU A 1 704 ? 24.875 -39.625 -35.781 1 94.62 704 LEU A C 1
ATOM 5470 O O . LEU A 1 704 ? 25.344 -40.719 -35.469 1 94.62 704 LEU A O 1
ATOM 5474 N N . MET A 1 705 ? 24.281 -39.375 -36.938 1 95.94 705 MET A N 1
ATOM 5475 C CA . MET A 1 705 ? 24.312 -40.406 -37.969 1 95.94 705 MET A CA 1
ATOM 5476 C C . MET A 1 705 ? 25.75 -40.719 -38.375 1 95.94 705 MET A C 1
ATOM 5478 O O . MET A 1 705 ? 26.094 -41.906 -38.531 1 95.94 705 MET A O 1
ATOM 5482 N N . GLY A 1 706 ? 26.562 -39.688 -38.469 1 95.5 706 GLY A N 1
ATOM 5483 C CA . GLY A 1 706 ? 27.969 -39.906 -38.75 1 95.5 706 GLY A CA 1
ATOM 5484 C C . GLY A 1 706 ? 28.656 -40.781 -37.688 1 95.5 706 GLY A C 1
ATOM 5485 O O . GLY A 1 706 ? 29.422 -41.688 -38.031 1 95.5 706 GLY A O 1
ATOM 5486 N N . ASN A 1 707 ? 28.359 -40.531 -36.469 1 94.25 707 ASN A N 1
ATOM 5487 C CA . ASN A 1 707 ? 28.906 -41.312 -35.375 1 94.25 707 ASN A CA 1
ATOM 5488 C C . ASN A 1 707 ? 28.5 -42.781 -35.469 1 94.25 707 ASN A C 1
ATOM 5490 O O . ASN A 1 707 ? 29.297 -43.688 -35.188 1 94.25 707 ASN A O 1
ATOM 5494 N N . ILE A 1 708 ? 27.266 -43 -35.812 1 95.81 708 ILE A N 1
ATOM 5495 C CA . ILE A 1 708 ? 26.75 -44.344 -35.938 1 95.81 708 ILE A CA 1
ATOM 5496 C C . ILE A 1 708 ? 27.438 -45.094 -37.062 1 95.81 708 ILE A C 1
ATOM 5498 O O . ILE A 1 708 ? 27.859 -46.219 -36.938 1 95.81 708 ILE A O 1
ATOM 5502 N N . TYR A 1 709 ? 27.594 -44.406 -38.188 1 95.56 709 TYR A N 1
ATOM 5503 C CA . TYR A 1 709 ? 28.25 -45.031 -39.344 1 95.56 709 TYR A CA 1
ATOM 5504 C C . TYR A 1 709 ? 29.734 -45.281 -39.062 1 95.56 709 TYR A C 1
ATOM 5506 O O . TYR A 1 709 ? 30.297 -46.281 -39.5 1 95.56 709 TYR A O 1
ATOM 5514 N N . LYS A 1 710 ? 30.25 -44.406 -38.312 1 93.81 710 LYS A N 1
ATOM 5515 C CA . LYS A 1 710 ? 31.641 -44.625 -37.906 1 93.81 710 LYS A CA 1
ATOM 5516 C C . LYS A 1 710 ? 31.781 -45.875 -37.062 1 93.81 710 LYS A C 1
ATOM 5518 O O . LYS A 1 710 ? 32.688 -46.688 -37.281 1 93.81 710 LYS A O 1
ATOM 5523 N N . ARG A 1 711 ? 30.891 -46.062 -36.156 1 92.38 711 ARG A N 1
ATOM 5524 C CA . ARG A 1 711 ? 30.922 -47.219 -35.25 1 92.38 711 ARG A CA 1
ATOM 5525 C C . ARG A 1 711 ? 30.625 -48.5 -36 1 92.38 711 ARG A C 1
ATOM 5527 O O . ARG A 1 711 ? 31.078 -49.594 -35.594 1 92.38 711 ARG A O 1
ATOM 5534 N N . ARG A 1 712 ? 29.953 -48.312 -37.062 1 92.69 712 ARG A N 1
ATOM 5535 C CA . ARG A 1 712 ? 29.656 -49.469 -37.906 1 92.69 712 ARG A CA 1
ATOM 5536 C C . ARG A 1 712 ? 30.766 -49.688 -38.938 1 92.69 712 ARG A C 1
ATOM 5538 O O . ARG A 1 712 ? 30.625 -50.5 -39.844 1 92.69 712 ARG A O 1
ATOM 5545 N N . ASN A 1 713 ? 31.812 -48.938 -38.906 1 90.62 713 ASN A N 1
ATOM 5546 C CA . ASN A 1 713 ? 33 -49 -39.781 1 90.62 713 ASN A CA 1
ATOM 5547 C C . ASN A 1 713 ? 32.625 -48.688 -41.25 1 90.62 713 ASN A C 1
ATOM 5549 O O . ASN A 1 713 ? 33.188 -49.25 -42.156 1 90.62 713 ASN A O 1
ATOM 5553 N N . MET A 1 714 ? 31.578 -47.906 -41.375 1 94.31 714 MET A N 1
ATOM 5554 C CA . MET A 1 714 ? 31.219 -47.375 -42.688 1 94.31 714 MET A CA 1
ATOM 5555 C C . MET A 1 714 ? 31.766 -45.938 -42.844 1 94.31 714 MET A C 1
ATOM 5557 O O . MET A 1 714 ? 31 -44.969 -42.844 1 94.31 714 MET A O 1
ATOM 5561 N N . HIS A 1 715 ? 32.969 -45.812 -43.125 1 93.12 715 HIS A N 1
ATOM 5562 C CA . HIS A 1 715 ? 33.75 -44.562 -43.031 1 93.12 715 HIS A CA 1
ATOM 5563 C C . HIS A 1 715 ? 33.281 -43.562 -44.094 1 93.12 715 HIS A C 1
ATOM 5565 O O . HIS A 1 715 ? 33.25 -42.375 -43.875 1 93.12 715 HIS A O 1
ATOM 5571 N N . GLU A 1 716 ? 32.938 -44.094 -45.25 1 93.81 716 GLU A N 1
ATOM 5572 C CA . GLU A 1 716 ? 32.5 -43.188 -46.312 1 93.81 716 GLU A CA 1
ATOM 5573 C C . GLU A 1 716 ? 31.188 -42.5 -45.969 1 93.81 716 GLU A C 1
ATOM 5575 O O . GLU A 1 716 ? 31.031 -41.312 -46.188 1 93.81 716 GLU A O 1
ATOM 5580 N N . ARG A 1 717 ? 30.344 -43.312 -45.5 1 95.38 717 ARG A N 1
ATOM 5581 C CA . ARG A 1 717 ? 29.047 -42.75 -45.094 1 95.38 717 ARG A CA 1
ATOM 5582 C C . ARG A 1 717 ? 29.188 -41.812 -43.906 1 95.38 717 ARG A C 1
ATOM 5584 O O . ARG A 1 717 ? 28.5 -40.812 -43.812 1 95.38 717 ARG A O 1
ATOM 5591 N N . ALA A 1 718 ? 29.969 -42.156 -42.969 1 95.75 718 ALA A N 1
ATOM 5592 C CA . ALA A 1 718 ? 30.25 -41.312 -41.812 1 95.75 718 ALA A CA 1
ATOM 5593 C C . ALA A 1 718 ? 30.75 -39.938 -42.25 1 95.75 718 ALA A C 1
ATOM 5595 O O . ALA A 1 718 ? 30.25 -38.906 -41.781 1 95.75 718 ALA A O 1
ATOM 5596 N N . MET A 1 719 ? 31.75 -39.969 -43.188 1 94 719 MET A N 1
ATOM 5597 C CA . MET A 1 719 ? 32.344 -38.719 -43.688 1 94 719 MET A CA 1
ATOM 5598 C C . MET A 1 719 ? 31.281 -37.875 -44.375 1 94 719 MET A C 1
ATOM 5600 O O . MET A 1 719 ? 31.297 -36.656 -44.281 1 94 719 MET A O 1
ATOM 5604 N N . PHE A 1 720 ? 30.484 -38.594 -45.062 1 95.75 720 PHE A N 1
ATOM 5605 C CA . PHE A 1 720 ? 29.422 -37.906 -45.781 1 95.75 720 PHE A CA 1
ATOM 5606 C C . PHE A 1 720 ? 28.516 -37.156 -44.812 1 95.75 720 PHE A C 1
ATOM 5608 O O . PHE A 1 720 ? 28.219 -35.969 -45 1 95.75 720 PHE A O 1
ATOM 5615 N N . HIS A 1 721 ? 28.078 -37.781 -43.812 1 95.94 721 HIS A N 1
ATOM 5616 C CA . HIS A 1 721 ? 27.156 -37.188 -42.844 1 95.94 721 HIS A CA 1
ATOM 5617 C C . HIS A 1 721 ? 27.844 -36.125 -42 1 95.94 721 HIS A C 1
ATOM 5619 O O . HIS A 1 721 ? 27.25 -35.125 -41.656 1 95.94 721 HIS A O 1
ATOM 5625 N N . TYR A 1 722 ? 29.062 -36.312 -41.594 1 95.31 722 TYR A N 1
ATOM 5626 C CA . TYR A 1 722 ? 29.828 -35.25 -40.906 1 95.31 722 TYR A CA 1
ATOM 5627 C C . TYR A 1 722 ? 29.938 -34.031 -41.781 1 95.31 722 TYR A C 1
ATOM 5629 O O . TYR A 1 722 ? 29.859 -32.906 -41.281 1 95.31 722 TYR A O 1
ATOM 5637 N N . GLY A 1 723 ? 30.172 -34.281 -43 1 94.06 723 GLY A N 1
ATOM 5638 C CA . GLY A 1 723 ? 30.25 -33.156 -43.938 1 94.06 723 GLY A CA 1
ATOM 5639 C C . GLY A 1 723 ? 28.984 -32.344 -44.031 1 94.06 723 GLY A C 1
ATOM 5640 O O . GLY A 1 723 ? 29.016 -31.125 -44.031 1 94.06 723 GLY A O 1
ATOM 5641 N N . ILE A 1 724 ? 27.859 -33.031 -44.094 1 95.38 724 ILE A N 1
ATOM 5642 C CA . ILE A 1 724 ? 26.578 -32.344 -44.094 1 95.38 724 ILE A CA 1
ATOM 5643 C C . ILE A 1 724 ? 26.406 -31.547 -42.812 1 95.38 724 ILE A C 1
ATOM 5645 O O . ILE A 1 724 ? 25.938 -30.406 -42.844 1 95.38 724 ILE A O 1
ATOM 5649 N N . ALA A 1 725 ? 26.672 -32.188 -41.688 1 94.88 725 ALA A N 1
ATOM 5650 C CA . ALA A 1 725 ? 26.547 -31.516 -40.375 1 94.88 725 ALA A CA 1
ATOM 5651 C C . ALA A 1 725 ? 27.359 -30.234 -40.344 1 94.88 725 ALA A C 1
ATOM 5653 O O . ALA A 1 725 ? 26.891 -29.219 -39.812 1 94.88 725 ALA A O 1
ATOM 5654 N N . LEU A 1 726 ? 28.547 -30.203 -40.844 1 93.38 726 LEU A N 1
ATOM 5655 C CA . LEU A 1 726 ? 29.422 -29.031 -40.844 1 93.38 726 LEU A CA 1
ATOM 5656 C C . LEU A 1 726 ? 28.891 -27.953 -41.781 1 93.38 726 LEU A C 1
ATOM 5658 O O . LEU A 1 726 ? 29.047 -26.766 -41.531 1 93.38 726 LEU A O 1
ATOM 5662 N N . ASP A 1 727 ? 28.281 -28.406 -42.875 1 92.81 727 ASP A N 1
ATOM 5663 C CA . ASP A 1 727 ? 27.734 -27.469 -43.844 1 92.81 727 ASP A CA 1
ATOM 5664 C C . ASP A 1 727 ? 26.562 -26.688 -43.281 1 92.81 727 ASP A C 1
ATOM 5666 O O . ASP A 1 727 ? 26.25 -25.594 -43.75 1 92.81 727 ASP A O 1
ATOM 5670 N N . LEU A 1 728 ? 26 -27.297 -42.312 1 93.44 728 LEU A N 1
ATOM 5671 C CA . LEU A 1 728 ? 24.844 -26.656 -41.688 1 93.44 728 LEU A CA 1
ATOM 5672 C C . LEU A 1 728 ? 25.281 -25.625 -40.656 1 93.44 728 LEU A C 1
ATOM 5674 O O . LEU A 1 728 ? 24.453 -25.062 -39.938 1 93.44 728 LEU A O 1
ATOM 5678 N N . LYS A 1 729 ? 26.547 -25.312 -40.531 1 89.62 729 LYS A N 1
ATOM 5679 C CA . LYS A 1 729 ? 27.141 -24.281 -39.688 1 89.62 729 LYS A CA 1
ATOM 5680 C C . LYS A 1 729 ? 26.734 -24.422 -38.25 1 89.62 729 LYS A C 1
ATOM 5682 O O . LYS A 1 729 ? 26.109 -23.531 -37.656 1 89.62 729 LYS A O 1
ATOM 5687 N N . PRO A 1 730 ? 27.047 -25.531 -37.688 1 89 730 PRO A N 1
ATOM 5688 C CA . PRO A 1 730 ? 26.797 -25.719 -36.25 1 89 730 PRO A CA 1
ATOM 5689 C C . PRO A 1 730 ? 27.562 -24.719 -35.406 1 89 730 PRO A C 1
ATOM 5691 O O . PRO A 1 730 ? 28.359 -23.922 -35.906 1 89 730 PRO A O 1
ATOM 5694 N N . SER A 1 731 ? 27.234 -24.688 -34.125 1 85.25 731 SER A N 1
ATOM 5695 C CA . SER A 1 731 ? 27.984 -23.859 -33.188 1 85.25 731 SER A CA 1
ATOM 5696 C C . SER A 1 731 ? 29.469 -24.203 -33.188 1 85.25 731 SER A C 1
ATOM 5698 O O . SER A 1 731 ? 29.859 -25.297 -33.656 1 85.25 731 SER A O 1
ATOM 5700 N N . ALA A 1 732 ? 30.25 -23.297 -32.688 1 86.44 732 ALA A N 1
ATOM 5701 C CA . ALA A 1 732 ? 31.688 -23.469 -32.688 1 86.44 732 ALA A CA 1
ATOM 5702 C C . ALA A 1 732 ? 32.094 -24.734 -31.906 1 86.44 732 ALA A C 1
ATOM 5704 O O . ALA A 1 732 ? 32.969 -25.484 -32.344 1 86.44 732 ALA A O 1
ATOM 5705 N N . THR A 1 733 ? 31.391 -24.922 -30.891 1 86.19 733 THR A N 1
ATOM 5706 C CA . THR A 1 733 ? 31.703 -26.078 -30.047 1 86.19 733 THR A CA 1
ATOM 5707 C C . THR A 1 733 ? 31.312 -27.375 -30.766 1 86.19 733 THR A C 1
ATOM 5709 O O . THR A 1 733 ? 32.062 -28.359 -30.719 1 86.19 733 THR A O 1
ATOM 5712 N N . ASP A 1 734 ? 30.266 -27.406 -31.5 1 88.5 734 ASP A N 1
ATOM 5713 C CA . ASP A 1 734 ? 29.797 -28.594 -32.219 1 88.5 734 ASP A CA 1
ATOM 5714 C C . ASP A 1 734 ? 30.672 -28.891 -33.438 1 88.5 734 ASP A C 1
ATOM 5716 O O . ASP A 1 734 ? 30.953 -30.047 -33.719 1 88.5 734 ASP A O 1
ATOM 5720 N N . ALA A 1 735 ? 31.016 -27.781 -34 1 90 735 ALA A N 1
ATOM 5721 C CA . ALA A 1 735 ? 31.891 -27.938 -35.156 1 90 735 ALA A CA 1
ATOM 5722 C C . ALA A 1 735 ? 33.219 -28.578 -34.75 1 90 735 ALA A C 1
ATOM 5724 O O . ALA A 1 735 ? 33.75 -29.438 -35.469 1 90 735 ALA A O 1
ATOM 5725 N N . ALA A 1 736 ? 33.688 -28.172 -33.594 1 90.5 736 ALA A N 1
ATOM 5726 C CA . ALA A 1 736 ? 34.938 -28.734 -33.125 1 90.5 736 ALA A CA 1
ATOM 5727 C C . ALA A 1 736 ? 34.781 -30.219 -32.812 1 90.5 736 ALA A C 1
ATOM 5729 O O . ALA A 1 736 ? 35.688 -31 -33.094 1 90.5 736 ALA A O 1
ATOM 5730 N N . THR A 1 737 ? 33.75 -30.562 -32.281 1 90.5 737 THR A N 1
ATOM 5731 C CA . THR A 1 737 ? 33.5 -31.969 -31.938 1 90.5 737 THR A CA 1
ATOM 5732 C C . THR A 1 737 ? 33.375 -32.812 -33.188 1 90.5 737 THR A C 1
ATOM 5734 O O . THR A 1 737 ? 33.875 -33.938 -33.219 1 90.5 737 THR A O 1
ATOM 5737 N N . ILE A 1 738 ? 32.719 -32.344 -34.25 1 92.12 738 ILE A N 1
ATOM 5738 C CA . ILE A 1 738 ? 32.531 -33.062 -35.5 1 92.12 738 ILE A CA 1
ATOM 5739 C C . ILE A 1 738 ? 33.875 -33.219 -36.188 1 92.12 738 ILE A C 1
ATOM 5741 O O . ILE A 1 738 ? 34.188 -34.312 -36.719 1 92.12 738 ILE A O 1
ATOM 5745 N N . LYS A 1 739 ? 34.625 -32.188 -36.125 1 91.94 739 LYS A N 1
ATOM 5746 C CA . LYS A 1 739 ? 35.938 -32.219 -36.75 1 91.94 739 LYS A CA 1
ATOM 5747 C C . LYS A 1 739 ? 36.844 -33.25 -36.062 1 91.94 739 LYS A C 1
ATOM 5749 O O . LYS A 1 739 ? 37.625 -33.938 -36.688 1 91.94 739 LYS A O 1
ATOM 5754 N N . ALA A 1 740 ? 36.719 -33.25 -34.812 1 91.31 740 ALA A N 1
ATOM 5755 C CA . ALA A 1 740 ? 37.5 -34.219 -34.031 1 91.31 740 ALA A CA 1
ATOM 5756 C C . ALA A 1 740 ? 37.062 -35.625 -34.375 1 91.31 740 ALA A C 1
ATOM 5758 O O . ALA A 1 740 ? 37.906 -36.531 -34.406 1 91.31 740 ALA A O 1
ATOM 5759 N N . ALA A 1 741 ? 35.875 -35.875 -34.625 1 89.81 741 ALA A N 1
ATOM 5760 C CA . ALA A 1 741 ? 35.375 -37.188 -35.031 1 89.81 741 ALA A CA 1
ATOM 5761 C C . ALA A 1 741 ? 35.875 -37.594 -36.406 1 89.81 741 ALA A C 1
ATOM 5763 O O . ALA A 1 741 ? 36.188 -38.75 -36.625 1 89.81 741 ALA A O 1
ATOM 5764 N N . ILE A 1 742 ? 36 -36.625 -37.25 1 90.88 742 ILE A N 1
ATOM 5765 C CA . ILE A 1 742 ? 36.5 -36.844 -38.594 1 90.88 742 ILE A CA 1
ATOM 5766 C C . ILE A 1 742 ? 37.969 -37.25 -38.531 1 90.88 742 ILE A C 1
ATOM 5768 O O . ILE A 1 742 ? 38.406 -38.125 -39.25 1 90.88 742 ILE A O 1
ATOM 5772 N N . GLU A 1 743 ? 38.656 -36.562 -37.625 1 89 743 GLU A N 1
ATOM 5773 C CA . GLU A 1 743 ? 40.062 -36.844 -37.5 1 89 743 GLU A CA 1
ATOM 5774 C C . GLU A 1 743 ? 40.312 -38.281 -37 1 89 743 GLU A C 1
ATOM 5776 O O . GLU A 1 743 ? 41.344 -38.875 -37.312 1 89 743 GLU A O 1
ATOM 5781 N N . LYS A 1 744 ? 39.406 -38.719 -36.312 1 87.06 744 LYS A N 1
ATOM 5782 C CA . LYS A 1 744 ? 39.531 -40.062 -35.719 1 87.06 744 LYS A CA 1
ATOM 5783 C C . LYS A 1 744 ? 38.781 -41.094 -36.531 1 87.06 744 LYS A C 1
ATOM 5785 O O . LYS A 1 744 ? 38.531 -42.219 -36.031 1 87.06 744 LYS A O 1
ATOM 5790 N N . LEU A 1 745 ? 38.406 -40.812 -37.656 1 87 745 LEU A N 1
ATOM 5791 C CA . LEU A 1 745 ? 37.5 -41.625 -38.469 1 87 745 LEU A CA 1
ATOM 5792 C C . LEU A 1 745 ? 38.125 -43 -38.75 1 87 745 LEU A C 1
ATOM 5794 O O . LEU A 1 745 ? 37.406 -44 -38.688 1 87 745 LEU A O 1
ATOM 5798 N N . TYR A 1 746 ? 39.5 -43.062 -38.969 1 82.38 746 TYR A N 1
ATOM 5799 C CA . TYR A 1 746 ? 40.094 -44.344 -39.375 1 82.38 746 TYR A CA 1
ATOM 5800 C C . TYR A 1 746 ? 40.812 -44.969 -38.188 1 82.38 746 TYR A C 1
ATOM 5802 O O . TYR A 1 746 ? 41.438 -46.062 -38.344 1 82.38 746 TYR A O 1
ATOM 5810 N N . LEU A 1 747 ? 40.781 -44.219 -37.031 1 75.69 747 LEU A N 1
ATOM 5811 C CA . LEU A 1 747 ? 41.406 -44.812 -35.844 1 75.69 747 LEU A CA 1
ATOM 5812 C C . LEU A 1 747 ? 40.5 -45.844 -35.188 1 75.69 747 LEU A C 1
ATOM 5814 O O . LEU A 1 747 ? 39.281 -45.625 -35.094 1 75.69 747 LEU A O 1
ATOM 5818 N N . PRO A 1 748 ? 41 -47.156 -34.938 1 63.44 748 PRO A N 1
ATOM 5819 C CA . PRO A 1 748 ? 40.156 -48.156 -34.281 1 63.44 748 PRO A CA 1
ATOM 5820 C C . PRO A 1 748 ? 39.594 -47.688 -32.938 1 63.44 748 PRO A C 1
ATOM 5822 O O . PRO A 1 748 ? 40.25 -46.906 -32.25 1 63.44 748 PRO A O 1
ATOM 5825 N N . ASP A 1 749 ? 38.344 -47.875 -32.594 1 57.78 749 ASP A N 1
ATOM 5826 C CA . ASP A 1 749 ? 37.594 -47.406 -31.422 1 57.78 749 ASP A CA 1
ATOM 5827 C C . ASP A 1 749 ? 38.312 -47.812 -30.125 1 57.78 749 ASP A C 1
ATOM 5829 O O . ASP A 1 749 ? 38.219 -47.125 -29.109 1 57.78 749 ASP A O 1
ATOM 5833 N N . GLU A 1 750 ? 39.094 -48.938 -30 1 51.81 750 GLU A N 1
ATOM 5834 C CA . GLU A 1 750 ? 39.844 -49.375 -28.828 1 51.81 750 GLU A CA 1
ATOM 5835 C C . GLU A 1 750 ? 40.906 -48.344 -28.422 1 51.81 750 GLU A C 1
ATOM 5837 O O . GLU A 1 750 ? 41.188 -48.219 -27.234 1 51.81 750 GLU A O 1
ATOM 5842 N N . LEU A 1 751 ? 41.562 -47.781 -29.297 1 46.53 751 LEU A N 1
ATOM 5843 C CA . LEU A 1 751 ? 42.625 -46.812 -29.047 1 46.53 751 LEU A CA 1
ATOM 5844 C C . LEU A 1 751 ? 42.062 -45.438 -28.688 1 46.53 751 LEU A C 1
ATOM 5846 O O . LEU A 1 751 ? 42.812 -44.562 -28.25 1 46.53 751 LEU A O 1
ATOM 5850 N N . GLU A 1 752 ? 41.031 -45.125 -28.938 1 44.41 752 GLU A N 1
ATOM 5851 C CA . GLU A 1 752 ? 40.438 -43.844 -28.688 1 44.41 752 GLU A CA 1
ATOM 5852 C C . GLU A 1 752 ? 40.312 -43.562 -27.188 1 44.41 752 GLU A C 1
ATOM 5854 O O . GLU A 1 752 ? 40.438 -42.438 -26.734 1 44.41 752 GLU A O 1
ATOM 5859 N N . ASP A 1 753 ? 40.031 -44.5 -26.375 1 39.41 753 ASP A N 1
ATOM 5860 C CA . ASP A 1 753 ? 39.969 -44.281 -24.922 1 39.41 753 ASP A CA 1
ATOM 5861 C C . ASP A 1 753 ? 41.344 -43.938 -24.359 1 39.41 753 ASP A C 1
ATOM 5863 O O . ASP A 1 753 ? 41.469 -43.5 -23.219 1 39.41 753 ASP A O 1
ATOM 5867 N N . ASN A 1 754 ? 42.469 -44.438 -24.984 1 35.56 754 ASN A N 1
ATOM 5868 C CA . ASN A 1 754 ? 43.812 -44.188 -24.484 1 35.56 754 ASN A CA 1
ATOM 5869 C C . ASN A 1 754 ? 44.344 -42.812 -24.953 1 35.56 754 ASN A C 1
ATOM 5871 O O . ASN A 1 754 ? 45.469 -42.438 -24.609 1 35.56 754 ASN A O 1
ATOM 5875 N N . LEU A 1 755 ? 43.938 -42.312 -26.062 1 31.2 755 LEU A N 1
ATOM 5876 C CA . LEU A 1 755 ? 44.469 -40.969 -26.359 1 31.2 755 LEU A CA 1
ATOM 5877 C C . LEU A 1 755 ? 43.594 -39.906 -25.75 1 31.2 755 LEU A C 1
ATOM 5879 O O . LEU A 1 755 ? 42.344 -39.969 -25.844 1 31.2 755 LEU A O 1
ATOM 5883 N N . MET B 1 1 ? -31.266 -14.367 -10.289 1 94.25 1 MET B N 1
ATOM 5884 C CA . MET B 1 1 ? -29.828 -14.578 -10.406 1 94.25 1 MET B CA 1
ATOM 5885 C C . MET B 1 1 ? -29.062 -13.305 -10.078 1 94.25 1 MET B C 1
ATOM 5887 O O . MET B 1 1 ? -28.125 -13.328 -9.281 1 94.25 1 MET B O 1
ATOM 5891 N N . GLU B 1 2 ? -29.453 -12.211 -10.625 1 95.5 2 GLU B N 1
ATOM 5892 C CA . GLU B 1 2 ? -28.75 -10.938 -10.43 1 95.5 2 GLU B CA 1
ATOM 5893 C C . GLU B 1 2 ? -28.734 -10.531 -8.961 1 95.5 2 GLU B C 1
ATOM 5895 O O . GLU B 1 2 ? -27.688 -10.156 -8.422 1 95.5 2 GLU B O 1
ATOM 5900 N N . SER B 1 3 ? -29.891 -10.609 -8.305 1 95.12 3 SER B N 1
ATOM 5901 C CA . SER B 1 3 ? -30.016 -10.234 -6.902 1 95.12 3 SER B CA 1
ATOM 5902 C C . SER B 1 3 ? -29.141 -11.125 -6.02 1 95.12 3 SER B C 1
ATOM 5904 O O . SER B 1 3 ? -28.547 -10.656 -5.051 1 95.12 3 SER B O 1
ATOM 5906 N N . ILE B 1 4 ? -29.125 -12.391 -6.348 1 95.31 4 ILE B N 1
ATOM 5907 C CA . ILE B 1 4 ? -28.312 -13.328 -5.586 1 95.31 4 ILE B CA 1
ATOM 5908 C C . ILE B 1 4 ? -26.844 -12.945 -5.699 1 95.31 4 ILE B C 1
ATOM 5910 O O . ILE B 1 4 ? -26.125 -12.898 -4.695 1 95.31 4 ILE B O 1
ATOM 5914 N N . LEU B 1 5 ? -26.406 -12.656 -6.918 1 97.44 5 LEU B N 1
ATOM 5915 C CA . LEU B 1 5 ? -25 -12.312 -7.156 1 97.44 5 LEU B CA 1
ATOM 5916 C C . LEU B 1 5 ? -24.641 -11 -6.465 1 97.44 5 LEU B C 1
ATOM 5918 O O . LEU B 1 5 ? -23.578 -10.883 -5.871 1 97.44 5 LEU B O 1
ATOM 5922 N N . ILE B 1 6 ? -25.516 -10.023 -6.5 1 97.69 6 ILE B N 1
ATOM 5923 C CA . ILE B 1 6 ? -25.281 -8.734 -5.855 1 97.69 6 ILE B CA 1
ATOM 5924 C C . ILE B 1 6 ? -25.141 -8.93 -4.348 1 97.69 6 ILE B C 1
ATOM 5926 O O . ILE B 1 6 ? -24.219 -8.398 -3.734 1 97.69 6 ILE B O 1
ATOM 5930 N N . ASN B 1 7 ? -26.047 -9.664 -3.83 1 96.25 7 ASN B N 1
ATOM 5931 C CA . ASN B 1 7 ? -25.984 -9.945 -2.398 1 96.25 7 ASN B CA 1
ATOM 5932 C C . ASN B 1 7 ? -24.703 -10.672 -2.021 1 96.25 7 ASN B C 1
ATOM 5934 O O . ASN B 1 7 ? -24.125 -10.398 -0.969 1 96.25 7 ASN B O 1
ATOM 5938 N N . CYS B 1 8 ? -24.297 -11.578 -2.848 1 96.94 8 CYS B N 1
ATOM 5939 C CA . CYS B 1 8 ? -23.062 -12.312 -2.607 1 96.94 8 CYS B CA 1
ATOM 5940 C C . CYS B 1 8 ? -21.859 -11.367 -2.611 1 96.94 8 CYS B C 1
ATOM 5942 O O . CYS B 1 8 ? -20.984 -11.461 -1.742 1 96.94 8 CYS B O 1
ATOM 5944 N N . VAL B 1 9 ? -21.797 -10.5 -3.596 1 98.19 9 VAL B N 1
ATOM 5945 C CA . VAL B 1 9 ? -20.703 -9.547 -3.697 1 98.19 9 VAL B CA 1
ATOM 5946 C C . VAL B 1 9 ? -20.656 -8.672 -2.449 1 98.19 9 VAL B C 1
ATOM 5948 O O . VAL B 1 9 ? -19.594 -8.477 -1.854 1 98.19 9 VAL B O 1
ATOM 5951 N N . GLN B 1 10 ? -21.766 -8.18 -2.006 1 96.75 10 GLN B N 1
ATOM 5952 C CA . GLN B 1 10 ? -21.844 -7.305 -0.841 1 96.75 10 GLN B CA 1
ATOM 5953 C C . GLN B 1 10 ? -21.422 -8.039 0.428 1 96.75 10 GLN B C 1
ATOM 5955 O O . GLN B 1 10 ? -20.734 -7.473 1.278 1 96.75 10 GLN B O 1
ATOM 5960 N N . ASN B 1 11 ? -21.891 -9.242 0.479 1 96.31 11 ASN B N 1
ATOM 5961 C CA . ASN B 1 11 ? -21.516 -10.055 1.632 1 96.31 11 ASN B CA 1
ATOM 5962 C C . ASN B 1 11 ? -20 -10.289 1.685 1 96.31 11 ASN B C 1
ATOM 5964 O O . ASN B 1 11 ? -19.406 -10.258 2.76 1 96.31 11 ASN B O 1
ATOM 5968 N N . ASN B 1 12 ? -19.453 -10.594 0.558 1 97.81 12 ASN B N 1
ATOM 5969 C CA . ASN B 1 12 ? -18.016 -10.805 0.493 1 97.81 12 ASN B CA 1
ATOM 5970 C C . ASN B 1 12 ? -17.25 -9.539 0.831 1 97.81 12 ASN B C 1
ATOM 5972 O O . ASN B 1 12 ? -16.203 -9.594 1.481 1 97.81 12 ASN B O 1
ATOM 5976 N N . LEU B 1 13 ? -17.734 -8.383 0.395 1 97 13 LEU B N 1
ATOM 5977 C CA . LEU B 1 13 ? -17.094 -7.113 0.733 1 97 13 LEU B CA 1
ATOM 5978 C C . LEU B 1 13 ? -17.156 -6.859 2.236 1 97 13 LEU B C 1
ATOM 5980 O O . LEU B 1 13 ? -16.188 -6.379 2.828 1 97 13 LEU B O 1
ATOM 5984 N N . HIS B 1 14 ? -18.25 -7.242 2.789 1 95.38 14 HIS B N 1
ATOM 5985 C CA . HIS B 1 14 ? -18.438 -7.066 4.227 1 95.38 14 HIS B CA 1
ATOM 5986 C C . HIS B 1 14 ? -17.438 -7.906 5.016 1 95.38 14 HIS B C 1
ATOM 5988 O O . HIS B 1 14 ? -16.984 -7.5 6.094 1 95.38 14 HIS B O 1
ATOM 5994 N N . HIS B 1 15 ? -17.062 -9.047 4.48 1 96.81 15 HIS B N 1
ATOM 5995 C CA . HIS B 1 15 ? -16.172 -9.961 5.191 1 96.81 15 HIS B CA 1
ATOM 5996 C C . HIS B 1 15 ? -14.734 -9.828 4.691 1 96.81 15 HIS B C 1
ATOM 5998 O O . HIS B 1 15 ? -13.891 -10.68 4.988 1 96.81 15 HIS B O 1
ATOM 6004 N N . PHE B 1 16 ? -14.398 -8.836 3.918 1 97.19 16 PHE B N 1
ATOM 6005 C CA . PHE B 1 16 ? -13.07 -8.516 3.422 1 97.19 16 PHE B CA 1
ATOM 6006 C C . PHE B 1 16 ? -12.539 -9.648 2.545 1 97.19 16 PHE B C 1
ATOM 6008 O O . PHE B 1 16 ? -11.344 -9.953 2.574 1 97.19 16 PHE B O 1
ATOM 6015 N N . MET B 1 17 ? -13.492 -10.344 1.856 1 97.56 17 MET B N 1
ATOM 6016 C CA . MET B 1 17 ? -13.148 -11.344 0.848 1 97.56 17 MET B CA 1
ATOM 6017 C C . MET B 1 17 ? -13.086 -10.711 -0.54 1 97.56 17 MET B C 1
ATOM 6019 O O . MET B 1 17 ? -13.875 -11.055 -1.419 1 97.56 17 MET B O 1
ATOM 6023 N N . HIS B 1 18 ? -12.109 -9.906 -0.759 1 97.25 18 HIS B N 1
ATOM 6024 C CA . HIS B 1 18 ? -12.047 -9.047 -1.936 1 97.25 18 HIS B CA 1
ATOM 6025 C C . HIS B 1 18 ? -11.867 -9.867 -3.209 1 97.25 18 HIS B C 1
ATOM 6027 O O . HIS B 1 18 ? -12.508 -9.594 -4.223 1 97.25 18 HIS B O 1
ATOM 6033 N N . SER B 1 19 ? -10.984 -10.859 -3.168 1 96.25 19 SER B N 1
ATOM 6034 C CA . SER B 1 19 ? -10.734 -11.664 -4.359 1 96.25 19 SER B CA 1
ATOM 6035 C C . SER B 1 19 ? -12.008 -12.367 -4.828 1 96.25 19 SER B C 1
ATOM 6037 O O . SER B 1 19 ? -12.297 -12.398 -6.027 1 96.25 19 SER B O 1
ATOM 6039 N N . ASN B 1 20 ? -12.711 -12.898 -3.873 1 98.19 20 ASN B N 1
ATOM 6040 C CA . ASN B 1 20 ? -13.961 -13.578 -4.215 1 98.19 20 ASN B CA 1
ATOM 6041 C C . ASN B 1 20 ? -15.016 -12.586 -4.707 1 98.19 20 ASN B C 1
ATOM 6043 O O . ASN B 1 20 ? -15.773 -12.891 -5.625 1 98.19 20 ASN B O 1
ATOM 6047 N N . ALA B 1 21 ? -15.078 -11.422 -4.043 1 98.5 21 ALA B N 1
ATOM 6048 C CA . ALA B 1 21 ? -16.016 -10.375 -4.453 1 98.5 21 ALA B CA 1
ATOM 6049 C C . ALA B 1 21 ? -15.75 -9.945 -5.895 1 98.5 21 ALA B C 1
ATOM 6051 O O . ALA B 1 21 ? -16.688 -9.766 -6.676 1 98.5 21 ALA B O 1
ATOM 6052 N N . ILE B 1 22 ? -14.523 -9.812 -6.297 1 98 22 ILE B N 1
ATOM 6053 C CA . ILE B 1 22 ? -14.141 -9.375 -7.637 1 98 22 ILE B CA 1
ATOM 6054 C C . ILE B 1 22 ? -14.562 -10.422 -8.664 1 98 22 ILE B C 1
ATOM 6056 O O . ILE B 1 22 ? -15.18 -10.102 -9.68 1 98 22 ILE B O 1
ATOM 6060 N N . PHE B 1 23 ? -14.336 -11.68 -8.344 1 97.94 23 PHE B N 1
ATOM 6061 C CA . PHE B 1 23 ? -14.688 -12.75 -9.273 1 97.94 23 PHE B CA 1
ATOM 6062 C C . PHE B 1 23 ? -16.188 -12.797 -9.492 1 97.94 23 PHE B C 1
ATOM 6064 O O . PHE B 1 23 ? -16.656 -12.844 -10.633 1 97.94 23 PHE B O 1
ATOM 6071 N N . ILE B 1 24 ? -16.906 -12.789 -8.383 1 98.31 24 ILE B N 1
ATOM 6072 C CA . ILE B 1 24 ? -18.359 -12.883 -8.477 1 98.31 24 ILE B CA 1
ATOM 6073 C C . ILE B 1 24 ? -18.922 -11.656 -9.188 1 98.31 24 ILE B C 1
ATOM 6075 O O . ILE B 1 24 ? -19.891 -11.742 -9.938 1 98.31 24 ILE B O 1
ATOM 6079 N N . SER B 1 25 ? -18.328 -10.5 -8.914 1 98.25 25 SER B N 1
ATOM 6080 C CA . SER B 1 25 ? -18.781 -9.273 -9.562 1 98.25 25 SER B CA 1
ATOM 6081 C C . SER B 1 25 ? -18.484 -9.305 -11.055 1 98.25 25 SER B C 1
ATOM 6083 O O . SER B 1 25 ? -19.25 -8.758 -11.852 1 98.25 25 SER B O 1
ATOM 6085 N N . GLN B 1 26 ? -17.344 -9.875 -11.445 1 97.06 26 GLN B N 1
ATOM 6086 C CA . GLN B 1 26 ? -17.062 -10.055 -12.867 1 97.06 26 GLN B CA 1
ATOM 6087 C C . GLN B 1 26 ? -18.109 -10.945 -13.531 1 97.06 26 GLN B C 1
ATOM 6089 O O . GLN B 1 26 ? -18.547 -10.664 -14.648 1 97.06 26 GLN B O 1
ATOM 6094 N N . LEU B 1 27 ? -18.438 -12 -12.828 1 97.38 27 LEU B N 1
ATOM 6095 C CA . LEU B 1 27 ? -19.5 -12.875 -13.32 1 97.38 27 LEU B CA 1
ATOM 6096 C C . LEU B 1 27 ? -20.812 -12.102 -13.477 1 97.38 27 LEU B C 1
ATOM 6098 O O . LEU B 1 27 ? -21.516 -12.273 -14.469 1 97.38 27 LEU B O 1
ATOM 6102 N N . LEU B 1 28 ? -21.109 -11.305 -12.461 1 98.12 28 LEU B N 1
ATOM 6103 C CA . LEU B 1 28 ? -22.312 -10.477 -12.453 1 98.12 28 LEU B CA 1
ATOM 6104 C C . LEU B 1 28 ? -22.328 -9.531 -13.648 1 98.12 28 LEU B C 1
ATOM 6106 O O . LEU B 1 28 ? -23.344 -9.438 -14.352 1 98.12 28 LEU B O 1
ATOM 6110 N N . CYS B 1 29 ? -21.219 -8.906 -13.992 1 97.56 29 CYS B N 1
ATOM 6111 C CA . CYS B 1 29 ? -21.156 -7.934 -15.078 1 97.56 29 CYS B CA 1
ATOM 6112 C C . CYS B 1 29 ? -21.203 -8.625 -16.438 1 97.56 29 CYS B C 1
ATOM 6114 O O . CYS B 1 29 ? -21.75 -8.078 -17.391 1 97.56 29 CYS B O 1
ATOM 6116 N N . ALA B 1 30 ? -20.578 -9.789 -16.484 1 97.44 30 ALA B N 1
ATOM 6117 C CA . ALA B 1 30 ? -20.641 -10.539 -17.734 1 97.44 30 ALA B CA 1
ATOM 6118 C C . ALA B 1 30 ? -22.062 -10.977 -18.062 1 97.44 30 ALA B C 1
ATOM 6120 O O . ALA B 1 30 ? -22.5 -10.914 -19.203 1 97.44 30 ALA B O 1
ATOM 6121 N N . GLN B 1 31 ? -22.859 -11.391 -17.031 1 97.31 31 GLN B N 1
ATOM 6122 C CA . GLN B 1 31 ? -24.203 -11.891 -17.219 1 97.31 31 GLN B CA 1
ATOM 6123 C C . GLN B 1 31 ? -25.203 -10.75 -17.375 1 97.31 31 GLN B C 1
ATOM 6125 O O . GLN B 1 31 ? -26.156 -10.852 -18.156 1 97.31 31 GLN B O 1
ATOM 6130 N N . PHE B 1 32 ? -24.984 -9.734 -16.578 1 97.69 32 PHE B N 1
ATOM 6131 C CA . PHE B 1 32 ? -25.891 -8.594 -16.562 1 97.69 32 PHE B CA 1
ATOM 6132 C C . PHE B 1 32 ? -25.125 -7.285 -16.719 1 97.69 32 PHE B C 1
ATOM 6134 O O . PHE B 1 32 ? -25.016 -6.516 -15.758 1 97.69 32 PHE B O 1
ATOM 6141 N N . PRO B 1 33 ? -24.75 -7.008 -17.984 1 96.12 33 PRO B N 1
ATOM 6142 C CA . PRO B 1 33 ? -24 -5.762 -18.172 1 96.12 33 PRO B CA 1
ATOM 6143 C C . PRO B 1 33 ? -24.844 -4.52 -17.906 1 96.12 33 PRO B C 1
ATOM 6145 O O . PRO B 1 33 ? -25.891 -4.344 -18.531 1 96.12 33 PRO B O 1
ATOM 6148 N N . SER B 1 34 ? -24.594 -3.809 -16.906 1 97.12 34 SER B N 1
ATOM 6149 C CA . SER B 1 34 ? -25.234 -2.553 -16.531 1 97.12 34 SER B CA 1
ATOM 6150 C C . SER B 1 34 ? -24.266 -1.62 -15.812 1 97.12 34 SER B C 1
ATOM 6152 O O . SER B 1 34 ? -23.266 -2.068 -15.266 1 97.12 34 SER B O 1
ATOM 6154 N N . GLU B 1 35 ? -24.516 -0.358 -15.867 1 96.62 35 GLU B N 1
ATOM 6155 C CA . GLU B 1 35 ? -23.672 0.614 -15.18 1 96.62 35 GLU B CA 1
ATOM 6156 C C . GLU B 1 35 ? -23.703 0.388 -13.672 1 96.62 35 GLU B C 1
ATOM 6158 O O . GLU B 1 35 ? -22.688 0.579 -12.992 1 96.62 35 GLU B O 1
ATOM 6163 N N . THR B 1 36 ? -24.828 -0.003 -13.133 1 97.75 36 THR B N 1
ATOM 6164 C CA . THR B 1 36 ? -24.953 -0.249 -11.695 1 97.75 36 THR B CA 1
ATOM 6165 C C . THR B 1 36 ? -24.078 -1.419 -11.266 1 97.75 36 THR B C 1
ATOM 6167 O O . THR B 1 36 ? -23.453 -1.371 -10.211 1 97.75 36 THR B O 1
ATOM 6170 N N . ASN B 1 37 ? -24.094 -2.453 -12.102 1 98.19 37 ASN B N 1
ATOM 6171 C CA . ASN B 1 37 ? -23.25 -3.592 -11.781 1 98.19 37 ASN B CA 1
ATOM 6172 C C . ASN B 1 37 ? -21.766 -3.258 -11.969 1 98.19 37 ASN B C 1
ATOM 6174 O O . ASN B 1 37 ? -20.922 -3.777 -11.25 1 98.19 37 ASN B O 1
ATOM 6178 N N . LEU B 1 38 ? -21.453 -2.375 -12.93 1 98.12 38 LEU B N 1
ATOM 6179 C CA . LEU B 1 38 ? -20.094 -1.901 -13.094 1 98.12 38 LEU B CA 1
ATOM 6180 C C . LEU B 1 38 ? -19.641 -1.103 -11.875 1 98.12 38 LEU B C 1
ATOM 6182 O O . LEU B 1 38 ? -18.469 -1.169 -11.484 1 98.12 38 LEU B O 1
ATOM 6186 N N . GLN B 1 39 ? -20.594 -0.321 -11.281 1 98.12 39 GLN B N 1
ATOM 6187 C CA . GLN B 1 39 ? -20.297 0.405 -10.047 1 98.12 39 GLN B CA 1
ATOM 6188 C C . GLN B 1 39 ? -19.859 -0.548 -8.938 1 98.12 39 GLN B C 1
ATOM 6190 O O . GLN B 1 39 ? -18.922 -0.264 -8.203 1 98.12 39 GLN B O 1
ATOM 6195 N N . LEU B 1 40 ? -20.594 -1.616 -8.875 1 98.25 40 LEU B N 1
ATOM 6196 C CA . LEU B 1 40 ? -20.297 -2.609 -7.848 1 98.25 40 LEU B CA 1
ATOM 6197 C C . LEU B 1 40 ? -18.922 -3.227 -8.078 1 98.25 40 LEU B C 1
ATOM 6199 O O . LEU B 1 40 ? -18.156 -3.418 -7.137 1 98.25 40 LEU B O 1
ATOM 6203 N N . LEU B 1 41 ? -18.594 -3.553 -9.312 1 98.19 41 LEU B N 1
ATOM 6204 C CA . LEU B 1 41 ? -17.281 -4.098 -9.648 1 98.19 41 LEU B CA 1
ATOM 6205 C C . LEU B 1 41 ? -16.188 -3.094 -9.336 1 98.19 41 LEU B C 1
ATOM 6207 O O . LEU B 1 41 ? -15.148 -3.457 -8.766 1 98.19 41 LEU B O 1
ATOM 6211 N N . ALA B 1 42 ? -16.406 -1.85 -9.695 1 98.5 42 ALA B N 1
ATOM 6212 C CA . ALA B 1 42 ? -15.438 -0.796 -9.414 1 98.5 42 ALA B CA 1
ATOM 6213 C C . ALA B 1 42 ? -15.211 -0.651 -7.906 1 98.5 42 ALA B C 1
ATOM 6215 O O . ALA B 1 42 ? -14.078 -0.459 -7.461 1 98.5 42 ALA B O 1
ATOM 6216 N N . ALA B 1 43 ? -16.281 -0.736 -7.145 1 98.31 43 ALA B N 1
ATOM 6217 C CA . ALA B 1 43 ? -16.188 -0.644 -5.691 1 98.31 43 ALA B CA 1
ATOM 6218 C C . ALA B 1 43 ? -15.336 -1.779 -5.129 1 98.31 43 ALA B C 1
ATOM 6220 O O . ALA B 1 43 ? -14.578 -1.582 -4.18 1 98.31 43 ALA B O 1
ATOM 6221 N N . CYS B 1 44 ? -15.484 -2.975 -5.727 1 98.31 44 CYS B N 1
ATOM 6222 C CA . CYS B 1 44 ? -14.672 -4.105 -5.297 1 98.31 44 CYS B CA 1
ATOM 6223 C C . CYS B 1 44 ? -13.195 -3.826 -5.516 1 98.31 44 CYS B C 1
ATOM 6225 O O . CYS B 1 44 ? -12.375 -4.066 -4.625 1 98.31 44 CYS B O 1
ATOM 6227 N 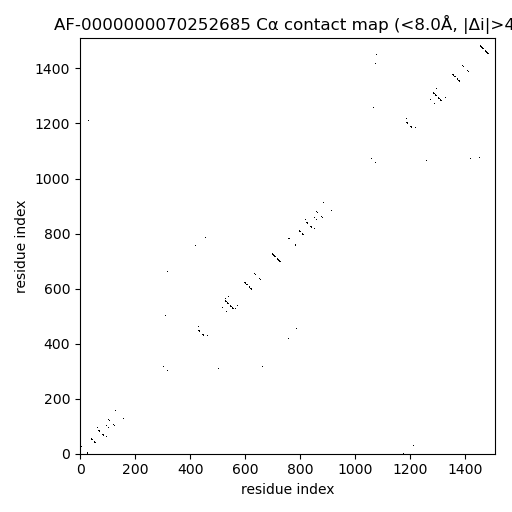N . TYR B 1 45 ? -12.891 -3.283 -6.648 1 98 45 TYR B N 1
ATOM 6228 C CA . TYR B 1 45 ? -11.5 -2.99 -6.965 1 98 45 TYR B CA 1
ATOM 6229 C C . TYR B 1 45 ? -10.969 -1.862 -6.09 1 98 45 TYR B C 1
ATOM 6231 O O . TYR B 1 45 ? -9.812 -1.898 -5.652 1 98 45 TYR B O 1
ATOM 6239 N N . LEU B 1 46 ? -11.773 -0.849 -5.812 1 98 46 LEU B N 1
ATOM 6240 C CA . LEU B 1 46 ? -11.359 0.261 -4.965 1 98 46 LEU B CA 1
ATOM 6241 C C . LEU B 1 46 ? -11.078 -0.217 -3.543 1 98 46 LEU B C 1
ATOM 6243 O O . LEU B 1 46 ? -10.102 0.208 -2.92 1 98 46 LEU B O 1
ATOM 6247 N N . GLN B 1 47 ? -11.898 -1.114 -3.064 1 97 47 GLN B N 1
ATOM 6248 C CA . GLN B 1 47 ? -11.703 -1.645 -1.72 1 97 47 GLN B CA 1
ATOM 6249 C C . GLN B 1 47 ? -10.461 -2.533 -1.658 1 97 47 GLN B C 1
ATOM 6251 O O . GLN B 1 47 ? -9.891 -2.742 -0.584 1 97 47 GLN B O 1
ATOM 6256 N N . ASN B 1 48 ? -10.133 -3.041 -2.832 1 96.25 48 ASN B N 1
ATOM 6257 C CA . ASN B 1 48 ? -8.914 -3.838 -2.924 1 96.25 48 ASN B CA 1
ATOM 6258 C C . ASN B 1 48 ? -7.719 -2.988 -3.346 1 96.25 48 ASN B C 1
ATOM 6260 O O . ASN B 1 48 ? -6.723 -3.516 -3.84 1 96.25 48 ASN B O 1
ATOM 6264 N N . ASN B 1 49 ? -7.797 -1.658 -3.244 1 94.62 49 ASN B N 1
ATOM 6265 C CA . ASN B 1 49 ? -6.742 -0.683 -3.496 1 94.62 49 ASN B CA 1
ATOM 6266 C C . ASN B 1 49 ? -6.25 -0.748 -4.938 1 94.62 49 ASN B C 1
ATOM 6268 O O . ASN B 1 49 ? -5.051 -0.633 -5.199 1 94.62 49 ASN B O 1
ATOM 6272 N N . GLN B 1 50 ? -7.133 -1.086 -5.809 1 97 50 GLN B N 1
ATOM 6273 C CA . GLN B 1 50 ? -6.816 -1.12 -7.234 1 97 50 GLN B CA 1
ATOM 6274 C C . GLN B 1 50 ? -7.605 -0.059 -7.996 1 97 50 GLN B C 1
ATOM 6276 O O . GLN B 1 50 ? -8.414 -0.386 -8.867 1 97 50 GLN B O 1
ATOM 6281 N N . ALA B 1 51 ? -7.23 1.147 -7.777 1 97.75 51 ALA B N 1
ATOM 6282 C CA . ALA B 1 51 ? -7.93 2.289 -8.367 1 97.75 51 ALA B CA 1
ATOM 6283 C C . ALA B 1 51 ? -7.805 2.283 -9.891 1 97.75 51 ALA B C 1
ATOM 6285 O O . ALA B 1 51 ? -8.727 2.697 -10.594 1 97.75 51 ALA B O 1
ATOM 6286 N N . TYR B 1 52 ? -6.676 1.795 -10.391 1 97.38 52 TYR B N 1
ATOM 6287 C CA . TYR B 1 52 ? -6.449 1.771 -11.836 1 97.38 52 TYR B CA 1
ATOM 6288 C C . TYR B 1 52 ? -7.48 0.892 -12.531 1 97.38 52 TYR B C 1
ATOM 6290 O O . TYR B 1 52 ? -7.898 1.188 -13.656 1 97.38 52 TYR B O 1
ATOM 6298 N N . SER B 1 53 ? -7.883 -0.205 -11.883 1 97.75 53 SER B N 1
ATOM 6299 C CA . SER B 1 53 ? -8.914 -1.056 -12.461 1 97.75 53 SER B CA 1
ATOM 6300 C C . SER B 1 53 ? -10.258 -0.333 -12.523 1 97.75 53 SER B C 1
ATOM 6302 O O . SER B 1 53 ? -10.938 -0.358 -13.555 1 97.75 53 SER B O 1
ATOM 6304 N N . ALA B 1 54 ? -10.617 0.299 -11.391 1 98.44 54 ALA B N 1
ATOM 6305 C CA . ALA B 1 54 ? -11.867 1.052 -11.344 1 98.44 54 ALA B CA 1
ATOM 6306 C C . ALA B 1 54 ? -11.867 2.17 -12.383 1 98.44 54 ALA B C 1
ATOM 6308 O O . ALA B 1 54 ? -12.906 2.459 -12.992 1 98.44 54 ALA B O 1
ATOM 6309 N N . TYR B 1 55 ? -10.75 2.844 -12.625 1 98.06 55 TYR B N 1
ATOM 6310 C CA . TYR B 1 55 ? -10.586 3.9 -13.617 1 98.06 55 TYR B CA 1
ATOM 6311 C C . TYR B 1 55 ? -10.977 3.408 -15 1 98.06 55 TYR B C 1
ATOM 6313 O O . TYR B 1 55 ? -11.781 4.043 -15.688 1 98.06 55 TYR B O 1
ATOM 6321 N N . HIS B 1 56 ? -10.453 2.246 -15.375 1 96.94 56 HIS B N 1
ATOM 6322 C CA . HIS B 1 56 ? -10.688 1.733 -16.719 1 96.94 56 HIS B CA 1
ATOM 6323 C C . HIS B 1 56 ? -12.125 1.246 -16.891 1 96.94 56 HIS B C 1
ATOM 6325 O O . HIS B 1 56 ? -12.719 1.414 -17.953 1 96.94 56 HIS B O 1
ATOM 6331 N N . ILE B 1 57 ? -12.664 0.707 -15.836 1 97.25 57 ILE B N 1
ATOM 6332 C CA . ILE B 1 57 ? -13.992 0.117 -15.875 1 97.25 57 ILE B CA 1
ATOM 6333 C C . ILE B 1 57 ? -15.047 1.221 -15.992 1 97.25 57 ILE B C 1
ATOM 6335 O O . ILE B 1 57 ? -16.047 1.056 -16.688 1 97.25 57 ILE B O 1
ATOM 6339 N N . LEU B 1 58 ? -14.805 2.326 -15.352 1 98 58 LEU B N 1
ATOM 6340 C CA . LEU B 1 58 ? -15.836 3.346 -15.227 1 98 58 LEU B CA 1
ATOM 6341 C C . LEU B 1 58 ? -15.602 4.488 -16.203 1 98 58 LEU B C 1
ATOM 6343 O O . LEU B 1 58 ? -16.406 5.406 -16.312 1 98 58 LEU B O 1
ATOM 6347 N N . LYS B 1 59 ? -14.516 4.441 -16.922 1 96.44 59 LYS B N 1
ATOM 6348 C CA . LYS B 1 59 ? -14.219 5.512 -17.875 1 96.44 59 LYS B CA 1
ATOM 6349 C C . LYS B 1 59 ? -15.336 5.652 -18.906 1 96.44 59 LYS B C 1
ATOM 6351 O O . LYS B 1 59 ? -15.734 4.672 -19.531 1 96.44 59 LYS B O 1
ATOM 6356 N N . GLY B 1 60 ? -15.898 6.828 -19.016 1 94.19 60 GLY B N 1
ATOM 6357 C CA . GLY B 1 60 ? -16.922 7.113 -20.016 1 94.19 60 GLY B CA 1
ATOM 6358 C C . GLY B 1 60 ? -18.328 6.941 -19.484 1 94.19 60 GLY B C 1
ATOM 6359 O O . GLY B 1 60 ? -19.297 7.238 -20.188 1 94.19 60 GLY B O 1
ATOM 6360 N N . THR B 1 61 ? -18.516 6.453 -18.281 1 95.38 61 THR B N 1
ATOM 6361 C CA . THR B 1 61 ? -19.844 6.27 -17.703 1 95.38 61 THR B CA 1
ATOM 6362 C C . THR B 1 61 ? -20.453 7.613 -17.328 1 95.38 61 THR B C 1
ATOM 6364 O O . THR B 1 61 ? -19.75 8.617 -17.219 1 95.38 61 THR B O 1
ATOM 6367 N N . LYS B 1 62 ? -21.828 7.629 -17.094 1 92.62 62 LYS B N 1
ATOM 6368 C CA . LYS B 1 62 ? -22.484 8.93 -17.016 1 92.62 62 LYS B CA 1
ATOM 6369 C C . LYS B 1 62 ? -23.297 9.062 -15.727 1 92.62 62 LYS B C 1
ATOM 6371 O O . LYS B 1 62 ? -23.594 10.18 -15.289 1 92.62 62 LYS B O 1
ATOM 6376 N N . MET B 1 63 ? -23.719 7.945 -15.078 1 95.38 63 MET B N 1
ATOM 6377 C CA . MET B 1 63 ? -24.531 8.023 -13.859 1 95.38 63 MET B CA 1
ATOM 6378 C C . MET B 1 63 ? -23.766 8.758 -12.758 1 95.38 63 MET B C 1
ATOM 6380 O O . MET B 1 63 ? -22.531 8.672 -12.68 1 95.38 63 MET B O 1
ATOM 6384 N N . PRO B 1 64 ? -24.438 9.5 -11.891 1 95.5 64 PRO B N 1
ATOM 6385 C CA . PRO B 1 64 ? -23.766 10.266 -10.836 1 95.5 64 PRO B CA 1
ATOM 6386 C C . PRO B 1 64 ? -22.859 9.406 -9.961 1 95.5 64 PRO B C 1
ATOM 6388 O O . PRO B 1 64 ? -21.719 9.789 -9.695 1 95.5 64 PRO B O 1
ATOM 6391 N N . GLN B 1 65 ? -23.344 8.25 -9.57 1 97 65 GLN B N 1
ATOM 6392 C CA . GLN B 1 65 ? -22.531 7.371 -8.734 1 97 65 GLN B CA 1
ATOM 6393 C C . GLN B 1 65 ? -21.297 6.879 -9.492 1 97 65 GLN B C 1
ATOM 6395 O O . GLN B 1 65 ? -20.219 6.727 -8.906 1 97 65 GLN B O 1
ATOM 6400 N N . SER B 1 66 ? -21.453 6.605 -10.773 1 97.88 66 SER B N 1
ATOM 6401 C CA . SER B 1 66 ? -20.312 6.191 -11.594 1 97.88 66 SER B CA 1
ATOM 6402 C C . SER B 1 66 ? -19.281 7.309 -11.719 1 97.88 66 SER B C 1
ATOM 6404 O O . SER B 1 66 ? -18.078 7.062 -11.641 1 97.88 66 SER B O 1
ATOM 6406 N N . ARG B 1 67 ? -19.781 8.477 -11.883 1 97.06 67 ARG B N 1
ATOM 6407 C CA . ARG B 1 67 ? -18.906 9.633 -11.984 1 97.06 67 ARG B CA 1
ATOM 6408 C C . ARG B 1 67 ? -18.125 9.859 -10.688 1 97.06 67 ARG B C 1
ATOM 6410 O O . ARG B 1 67 ? -16.938 10.172 -10.719 1 97.06 67 ARG B O 1
ATOM 6417 N N . TYR B 1 68 ? -18.797 9.711 -9.57 1 98.06 68 TYR B N 1
ATOM 6418 C CA . TYR B 1 68 ? -18.156 9.875 -8.273 1 98.06 68 TYR B CA 1
ATOM 6419 C C . TYR B 1 68 ? -17.047 8.852 -8.078 1 98.06 68 TYR B C 1
ATOM 6421 O O . TYR B 1 68 ? -15.93 9.203 -7.699 1 98.06 68 TYR B O 1
ATOM 6429 N N . LEU B 1 69 ? -17.359 7.559 -8.32 1 98.69 69 LEU B N 1
ATOM 6430 C CA . LEU B 1 69 ? -16.375 6.492 -8.156 1 98.69 69 LEU B CA 1
ATOM 6431 C C . LEU B 1 69 ? -15.203 6.676 -9.125 1 98.69 69 LEU B C 1
ATOM 6433 O O . LEU B 1 69 ? -14.055 6.402 -8.773 1 98.69 69 LEU B O 1
ATOM 6437 N N . PHE B 1 70 ? -15.586 7.133 -10.328 1 98.5 70 PHE B N 1
ATOM 6438 C CA . PHE B 1 70 ? -14.539 7.43 -11.305 1 98.5 70 PHE B CA 1
ATOM 6439 C C . PHE B 1 70 ? -13.633 8.547 -10.805 1 98.5 70 PHE B C 1
ATOM 6441 O O . PHE B 1 70 ? -12.406 8.461 -10.922 1 98.5 70 PHE B O 1
ATOM 6448 N N . ALA B 1 71 ? -14.172 9.547 -10.25 1 98.62 71 ALA B N 1
ATOM 6449 C CA . ALA B 1 71 ? -13.398 10.664 -9.711 1 98.62 71 ALA B CA 1
ATOM 6450 C C . ALA B 1 71 ? -12.492 10.203 -8.57 1 98.62 71 ALA B C 1
ATOM 6452 O O . ALA B 1 71 ? -11.344 10.641 -8.469 1 98.62 71 ALA B O 1
ATOM 6453 N N . ILE B 1 72 ? -13.016 9.375 -7.688 1 98.5 72 ILE B N 1
ATOM 6454 C CA . ILE B 1 72 ? -12.227 8.828 -6.59 1 98.5 72 ILE B CA 1
ATOM 6455 C C . ILE B 1 72 ? -11.016 8.078 -7.145 1 98.5 72 ILE B C 1
ATOM 6457 O O . ILE B 1 72 ? -9.906 8.211 -6.637 1 98.5 72 ILE B O 1
ATOM 6461 N N . SER B 1 73 ? -11.273 7.281 -8.188 1 98.56 73 SER B N 1
ATOM 6462 C CA . SER B 1 73 ? -10.195 6.52 -8.812 1 98.56 73 SER B CA 1
ATOM 6463 C C . SER B 1 73 ? -9.133 7.445 -9.398 1 98.56 73 SER B C 1
ATOM 6465 O O . SER B 1 73 ? -7.934 7.219 -9.219 1 98.56 73 SER B O 1
ATOM 6467 N N . CYS B 1 74 ? -9.586 8.461 -10.062 1 98.5 74 CYS B N 1
ATOM 6468 C CA . CYS B 1 74 ? -8.68 9.453 -10.633 1 98.5 74 CYS B CA 1
ATOM 6469 C C . CYS B 1 74 ? -7.863 10.141 -9.547 1 98.5 74 CYS B C 1
ATOM 6471 O O . CYS B 1 74 ? -6.652 10.32 -9.688 1 98.5 74 CYS B O 1
ATOM 6473 N N . PHE B 1 75 ? -8.523 10.484 -8.461 1 97.88 75 PHE B N 1
ATOM 6474 C CA . PHE B 1 75 ? -7.867 11.188 -7.359 1 97.88 75 PHE B CA 1
ATOM 6475 C C . PHE B 1 75 ? -6.762 10.328 -6.758 1 97.88 75 PHE B C 1
ATOM 6477 O O . PHE B 1 75 ? -5.664 10.82 -6.488 1 97.88 75 PHE B O 1
ATOM 6484 N N . HIS B 1 76 ? -7.059 9.031 -6.559 1 96.38 76 HIS B N 1
ATOM 6485 C CA . HIS B 1 76 ? -6.078 8.109 -6.004 1 96.38 76 HIS B CA 1
ATOM 6486 C C . HIS B 1 76 ? -4.891 7.934 -6.945 1 96.38 76 HIS B C 1
ATOM 6488 O O . HIS B 1 76 ? -3.771 7.672 -6.496 1 96.38 76 HIS B O 1
ATOM 6494 N N . MET B 1 77 ? -5.145 8.141 -8.227 1 96.25 77 MET B N 1
ATOM 6495 C CA . MET B 1 77 ? -4.094 7.984 -9.227 1 96.25 77 MET B CA 1
ATOM 6496 C C . MET B 1 77 ? -3.434 9.328 -9.531 1 96.25 77 MET B C 1
ATOM 6498 O O . MET B 1 77 ? -2.617 9.422 -10.453 1 96.25 77 MET B O 1
ATOM 6502 N N . ASN B 1 78 ? -3.803 10.414 -8.852 1 96.06 78 ASN B N 1
ATOM 6503 C CA . ASN B 1 78 ? -3.283 11.766 -8.977 1 96.06 78 ASN B CA 1
ATOM 6504 C C . ASN B 1 78 ? -3.588 12.359 -10.352 1 96.06 78 ASN B C 1
ATOM 6506 O O . ASN B 1 78 ? -2.783 13.117 -10.898 1 96.06 78 ASN B O 1
ATOM 6510 N N . LEU B 1 79 ? -4.633 11.852 -10.938 1 97.69 79 LEU B N 1
ATOM 6511 C CA . LEU B 1 79 ? -5.172 12.438 -12.156 1 97.69 79 LEU B CA 1
ATOM 6512 C C . LEU B 1 79 ? -6.234 13.477 -11.836 1 97.69 79 LEU B C 1
ATOM 6514 O O . LEU B 1 79 ? -7.418 13.273 -12.117 1 97.69 79 LEU B O 1
ATOM 6518 N N . LEU B 1 80 ? -5.84 14.625 -11.336 1 97.94 80 LEU B N 1
ATOM 6519 C CA . LEU B 1 80 ? -6.711 15.617 -10.719 1 97.94 80 LEU B CA 1
ATOM 6520 C C . LEU B 1 80 ? -7.578 16.312 -11.766 1 97.94 80 LEU B C 1
ATOM 6522 O O . LEU B 1 80 ? -8.734 16.641 -11.5 1 97.94 80 LEU B O 1
ATOM 6526 N N . GLY B 1 81 ? -7.039 16.531 -12.953 1 97.56 81 GLY B N 1
ATOM 6527 C CA . GLY B 1 81 ? -7.836 17.125 -14.016 1 97.56 81 GLY B CA 1
ATOM 6528 C C . GLY B 1 81 ? -9.031 16.281 -14.406 1 97.56 81 GLY B C 1
ATOM 6529 O O . GLY B 1 81 ? -10.141 16.797 -14.57 1 97.56 81 GLY B O 1
ATOM 6530 N N . GLU B 1 82 ? -8.82 15 -14.523 1 97.69 82 GLU B N 1
ATOM 6531 C CA . GLU B 1 82 ? -9.906 14.086 -14.867 1 97.69 82 GLU B CA 1
ATOM 6532 C C . GLU B 1 82 ? -10.906 13.961 -13.727 1 97.69 82 GLU B C 1
ATOM 6534 O O . GLU B 1 82 ? -12.117 13.828 -13.953 1 97.69 82 GLU B O 1
ATOM 6539 N N . ALA B 1 83 ? -10.383 13.953 -12.508 1 98.31 83 ALA B N 1
ATOM 6540 C CA . ALA B 1 83 ? -11.273 13.914 -11.352 1 98.31 83 ALA B CA 1
ATOM 6541 C C . ALA B 1 83 ? -12.227 15.109 -11.352 1 98.31 83 ALA B C 1
ATOM 6543 O O . ALA B 1 83 ? -13.43 14.953 -11.117 1 98.31 83 ALA B O 1
ATOM 6544 N N . GLU B 1 84 ? -11.734 16.297 -11.656 1 97.44 84 GLU B N 1
ATOM 6545 C CA . GLU B 1 84 ? -12.547 17.5 -11.719 1 97.44 84 GLU B CA 1
ATOM 6546 C C . GLU B 1 84 ? -13.594 17.406 -12.828 1 97.44 84 GLU B C 1
ATOM 6548 O O . GLU B 1 84 ? -14.766 17.734 -12.617 1 97.44 84 GLU B O 1
ATOM 6553 N N . ALA B 1 85 ? -13.141 16.922 -13.961 1 96.44 85 ALA B N 1
ATOM 6554 C CA . ALA B 1 85 ? -14.039 16.812 -15.109 1 96.44 85 ALA B CA 1
ATOM 6555 C C . ALA B 1 85 ? -15.172 15.836 -14.82 1 96.44 85 ALA B C 1
ATOM 6557 O O . ALA B 1 85 ? -16.297 16.016 -15.297 1 96.44 85 ALA B O 1
ATOM 6558 N N . ALA B 1 86 ? -14.922 14.805 -14.062 1 96.88 86 ALA B N 1
ATOM 6559 C CA . ALA B 1 86 ? -15.93 13.805 -13.727 1 96.88 86 ALA B CA 1
ATOM 6560 C C . ALA B 1 86 ? -16.953 14.367 -12.75 1 96.88 86 ALA B C 1
ATOM 6562 O O . ALA B 1 86 ? -18.141 14.039 -12.828 1 96.88 86 ALA B O 1
ATOM 6563 N N . LEU B 1 87 ? -16.516 15.227 -11.844 1 97.06 87 LEU B N 1
ATOM 6564 C CA . LEU B 1 87 ? -17.391 15.773 -10.82 1 97.06 87 LEU B CA 1
ATOM 6565 C C . LEU B 1 87 ? -18.141 17 -11.336 1 97.06 87 LEU B C 1
ATOM 6567 O O . LEU B 1 87 ? -19.281 17.234 -10.945 1 97.06 87 LEU B O 1
ATOM 6571 N N . CYS B 1 88 ? -17.469 17.75 -12.07 1 93.56 88 CYS B N 1
ATOM 6572 C CA . CYS B 1 88 ? -18.016 18.969 -12.648 1 93.56 88 CYS B CA 1
ATOM 6573 C C . CYS B 1 88 ? -17.672 19.078 -14.125 1 93.56 88 CYS B C 1
ATOM 6575 O O . CYS B 1 88 ? -16.75 19.812 -14.492 1 93.56 88 CYS B O 1
ATOM 6577 N N . PRO B 1 89 ? -18.516 18.469 -14.906 1 87.94 89 PRO B N 1
ATOM 6578 C CA . PRO B 1 89 ? -18.188 18.5 -16.328 1 87.94 89 PRO B CA 1
ATOM 6579 C C . PRO B 1 89 ? -18.25 19.922 -16.906 1 87.94 89 PRO B C 1
ATOM 6581 O O . PRO B 1 89 ? -19.172 20.688 -16.594 1 87.94 89 PRO B O 1
ATOM 6584 N N . ALA B 1 90 ? -17.25 20.281 -17.688 1 81.81 90 ALA B N 1
ATOM 6585 C CA . ALA B 1 90 ? -17.125 21.609 -18.281 1 81.81 90 ALA B CA 1
ATOM 6586 C C . ALA B 1 90 ? -18.312 21.906 -19.203 1 81.81 90 ALA B C 1
ATOM 6588 O O . ALA B 1 90 ? -18.734 23.062 -19.328 1 81.81 90 ALA B O 1
ATOM 6589 N N . ASN B 1 91 ? -18.828 20.875 -19.766 1 80 91 ASN B N 1
ATOM 6590 C CA . ASN B 1 91 ? -19.891 21.047 -20.75 1 80 91 ASN B CA 1
ATOM 6591 C C . ASN B 1 91 ? -21.234 21.266 -20.078 1 80 91 ASN B C 1
ATOM 6593 O O . ASN B 1 91 ? -22.203 21.672 -20.734 1 80 91 ASN B O 1
ATOM 6597 N N . GLU B 1 92 ? -21.297 21.031 -18.734 1 79.81 92 GLU B N 1
ATOM 6598 C CA . GLU B 1 92 ? -22.531 21.234 -17.984 1 79.81 92 GLU B CA 1
ATOM 6599 C C . GLU B 1 92 ? -22.281 21.984 -16.688 1 79.81 92 GLU B C 1
ATOM 6601 O O . GLU B 1 92 ? -22.344 21.422 -15.602 1 79.81 92 GLU B O 1
ATOM 6606 N N . PRO B 1 93 ? -21.984 23.266 -16.797 1 68.69 93 PRO B N 1
ATOM 6607 C CA . PRO B 1 93 ? -21.594 24.016 -15.609 1 68.69 93 PRO B CA 1
ATOM 6608 C C . PRO B 1 93 ? -22.656 24.016 -14.516 1 68.69 93 PRO B C 1
ATOM 6610 O O . PRO B 1 93 ? -22.344 24.156 -13.336 1 68.69 93 PRO B O 1
ATOM 6613 N N . GLY B 1 94 ? -23.812 23.703 -14.844 1 71.12 94 GLY B N 1
ATOM 6614 C CA . GLY B 1 94 ? -24.859 23.688 -13.828 1 71.12 94 GLY B CA 1
ATOM 6615 C C . GLY B 1 94 ? -25.156 22.312 -13.305 1 71.12 94 GLY B C 1
ATOM 6616 O O . GLY B 1 94 ? -26.078 22.141 -12.484 1 71.12 94 GLY B O 1
ATOM 6617 N N . ALA B 1 95 ? -24.297 21.438 -13.664 1 79.75 95 ALA B N 1
ATOM 6618 C CA . ALA B 1 95 ? -24.578 20.062 -13.234 1 79.75 95 ALA B CA 1
ATOM 6619 C C . ALA B 1 95 ? -24.312 19.875 -11.75 1 79.75 95 ALA B C 1
ATOM 6621 O O . ALA B 1 95 ? -23.359 20.453 -11.211 1 79.75 95 ALA B O 1
ATOM 6622 N N . GLU B 1 96 ? -25.172 19.156 -11.117 1 90.75 96 GLU B N 1
ATOM 6623 C CA . GLU B 1 96 ? -25.031 18.891 -9.695 1 90.75 96 GLU B CA 1
ATOM 6624 C C . GLU B 1 96 ? -23.844 17.984 -9.414 1 90.75 96 GLU B C 1
ATOM 6626 O O . GLU B 1 96 ? -23.625 17.016 -10.148 1 90.75 96 GLU B O 1
ATOM 6631 N N . VAL B 1 97 ? -23 18.375 -8.492 1 95.94 97 VAL B N 1
ATOM 6632 C CA . VAL B 1 97 ? -21.906 17.516 -8.047 1 95.94 97 VAL B CA 1
ATOM 6633 C C . VAL B 1 97 ? -22.453 16.203 -7.5 1 95.94 97 VAL B C 1
ATOM 6635 O O . VAL B 1 97 ? -23.359 16.203 -6.664 1 95.94 97 VAL B O 1
ATOM 6638 N N . PRO B 1 98 ? -21.984 15.156 -8 1 96.5 98 PRO B N 1
ATOM 6639 C CA . PRO B 1 98 ? -22.547 13.867 -7.594 1 96.5 98 PRO B CA 1
ATOM 6640 C C . PRO B 1 98 ? -22.359 13.578 -6.109 1 96.5 98 PRO B C 1
ATOM 6642 O O . PRO B 1 98 ? -21.359 14.016 -5.516 1 96.5 98 PRO B O 1
ATOM 6645 N N . ASN B 1 99 ? -23.344 12.844 -5.441 1 96.12 99 ASN B N 1
ATOM 6646 C CA . ASN B 1 99 ? -23.297 12.227 -4.117 1 96.12 99 ASN B CA 1
ATOM 6647 C C . ASN B 1 99 ? -23.25 13.281 -3.012 1 96.12 99 ASN B C 1
ATOM 6649 O O . ASN B 1 99 ? -22.781 13.008 -1.908 1 96.12 99 ASN B O 1
ATOM 6653 N N . GLY B 1 100 ? -23.578 14.516 -3.299 1 95.75 100 GLY B N 1
ATOM 6654 C CA . GLY B 1 100 ? -23.781 15.539 -2.287 1 95.75 100 GLY B CA 1
ATOM 6655 C C . GLY B 1 100 ? -22.5 15.93 -1.572 1 95.75 100 GLY B C 1
ATOM 6656 O O . GLY B 1 100 ? -21.5 16.297 -2.211 1 95.75 100 GLY B O 1
ATOM 6657 N N . ALA B 1 101 ? -22.453 15.711 -0.236 1 97.56 101 ALA B N 1
ATOM 6658 C CA . ALA B 1 101 ? -21.359 16.188 0.609 1 97.56 101 ALA B CA 1
ATOM 6659 C C . ALA B 1 101 ? -20.047 15.5 0.237 1 97.56 101 ALA B C 1
ATOM 6661 O O . ALA B 1 101 ? -19.031 16.172 0.053 1 97.56 101 ALA B O 1
ATOM 6662 N N . PRO B 1 102 ? -20.031 14.188 0.017 1 98.25 102 PRO B N 1
ATOM 6663 C CA . PRO B 1 102 ? -18.766 13.555 -0.369 1 98.25 102 PRO B CA 1
ATOM 6664 C C . PRO B 1 102 ? -18.234 14.062 -1.705 1 98.25 102 PRO B C 1
ATOM 6666 O O . PRO B 1 102 ? -17.016 14.234 -1.866 1 98.25 102 PRO B O 1
ATOM 6669 N N . GLY B 1 103 ? -19.125 14.297 -2.646 1 98.38 103 GLY B N 1
ATOM 6670 C CA . GLY B 1 103 ? -18.703 14.836 -3.926 1 98.38 103 GLY B CA 1
ATOM 6671 C C . GLY B 1 103 ? -18.094 16.219 -3.811 1 98.38 103 GLY B C 1
ATOM 6672 O O . GLY B 1 103 ? -17.047 16.5 -4.414 1 98.38 103 GLY B O 1
ATOM 6673 N N . HIS B 1 104 ? -18.719 17.047 -3.037 1 98.5 104 HIS B N 1
ATOM 6674 C CA . HIS B 1 104 ? -18.203 18.391 -2.82 1 98.5 104 HIS B CA 1
ATOM 6675 C C . HIS B 1 104 ? -16.875 18.359 -2.072 1 98.5 104 HIS B C 1
ATOM 6677 O O . HIS B 1 104 ? -15.977 19.156 -2.359 1 98.5 104 HIS B O 1
ATOM 6683 N N . TYR B 1 105 ? -16.781 17.5 -1.128 1 98.5 105 TYR B N 1
ATOM 6684 C CA . TYR B 1 105 ? -15.523 17.359 -0.406 1 98.5 105 TYR B CA 1
ATOM 6685 C C . TYR B 1 105 ? -14.391 16.969 -1.35 1 98.5 105 TYR B C 1
ATOM 6687 O O . TYR B 1 105 ? -13.305 17.547 -1.308 1 98.5 105 TYR B O 1
ATOM 6695 N N . LEU B 1 106 ? -14.688 15.961 -2.172 1 98.62 106 LEU B N 1
ATOM 6696 C CA . LEU B 1 106 ? -13.68 15.492 -3.115 1 98.62 106 LEU B CA 1
ATOM 6697 C C . LEU B 1 106 ? -13.281 16.609 -4.078 1 98.62 106 LEU B C 1
ATOM 6699 O O . LEU B 1 106 ? -12.102 16.781 -4.387 1 98.62 106 LEU B O 1
ATOM 6703 N N . LEU B 1 107 ? -14.25 17.328 -4.559 1 98.19 107 LEU B N 1
ATOM 6704 C CA . LEU B 1 107 ? -13.984 18.438 -5.465 1 98.19 107 LEU B CA 1
ATOM 6705 C C . LEU B 1 107 ? -13.172 19.531 -4.77 1 98.19 107 LEU B C 1
ATOM 6707 O O . LEU B 1 107 ? -12.281 20.125 -5.379 1 98.19 107 LEU B O 1
ATOM 6711 N N . GLY B 1 108 ? -13.492 19.812 -3.482 1 98.56 108 GLY B N 1
ATOM 6712 C CA . GLY B 1 108 ? -12.688 20.734 -2.693 1 98.56 108 GLY B CA 1
ATOM 6713 C C . GLY B 1 108 ? -11.234 20.312 -2.59 1 98.56 108 GLY B C 1
ATOM 6714 O O . GLY B 1 108 ? -10.336 21.141 -2.715 1 98.56 108 GLY B O 1
ATOM 6715 N N . GLN B 1 109 ? -11.016 19.016 -2.396 1 98.25 109 GLN B N 1
ATOM 6716 C CA . GLN B 1 109 ? -9.648 18.484 -2.332 1 98.25 109 GLN B CA 1
ATOM 6717 C C . GLN B 1 109 ? -8.922 18.688 -3.658 1 98.25 109 GLN B C 1
ATOM 6719 O O . GLN B 1 109 ? -7.746 19.062 -3.678 1 98.25 109 GLN B O 1
ATOM 6724 N N . VAL B 1 110 ? -9.648 18.422 -4.766 1 98.25 110 VAL B N 1
ATOM 6725 C CA . VAL B 1 110 ? -9.062 18.578 -6.094 1 98.25 110 VAL B CA 1
ATOM 6726 C C . VAL B 1 110 ? -8.625 20.031 -6.293 1 98.25 110 VAL B C 1
ATOM 6728 O O . VAL B 1 110 ? -7.516 20.281 -6.766 1 98.25 110 VAL B O 1
ATOM 6731 N N . TYR B 1 111 ? -9.445 20.938 -5.906 1 98.06 111 TYR B N 1
ATOM 6732 C CA . TYR B 1 111 ? -9.133 22.359 -6.062 1 98.06 111 TYR B CA 1
ATOM 6733 C C . TYR B 1 111 ? -7.988 22.766 -5.141 1 98.06 111 TYR B C 1
ATOM 6735 O O . TYR B 1 111 ? -7.121 23.562 -5.523 1 98.06 111 TYR B O 1
ATOM 6743 N N . ARG B 1 112 ? -7.949 22.281 -3.982 1 97.06 112 ARG B N 1
ATOM 6744 C CA . ARG B 1 112 ? -6.859 22.578 -3.061 1 97.06 112 ARG B CA 1
ATOM 6745 C C . ARG B 1 112 ? -5.523 22.109 -3.625 1 97.06 112 ARG B C 1
ATOM 6747 O O . ARG B 1 112 ? -4.535 22.844 -3.59 1 97.06 112 ARG B O 1
ATOM 6754 N N . TYR B 1 113 ? -5.555 20.875 -4.207 1 96.62 113 TYR B N 1
ATOM 6755 C CA . TYR B 1 113 ? -4.32 20.281 -4.703 1 96.62 113 TYR B CA 1
ATOM 6756 C C . TYR B 1 113 ? -3.881 20.922 -6.008 1 96.62 113 TYR B C 1
ATOM 6758 O O . TYR B 1 113 ? -2.732 20.766 -6.434 1 96.62 113 TYR B O 1
ATOM 6766 N N . THR B 1 114 ? -4.738 21.656 -6.637 1 96.19 114 THR B N 1
ATOM 6767 C CA . THR B 1 114 ? -4.383 22.375 -7.859 1 96.19 114 THR B CA 1
ATOM 6768 C C . THR B 1 114 ? -4.234 23.875 -7.582 1 96.19 114 THR B C 1
ATOM 6770 O O . THR B 1 114 ? -4.328 24.688 -8.5 1 96.19 114 THR B O 1
ATOM 6773 N N . ASP B 1 115 ? -4.156 24.266 -6.32 1 94.38 115 ASP B N 1
ATOM 6774 C CA . ASP B 1 115 ? -3.826 25.609 -5.824 1 94.38 115 ASP B CA 1
ATOM 6775 C C . ASP B 1 115 ? -4.934 26.594 -6.156 1 94.38 115 ASP B C 1
ATOM 6777 O O . ASP B 1 115 ? -4.656 27.75 -6.5 1 94.38 115 ASP B O 1
ATOM 6781 N N . ARG B 1 116 ? -6.09 26.109 -6.227 1 96.44 116 ARG B N 1
ATOM 6782 C CA . ARG B 1 116 ? -7.262 26.969 -6.359 1 96.44 116 ARG B CA 1
ATOM 6783 C C . ARG B 1 116 ? -8.023 27.062 -5.039 1 96.44 116 ARG B C 1
ATOM 6785 O O . ARG B 1 116 ? -9.102 26.5 -4.895 1 96.44 116 ARG B O 1
ATOM 6792 N N . LYS B 1 117 ? -7.582 27.859 -4.152 1 96.38 117 LYS B N 1
ATOM 6793 C CA . LYS B 1 117 ? -7.957 27.922 -2.742 1 96.38 117 LYS B CA 1
ATOM 6794 C C . LYS B 1 117 ? -9.398 28.391 -2.578 1 96.38 117 LYS B C 1
ATOM 6796 O O . LYS B 1 117 ? -10.164 27.812 -1.798 1 96.38 117 LYS B O 1
ATOM 6801 N N . LYS B 1 118 ? -9.805 29.422 -3.275 1 97.75 118 LYS B N 1
ATOM 6802 C CA . LYS B 1 118 ? -11.133 29.984 -3.119 1 97.75 118 LYS B CA 1
ATOM 6803 C C . LYS B 1 118 ? -12.219 28.969 -3.465 1 97.75 118 LYS B C 1
ATOM 6805 O O . LYS B 1 118 ? -13.203 28.828 -2.74 1 97.75 118 LYS B O 1
ATOM 6810 N N . ARG B 1 119 ? -11.953 28.281 -4.539 1 97.38 119 ARG B N 1
ATOM 6811 C CA . ARG B 1 119 ? -12.906 27.25 -4.941 1 97.38 119 ARG B CA 1
ATOM 6812 C C . ARG B 1 119 ? -12.93 26.094 -3.943 1 97.38 119 ARG B C 1
ATOM 6814 O O . ARG B 1 119 ? -13.992 25.531 -3.66 1 97.38 119 ARG B O 1
ATOM 6821 N N . ALA B 1 120 ? -11.758 25.734 -3.506 1 98.31 120 ALA B N 1
ATOM 6822 C CA . ALA B 1 120 ? -11.672 24.672 -2.502 1 98.31 120 ALA B CA 1
ATOM 6823 C C . ALA B 1 120 ? -12.5 25.031 -1.27 1 98.31 120 ALA B C 1
ATOM 6825 O O . ALA B 1 120 ? -13.289 24.203 -0.794 1 98.31 120 ALA B O 1
ATOM 6826 N N . ILE B 1 121 ? -12.344 26.266 -0.775 1 98.5 121 ILE B N 1
ATOM 6827 C CA . ILE B 1 121 ? -13.055 26.734 0.407 1 98.5 121 ILE B CA 1
ATOM 6828 C C . ILE B 1 121 ? -14.562 26.688 0.162 1 98.5 121 ILE B C 1
ATOM 6830 O O . ILE B 1 121 ? -15.312 26.203 1.012 1 98.5 121 ILE B O 1
ATOM 6834 N N . ASP B 1 122 ? -14.945 27.094 -0.996 1 98.19 122 ASP B N 1
ATOM 6835 C CA . ASP B 1 122 ? -16.359 27.094 -1.336 1 98.19 122 ASP B CA 1
ATOM 6836 C C . ASP B 1 122 ? -16.938 25.688 -1.305 1 98.19 122 ASP B C 1
ATOM 6838 O O . ASP B 1 122 ? -18.031 25.469 -0.761 1 98.19 122 ASP B O 1
ATOM 6842 N N . HIS B 1 123 ? -16.281 24.75 -1.837 1 98.31 123 HIS B N 1
ATOM 6843 C CA . HIS B 1 123 ? -16.797 23.406 -1.927 1 98.31 123 HIS B CA 1
ATOM 6844 C C . HIS B 1 123 ? -16.719 22.688 -0.58 1 98.31 123 HIS B C 1
ATOM 6846 O O . HIS B 1 123 ? -17.562 21.844 -0.268 1 98.31 123 HIS B O 1
ATOM 6852 N N . PHE B 1 124 ? -15.742 22.953 0.26 1 98.56 124 PHE B N 1
ATOM 6853 C CA . PHE B 1 124 ? -15.742 22.422 1.619 1 98.56 124 PHE B CA 1
ATOM 6854 C C . PHE B 1 124 ? -16.938 22.969 2.408 1 98.56 124 PHE B C 1
ATOM 6856 O O . PHE B 1 124 ? -17.547 22.234 3.182 1 98.56 124 PHE B O 1
ATOM 6863 N N . LYS B 1 125 ? -17.234 24.25 2.191 1 98.25 125 LYS B N 1
ATOM 6864 C CA . LYS B 1 125 ? -18.391 24.844 2.852 1 98.25 125 LYS B CA 1
ATOM 6865 C C . LYS B 1 125 ? -19.688 24.188 2.371 1 98.25 125 LYS B C 1
ATOM 6867 O O . LYS B 1 125 ? -20.594 23.922 3.166 1 98.25 125 LYS B O 1
ATOM 6872 N N . GLN B 1 126 ? -19.734 23.906 1.08 1 97.38 126 GLN B N 1
ATOM 6873 C CA . GLN B 1 126 ? -20.906 23.234 0.533 1 97.38 126 GLN B CA 1
ATOM 6874 C C . GLN B 1 126 ? -21.031 21.812 1.101 1 97.38 126 GLN B C 1
ATOM 6876 O O . GLN B 1 126 ? -22.141 21.359 1.388 1 97.38 126 GLN B O 1
ATOM 6881 N N . ALA B 1 127 ? -19.938 21.125 1.226 1 98.19 127 ALA B N 1
ATOM 6882 C CA . ALA B 1 127 ? -19.953 19.781 1.811 1 98.19 127 ALA B CA 1
ATOM 6883 C C . ALA B 1 127 ? -20.531 19.812 3.223 1 98.19 127 ALA B C 1
ATOM 6885 O O . ALA B 1 127 ? -21.359 18.969 3.572 1 98.19 127 ALA B O 1
ATOM 6886 N N . LEU B 1 128 ? -20.156 20.828 4.008 1 97.5 128 LEU B N 1
ATOM 6887 C CA . LEU B 1 128 ? -20.609 20.953 5.387 1 97.5 128 LEU B CA 1
ATOM 6888 C C . LEU B 1 128 ? -22.094 21.344 5.434 1 97.5 128 LEU B C 1
ATOM 6890 O O . LEU B 1 128 ? -22.812 20.938 6.34 1 97.5 128 LEU B O 1
ATOM 6894 N N . SER B 1 129 ? -22.484 22.156 4.492 1 96.06 129 SER B N 1
ATOM 6895 C CA . SER B 1 129 ? -23.891 22.562 4.438 1 96.06 129 SER B CA 1
ATOM 6896 C C . SER B 1 129 ? -24.797 21.375 4.145 1 96.06 129 SER B C 1
ATOM 6898 O O . SER B 1 129 ? -25.922 21.312 4.656 1 96.06 129 SER B O 1
ATOM 6900 N N . LYS B 1 130 ? -24.297 20.438 3.369 1 95.69 130 LYS B N 1
ATOM 6901 C CA . LYS B 1 130 ? -25.094 19.281 2.986 1 95.69 130 LYS B CA 1
ATOM 6902 C C . LYS B 1 130 ? -25.016 18.188 4.055 1 95.69 130 LYS B C 1
ATOM 6904 O O . LYS B 1 130 ? -25.953 17.406 4.215 1 95.69 130 LYS B O 1
ATOM 6909 N N . ASP B 1 131 ? -23.875 18.094 4.734 1 96.69 131 ASP B N 1
ATOM 6910 C CA . ASP B 1 131 ? -23.688 17.125 5.816 1 96.69 131 ASP B CA 1
ATOM 6911 C C . ASP B 1 131 ? -22.844 17.734 6.941 1 96.69 131 ASP B C 1
ATOM 6913 O O . ASP B 1 131 ? -21.609 17.672 6.895 1 96.69 131 ASP B O 1
ATOM 6917 N N . PRO B 1 132 ? -23.469 18.125 7.949 1 96.62 132 PRO B N 1
ATOM 6918 C CA . PRO B 1 132 ? -22.75 18.766 9.055 1 96.62 132 PRO B CA 1
ATOM 6919 C C . PRO B 1 132 ? -21.781 17.812 9.75 1 96.62 132 PRO B C 1
ATOM 6921 O O . PRO B 1 132 ? -20.906 18.266 10.508 1 96.62 132 PRO B O 1
ATOM 6924 N N . LEU B 1 133 ? -21.875 16.5 9.492 1 97.19 133 LEU B N 1
ATOM 6925 C CA . LEU B 1 133 ? -21 15.539 10.164 1 97.19 133 LEU B CA 1
ATOM 6926 C C . LEU B 1 133 ? -19.766 15.242 9.328 1 97.19 133 LEU B C 1
ATOM 6928 O O . LEU B 1 133 ? -18.969 14.367 9.68 1 97.19 133 LEU B O 1
ATOM 6932 N N . MET B 1 134 ? -19.625 16.047 8.242 1 97.31 134 MET B N 1
ATOM 6933 C CA . MET B 1 134 ? -18.391 15.938 7.449 1 97.31 134 MET B CA 1
ATOM 6934 C C . MET B 1 134 ? -17.25 16.688 8.117 1 97.31 134 MET B C 1
ATOM 6936 O O . MET B 1 134 ? -16.781 17.703 7.59 1 97.31 134 MET B O 1
ATOM 6940 N N . TRP B 1 135 ? -16.75 16.141 9.172 1 98 135 TRP B N 1
ATOM 6941 C CA . TRP B 1 135 ? -15.688 16.719 9.977 1 98 135 TRP B CA 1
ATOM 6942 C C . TRP B 1 135 ? -14.461 17.016 9.133 1 98 135 TRP B C 1
ATOM 6944 O O . TRP B 1 135 ? -13.805 18.047 9.328 1 98 135 TRP B O 1
ATOM 6954 N N . ALA B 1 136 ? -14.156 16.172 8.188 1 98.12 136 ALA B N 1
ATOM 6955 C CA . ALA B 1 136 ? -12.984 16.328 7.336 1 98.12 136 ALA B CA 1
ATOM 6956 C C . ALA B 1 136 ? -13.008 17.672 6.605 1 98.12 136 ALA B C 1
ATOM 6958 O O . ALA B 1 136 ? -11.961 18.297 6.414 1 98.12 136 ALA B O 1
ATOM 6959 N N . ALA B 1 137 ? -14.156 18.062 6.191 1 98.56 137 ALA B N 1
ATOM 6960 C CA . ALA B 1 137 ? -14.289 19.328 5.492 1 98.56 137 ALA B CA 1
ATOM 6961 C C . ALA B 1 137 ? -13.984 20.5 6.422 1 98.56 137 ALA B C 1
ATOM 6963 O O . ALA B 1 137 ? -13.344 21.469 6.016 1 98.56 137 ALA B O 1
ATOM 6964 N N . TYR B 1 138 ? -14.5 20.406 7.633 1 98.44 138 TYR B N 1
ATOM 6965 C CA . TYR B 1 138 ? -14.219 21.469 8.594 1 98.44 138 TYR B CA 1
ATOM 6966 C C . TYR B 1 138 ? -12.734 21.531 8.914 1 98.44 138 TYR B C 1
ATOM 6968 O O . TYR B 1 138 ? -12.18 22.625 9.062 1 98.44 138 TYR B O 1
ATOM 6976 N N . GLU B 1 139 ? -12.102 20.406 9.039 1 97.94 139 GLU B N 1
ATOM 6977 C CA . GLU B 1 139 ? -10.664 20.359 9.273 1 97.94 139 GLU B CA 1
ATOM 6978 C C . GLU B 1 139 ? -9.906 21.078 8.156 1 97.94 139 GLU B C 1
ATOM 6980 O O . GLU B 1 139 ? -8.984 21.844 8.422 1 97.94 139 GLU B O 1
ATOM 6985 N N . GLU B 1 140 ? -10.32 20.797 6.934 1 98 140 GLU B N 1
ATOM 6986 C CA . GLU B 1 140 ? -9.656 21.422 5.793 1 98 140 GLU B CA 1
ATOM 6987 C C . GLU B 1 140 ? -9.82 22.938 5.824 1 98 140 GLU B C 1
ATOM 6989 O O . GLU B 1 140 ? -8.875 23.672 5.516 1 98 140 GLU B O 1
ATOM 6994 N N . LEU B 1 141 ? -10.969 23.359 6.168 1 98.56 141 LEU B N 1
ATOM 6995 C CA . LEU B 1 141 ? -11.219 24.797 6.246 1 98.56 141 LEU B CA 1
ATOM 6996 C C . LEU B 1 141 ? -10.352 25.453 7.316 1 98.56 141 LEU B C 1
ATOM 6998 O O . LEU B 1 141 ? -9.867 26.578 7.137 1 98.56 141 LEU B O 1
ATOM 7002 N N . CYS B 1 142 ? -10.188 24.75 8.414 1 98.25 142 CYS B N 1
ATOM 7003 C CA . CYS B 1 142 ? -9.328 25.266 9.477 1 98.25 142 CYS B CA 1
ATOM 7004 C C . CYS B 1 142 ? -7.883 25.359 9.008 1 98.25 142 CYS B C 1
ATOM 7006 O O . CYS B 1 142 ? -7.215 26.359 9.258 1 98.25 142 CYS B O 1
ATOM 7008 N N . ILE B 1 143 ? -7.398 24.359 8.336 1 96.81 143 ILE B N 1
ATOM 7009 C CA . ILE B 1 143 ? -6.02 24.312 7.852 1 96.81 143 ILE B CA 1
ATOM 7010 C C . ILE B 1 143 ? -5.793 25.453 6.859 1 96.81 143 ILE B C 1
ATOM 7012 O O . ILE B 1 143 ? -4.727 26.078 6.855 1 96.81 143 ILE B O 1
ATOM 7016 N N . LEU B 1 144 ? -6.832 25.781 6.117 1 97.06 144 LEU B N 1
ATOM 7017 C CA . LEU B 1 144 ? -6.738 26.828 5.109 1 97.06 144 LEU B CA 1
ATOM 7018 C C . LEU B 1 144 ? -6.887 28.203 5.75 1 97.06 144 LEU B C 1
ATOM 7020 O O . LEU B 1 144 ? -6.66 29.234 5.098 1 97.06 144 LEU B O 1
ATOM 7024 N N . GLY B 1 145 ? -7.258 28.266 7.047 1 96.12 145 GLY B N 1
ATOM 7025 C CA . GLY B 1 145 ? -7.387 29.516 7.766 1 96.12 145 GLY B CA 1
ATOM 7026 C C . GLY B 1 145 ? -8.688 30.234 7.48 1 96.12 145 GLY B C 1
ATOM 7027 O O . GLY B 1 145 ? -8.812 31.438 7.723 1 96.12 145 GLY B O 1
ATOM 7028 N N . ASP B 1 146 ? -9.664 29.484 6.941 1 96.62 146 ASP B N 1
ATOM 7029 C CA . ASP B 1 146 ? -10.914 30.125 6.539 1 96.62 146 ASP B CA 1
ATOM 7030 C C . ASP B 1 146 ? -12.109 29.453 7.203 1 96.62 146 ASP B C 1
ATOM 7032 O O . ASP B 1 146 ? -13.234 29.516 6.691 1 96.62 146 ASP B O 1
ATOM 7036 N N . ALA B 1 147 ? -11.922 28.797 8.266 1 96.81 147 ALA B N 1
ATOM 7037 C CA . ALA B 1 147 ? -13.023 28.156 8.969 1 96.81 147 ALA B CA 1
ATOM 7038 C C . ALA B 1 147 ? -13.836 29.156 9.773 1 96.81 147 ALA B C 1
ATOM 7040 O O . ALA B 1 147 ? -13.273 30.078 10.391 1 96.81 147 ALA B O 1
ATOM 7041 N N . GLU B 1 148 ? -15.109 29.109 9.672 1 96.19 148 GLU B N 1
ATOM 7042 C CA . GLU B 1 148 ? -15.984 29.875 10.555 1 96.19 148 GLU B CA 1
ATOM 7043 C C . GLU B 1 148 ? -15.984 29.297 11.969 1 96.19 148 GLU B C 1
ATOM 7045 O O . GLU B 1 148 ? -15.57 28.156 12.172 1 96.19 148 GLU B O 1
ATOM 7050 N N . GLU B 1 149 ? -16.469 30.094 12.844 1 96.94 149 GLU B N 1
ATOM 7051 C CA . GLU B 1 149 ? -16.547 29.625 14.219 1 96.94 149 GLU B CA 1
ATOM 7052 C C . GLU B 1 149 ? -17.391 28.344 14.305 1 96.94 149 GLU B C 1
ATOM 7054 O O . GLU B 1 149 ? -18.406 28.219 13.625 1 96.94 149 GLU B O 1
ATOM 7059 N N . ALA B 1 150 ? -16.922 27.453 15.156 1 97.12 150 ALA B N 1
ATOM 7060 C CA . ALA B 1 150 ? -17.562 26.156 15.273 1 97.12 150 ALA B CA 1
ATOM 7061 C C . ALA B 1 150 ? -19.016 26.297 15.695 1 97.12 150 ALA B C 1
ATOM 7063 O O . ALA B 1 150 ? -19.875 25.5 15.297 1 97.12 150 ALA B O 1
ATOM 7064 N N . THR B 1 151 ? -19.312 27.328 16.5 1 95.31 151 THR B N 1
ATOM 7065 C CA . THR B 1 151 ? -20.672 27.547 16.969 1 95.31 151 THR B CA 1
ATOM 7066 C C . THR B 1 151 ? -21.609 27.859 15.797 1 95.31 151 THR B C 1
ATOM 7068 O O . THR B 1 151 ? -22.797 27.531 15.844 1 95.31 151 THR B O 1
ATOM 7071 N N . THR B 1 152 ? -21.062 28.469 14.812 1 95.38 152 THR B N 1
ATOM 7072 C CA . THR B 1 152 ? -21.859 28.812 13.641 1 95.38 152 THR B CA 1
ATOM 7073 C C . THR B 1 152 ? -22.047 27.578 12.742 1 95.38 152 THR B C 1
ATOM 7075 O O . THR B 1 152 ? -23.156 27.312 12.266 1 95.38 152 THR B O 1
ATOM 7078 N N . VAL B 1 153 ? -21 26.828 12.516 1 96.69 153 VAL B N 1
ATOM 7079 C CA . VAL B 1 153 ? -21.016 25.703 11.594 1 96.69 153 VAL B CA 1
ATOM 7080 C C . VAL B 1 153 ? -21.828 24.562 12.188 1 96.69 153 VAL B C 1
ATOM 7082 O O . VAL B 1 153 ? -22.609 23.906 11.484 1 96.69 153 VAL B O 1
ATOM 7085 N N . PHE B 1 154 ? -21.625 24.328 13.5 1 97.25 154 PHE B N 1
ATOM 7086 C CA . PHE B 1 154 ? -22.297 23.234 14.18 1 97.25 154 PHE B CA 1
ATOM 7087 C C . PHE B 1 154 ? -23.438 23.75 15.039 1 97.25 154 PHE B C 1
ATOM 7089 O O . PHE B 1 154 ? -23.656 23.281 16.156 1 97.25 154 PHE B O 1
ATOM 7096 N N . GLY B 1 155 ? -24.172 24.781 14.508 1 93.5 155 GLY B N 1
ATOM 7097 C CA . GLY B 1 155 ? -25.25 25.438 15.242 1 93.5 155 GLY B CA 1
ATOM 7098 C C . GLY B 1 155 ? -26.625 24.953 14.828 1 93.5 155 GLY B C 1
ATOM 7099 O O . GLY B 1 155 ? -26.812 23.766 14.523 1 93.5 155 GLY B O 1
ATOM 7100 N N . GLU B 1 156 ? -27.516 25.859 14.797 1 91.25 156 GLU B N 1
ATOM 7101 C CA . GLU B 1 156 ? -28.922 25.562 14.594 1 91.25 156 GLU B CA 1
ATOM 7102 C C . GLU B 1 156 ? -29.172 25.062 13.172 1 91.25 156 GLU B C 1
ATOM 7104 O O . GLU B 1 156 ? -29.969 24.141 12.961 1 91.25 156 GLU B O 1
ATOM 7109 N N . ALA B 1 157 ? -28.5 25.672 12.297 1 92 157 ALA B N 1
ATOM 7110 C CA . ALA B 1 157 ? -28.688 25.266 10.906 1 92 157 ALA B CA 1
ATOM 7111 C C . ALA B 1 157 ? -28.25 23.812 10.695 1 92 157 ALA B C 1
ATOM 7113 O O . ALA B 1 157 ? -28.891 23.078 9.945 1 92 157 ALA B O 1
ATOM 7114 N N . ALA B 1 158 ? -27.188 23.406 11.32 1 94.94 158 ALA B N 1
ATOM 7115 C CA . ALA B 1 158 ? -26.688 22.047 11.242 1 94.94 158 ALA B CA 1
ATOM 7116 C C . ALA B 1 158 ? -27.656 21.062 11.891 1 94.94 158 ALA B C 1
ATOM 7118 O O . ALA B 1 158 ? -27.891 19.969 11.375 1 94.94 158 ALA B O 1
ATOM 7119 N N . SER B 1 159 ? -28.219 21.516 12.977 1 92.25 159 SER B N 1
ATOM 7120 C CA . SER B 1 159 ? -29.203 20.688 13.672 1 92.25 159 SER B CA 1
ATOM 7121 C C . SER B 1 159 ? -30.422 20.422 12.797 1 92.25 159 SER B C 1
ATOM 7123 O O . SER B 1 159 ? -30.906 19.281 12.727 1 92.25 159 SER B O 1
ATOM 7125 N N . PHE B 1 160 ? -30.812 21.406 12.172 1 91.5 160 PHE B N 1
ATOM 7126 C CA . PHE B 1 160 ? -31.969 21.281 11.305 1 91.5 160 PHE B CA 1
ATOM 7127 C C . PHE B 1 160 ? -31.672 20.344 10.133 1 91.5 160 PHE B C 1
ATOM 7129 O O . PHE B 1 160 ? -32.5 19.531 9.758 1 91.5 160 PHE B O 1
ATOM 7136 N N . CYS B 1 161 ? -30.578 20.5 9.617 1 92.75 161 CYS B N 1
ATOM 7137 C CA . CYS B 1 161 ? -30.156 19.656 8.5 1 92.75 161 CYS B CA 1
ATOM 7138 C C . CYS B 1 161 ? -30.109 18.188 8.898 1 92.75 161 CYS B C 1
ATOM 7140 O O . CYS B 1 161 ? -30.609 17.328 8.164 1 92.75 161 CYS B O 1
ATOM 7142 N N . MET B 1 162 ? -29.625 17.891 10.047 1 92.88 162 MET B N 1
ATOM 7143 C CA . MET B 1 162 ? -29.5 16.516 10.531 1 92.88 162 MET B CA 1
ATOM 7144 C C . MET B 1 162 ? -30.891 15.922 10.812 1 92.88 162 MET B C 1
ATOM 7146 O O . MET B 1 162 ? -31.125 14.75 10.523 1 92.88 162 MET B O 1
ATOM 7150 N N . GLN B 1 163 ? -31.75 16.781 11.328 1 88.38 163 GLN B N 1
ATOM 7151 C CA . GLN B 1 163 ? -33.094 16.312 11.625 1 88.38 163 GLN B CA 1
ATOM 7152 C C . GLN B 1 163 ? -33.844 15.938 10.352 1 88.38 163 GLN B C 1
ATOM 7154 O O . GLN B 1 163 ? -34.562 14.93 10.312 1 88.38 163 GLN B O 1
ATOM 7159 N N . LYS B 1 164 ? -33.625 16.703 9.414 1 87.62 164 LYS B N 1
ATOM 7160 C CA . LYS B 1 164 ? -34.25 16.422 8.133 1 87.62 164 LYS B CA 1
ATOM 7161 C C . LYS B 1 164 ? -33.75 15.125 7.527 1 87.62 164 LYS B C 1
ATOM 7163 O O . LYS B 1 164 ? -34.5 14.352 6.953 1 87.62 164 LYS B O 1
ATOM 7168 N N . GLN B 1 165 ? -32.5 14.898 7.672 1 87.25 165 GLN B N 1
ATOM 7169 C CA . GLN B 1 165 ? -31.859 13.734 7.074 1 87.25 165 GLN B CA 1
ATOM 7170 C C . GLN B 1 165 ? -32.25 12.453 7.801 1 87.25 165 GLN B C 1
ATOM 7172 O O . GLN B 1 165 ? -32.469 11.422 7.168 1 87.25 165 GLN B O 1
ATOM 7177 N N . TYR B 1 166 ? -32.375 12.469 9.086 1 85.38 166 TYR B N 1
ATOM 7178 C CA . TYR B 1 166 ? -32.5 11.234 9.852 1 85.38 166 TYR B CA 1
ATOM 7179 C C . TYR B 1 166 ? -33.969 11.039 10.289 1 85.38 166 TYR B C 1
ATOM 7181 O O . TYR B 1 166 ? -34.344 9.945 10.703 1 85.38 166 TYR B O 1
ATOM 7189 N N . LEU B 1 167 ? -34.844 12.078 10.297 1 79.19 167 LEU B N 1
ATOM 7190 C CA . LEU B 1 167 ? -36.281 11.914 10.547 1 79.19 167 LEU B CA 1
ATOM 7191 C C . LEU B 1 167 ? -37 11.469 9.281 1 79.19 167 LEU B C 1
ATOM 7193 O O . LEU B 1 167 ? -37.938 10.68 9.344 1 79.19 167 LEU B O 1
ATOM 7197 N N . ASN B 1 168 ? -36.688 12.023 8.18 1 62.62 168 ASN B N 1
ATOM 7198 C CA . ASN B 1 168 ? -37.312 11.633 6.93 1 62.62 168 ASN B CA 1
ATOM 7199 C C . ASN B 1 168 ? -37 10.188 6.559 1 62.62 168 ASN B C 1
ATOM 7201 O O . ASN B 1 168 ? -37.781 9.523 5.883 1 62.62 168 ASN B O 1
ATOM 7205 N N . CYS B 1 169 ? -35.906 9.648 7.051 1 53.38 169 CYS B N 1
ATOM 7206 C CA . CYS B 1 169 ? -35.625 8.25 6.785 1 53.38 169 CYS B CA 1
ATOM 7207 C C . CYS B 1 169 ? -36.5 7.332 7.605 1 53.38 169 CYS B C 1
ATOM 7209 O O . CYS B 1 169 ? -36.719 6.168 7.258 1 53.38 169 CYS B O 1
ATOM 7211 N N . SER B 1 170 ? -37.094 7.59 8.859 1 48.53 170 SER B N 1
ATOM 7212 C CA . SER B 1 170 ? -37.938 6.73 9.68 1 48.53 170 SER B CA 1
ATOM 7213 C C . SER B 1 170 ? -39.375 6.672 9.125 1 48.53 170 SER B C 1
ATOM 7215 O O . SER B 1 170 ? -40.094 5.723 9.406 1 48.53 170 SER B O 1
ATOM 7217 N N . THR B 1 171 ? -40 7.648 8.656 1 40.31 171 THR B N 1
ATOM 7218 C CA . THR B 1 171 ? -41.406 7.59 8.234 1 40.31 171 THR B CA 1
ATOM 7219 C C . THR B 1 171 ? -41.531 6.941 6.863 1 40.31 171 THR B C 1
ATOM 7221 O O . THR B 1 171 ? -42.625 6.859 6.309 1 40.31 171 THR B O 1
ATOM 7224 N N . SER B 1 172 ? -40.531 6.934 6.027 1 37.34 172 SER B N 1
ATOM 7225 C CA . SER B 1 172 ? -40.906 6.32 4.754 1 37.34 172 SER B CA 1
ATOM 7226 C C . SER B 1 172 ? -41.094 4.816 4.902 1 37.34 172 SER B C 1
ATOM 7228 O O . SER B 1 172 ? -40.188 4.102 5.336 1 37.34 172 SER B O 1
ATOM 7230 N N . PRO B 1 173 ? -42.312 4.215 5.047 1 33.78 173 PRO B N 1
ATOM 7231 C CA . PRO B 1 173 ? -42.562 2.783 4.883 1 33.78 173 PRO B CA 1
ATOM 7232 C C . PRO B 1 173 ? -41.625 2.123 3.869 1 33.78 173 PRO B C 1
ATOM 7234 O O . PRO B 1 173 ? -41.031 2.809 3.033 1 33.78 173 PRO B O 1
ATOM 7237 N N . ASN B 1 174 ? -41.469 0.699 4.023 1 32.16 174 ASN B N 1
ATOM 7238 C CA . ASN B 1 174 ? -40.844 -0.228 3.07 1 32.16 174 ASN B CA 1
ATOM 7239 C C . ASN B 1 174 ? -41.312 0.069 1.643 1 32.16 174 ASN B C 1
ATOM 7241 O O . ASN B 1 174 ? -42.25 -0.538 1.146 1 32.16 174 ASN B O 1
ATOM 7245 N N . LEU B 1 175 ? -41.625 1.143 1.247 1 28.62 175 LEU B N 1
ATOM 7246 C CA . LEU B 1 175 ? -41.906 1.108 -0.186 1 28.62 175 LEU B CA 1
ATOM 7247 C C . LEU B 1 175 ? -40.812 0.358 -0.929 1 28.62 175 LEU B C 1
ATOM 7249 O O . LEU B 1 175 ? -39.625 0.622 -0.72 1 28.62 175 LEU B O 1
ATOM 7253 N N . SER B 1 176 ? -41.031 -0.992 -1.205 1 27.86 176 SER B N 1
ATOM 7254 C CA . SER B 1 176 ? -40.406 -1.873 -2.182 1 27.86 176 SER B CA 1
ATOM 7255 C C . SER B 1 176 ? -39.688 -1.073 -3.268 1 27.86 176 SER B C 1
ATOM 7257 O O . SER B 1 176 ? -40.094 0.05 -3.58 1 27.86 176 SER B O 1
ATOM 7259 N N . ALA B 1 177 ? -38.406 -1.525 -3.48 1 28.98 177 ALA B N 1
ATOM 7260 C CA . ALA B 1 177 ? -37.531 -1.119 -4.566 1 28.98 177 ALA B CA 1
ATOM 7261 C C . ALA B 1 177 ? -38.312 -0.832 -5.84 1 28.98 177 ALA B C 1
ATOM 7263 O O . ALA B 1 177 ? -37.719 -0.585 -6.898 1 28.98 177 ALA B O 1
ATOM 7264 N N . GLU B 1 178 ? -39.719 -1.238 -5.711 1 25.58 178 GLU B N 1
ATOM 7265 C CA . GLU B 1 178 ? -40.281 -1.151 -7.051 1 25.58 178 GLU B CA 1
ATOM 7266 C C . GLU B 1 178 ? -40.25 0.285 -7.562 1 25.58 178 GLU B C 1
ATOM 7268 O O . GLU B 1 178 ? -40.375 0.52 -8.766 1 25.58 178 GLU B O 1
ATOM 7273 N N . ASP B 1 179 ? -40.438 1.151 -6.562 1 25.92 179 ASP B N 1
ATOM 7274 C CA . ASP B 1 179 ? -41 2.369 -7.156 1 25.92 179 ASP B CA 1
ATOM 7275 C C . ASP B 1 179 ? -39.875 3.189 -7.832 1 25.92 179 ASP B C 1
ATOM 7277 O O . ASP B 1 179 ? -40.062 4.387 -8.07 1 25.92 179 ASP B O 1
ATOM 7281 N N . CYS B 1 180 ? -38.656 2.676 -7.531 1 24.83 180 CYS B N 1
ATOM 7282 C CA . CYS B 1 180 ? -37.75 3.691 -8.07 1 24.83 180 CYS B CA 1
ATOM 7283 C C . CYS B 1 180 ? -38.094 3.998 -9.523 1 24.83 180 CYS B C 1
ATOM 7285 O O . CYS B 1 180 ? -37.344 4.676 -10.219 1 24.83 180 CYS B O 1
ATOM 7287 N N . ASN B 1 181 ? -38.906 2.977 -10.008 1 22.08 181 ASN B N 1
ATOM 7288 C CA . ASN B 1 181 ? -39.062 3.27 -11.422 1 22.08 181 ASN B CA 1
ATOM 7289 C C . ASN B 1 181 ? -39.844 4.555 -11.648 1 22.08 181 ASN B C 1
ATOM 7291 O O . ASN B 1 181 ? -41.062 4.516 -11.812 1 22.08 181 ASN B O 1
ATOM 7295 N N . VAL B 1 182 ? -39.875 5.422 -10.656 1 22.2 182 VAL B N 1
ATOM 7296 C CA . VAL B 1 182 ? -40.688 6.598 -10.977 1 22.2 182 VAL B CA 1
ATOM 7297 C C . VAL B 1 182 ? -40.406 7.027 -12.414 1 22.2 182 VAL B C 1
ATOM 7299 O O . VAL B 1 182 ? -39.312 7.473 -12.734 1 22.2 182 VAL B O 1
ATOM 7302 N N . VAL B 1 183 ? -40.812 6.117 -13.305 1 20.36 183 VAL B N 1
ATOM 7303 C CA . VAL B 1 183 ? -40.844 6.559 -14.695 1 20.36 183 VAL B CA 1
ATOM 7304 C C . VAL B 1 183 ? -41.531 7.926 -14.789 1 20.36 183 VAL B C 1
ATOM 7306 O O . VAL B 1 183 ? -42.656 8.102 -14.336 1 20.36 183 VAL B O 1
ATOM 7309 N N . ALA B 1 184 ? -40.688 9.031 -14.555 1 21.2 184 ALA B N 1
ATOM 7310 C CA . ALA B 1 184 ? -41.125 10.359 -14.992 1 21.2 184 ALA B CA 1
ATOM 7311 C C . ALA B 1 184 ? -42.094 10.266 -16.156 1 21.2 184 ALA B C 1
ATOM 7313 O O . ALA B 1 184 ? -41.719 9.891 -17.266 1 21.2 184 ALA B O 1
ATOM 7314 N N . THR B 1 185 ? -43.312 9.68 -15.938 1 19.45 185 THR B N 1
ATOM 7315 C CA . THR B 1 185 ? -44.375 9.664 -16.953 1 19.45 185 THR B CA 1
ATOM 7316 C C . THR B 1 185 ? -44.594 11.062 -17.516 1 19.45 185 THR B C 1
ATOM 7318 O O . THR B 1 185 ? -45.125 11.938 -16.828 1 19.45 185 THR B O 1
ATOM 7321 N N . ASN B 1 186 ? -43.531 11.625 -18.141 1 19.33 186 ASN B N 1
ATOM 7322 C CA . ASN B 1 186 ? -43.75 12.812 -18.953 1 19.33 186 ASN B CA 1
ATOM 7323 C C . ASN B 1 186 ? -45.031 12.695 -19.766 1 19.33 186 ASN B C 1
ATOM 7325 O O . ASN B 1 186 ? -45.188 11.781 -20.578 1 19.33 186 ASN B O 1
ATOM 7329 N N . SER B 1 187 ? -46.125 12.828 -19.109 1 18.8 187 SER B N 1
ATOM 7330 C CA . SER B 1 187 ? -47.438 12.977 -19.766 1 18.8 187 SER B CA 1
ATOM 7331 C C . SER B 1 187 ? -47.312 13.891 -20.984 1 18.8 187 SER B C 1
ATOM 7333 O O . SER B 1 187 ? -47 15.07 -20.859 1 18.8 187 SER B O 1
ATOM 7335 N N . VAL B 1 188 ? -46.969 13.289 -22.078 1 21.16 188 VAL B N 1
ATOM 7336 C CA . VAL B 1 188 ? -46.938 13.906 -23.406 1 21.16 188 VAL B CA 1
ATOM 7337 C C . VAL B 1 188 ? -48.312 14.477 -23.766 1 21.16 188 VAL B C 1
ATOM 7339 O O . VAL B 1 188 ? -49.281 13.727 -23.922 1 21.16 188 VAL B O 1
ATOM 7342 N N . SER B 1 189 ? -48.812 15.484 -22.938 1 18.03 189 SER B N 1
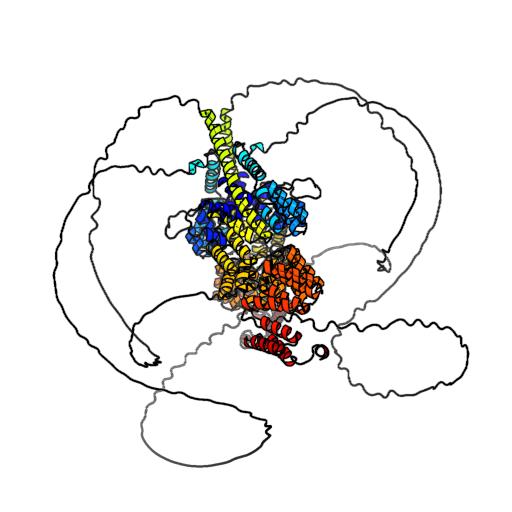ATOM 7343 C CA . SER B 1 189 ? -50.062 16.031 -23.469 1 18.03 189 SER B CA 1
ATOM 7344 C C . SER B 1 189 ? -49.969 16.188 -24.984 1 18.03 189 SER B C 1
ATOM 7346 O O . SER B 1 189 ? -48.969 16.641 -25.516 1 18.03 189 SER B O 1
ATOM 7348 N N . GLU B 1 190 ? -50.938 15.5 -25.688 1 18.19 190 GLU B N 1
ATOM 7349 C CA . GLU B 1 190 ? -51.156 15.266 -27.109 1 18.19 190 GLU B CA 1
ATOM 7350 C C . GLU B 1 190 ? -51.469 16.578 -27.844 1 18.19 190 GLU B C 1
ATOM 7352 O O . GLU B 1 190 ? -51.688 16.562 -29.047 1 18.19 190 GLU B O 1
ATOM 7357 N N . ASP B 1 191 ? -51.344 17.766 -27.25 1 17.55 191 ASP B N 1
ATOM 7358 C CA . ASP B 1 191 ? -52.219 18.625 -28.031 1 17.55 191 ASP B CA 1
ATOM 7359 C C . ASP B 1 191 ? -52 18.422 -29.531 1 17.55 191 ASP B C 1
ATOM 7361 O O . ASP B 1 191 ? -50.875 18.234 -29.984 1 17.55 191 ASP B O 1
ATOM 7365 N N . VAL B 1 192 ? -53.219 18.172 -30.25 1 17.22 192 VAL B N 1
ATOM 7366 C CA . VAL B 1 192 ? -53.594 17.75 -31.594 1 17.22 192 VAL B CA 1
ATOM 7367 C C . VAL B 1 192 ? -53.031 18.766 -32.625 1 17.22 192 VAL B C 1
ATOM 7369 O O . VAL B 1 192 ? -52.688 18.391 -33.719 1 17.22 192 VAL B O 1
ATOM 7372 N N . SER B 1 193 ? -52.969 20.094 -32.312 1 16.88 193 SER B N 1
ATOM 7373 C CA . SER B 1 193 ? -53.625 20.812 -33.406 1 16.88 193 SER B CA 1
ATOM 7374 C C . SER B 1 193 ? -53.031 20.469 -34.75 1 16.88 193 SER B C 1
ATOM 7376 O O . SER B 1 193 ? -51.875 20.016 -34.844 1 16.88 193 SER B O 1
ATOM 7378 N N . PRO B 1 194 ? -53.906 20.906 -35.812 1 16.31 194 PRO B N 1
ATOM 7379 C CA . PRO B 1 194 ? -54.031 20.484 -37.219 1 16.31 194 PRO B CA 1
ATOM 7380 C C . PRO B 1 194 ? -52.719 20.578 -38 1 16.31 194 PRO B C 1
ATOM 7382 O O . PRO B 1 194 ? -51.719 21.094 -37.469 1 16.31 194 PRO B O 1
ATOM 7385 N N . ARG B 1 195 ? -53 20.953 -39.281 1 15.78 195 ARG B N 1
ATOM 7386 C CA . ARG B 1 195 ? -52.625 20.516 -40.594 1 15.78 195 ARG B CA 1
ATOM 7387 C C . ARG B 1 195 ? -51.281 21.109 -41 1 15.78 195 ARG B C 1
ATOM 7389 O O . ARG B 1 195 ? -50.438 20.422 -41.594 1 15.78 195 ARG B O 1
ATOM 7396 N N . LYS B 1 196 ? -51 22.453 -40.75 1 16.27 196 LYS B N 1
ATOM 7397 C CA . LYS B 1 196 ? -51 23.203 -42 1 16.27 196 LYS B CA 1
ATOM 7398 C C . LYS B 1 196 ? -49.75 22.891 -42.844 1 16.27 196 LYS B C 1
ATOM 7400 O O . LYS B 1 196 ? -48.625 23.125 -42.406 1 16.27 196 LYS B O 1
ATOM 7405 N N . LEU B 1 197 ? -49.781 21.906 -43.719 1 15.6 197 LEU B N 1
ATOM 7406 C CA . LEU B 1 197 ? -48.719 21.453 -44.594 1 15.6 197 LEU B CA 1
ATOM 7407 C C . LEU B 1 197 ? -48.094 22.609 -45.375 1 15.6 197 LEU B C 1
ATOM 7409 O O . LEU B 1 197 ? -47 22.5 -45.906 1 15.6 197 LEU B O 1
ATOM 7413 N N . ARG B 1 198 ? -48.875 23.75 -45.688 1 14.61 198 ARG B N 1
ATOM 7414 C CA . ARG B 1 198 ? -48.906 24.094 -47.125 1 14.61 198 ARG B CA 1
ATOM 7415 C C . ARG B 1 198 ? -47.5 24.344 -47.656 1 14.61 198 ARG B C 1
ATOM 7417 O O . ARG B 1 198 ? -46.562 24.562 -46.906 1 14.61 198 ARG B O 1
ATOM 7424 N N . LEU B 1 199 ? -47.438 25.281 -48.688 1 14.73 199 LEU B N 1
ATOM 7425 C CA . LEU B 1 199 ? -47.312 25.188 -50.156 1 14.73 199 LEU B CA 1
ATOM 7426 C C . LEU B 1 199 ? -45.875 25.406 -50.594 1 14.73 199 LEU B C 1
ATOM 7428 O O . LEU B 1 199 ? -45.344 24.609 -51.344 1 14.73 199 LEU B O 1
ATOM 7432 N N . MET B 1 200 ? -45.406 26.766 -50.844 1 14.45 200 MET B N 1
ATOM 7433 C CA . MET B 1 200 ? -45.375 27.438 -52.125 1 14.45 200 MET B CA 1
ATOM 7434 C C . MET B 1 200 ? -43.969 27.375 -52.719 1 14.45 200 MET B C 1
ATOM 7436 O O . MET B 1 200 ? -42.969 27.203 -52 1 14.45 200 MET B O 1
ATOM 7440 N N . GLN B 1 201 ? -43.688 28.141 -54.031 1 15.35 201 GLN B N 1
ATOM 7441 C CA . GLN B 1 201 ? -43.25 28.188 -55.406 1 15.35 201 GLN B CA 1
ATOM 7442 C C . GLN B 1 201 ? -41.812 28.656 -55.531 1 15.35 201 GLN B C 1
ATOM 7444 O O . GLN B 1 201 ? -41.031 28.094 -56.312 1 15.35 201 GLN B O 1
ATOM 7449 N N . GLY B 1 202 ? -41.469 29.922 -55.219 1 15.07 202 GLY B N 1
ATOM 7450 C CA . GLY B 1 202 ? -41 30.703 -56.344 1 15.07 202 GLY B CA 1
ATOM 7451 C C . GLY B 1 202 ? -39.594 30.391 -56.75 1 15.07 202 GLY B C 1
ATOM 7452 O O . GLY B 1 202 ? -38.812 29.828 -55.969 1 15.07 202 GLY B O 1
ATOM 7453 N N . LEU B 1 203 ? -39.281 30.516 -58.219 1 14.64 203 LEU B N 1
ATOM 7454 C CA . LEU B 1 203 ? -38.375 30.359 -59.344 1 14.64 203 LEU B CA 1
ATOM 7455 C C . LEU B 1 203 ? -37.125 31.188 -59.156 1 14.64 203 LEU B C 1
ATOM 7457 O O . LEU B 1 203 ? -36.219 31.141 -60 1 14.64 203 LEU B O 1
ATOM 7461 N N . LYS B 1 204 ? -36.875 31.938 -58.188 1 15.3 204 LYS B N 1
ATOM 7462 C CA . LYS B 1 204 ? -36.25 33.125 -58.781 1 15.3 204 LYS B CA 1
ATOM 7463 C C . LYS B 1 204 ? -35 32.719 -59.594 1 15.3 204 LYS B C 1
ATOM 7465 O O . LYS B 1 204 ? -34.344 31.75 -59.281 1 15.3 204 LYS B O 1
ATOM 7470 N N . ASP B 1 205 ? -34.531 33.75 -60.406 1 15.1 205 ASP B N 1
ATOM 7471 C CA . ASP B 1 205 ? -33.938 34.188 -61.688 1 15.1 205 ASP B CA 1
ATOM 7472 C C . ASP B 1 205 ? -32.438 33.812 -61.75 1 15.1 205 ASP B C 1
ATOM 7474 O O . ASP B 1 205 ? -31.828 33.562 -60.719 1 15.1 205 ASP B O 1
ATOM 7478 N N . ILE B 1 206 ? -31.953 34 -63 1 14.46 206 ILE B N 1
ATOM 7479 C CA . ILE B 1 206 ? -31.016 33.625 -64.062 1 14.46 206 ILE B CA 1
ATOM 7480 C C . ILE B 1 206 ? -29.656 34.25 -63.781 1 14.46 206 ILE B C 1
ATOM 7482 O O . ILE B 1 206 ? -28.672 33.938 -64.438 1 14.46 206 ILE B O 1
ATOM 7486 N N . ALA B 1 207 ? -29.391 35.156 -62.875 1 15.23 207 ALA B N 1
ATOM 7487 C CA . ALA B 1 207 ? -28.594 36.156 -63.562 1 15.23 207 ALA B CA 1
ATOM 7488 C C . ALA B 1 207 ? -27.312 35.531 -64.125 1 15.23 207 ALA B C 1
ATOM 7490 O O . ALA B 1 207 ? -26.703 34.688 -63.5 1 15.23 207 ALA B O 1
ATOM 7491 N N . ALA B 1 208 ? -26.797 36.125 -65.312 1 14.44 208 ALA B N 1
ATOM 7492 C CA . ALA B 1 208 ? -26.031 36.031 -66.562 1 14.44 208 ALA B CA 1
ATOM 7493 C C . ALA B 1 208 ? -24.531 35.906 -66.25 1 14.44 208 ALA B C 1
ATOM 7495 O O . ALA B 1 208 ? -23.875 35 -66.75 1 14.44 208 ALA B O 1
ATOM 7496 N N . ASN B 1 209 ? -23.828 37.125 -66.062 1 14.48 209 ASN B N 1
ATOM 7497 C CA . ASN B 1 209 ? -22.891 37.469 -67.125 1 14.48 209 ASN B CA 1
ATOM 7498 C C . ASN B 1 209 ? -21.578 36.719 -67 1 14.48 209 ASN B C 1
ATOM 7500 O O . ASN B 1 209 ? -21.25 36.219 -65.938 1 14.48 209 ASN B O 1
ATOM 7504 N N . PRO B 1 210 ? -20.625 37.062 -67.938 1 15.1 210 PRO B N 1
ATOM 7505 C CA . PRO B 1 210 ? -19.656 36.625 -68.938 1 15.1 210 PRO B CA 1
ATOM 7506 C C . PRO B 1 210 ? -18.266 36.438 -68.375 1 15.1 210 PRO B C 1
ATOM 7508 O O . PRO B 1 210 ? -17.656 35.375 -68.562 1 15.1 210 PRO B O 1
ATOM 7511 N N . HIS B 1 211 ? -17.453 37.594 -68.438 1 14.58 211 HIS B N 1
ATOM 7512 C CA . HIS B 1 211 ? -16.359 37.656 -69.375 1 14.58 211 HIS B CA 1
ATOM 7513 C C . HIS B 1 211 ? -15.094 37.031 -68.812 1 14.58 211 HIS B C 1
ATOM 7515 O O . HIS B 1 211 ? -14.484 36.156 -69.438 1 14.58 211 HIS B O 1
ATOM 7521 N N . GLY B 1 212 ? -14.195 37.844 -68.062 1 14.52 212 GLY B N 1
ATOM 7522 C CA . GLY B 1 212 ? -13.023 38.375 -68.75 1 14.52 212 GLY B CA 1
ATOM 7523 C C . GLY B 1 212 ? -11.805 37.469 -68.625 1 14.52 212 GLY B C 1
ATOM 7524 O O . GLY B 1 212 ? -11.875 36.438 -67.938 1 14.52 212 GLY B O 1
ATOM 7525 N N . SER B 1 213 ? -10.695 38.156 -68.312 1 14.71 213 SER B N 1
ATOM 7526 C CA . SER B 1 213 ? -9.477 38.344 -69.062 1 14.71 213 SER B CA 1
ATOM 7527 C C . SER B 1 213 ? -8.438 37.281 -68.688 1 14.71 213 SER B C 1
ATOM 7529 O O . SER B 1 213 ? -7.953 36.562 -69.562 1 14.71 213 SER B O 1
ATOM 7531 N N . SER B 1 214 ? -7.348 37.75 -68.125 1 14.91 214 SER B N 1
ATOM 7532 C CA . SER B 1 214 ? -6.094 37.906 -68.812 1 14.91 214 SER B CA 1
ATOM 7533 C C . SER B 1 214 ? -5.164 36.719 -68.562 1 14.91 214 SER B C 1
ATOM 7535 O O . SER B 1 214 ? -4.691 36.062 -69.5 1 14.91 214 SER B O 1
ATOM 7537 N N . ILE B 1 215 ? -4.105 36.969 -67.75 1 15.12 215 ILE B N 1
ATOM 7538 C CA . ILE B 1 215 ? -2.768 36.969 -68.375 1 15.12 215 ILE B CA 1
ATOM 7539 C C . ILE B 1 215 ? -2.145 35.594 -68.188 1 15.12 215 ILE B C 1
ATOM 7541 O O . ILE B 1 215 ? -2.52 34.844 -67.312 1 15.12 215 ILE B O 1
ATOM 7545 N N . ILE B 1 216 ? -0.97 35.406 -68.875 1 14.81 216 ILE B N 1
ATOM 7546 C CA . ILE B 1 216 ? -0.214 34.5 -69.75 1 14.81 216 ILE B CA 1
ATOM 7547 C C . ILE B 1 216 ? 0.675 33.594 -68.875 1 14.81 216 ILE B C 1
ATOM 7549 O O . ILE B 1 216 ? 0.743 32.375 -69.125 1 14.81 216 ILE B O 1
ATOM 7553 N N . GLY B 1 217 ? 1.345 34 -67.75 1 14.77 217 GLY B N 1
ATOM 7554 C CA . GLY B 1 217 ? 2.76 33.875 -68.062 1 14.77 217 GLY B CA 1
ATOM 7555 C C . GLY B 1 217 ? 3.254 32.438 -68 1 14.77 217 GLY B C 1
ATOM 7556 O O . GLY B 1 217 ? 2.617 31.594 -67.375 1 14.77 217 GLY B O 1
ATOM 7557 N N . GLY B 1 218 ? 4.258 32.094 -68.812 1 14.49 218 GLY B N 1
ATOM 7558 C CA . GLY B 1 218 ? 4.898 31.016 -69.562 1 14.49 218 GLY B CA 1
ATOM 7559 C C . GLY B 1 218 ? 5.797 30.156 -68.688 1 14.49 218 GLY B C 1
ATOM 7560 O O . GLY B 1 218 ? 6.242 29.078 -69.125 1 14.49 218 GLY B O 1
ATOM 7561 N N . ALA B 1 219 ? 6.305 30.594 -67.562 1 15.09 219 ALA B N 1
ATOM 7562 C CA . ALA B 1 219 ? 7.742 30.375 -67.625 1 15.09 219 ALA B CA 1
ATOM 7563 C C . ALA B 1 219 ? 8.07 28.875 -67.688 1 15.09 219 ALA B C 1
ATOM 7565 O O . ALA B 1 219 ? 7.539 28.109 -66.875 1 15.09 219 ALA B O 1
ATOM 7566 N N . ALA B 1 220 ? 8.836 28.453 -68.625 1 14.45 220 ALA B N 1
ATOM 7567 C CA . ALA B 1 220 ? 9.305 27.312 -69.438 1 14.45 220 ALA B CA 1
ATOM 7568 C C . ALA B 1 220 ? 10.031 26.312 -68.562 1 14.45 220 ALA B C 1
ATOM 7570 O O . ALA B 1 220 ? 10.008 26.406 -67.312 1 14.45 220 ALA B O 1
ATOM 7571 N N . SER B 1 221 ? 11.383 25.953 -69 1 14.13 221 SER B N 1
ATOM 7572 C CA . SER B 1 221 ? 11.984 24.812 -69.688 1 14.13 221 SER B CA 1
ATOM 7573 C C . SER B 1 221 ? 12.93 24.047 -68.75 1 14.13 221 SER B C 1
ATOM 7575 O O . SER B 1 221 ? 13.086 22.828 -68.875 1 14.13 221 SER B O 1
ATOM 7577 N N . GLN B 1 222 ? 13.906 24.703 -68.062 1 14.24 222 GLN B N 1
ATOM 7578 C CA . GLN B 1 222 ? 15.25 24.328 -68.5 1 14.24 222 GLN B CA 1
ATOM 7579 C C . GLN B 1 222 ? 15.594 22.906 -68 1 14.24 222 GLN B C 1
ATOM 7581 O O . GLN B 1 222 ? 14.992 22.391 -67.062 1 14.24 222 GLN B O 1
ATOM 7586 N N . LEU B 1 223 ? 16.906 22.5 -68.375 1 14.84 223 LEU B N 1
ATOM 7587 C CA . LEU B 1 223 ? 17.75 21.531 -69.062 1 14.84 223 LEU B CA 1
ATOM 7588 C C . LEU B 1 223 ? 18.359 20.547 -68.062 1 14.84 223 LEU B C 1
ATOM 7590 O O . LEU B 1 223 ? 18.297 19.344 -68.25 1 14.84 223 LEU B O 1
ATOM 7594 N N . ILE B 1 224 ? 19.344 21.016 -67.188 1 14.3 224 ILE B N 1
ATOM 7595 C CA . ILE B 1 224 ? 20.688 20.562 -67.5 1 14.3 224 ILE B CA 1
ATOM 7596 C C . ILE B 1 224 ? 20.906 19.141 -67 1 14.3 224 ILE B C 1
ATOM 7598 O O . ILE B 1 224 ? 20.219 18.719 -66.062 1 14.3 224 ILE B O 1
ATOM 7602 N N . SER B 1 225 ? 22.297 18.734 -66.875 1 14.66 225 SER B N 1
ATOM 7603 C CA . SER B 1 225 ? 23.25 17.781 -67.5 1 14.66 225 SER B CA 1
ATOM 7604 C C . SER B 1 225 ? 23.562 16.656 -66.5 1 14.66 225 SER B C 1
ATOM 7606 O O . SER B 1 225 ? 23.469 15.477 -66.812 1 14.66 225 SER B O 1
ATOM 7608 N N . SER B 1 226 ? 24.484 16.875 -65.5 1 14.71 226 SER B N 1
ATOM 7609 C CA . SER B 1 226 ? 25.797 16.266 -65.625 1 14.71 226 SER B CA 1
ATOM 7610 C C . SER B 1 226 ? 25.812 14.844 -65.125 1 14.71 226 SER B C 1
ATOM 7612 O O . SER B 1 226 ? 24.953 14.461 -64.312 1 14.71 226 SER B O 1
ATOM 7614 N N . GLY B 1 227 ? 27.156 14.234 -65 1 14.69 227 GLY B N 1
ATOM 7615 C CA . GLY B 1 227 ? 27.922 13.078 -65.438 1 14.69 227 GLY B CA 1
ATOM 7616 C C . GLY B 1 227 ? 28.031 11.992 -64.375 1 14.69 227 GLY B C 1
ATOM 7617 O O . GLY B 1 227 ? 27.547 10.875 -64.625 1 14.69 227 GLY B O 1
ATOM 7618 N N . SER B 1 228 ? 29.109 12.078 -63.438 1 15.09 228 SER B N 1
ATOM 7619 C CA . SER B 1 228 ? 30.281 11.219 -63.531 1 15.09 228 SER B CA 1
ATOM 7620 C C . SER B 1 228 ? 30.109 9.938 -62.719 1 15.09 228 SER B C 1
ATOM 7622 O O . SER B 1 228 ? 29.281 9.891 -61.781 1 15.09 228 SER B O 1
ATOM 7624 N N . SER B 1 229 ? 31.141 8.938 -62.844 1 15.98 229 SER B N 1
ATOM 7625 C CA . SER B 1 229 ? 31.453 7.531 -63.062 1 15.98 229 SER B CA 1
ATOM 7626 C C . SER B 1 229 ? 31.797 6.832 -61.75 1 15.98 229 SER B C 1
ATOM 7628 O O . SER B 1 229 ? 31.266 5.758 -61.438 1 15.98 229 SER B O 1
ATOM 7630 N N . ASN B 1 230 ? 32.969 7.152 -60.969 1 15.02 230 ASN B N 1
ATOM 7631 C CA . ASN B 1 230 ? 34.094 6.254 -60.938 1 15.02 230 ASN B CA 1
ATOM 7632 C C . ASN B 1 230 ? 33.938 5.148 -59.906 1 15.02 230 ASN B C 1
ATOM 7634 O O . ASN B 1 230 ? 33.188 5.316 -58.938 1 15.02 230 ASN B O 1
ATOM 7638 N N . MET B 1 231 ? 34.844 3.918 -59.938 1 15.86 231 MET B N 1
ATOM 7639 C CA . MET B 1 231 ? 35.062 2.482 -59.75 1 15.86 231 MET B CA 1
ATOM 7640 C C . MET B 1 231 ? 35.688 2.182 -58.406 1 15.86 231 MET B C 1
ATOM 7642 O O . MET B 1 231 ? 35.438 1.124 -57.812 1 15.86 231 MET B O 1
ATOM 7646 N N . SER B 1 232 ? 36.656 2.977 -57.719 1 15.23 232 SER B N 1
ATOM 7647 C CA . SER B 1 232 ? 37.969 2.322 -57.531 1 15.23 232 SER B CA 1
ATOM 7648 C C . SER B 1 232 ? 37.844 1.19 -56.5 1 15.23 232 SER B C 1
ATOM 7650 O O . SER B 1 232 ? 36.906 1.128 -55.75 1 15.23 232 SER B O 1
ATOM 7652 N N . PHE B 1 233 ? 39.281 0.833 -55.75 1 15.58 233 PHE B N 1
ATOM 7653 C CA . PHE B 1 233 ? 40.344 -0.154 -55.719 1 15.58 233 PHE B CA 1
ATOM 7654 C C . PHE B 1 233 ? 40.312 -0.953 -54.406 1 15.58 233 PHE B C 1
ATOM 7656 O O . PHE B 1 233 ? 39.688 -0.541 -53.438 1 15.58 233 PHE B O 1
ATOM 7663 N N . TYR B 1 234 ? 41.594 -1.696 -54.031 1 15.8 234 TYR B N 1
ATOM 7664 C CA . TYR B 1 234 ? 42.156 -2.99 -53.656 1 15.8 234 TYR B CA 1
ATOM 7665 C C . TYR B 1 234 ? 42.5 -3.016 -52.156 1 15.8 234 TYR B C 1
ATOM 7667 O O . TYR B 1 234 ? 42.219 -3.99 -51.469 1 15.8 234 TYR B O 1
ATOM 7675 N N . ASN B 1 235 ? 43.156 -1.949 -51.375 1 15.58 235 ASN B N 1
ATOM 7676 C CA . ASN B 1 235 ? 44.5 -2.279 -50.875 1 15.58 235 ASN B CA 1
ATOM 7677 C C . ASN B 1 235 ? 44.438 -3.309 -49.75 1 15.58 235 ASN B C 1
ATOM 7679 O O . ASN B 1 235 ? 43.469 -3.373 -49.031 1 15.58 235 ASN B O 1
ATOM 7683 N N . THR B 1 236 ? 45.688 -4.008 -49.531 1 16.53 236 THR B N 1
ATOM 7684 C CA . THR B 1 236 ? 46.5 -5.164 -49.156 1 16.53 236 THR B CA 1
ATOM 7685 C C . THR B 1 236 ? 46.781 -5.152 -47.656 1 16.53 236 THR B C 1
ATOM 7687 O O . THR B 1 236 ? 46.406 -4.219 -46.938 1 16.53 236 THR B O 1
ATOM 7690 N N . PRO B 1 237 ? 48.25 -5.219 -47.188 1 16.61 237 PRO B N 1
ATOM 7691 C CA . PRO B 1 237 ? 49.094 -6.293 -46.625 1 16.61 237 PRO B CA 1
ATOM 7692 C C . PRO B 1 237 ? 49.438 -6.055 -45.156 1 16.61 237 PRO B C 1
ATOM 7694 O O . PRO B 1 237 ? 4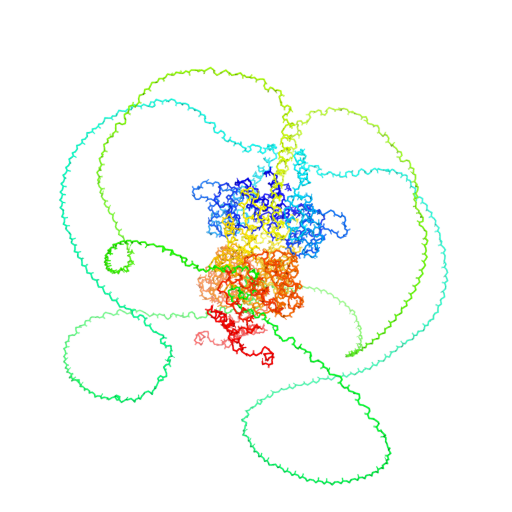9.219 -6.926 -44.312 1 16.61 237 PRO B O 1
ATOM 7697 N N . SER B 1 238 ? 50.625 -5.152 -44.75 1 15.75 238 SER B N 1
ATOM 7698 C CA . SER B 1 238 ? 52 -5.562 -44.406 1 15.75 238 SER B CA 1
ATOM 7699 C C . SER B 1 238 ? 52.156 -5.59 -42.875 1 15.75 238 SER B C 1
ATOM 7701 O O . SER B 1 238 ? 51.406 -4.953 -42.156 1 15.75 238 SER B O 1
ATOM 7703 N N . PRO B 1 239 ? 53.688 -5.75 -42.312 1 16.97 239 PRO B N 1
ATOM 7704 C CA . PRO B 1 239 ? 54.562 -6.449 -41.344 1 16.97 239 PRO B CA 1
ATOM 7705 C C . PRO B 1 239 ? 54.938 -5.57 -40.156 1 16.97 239 PRO B C 1
ATOM 7707 O O . PRO B 1 239 ? 55.156 -6.078 -39.062 1 16.97 239 PRO B O 1
ATOM 7710 N N . MET B 1 240 ? 55.125 -4.25 -40.219 1 15.17 240 MET B N 1
ATOM 7711 C CA . MET B 1 240 ? 56.438 -3.826 -39.719 1 15.17 240 MET B CA 1
ATOM 7712 C C . MET B 1 240 ? 56.531 -4.078 -38.219 1 15.17 240 MET B C 1
ATOM 7714 O O . MET B 1 240 ? 55.531 -4.031 -37.5 1 15.17 240 MET B O 1
ATOM 7718 N N . ALA B 1 241 ? 57.969 -3.846 -37.656 1 15.73 241 ALA B N 1
ATOM 7719 C CA . ALA B 1 241 ? 59.219 -4.137 -37 1 15.73 241 ALA B CA 1
ATOM 7720 C C . ALA B 1 241 ? 59.344 -3.381 -35.656 1 15.73 241 ALA B C 1
ATOM 7722 O O . ALA B 1 241 ? 58.625 -2.41 -35.438 1 15.73 241 ALA B O 1
ATOM 7723 N N . THR B 1 242 ? 60.688 -3.293 -35.188 1 16.78 242 THR B N 1
ATOM 7724 C CA . THR B 1 242 ? 61.531 -3.4 -34.031 1 16.78 242 THR B CA 1
ATOM 7725 C C . THR B 1 242 ? 61.688 -2.043 -33.344 1 16.78 242 THR B C 1
ATOM 7727 O O . THR B 1 242 ? 61.562 -1.931 -32.125 1 16.78 242 THR B O 1
ATOM 7730 N N . GLN B 1 243 ? 62.344 -0.918 -34 1 15.47 243 GLN B N 1
ATOM 7731 C CA . GLN B 1 243 ? 63.625 -0.531 -33.406 1 15.47 243 GLN B CA 1
ATOM 7732 C C . GLN B 1 243 ? 63.438 0.355 -32.188 1 15.47 243 GLN B C 1
ATOM 7734 O O . GLN B 1 243 ? 62.406 0.996 -32.031 1 15.47 243 GLN B O 1
ATOM 7739 N N . LEU B 1 244 ? 64.688 0.639 -31.391 1 16.14 244 LEU B N 1
ATOM 7740 C CA . LEU B 1 244 ? 65.5 0.918 -30.234 1 16.14 244 LEU B CA 1
ATOM 7741 C C . LEU B 1 244 ? 65.688 2.42 -30.031 1 16.14 244 LEU B C 1
ATOM 7743 O O . LEU B 1 244 ? 66 2.877 -28.922 1 16.14 244 LEU B O 1
ATOM 7747 N N . SER B 1 245 ? 65.688 3.369 -31.094 1 15.2 245 SER B N 1
ATOM 7748 C CA . SER B 1 245 ? 66.875 4.184 -30.969 1 15.2 245 SER B CA 1
ATOM 7749 C C . SER B 1 245 ? 66.875 5.055 -29.719 1 15.2 245 SER B C 1
ATOM 7751 O O . SER B 1 245 ? 65.75 5.336 -29.188 1 15.2 245 SER B O 1
ATOM 7753 N N . SER B 1 246 ? 68.125 5.961 -29.547 1 15.98 246 SER B N 1
ATOM 7754 C CA . SER B 1 246 ? 69.25 6.535 -28.859 1 15.98 246 SER B CA 1
ATOM 7755 C C . SER B 1 246 ? 68.938 7.918 -28.297 1 15.98 246 SER B C 1
ATOM 7757 O O . SER B 1 246 ? 67.938 8.523 -28.672 1 15.98 246 SER B O 1
ATOM 7759 N N . VAL B 1 247 ? 70.125 8.688 -27.859 1 16.39 247 VAL B N 1
ATOM 7760 C CA . VAL B 1 247 ? 70.75 9.578 -26.875 1 16.39 247 VAL B CA 1
ATOM 7761 C C . VAL B 1 247 ? 70.5 11.031 -27.312 1 16.39 247 VAL B C 1
ATOM 7763 O O . VAL B 1 247 ? 70.188 11.891 -26.484 1 16.39 247 VAL B O 1
ATOM 7766 N N . ALA B 1 248 ? 70.688 11.555 -28.641 1 15.45 248 ALA B N 1
ATOM 7767 C CA . ALA B 1 248 ? 71.875 12.383 -28.609 1 15.45 248 ALA B CA 1
ATOM 7768 C C . ALA B 1 248 ? 71.625 13.703 -27.891 1 15.45 248 ALA B C 1
ATOM 7770 O O . ALA B 1 248 ? 70.5 14.102 -27.703 1 15.45 248 ALA B O 1
ATOM 7771 N N . PRO B 1 249 ? 72.5 14.719 -28.516 1 15.95 249 PRO B N 1
ATOM 7772 C CA . PRO B 1 249 ? 73.5 15.648 -28.094 1 15.95 249 PRO B CA 1
ATOM 7773 C C . PRO B 1 249 ? 73 17.047 -27.781 1 15.95 249 PRO B C 1
ATOM 7775 O O . PRO B 1 249 ? 71.812 17.328 -28.031 1 15.95 249 PRO B O 1
ATOM 7778 N N . PRO B 1 250 ? 73.688 18.141 -28.516 1 16.34 250 PRO B N 1
ATOM 7779 C CA . PRO B 1 250 ? 74.688 19.078 -28 1 16.34 250 PRO B CA 1
ATOM 7780 C C . PRO B 1 250 ? 74.125 20.453 -27.688 1 16.34 250 PRO B C 1
ATOM 7782 O O . PRO B 1 250 ? 74.188 20.906 -26.547 1 16.34 250 PRO B O 1
ATOM 7785 N N . PRO B 1 251 ? 74.562 21.469 -28.562 1 15.83 251 PRO B N 1
ATOM 7786 C CA . PRO B 1 251 ? 75.562 22.5 -28.344 1 15.83 251 PRO B CA 1
ATOM 7787 C C . PRO B 1 251 ? 74.938 23.859 -28.031 1 15.83 251 PRO B C 1
ATOM 7789 O O . PRO B 1 251 ? 73.75 23.953 -27.688 1 15.83 251 PRO B O 1
ATOM 7792 N N . LEU B 1 252 ? 75.25 24.828 -29.047 1 15 252 LEU B N 1
ATOM 7793 C CA . LEU B 1 252 ? 76.125 25.984 -29.172 1 15 252 LEU B CA 1
ATOM 7794 C C . LEU B 1 252 ? 75.375 27.281 -29.031 1 15 252 LEU B C 1
ATOM 7796 O O . LEU B 1 252 ? 74.125 27.281 -29.172 1 15 252 LEU B O 1
ATOM 7800 N N . CYS B 1 253 ? 76.062 28.484 -29.203 1 14.79 253 CYS B N 1
ATOM 7801 C CA . CYS B 1 253 ? 76.562 29.797 -28.766 1 14.79 253 CYS B CA 1
ATOM 7802 C C . CYS B 1 253 ? 75.812 30.906 -29.516 1 14.79 253 CYS B C 1
ATOM 7804 O O . CYS B 1 253 ? 75.812 32.062 -29.062 1 14.79 253 CYS B O 1
ATOM 7806 N N . ARG B 1 254 ? 75.25 30.688 -30.844 1 14.45 254 ARG B N 1
ATOM 7807 C CA . ARG B 1 254 ? 75.938 31.703 -31.688 1 14.45 254 ARG B CA 1
ATOM 7808 C C . ARG B 1 254 ? 75.438 33.094 -31.297 1 14.45 254 ARG B C 1
ATOM 7810 O O . ARG B 1 254 ? 74.375 33.281 -30.75 1 14.45 254 ARG B O 1
ATOM 7817 N N . ASN B 1 255 ? 75.625 34.031 -32.406 1 14.59 255 ASN B N 1
ATOM 7818 C CA . ASN B 1 255 ? 76.375 35.219 -32.75 1 14.59 255 ASN B CA 1
ATOM 7819 C C . ASN B 1 255 ? 75.562 36.5 -32.562 1 14.59 255 ASN B C 1
ATOM 7821 O O . ASN B 1 255 ? 74.312 36.406 -32.406 1 14.59 255 ASN B O 1
ATOM 7825 N N . VAL B 1 256 ? 75.5 37.344 -33.688 1 15.23 256 VAL B N 1
ATOM 7826 C CA . VAL B 1 256 ? 76.188 38.531 -34.062 1 15.23 256 VAL B CA 1
ATOM 7827 C C . VAL B 1 256 ? 75.312 39.75 -33.906 1 15.23 256 VAL B C 1
ATOM 7829 O O . VAL B 1 256 ? 74.062 39.625 -33.781 1 15.23 256 VAL B O 1
ATOM 7832 N N . MET B 1 257 ? 75.125 40.656 -35.031 1 14.98 257 MET B N 1
ATOM 7833 C CA . MET B 1 257 ? 75.812 41.938 -35.312 1 14.98 257 MET B CA 1
ATOM 7834 C C . MET B 1 257 ? 74.875 43.094 -35.125 1 14.98 257 MET B C 1
ATOM 7836 O O . MET B 1 257 ? 73.625 42.938 -35.031 1 14.98 257 MET B O 1
ATOM 7840 N N . PRO B 1 258 ? 74.938 44.219 -36.094 1 15.31 258 PRO B N 1
ATOM 7841 C CA . PRO B 1 258 ? 75.562 45.562 -36.062 1 15.31 258 PRO B CA 1
ATOM 7842 C C . PRO B 1 258 ? 74.5 46.656 -36 1 15.31 258 PRO B C 1
ATOM 7844 O O . PRO B 1 258 ? 74.562 47.531 -35.125 1 15.31 258 PRO B O 1
ATOM 7847 N N . ASN B 1 259 ? 74.125 47.344 -37.188 1 14.64 259 ASN B N 1
ATOM 7848 C CA . ASN B 1 259 ? 74.562 48.688 -37.656 1 14.64 259 ASN B CA 1
ATOM 7849 C C . ASN B 1 259 ? 73.5 49.719 -37.438 1 14.64 259 ASN B C 1
ATOM 7851 O O . ASN B 1 259 ? 72.312 49.375 -37.156 1 14.64 259 ASN B O 1
ATOM 7855 N N . GLY B 1 260 ? 73.125 50.688 -38.5 1 15.02 260 GLY B N 1
ATOM 7856 C CA . GLY B 1 260 ? 73.5 52.062 -38.781 1 15.02 260 GLY B CA 1
ATOM 7857 C C . GLY B 1 260 ? 72.375 53.031 -38.531 1 15.02 260 GLY B C 1
ATOM 7858 O O . GLY B 1 260 ? 71.25 52.625 -38.188 1 15.02 260 GLY B O 1
ATOM 7859 N N . PRO B 1 261 ? 72.188 54.188 -39.469 1 15.25 261 PRO B N 1
ATOM 7860 C CA . PRO B 1 261 ? 72.438 55.625 -39.344 1 15.25 261 PRO B CA 1
ATOM 7861 C C . PRO B 1 261 ? 71.125 56.438 -39.188 1 15.25 261 PRO B C 1
ATOM 7863 O O . PRO B 1 261 ? 71 57.219 -38.25 1 15.25 261 PRO B O 1
ATOM 7866 N N . ASN B 1 262 ? 70.438 56.844 -40.312 1 14.48 262 ASN B N 1
ATOM 7867 C CA . ASN B 1 262 ? 70.5 58.219 -40.812 1 14.48 262 ASN B CA 1
ATOM 7868 C C . ASN B 1 262 ? 69.375 59.094 -40.312 1 14.48 262 ASN B C 1
ATOM 7870 O O . ASN B 1 262 ? 68.375 58.562 -39.812 1 14.48 262 ASN B O 1
ATOM 7874 N N . LEU B 1 263 ? 68.688 59.969 -41.281 1 14.65 263 LEU B N 1
ATOM 7875 C CA . LEU B 1 263 ? 68.75 61.406 -41.531 1 14.65 263 LEU B CA 1
ATOM 7876 C C . LEU B 1 263 ? 67.5 62.094 -41 1 14.65 263 LEU B C 1
ATOM 7878 O O . LEU B 1 263 ? 67.625 63.094 -40.25 1 14.65 263 LEU B O 1
ATOM 7882 N N . SER B 1 264 ? 66.562 62.719 -41.938 1 15.02 264 SER B N 1
ATOM 7883 C CA . SER B 1 264 ? 66.562 64.125 -42.25 1 15.02 264 SER B CA 1
ATOM 7884 C C . SER B 1 264 ? 65.5 64.875 -41.5 1 15.02 264 SER B C 1
ATOM 7886 O O . SER B 1 264 ? 64.562 64.25 -40.938 1 15.02 264 SER B O 1
ATOM 7888 N N . THR B 1 265 ? 64.75 65.812 -42.219 1 14.8 265 THR B N 1
ATOM 7889 C CA . THR B 1 265 ? 64.75 67.312 -42.219 1 14.8 265 THR B CA 1
ATOM 7890 C C . THR B 1 265 ? 63.562 67.875 -41.469 1 14.8 265 THR B C 1
ATOM 7892 O O . THR B 1 265 ? 63.719 68.625 -40.531 1 14.8 265 THR B O 1
ATOM 7895 N N . LEU B 1 266 ? 62.688 68.75 -42.156 1 14.91 266 LEU B N 1
ATOM 7896 C CA . LEU B 1 266 ? 62.656 70.188 -42.031 1 14.91 266 LEU B CA 1
ATOM 7897 C C . LEU B 1 266 ? 61.5 70.625 -41.156 1 14.91 266 LEU B C 1
ATOM 7899 O O . LEU B 1 266 ? 61.719 71.312 -40.156 1 14.91 266 LEU B O 1
ATOM 7903 N N . ASN B 1 267 ? 60.562 71.5 -41.688 1 14.73 267 ASN B N 1
ATOM 7904 C CA . ASN B 1 267 ? 60.531 72.938 -41.406 1 14.73 267 ASN B CA 1
ATOM 7905 C C . ASN B 1 267 ? 59.469 73.312 -40.406 1 14.73 267 ASN B C 1
ATOM 7907 O O . ASN B 1 267 ? 58.75 72.438 -39.875 1 14.73 267 ASN B O 1
ATOM 7911 N N . SER B 1 268 ? 58.375 74.125 -40.812 1 15.1 268 SER B N 1
ATOM 7912 C CA . SER B 1 268 ? 58.281 75.5 -40.438 1 15.1 268 SER B CA 1
ATOM 7913 C C . SER B 1 268 ? 57.281 75.688 -39.312 1 15.1 268 SER B C 1
ATOM 7915 O O . SER B 1 268 ? 57.625 76.312 -38.281 1 15.1 268 SER B O 1
ATOM 7917 N N . ASP B 1 269 ? 56.094 76.438 -39.469 1 15.89 269 ASP B N 1
ATOM 7918 C CA . ASP B 1 269 ? 55.938 77.812 -38.969 1 15.89 269 ASP B CA 1
ATOM 7919 C C . ASP B 1 269 ? 55.094 77.812 -37.688 1 15.89 269 ASP B C 1
ATOM 7921 O O . ASP B 1 269 ? 54.375 76.812 -37.406 1 15.89 269 ASP B O 1
ATOM 7925 N N . ASN B 1 270 ? 54.375 78.938 -37.375 1 15.35 270 ASN B N 1
ATOM 7926 C CA . ASN B 1 270 ? 54.469 80 -36.312 1 15.35 270 ASN B CA 1
ATOM 7927 C C . ASN B 1 270 ? 53.406 79.75 -35.25 1 15.35 270 ASN B C 1
ATOM 7929 O O . ASN B 1 270 ? 53.75 79.688 -34.062 1 15.35 270 ASN B O 1
ATOM 7933 N N . SER B 1 271 ? 52.188 80.562 -35.219 1 16.16 271 SER B N 1
ATOM 7934 C CA . SER B 1 271 ? 52.094 81.625 -34.219 1 16.16 271 SER B CA 1
ATOM 7935 C C . SER B 1 271 ? 51.281 81.125 -33 1 16.16 271 SER B C 1
ATOM 7937 O O . SER B 1 271 ? 50.562 80.125 -33.062 1 16.16 271 SER B O 1
ATOM 7939 N N . PRO B 1 272 ? 50.594 82.188 -32.094 1 15.68 272 PRO B N 1
ATOM 7940 C CA . PRO B 1 272 ? 50.688 82.562 -30.703 1 15.68 272 PRO B CA 1
ATOM 7941 C C . PRO B 1 272 ? 49.531 82.062 -29.844 1 15.68 272 PRO B C 1
ATOM 7943 O O . PRO B 1 272 ? 49.312 82.562 -28.734 1 15.68 272 PRO B O 1
ATOM 7946 N N . LYS B 1 273 ? 49.031 80.938 -29.969 1 16.02 273 LYS B N 1
ATOM 7947 C CA . LYS B 1 273 ? 47.719 80.625 -29.438 1 16.02 273 LYS B CA 1
ATOM 7948 C C . LYS B 1 273 ? 47.656 80.938 -27.938 1 16.02 273 LYS B C 1
ATOM 7950 O O . LYS B 1 273 ? 48.344 80.375 -27.141 1 16.02 273 LYS B O 1
ATOM 7955 N N . SER B 1 274 ? 47.031 81.938 -27.453 1 15.53 274 SER B N 1
ATOM 7956 C CA . SER B 1 274 ? 47.031 82.75 -26.234 1 15.53 274 SER B CA 1
ATOM 7957 C C . SER B 1 274 ? 46.562 81.938 -25.047 1 15.53 274 SER B C 1
ATOM 7959 O O . SER B 1 274 ? 45.906 80.875 -25.219 1 15.53 274 SER B O 1
ATOM 7961 N N . THR B 1 275 ? 46.375 82.625 -23.719 1 16 275 THR B N 1
ATOM 7962 C CA . THR B 1 275 ? 46.812 82.688 -22.328 1 16 275 THR B CA 1
ATOM 7963 C C . THR B 1 275 ? 45.781 82.125 -21.375 1 16 275 THR B C 1
ATOM 7965 O O . THR B 1 275 ? 46.125 81.438 -20.422 1 16 275 THR B O 1
ATOM 7968 N N . VAL B 1 276 ? 44.375 82.438 -21.328 1 17.8 276 VAL B N 1
ATOM 7969 C CA . VAL B 1 276 ? 44 83.062 -20.062 1 17.8 276 VAL B CA 1
ATOM 7970 C C . VAL B 1 276 ? 43.75 82 -19 1 17.8 276 VAL B C 1
ATOM 7972 O O . VAL B 1 276 ? 43.406 80.875 -19.328 1 17.8 276 VAL B O 1
ATOM 7975 N N . ASN B 1 277 ? 43.812 82.25 -17.516 1 16.3 277 ASN B N 1
ATOM 7976 C CA . ASN B 1 277 ? 44.281 81.875 -16.172 1 16.3 277 ASN B CA 1
ATOM 7977 C C . ASN B 1 277 ? 43.156 81.188 -15.391 1 16.3 277 ASN B C 1
ATOM 7979 O O . ASN B 1 277 ? 43.406 80.562 -14.375 1 16.3 277 ASN B O 1
ATOM 7983 N N . SER B 1 278 ? 41.812 81.25 -15.531 1 19 278 SER B N 1
ATOM 7984 C CA . SER B 1 278 ? 41.031 81.625 -14.336 1 19 278 SER B CA 1
ATOM 7985 C C . SER B 1 278 ? 40.938 80.438 -13.383 1 19 278 SER B C 1
ATOM 7987 O O . SER B 1 278 ? 40.875 79.312 -13.812 1 19 278 SER B O 1
ATOM 7989 N N . THR B 1 279 ? 40.969 80.562 -11.891 1 17.8 279 THR B N 1
ATOM 7990 C CA . THR B 1 279 ? 41.375 80 -10.602 1 17.8 279 THR B CA 1
ATOM 7991 C C . THR B 1 279 ? 40.281 79.125 -10.023 1 17.8 279 THR B C 1
ATOM 7993 O O . THR B 1 279 ? 40.406 78.625 -8.906 1 17.8 279 THR B O 1
ATOM 7996 N N . ILE B 1 280 ? 39.156 78.75 -10.609 1 19.47 280 ILE B N 1
ATOM 7997 C CA . ILE B 1 280 ? 38 78.5 -9.766 1 19.47 280 ILE B CA 1
ATOM 7998 C C . ILE B 1 280 ? 38.25 77.312 -8.898 1 19.47 280 ILE B C 1
ATOM 8000 O O . ILE B 1 280 ? 38.594 76.188 -9.414 1 19.47 280 ILE B O 1
ATOM 8004 N N . GLN B 1 281 ? 38.219 77.438 -7.48 1 17.75 281 GLN B N 1
ATOM 8005 C CA . GLN B 1 281 ? 38.562 76.75 -6.238 1 17.75 281 GLN B CA 1
ATOM 8006 C C . GLN B 1 281 ? 37.688 75.5 -6.031 1 17.75 281 GLN B C 1
ATOM 8008 O O . GLN B 1 281 ? 36.469 75.562 -6.223 1 17.75 281 GLN B O 1
ATOM 8013 N N . ALA B 1 282 ? 38.219 74.188 -5.789 1 19.41 282 ALA B N 1
ATOM 8014 C CA . ALA B 1 282 ? 37.875 72.812 -5.781 1 19.41 282 ALA B CA 1
ATOM 8015 C C . ALA B 1 282 ? 37.125 72.375 -4.504 1 19.41 282 ALA B C 1
ATOM 8017 O O . ALA B 1 282 ? 37.688 72.5 -3.406 1 19.41 282 ALA B O 1
ATOM 8018 N N . PRO B 1 283 ? 35.844 72.625 -4.504 1 20.86 283 PRO B N 1
ATOM 8019 C CA . PRO B 1 283 ? 35.125 72.438 -3.246 1 20.86 283 PRO B CA 1
ATOM 8020 C C . PRO B 1 283 ? 35.375 71 -2.67 1 20.86 283 PRO B C 1
ATOM 8022 O O . PRO B 1 283 ? 35.625 70.062 -3.42 1 20.86 283 PRO B O 1
ATOM 8025 N N . ILE B 1 284 ? 35.656 70.875 -1.296 1 19.84 284 ILE B N 1
ATOM 8026 C CA . ILE B 1 284 ? 36.156 69.875 -0.365 1 19.84 284 ILE B CA 1
ATOM 8027 C C . ILE B 1 284 ? 35.156 68.688 -0.264 1 19.84 284 ILE B C 1
ATOM 8029 O O . ILE B 1 284 ? 34 68.938 0.114 1 19.84 284 ILE B O 1
ATOM 8033 N N . GLN B 1 285 ? 35.219 67.625 -1.103 1 18.73 285 GLN B N 1
ATOM 8034 C CA . GLN B 1 285 ? 34.469 66.375 -1.189 1 18.73 285 GLN B CA 1
ATOM 8035 C C . GLN B 1 285 ? 34.5 65.688 0.147 1 18.73 285 GLN B C 1
ATOM 8037 O O . GLN B 1 285 ? 35.562 65.25 0.64 1 18.73 285 GLN B O 1
ATOM 8042 N N . ALA B 1 286 ? 33.531 65.938 1.108 1 22.88 286 ALA B N 1
ATOM 8043 C CA . ALA B 1 286 ? 33.375 65.438 2.479 1 22.88 286 ALA B CA 1
ATOM 8044 C C . ALA B 1 286 ? 33.438 63.938 2.531 1 22.88 286 ALA B C 1
ATOM 8046 O O . ALA B 1 286 ? 32.938 63.25 1.631 1 22.88 286 ALA B O 1
ATOM 8047 N N . PRO B 1 287 ? 34.375 63.344 3.254 1 22.09 287 PRO B N 1
ATOM 8048 C CA . PRO B 1 287 ? 34.688 61.938 3.408 1 22.09 287 PRO B CA 1
ATOM 8049 C C . PRO B 1 287 ? 33.469 61.125 3.922 1 22.09 287 PRO B C 1
ATOM 8051 O O . PRO B 1 287 ? 32.75 61.594 4.801 1 22.09 287 PRO B O 1
ATOM 8054 N N . ARG B 1 288 ? 32.75 60.406 3.096 1 19.73 288 ARG B N 1
ATOM 8055 C CA . ARG B 1 288 ? 31.688 59.469 3.424 1 19.73 288 ARG B CA 1
ATOM 8056 C C . ARG B 1 288 ? 32.094 58.562 4.57 1 19.73 288 ARG B C 1
ATOM 8058 O O . ARG B 1 288 ? 33.094 57.844 4.469 1 19.73 288 ARG B O 1
ATOM 8065 N N . ARG B 1 289 ? 31.766 58.938 5.801 1 21.77 289 ARG B N 1
ATOM 8066 C CA . ARG B 1 289 ? 31.969 58.188 7.035 1 21.77 289 ARG B CA 1
ATOM 8067 C C . ARG B 1 289 ? 31.5 56.75 6.883 1 21.77 289 ARG B C 1
ATOM 8069 O O . ARG B 1 289 ? 30.328 56.5 6.535 1 21.77 289 ARG B O 1
ATOM 8076 N N . LYS B 1 290 ? 32.406 55.875 6.422 1 22.06 290 LYS B N 1
ATOM 8077 C CA . LYS B 1 290 ? 32.219 54.406 6.512 1 22.06 290 LYS B CA 1
ATOM 8078 C C . LYS B 1 290 ? 31.578 54.031 7.844 1 22.06 290 LYS B C 1
ATOM 8080 O O . LYS B 1 290 ? 32.031 54.469 8.906 1 22.06 290 LYS B O 1
ATOM 8085 N N . PHE B 1 291 ? 30.281 53.938 7.812 1 21.75 291 PHE B N 1
ATOM 8086 C CA . PHE B 1 291 ? 29.531 53.375 8.93 1 21.75 291 PHE B CA 1
ATOM 8087 C C . PHE B 1 291 ? 30.234 52.156 9.5 1 21.75 291 PHE B C 1
ATOM 8089 O O . PHE B 1 291 ? 30.328 51.125 8.844 1 21.75 291 PHE B O 1
ATOM 8096 N N . VAL B 1 292 ? 31.422 52.406 10.203 1 22.58 292 VAL B N 1
ATOM 8097 C CA . VAL B 1 292 ? 32.281 51.469 10.938 1 22.58 292 VAL B CA 1
ATOM 8098 C C . VAL B 1 292 ? 31.438 50.344 11.516 1 22.58 292 VAL B C 1
ATOM 8100 O O . VAL B 1 292 ? 31.734 49.156 11.305 1 22.58 292 VAL B O 1
ATOM 8103 N N . GLY B 1 293 ? 31.188 50.438 12.836 1 23.2 293 GLY B N 1
ATOM 8104 C CA . GLY B 1 293 ? 31.297 49.469 13.906 1 23.2 293 GLY B CA 1
ATOM 8105 C C . GLY B 1 293 ? 30.125 48.5 13.969 1 23.2 293 GLY B C 1
ATOM 8106 O O . GLY B 1 293 ? 29.656 48.156 15.062 1 23.2 293 GLY B O 1
ATOM 8107 N N . GLU B 1 294 ? 29.297 48.438 13.016 1 24.23 294 GLU B N 1
ATOM 8108 C CA . GLU B 1 294 ? 28.094 47.688 13.344 1 24.23 294 GLU B CA 1
ATOM 8109 C C . GLU B 1 294 ? 28.453 46.25 13.742 1 24.23 294 GLU B C 1
ATOM 8111 O O . GLU B 1 294 ? 29.281 45.594 13.094 1 24.23 294 GLU B O 1
ATOM 8116 N N . GLY B 1 295 ? 28.312 45.844 15.055 1 25.47 295 GLY B N 1
ATOM 8117 C CA . GLY B 1 295 ? 28.359 44.594 15.766 1 25.47 295 GLY B CA 1
ATOM 8118 C C . GLY B 1 295 ? 27.75 43.438 14.977 1 25.47 295 GLY B C 1
ATOM 8119 O O . GLY B 1 295 ? 26.562 43.438 14.648 1 25.47 295 GLY B O 1
ATOM 8120 N N . LYS B 1 296 ? 28.484 42.969 14.047 1 27.34 296 LYS B N 1
ATOM 8121 C CA . LYS B 1 296 ? 28.125 41.688 13.484 1 27.34 296 LYS B CA 1
ATOM 8122 C C . LYS B 1 296 ? 27.578 40.75 14.562 1 27.34 296 LYS B C 1
ATOM 8124 O O . LYS B 1 296 ? 28.141 40.656 15.656 1 27.34 296 LYS B O 1
ATOM 8129 N N . LEU B 1 297 ? 26.297 40.469 14.516 1 27.8 297 LEU B N 1
ATOM 8130 C CA . LEU B 1 297 ? 25.609 39.438 15.273 1 27.8 297 LEU B CA 1
ATOM 8131 C C . LEU B 1 297 ? 26.422 38.125 15.312 1 27.8 297 LEU B C 1
ATOM 8133 O O . LEU B 1 297 ? 26.375 37.344 14.359 1 27.8 297 LEU B O 1
ATOM 8137 N N . ARG B 1 298 ? 27.797 38.281 15.484 1 27.41 298 ARG B N 1
ATOM 8138 C CA . ARG B 1 298 ? 28.422 36.969 15.727 1 27.41 298 ARG B CA 1
ATOM 8139 C C . ARG B 1 298 ? 27.703 36.25 16.859 1 27.41 298 ARG B C 1
ATOM 8141 O O . ARG B 1 298 ? 27.594 36.75 17.969 1 27.41 298 ARG B O 1
ATOM 8148 N N . LYS B 1 299 ? 26.938 35.344 16.484 1 28.84 299 LYS B N 1
ATOM 8149 C CA . LYS B 1 299 ? 26.266 34.375 17.359 1 28.84 299 LYS B CA 1
ATOM 8150 C C . LYS B 1 299 ? 27.266 33.719 18.297 1 28.84 299 LYS B C 1
ATOM 8152 O O . LYS B 1 299 ? 28.234 33.094 17.844 1 28.84 299 LYS B O 1
ATOM 8157 N N . ILE B 1 300 ? 27.578 34.406 19.312 1 26.31 300 ILE B N 1
ATOM 8158 C CA . ILE B 1 300 ? 28.109 33.594 20.422 1 26.31 300 ILE B CA 1
ATOM 8159 C C . ILE B 1 300 ? 27.219 32.406 20.672 1 26.31 300 ILE B C 1
ATOM 8161 O O . ILE B 1 300 ? 26.031 32.531 20.969 1 26.31 300 ILE B O 1
ATOM 8165 N N . SER B 1 301 ? 27.5 31.266 20.125 1 28.05 301 SER B N 1
ATOM 8166 C CA . SER B 1 301 ? 26.828 29.984 20.266 1 28.05 301 SER B CA 1
ATOM 8167 C C . SER B 1 301 ? 26.594 29.641 21.734 1 28.05 301 SER B C 1
ATOM 8169 O O . SER B 1 301 ? 27.328 28.828 22.297 1 28.05 301 SER B O 1
ATOM 8171 N N . GLY B 1 302 ? 26.75 30.578 22.656 1 27.36 302 GLY B N 1
ATOM 8172 C CA . GLY B 1 302 ? 26.594 30.031 24 1 27.36 302 GLY B CA 1
ATOM 8173 C C . GLY B 1 302 ? 25.266 29.297 24.188 1 27.36 302 GLY B C 1
ATOM 8174 O O . GLY B 1 302 ? 24.484 29.172 23.25 1 27.36 302 GLY B O 1
ATOM 8175 N N . ARG B 1 303 ? 24.969 29.031 25.609 1 34.62 303 ARG B N 1
ATOM 8176 C CA . ARG B 1 303 ? 23.797 28.375 26.172 1 34.62 303 ARG B CA 1
ATOM 8177 C C . ARG B 1 303 ? 22.516 29.062 25.719 1 34.62 303 ARG B C 1
ATOM 8179 O O . ARG B 1 303 ? 21.422 28.5 25.828 1 34.62 303 ARG B O 1
ATOM 8186 N N . LEU B 1 304 ? 22.547 30.375 25.906 1 34.12 304 LEU B N 1
ATOM 8187 C CA . LEU B 1 304 ? 21.312 31.031 25.5 1 34.12 304 LEU B CA 1
ATOM 8188 C C . LEU B 1 304 ? 20.969 30.688 24.047 1 34.12 304 LEU B C 1
ATOM 8190 O O . LEU B 1 304 ? 19.828 30.906 23.625 1 34.12 304 LEU B O 1
ATOM 8194 N N . PHE B 1 305 ? 22.047 30.766 23.094 1 37.25 305 PHE B N 1
ATOM 8195 C CA . PHE B 1 305 ? 21.844 30.656 21.641 1 37.25 305 PHE B CA 1
ATOM 8196 C C . PHE B 1 305 ? 22.188 29.25 21.156 1 37.25 305 PHE B C 1
ATOM 8198 O O . PHE B 1 305 ? 23.344 28.828 21.203 1 37.25 305 PHE B O 1
ATOM 8205 N N . SER B 1 306 ? 21.484 28.297 21.547 1 32.97 306 SER B N 1
ATOM 8206 C CA . SER B 1 306 ? 21.688 26.938 21.062 1 32.97 306 SER B CA 1
ATOM 8207 C C . SER B 1 306 ? 22.141 26.953 19.594 1 32.97 306 SER B C 1
ATOM 8209 O O . SER B 1 306 ? 21.859 27.891 18.859 1 32.97 306 SER B O 1
ATOM 8211 N N . ASP B 1 307 ? 23.344 26.25 19.25 1 29.58 307 ASP B N 1
ATOM 8212 C CA . ASP B 1 307 ? 23.969 26.062 17.953 1 29.58 307 ASP B CA 1
ATOM 8213 C C . ASP B 1 307 ? 22.953 26.125 16.828 1 29.58 307 ASP B C 1
ATOM 8215 O O . ASP B 1 307 ? 21.734 26.125 17.078 1 29.58 307 ASP B O 1
ATOM 8219 N N . SER B 1 308 ? 23.359 25.422 15.656 1 29.56 308 SER B N 1
ATOM 8220 C CA . SER B 1 308 ? 22.797 25.453 14.312 1 29.56 308 SER B CA 1
ATOM 8221 C C . SER B 1 308 ? 21.281 25.25 14.344 1 29.56 308 SER B C 1
ATOM 8223 O O . SER B 1 308 ? 20.781 24.359 15.031 1 29.56 308 SER B O 1
ATOM 8225 N N . PRO B 1 309 ? 20.562 26.297 13.789 1 30.17 309 PRO B N 1
ATOM 8226 C CA . PRO B 1 309 ? 19.109 26.359 13.648 1 30.17 309 PRO B CA 1
ATOM 8227 C C . PRO B 1 309 ? 18.531 25.141 12.93 1 30.17 309 PRO B C 1
ATOM 8229 O O . PRO B 1 309 ? 18.391 25.141 11.703 1 30.17 309 PRO B O 1
ATOM 8232 N N . ARG B 1 310 ? 19.031 23.969 12.906 1 27.58 310 ARG B N 1
ATOM 8233 C CA . ARG B 1 310 ? 18.203 23.062 12.109 1 27.58 310 ARG B CA 1
ATOM 8234 C C . ARG B 1 310 ? 16.719 23.359 12.289 1 27.58 310 ARG B C 1
ATOM 8236 O O . ARG B 1 310 ? 15.992 23.516 11.305 1 27.58 310 ARG B O 1
ATOM 8243 N N . ARG B 1 311 ? 16.062 22.359 13.094 1 26.56 311 ARG B N 1
ATOM 8244 C CA . ARG B 1 311 ? 14.609 22.281 13.07 1 26.56 311 ARG B CA 1
ATOM 8245 C C . ARG B 1 311 ? 13.992 23.594 13.547 1 26.56 311 ARG B C 1
ATOM 8247 O O . ARG B 1 311 ? 14.672 24.422 14.164 1 26.56 311 ARG B O 1
ATOM 8254 N N . SER B 1 312 ? 12.609 23.719 13.68 1 22.2 312 SER B N 1
ATOM 8255 C CA . SER B 1 312 ? 11.867 24.891 14.125 1 22.2 312 SER B CA 1
ATOM 8256 C C . SER B 1 312 ? 12.484 25.484 15.383 1 22.2 312 SER B C 1
ATOM 8258 O O . SER B 1 312 ? 12.617 24.812 16.406 1 22.2 312 SER B O 1
ATOM 8260 N N . SER B 1 313 ? 13.586 26.328 15.094 1 25.14 313 SER B N 1
ATOM 8261 C CA . SER B 1 313 ? 14.258 27.125 16.109 1 25.14 313 SER B CA 1
ATOM 8262 C C . SER B 1 313 ? 13.266 27.641 17.156 1 25.14 313 SER B C 1
ATOM 8264 O O . SER B 1 313 ? 12.578 28.625 16.938 1 25.14 313 SER B O 1
ATOM 8266 N N . ARG B 1 314 ? 12.453 26.812 17.688 1 21.19 314 ARG B N 1
ATOM 8267 C CA . ARG B 1 314 ? 11.781 27.391 18.844 1 21.19 314 ARG B CA 1
ATOM 8268 C C . ARG B 1 314 ? 12.797 27.938 19.844 1 21.19 314 ARG B C 1
ATOM 8270 O O . ARG B 1 314 ? 13.844 27.328 20.078 1 21.19 314 ARG B O 1
ATOM 8277 N N . LEU B 1 315 ? 12.578 29.188 20.391 1 22.3 315 LEU B N 1
ATOM 8278 C CA . LEU B 1 315 ? 13.109 30.312 21.141 1 22.3 315 LEU B CA 1
ATOM 8279 C C . LEU B 1 315 ? 13.625 29.859 22.5 1 22.3 315 LEU B C 1
ATOM 8281 O O . LEU B 1 315 ? 14.68 30.312 22.953 1 22.3 315 LEU B O 1
ATOM 8285 N N . SER B 1 316 ? 12.773 29.109 23.438 1 19.98 316 SER B N 1
ATOM 8286 C CA . SER B 1 316 ? 12.688 29.703 24.766 1 19.98 316 SER B CA 1
ATOM 8287 C C . SER B 1 316 ? 14.031 29.656 25.484 1 19.98 316 SER B C 1
ATOM 8289 O O . SER B 1 316 ? 14.977 29.031 24.984 1 19.98 316 SER B O 1
ATOM 8291 N N . ASN B 1 317 ? 13.812 29.406 26.859 1 17.73 317 ASN B N 1
ATOM 8292 C CA . ASN B 1 317 ? 13.914 29.953 28.203 1 17.73 317 ASN B CA 1
ATOM 8293 C C . ASN B 1 317 ? 15.18 29.484 28.922 1 17.73 317 ASN B C 1
ATOM 8295 O O . ASN B 1 317 ? 15.359 28.281 29.141 1 17.73 317 ASN B O 1
ATOM 8299 N N . GLU B 1 318 ? 16.188 30.188 28.625 1 19.59 318 GLU B N 1
ATOM 8300 C CA . GLU B 1 318 ? 17.328 30.016 29.516 1 19.59 318 GLU B CA 1
ATOM 8301 C C . GLU B 1 318 ? 16.984 30.406 30.953 1 19.59 318 GLU B C 1
ATOM 8303 O O . GLU B 1 318 ? 16.766 31.578 31.234 1 19.59 318 GLU B O 1
ATOM 8308 N N . ALA B 1 319 ? 16.109 29.625 31.75 1 20.17 319 ALA B N 1
ATOM 8309 C CA . ALA B 1 319 ? 15.852 29.891 33.156 1 20.17 319 ALA B CA 1
ATOM 8310 C C . ALA B 1 319 ? 17.156 30.062 33.938 1 20.17 319 ALA B C 1
ATOM 8312 O O . ALA B 1 319 ? 17.891 29.094 34.125 1 20.17 319 ALA B O 1
ATOM 8313 N N . SER B 1 320 ? 17.656 31.25 34 1 16.86 320 SER B N 1
ATOM 8314 C CA . SER B 1 320 ? 18.75 31.641 34.875 1 16.86 320 SER B CA 1
ATOM 8315 C C . SER B 1 320 ? 18.312 31.594 36.344 1 16.86 320 SER B C 1
ATOM 8317 O O . SER B 1 320 ? 17.375 32.312 36.75 1 16.86 320 SER B O 1
ATOM 8319 N N . VAL B 1 321 ? 18.328 30.438 37.094 1 18.42 321 VAL B N 1
ATOM 8320 C CA . VAL B 1 321 ? 18.188 30.266 38.562 1 18.42 321 VAL B CA 1
ATOM 8321 C C . VAL B 1 321 ? 19.141 31.203 39.281 1 18.42 321 VAL B C 1
ATOM 8323 O O . VAL B 1 321 ? 20.375 31.062 39.156 1 18.42 321 VAL B O 1
ATOM 8326 N N . SER B 1 322 ? 18.766 32.375 39.594 1 16.2 322 SER B N 1
ATOM 8327 C CA . SER B 1 322 ? 19.484 33.375 40.375 1 16.2 322 SER B CA 1
ATOM 8328 C C . SER B 1 322 ? 20 32.812 41.688 1 16.2 322 SER B C 1
ATOM 8330 O O . SER B 1 322 ? 19.469 31.812 42.188 1 16.2 322 SER B O 1
ATOM 8332 N N . SER B 1 323 ? 20.891 33.625 42.531 1 16.28 323 SER B N 1
ATOM 8333 C CA . SER B 1 323 ? 22.062 33.688 43.406 1 16.28 323 SER B CA 1
ATOM 8334 C C . SER B 1 323 ? 21.688 33.406 44.844 1 16.28 323 SER B C 1
ATOM 8336 O O . SER B 1 323 ? 22.234 32.469 45.469 1 16.28 323 SER B O 1
ATOM 8338 N N . ASN B 1 324 ? 22.062 34.406 45.938 1 15.48 324 ASN B N 1
ATOM 8339 C CA . ASN B 1 324 ? 23.031 34.531 47.031 1 15.48 324 ASN B CA 1
ATOM 8340 C C . ASN B 1 324 ? 22.391 34.344 48.375 1 15.48 324 ASN B C 1
ATOM 8342 O O . ASN B 1 324 ? 22.969 33.688 49.281 1 15.48 324 ASN B O 1
ATOM 8346 N N . ALA B 1 325 ? 21.609 35.25 49.062 1 17.08 325 ALA B N 1
ATOM 8347 C CA . ALA B 1 325 ? 22.047 36 50.219 1 17.08 325 ALA B CA 1
ATOM 8348 C C . ALA B 1 325 ? 21.969 35.125 51.469 1 17.08 325 ALA B C 1
ATOM 8350 O O . ALA B 1 325 ? 21.031 34.344 51.656 1 17.08 325 ALA B O 1
ATOM 8351 N N . ASN B 1 326 ? 23.172 35.281 52.406 1 16.06 326 ASN B N 1
ATOM 8352 C CA . ASN B 1 326 ? 23.672 34.812 53.688 1 16.06 326 ASN B CA 1
ATOM 8353 C C . ASN B 1 326 ? 22.766 35.219 54.844 1 16.06 326 ASN B C 1
ATOM 8355 O O . ASN B 1 326 ? 23.172 35.219 56 1 16.06 326 ASN B O 1
ATOM 8359 N N . ALA B 1 327 ? 21.703 35.656 54.875 1 16.03 327 ALA B N 1
ATOM 8360 C CA . ALA B 1 327 ? 21.5 36.344 56.156 1 16.03 327 ALA B CA 1
ATOM 8361 C C . ALA B 1 327 ? 21.859 35.469 57.344 1 16.03 327 ALA B C 1
ATOM 8363 O O . ALA B 1 327 ? 21.859 34.25 57.219 1 16.03 327 ALA B O 1
ATOM 8364 N N . THR B 1 328 ? 21.609 35.906 58.594 1 16.28 328 THR B N 1
ATOM 8365 C CA . THR B 1 328 ? 22.078 36.062 59.969 1 16.28 328 THR B CA 1
ATOM 8366 C C . THR B 1 328 ? 22 34.781 60.75 1 16.28 328 THR B C 1
ATOM 8368 O O . THR B 1 328 ? 22.969 34.344 61.375 1 16.28 328 THR B O 1
ATOM 8371 N N . MET B 1 329 ? 21.188 34.656 61.812 1 15.79 329 MET B N 1
ATOM 8372 C CA . MET B 1 329 ? 21.656 34.688 63.188 1 15.79 329 MET B CA 1
ATOM 8373 C C . MET B 1 329 ? 22.031 33.281 63.656 1 15.79 329 MET B C 1
ATOM 8375 O O . MET B 1 329 ? 23.141 33.031 64.125 1 15.79 329 MET B O 1
ATOM 8379 N N . LEU B 1 330 ? 21.391 32.844 64.75 1 15.54 330 LEU B N 1
ATOM 8380 C CA . LEU B 1 330 ? 21.969 32.531 66.062 1 15.54 330 LEU B CA 1
ATOM 8381 C C . LEU B 1 330 ? 22.453 31.078 66.125 1 15.54 330 LEU B C 1
ATOM 8383 O O . LEU B 1 330 ? 22.094 30.281 65.25 1 15.54 330 LEU B O 1
ATOM 8387 N N . SER B 1 331 ? 22.141 30.391 67.25 1 15.49 331 SER B N 1
ATOM 8388 C CA . SER B 1 331 ? 22.922 29.953 68.375 1 15.49 331 SER B CA 1
ATOM 8389 C C . SER B 1 331 ? 23.359 28.5 68.25 1 15.49 331 SER B C 1
ATOM 8391 O O . SER B 1 331 ? 24.547 28.188 68.312 1 15.49 331 SER B O 1
ATOM 8393 N N . GLY B 1 332 ? 22.75 27.609 69 1 15.18 332 GLY B N 1
ATOM 8394 C CA . GLY B 1 332 ? 23.391 26.922 70.125 1 15.18 332 GLY B CA 1
ATOM 8395 C C . GLY B 1 332 ? 23.984 25.578 69.688 1 15.18 332 GLY B C 1
ATOM 8396 O O . GLY B 1 332 ? 24.094 25.281 68.5 1 15.18 332 GLY B O 1
ATOM 8397 N N . ASN B 1 333 ? 23.5 24.562 70.375 1 15.2 333 ASN B N 1
ATOM 8398 C CA . ASN B 1 333 ? 24.266 23.703 71.25 1 15.2 333 ASN B CA 1
ATOM 8399 C C . ASN B 1 333 ? 24.812 22.484 70.562 1 15.2 333 ASN B C 1
ATOM 8401 O O . ASN B 1 333 ? 26.031 22.25 70.562 1 15.2 333 ASN B O 1
ATOM 8405 N N . GLY B 1 334 ? 24.266 21.344 70.875 1 14.93 334 GLY B N 1
ATOM 8406 C CA . GLY B 1 334 ? 24.938 20.328 71.688 1 14.93 334 GLY B CA 1
ATOM 8407 C C . GLY B 1 334 ? 25.641 19.281 70.875 1 14.93 334 GLY B C 1
ATOM 8408 O O . GLY B 1 334 ? 25.594 19.328 69.625 1 14.93 334 GLY B O 1
ATOM 8409 N N . THR B 1 335 ? 25.25 18.094 71.188 1 15.09 335 THR B N 1
ATOM 8410 C CA . THR B 1 335 ? 26.125 17.062 71.75 1 15.09 335 THR B CA 1
ATOM 8411 C C . THR B 1 335 ? 26.703 16.188 70.625 1 15.09 335 THR B C 1
ATOM 8413 O O . THR B 1 335 ? 26.25 16.25 69.5 1 15.09 335 THR B O 1
ATOM 8416 N N . SER B 1 336 ? 26.562 14.883 70.875 1 14.53 336 SER B N 1
ATOM 8417 C CA . SER B 1 336 ? 27.594 13.914 71.188 1 14.53 336 SER B CA 1
ATOM 8418 C C . SER B 1 336 ? 28 13.062 70 1 14.53 336 SER B C 1
ATOM 8420 O O . SER B 1 336 ? 29.188 12.938 69.688 1 14.53 336 SER B O 1
ATOM 8422 N N . ASN B 1 337 ? 27.141 12.016 69.625 1 14.8 337 ASN B N 1
ATOM 8423 C CA . ASN B 1 337 ? 27.75 10.727 69.938 1 14.8 337 ASN B CA 1
ATOM 8424 C C . ASN B 1 337 ? 28.578 10.203 68.75 1 14.8 337 ASN B C 1
ATOM 8426 O O . ASN B 1 337 ? 28.391 10.648 67.625 1 14.8 337 ASN B O 1
ATOM 8430 N N . SER B 1 338 ? 28.891 8.906 68.875 1 14.47 338 SER B N 1
ATOM 8431 C CA . SER B 1 338 ? 30.078 8.047 68.875 1 14.47 338 SER B CA 1
ATOM 8432 C C . SER B 1 338 ? 30.297 7.418 67.5 1 14.47 338 SER B C 1
ATOM 8434 O O . SER B 1 338 ? 31.391 7.496 66.938 1 14.47 338 SER B O 1
ATOM 8436 N N . TYR B 1 339 ? 29.453 6.367 67.188 1 13.8 339 TYR B N 1
ATOM 8437 C CA . TYR B 1 339 ? 30.141 5.078 67.25 1 13.8 339 TYR B CA 1
ATOM 8438 C C . TYR B 1 339 ? 30.844 4.805 65.875 1 13.8 339 TYR B C 1
ATOM 8440 O O . TYR B 1 339 ? 30.516 5.422 64.875 1 13.8 339 TYR B O 1
ATOM 8448 N N . LYS B 1 340 ? 31.062 3.438 65.812 1 14.83 340 LYS B N 1
ATOM 8449 C CA . LYS B 1 340 ? 32.219 2.586 65.625 1 14.83 340 LYS B CA 1
ATOM 8450 C C . LYS B 1 340 ? 32.438 2.293 64.125 1 14.83 340 LYS B C 1
ATOM 8452 O O . LYS B 1 340 ? 33.5 2.555 63.562 1 14.83 340 LYS B O 1
ATOM 8457 N N . GLY B 1 341 ? 32.031 0.917 63.688 1 14.38 341 GLY B N 1
ATOM 8458 C CA . GLY B 1 341 ? 33 -0.151 63.5 1 14.38 341 GLY B CA 1
ATOM 8459 C C . GLY B 1 341 ? 33.375 -0.379 62.031 1 14.38 341 GLY B C 1
ATOM 8460 O O . GLY B 1 341 ? 32.844 0.296 61.156 1 14.38 341 GLY B O 1
ATOM 8461 N N . GLY B 1 342 ? 33.188 -1.754 61.656 1 14.59 342 GLY B N 1
ATOM 8462 C CA . GLY B 1 342 ? 34.188 -2.736 61.281 1 14.59 342 GLY B CA 1
ATOM 8463 C C . GLY B 1 342 ? 34.312 -2.934 59.781 1 14.59 342 GLY B C 1
ATOM 8464 O O . GLY B 1 342 ? 33.656 -2.246 59 1 14.59 342 GLY B O 1
ATOM 8465 N N . SER B 1 343 ? 33.906 -4.238 59.344 1 15.1 343 SER B N 1
ATOM 8466 C CA . SER B 1 343 ? 34.812 -5.285 58.875 1 15.1 343 SER B CA 1
ATOM 8467 C C . SER B 1 343 ? 34.844 -5.348 57.344 1 15.1 343 SER B C 1
ATOM 8469 O O . SER B 1 343 ? 34 -4.754 56.688 1 15.1 343 SER B O 1
ATOM 8471 N N . LYS B 1 344 ? 34.812 -6.656 56.844 1 15.4 344 LYS B N 1
ATOM 8472 C CA . LYS B 1 344 ? 35.812 -7.531 56.188 1 15.4 344 LYS B CA 1
ATOM 8473 C C . LYS B 1 344 ? 35.5 -7.684 54.688 1 15.4 344 LYS B C 1
ATOM 8475 O O . LYS B 1 344 ? 36.281 -7.203 53.875 1 15.4 344 LYS B O 1
ATOM 8480 N N . LEU B 1 345 ? 35.156 -9.086 54.25 1 15.27 345 LEU B N 1
ATOM 8481 C CA . LEU B 1 345 ? 35.969 -10.039 53.5 1 15.27 345 LEU B CA 1
ATOM 8482 C C . LEU B 1 345 ? 35.5 -10.117 52.062 1 15.27 345 LEU B C 1
ATOM 8484 O O . LEU B 1 345 ? 36.281 -9.867 51.125 1 15.27 345 LEU B O 1
ATOM 8488 N N . GLY B 1 346 ? 34.812 -11.352 51.562 1 15.24 346 GLY B N 1
ATOM 8489 C CA . GLY B 1 346 ? 35.375 -12.484 50.844 1 15.24 346 GLY B CA 1
ATOM 8490 C C . GLY B 1 346 ? 35 -12.539 49.375 1 15.24 346 GLY B C 1
ATOM 8491 O O . GLY B 1 346 ? 34.156 -11.758 48.938 1 15.24 346 GLY B O 1
ATOM 8492 N N . PRO B 1 347 ? 34.938 -13.906 48.656 1 17.06 347 PRO B N 1
ATOM 8493 C CA . PRO B 1 347 ? 35.562 -14.578 47.531 1 17.06 347 PRO B CA 1
ATOM 8494 C C . PRO B 1 347 ? 34.562 -14.859 46.406 1 17.06 347 PRO B C 1
ATOM 8496 O O . PRO B 1 347 ? 34.969 -15.195 45.281 1 17.06 347 PRO B O 1
ATOM 8499 N N . MET B 1 348 ? 33.594 -14.242 45.969 1 16.06 348 MET B N 1
ATOM 8500 C CA . MET B 1 348 ? 32.562 -15.086 45.375 1 16.06 348 MET B CA 1
ATOM 8501 C C . MET B 1 348 ? 33.062 -15.656 44.031 1 16.06 348 MET B C 1
ATOM 8503 O O . MET B 1 348 ? 33.594 -14.93 43.219 1 16.06 348 MET B O 1
ATOM 8507 N N . THR B 1 349 ? 32.938 -17.109 44 1 16.17 349 THR B N 1
ATOM 8508 C CA . THR B 1 349 ? 33.25 -18.281 43.219 1 16.17 349 THR B CA 1
ATOM 8509 C C . THR B 1 349 ? 32.281 -18.438 42.031 1 16.17 349 THR B C 1
ATOM 8511 O O . THR B 1 349 ? 31.062 -18.375 42.219 1 16.17 349 THR B O 1
ATOM 8514 N N . PHE B 1 350 ? 32.656 -18.234 40.781 1 16.83 350 PHE B N 1
ATOM 8515 C CA . PHE B 1 350 ? 32 -18.312 39.469 1 16.83 350 PHE B CA 1
ATOM 8516 C C . PHE B 1 350 ? 31.781 -19.766 39.062 1 16.83 350 PHE B C 1
ATOM 8518 O O . PHE B 1 350 ? 32.719 -20.453 38.625 1 16.83 350 PHE B O 1
ATOM 8525 N N . ARG B 1 351 ? 30.891 -20.516 39.75 1 15.44 351 ARG B N 1
ATOM 8526 C CA . ARG B 1 351 ? 30.812 -21.938 39.438 1 15.44 351 ARG B CA 1
ATOM 8527 C C . ARG B 1 351 ? 30.297 -22.172 38.031 1 15.44 351 ARG B C 1
ATOM 8529 O O . ARG B 1 351 ? 29.609 -21.312 37.469 1 15.44 351 ARG B O 1
ATOM 8536 N N . THR B 1 352 ? 30.328 -23.641 37.594 1 16.88 352 THR B N 1
ATOM 8537 C CA . THR B 1 352 ? 30.609 -24.703 36.656 1 16.88 352 THR B CA 1
ATOM 8538 C C . THR B 1 352 ? 29.328 -25.281 36.062 1 16.88 352 THR B C 1
ATOM 8540 O O . THR B 1 352 ? 28.531 -25.906 36.781 1 16.88 352 THR B O 1
ATOM 8543 N N . MET B 1 353 ? 28.578 -24.672 35.25 1 16.3 353 MET B N 1
ATOM 8544 C CA . MET B 1 353 ? 27.359 -25.375 34.844 1 16.3 353 MET B CA 1
ATOM 8545 C C . MET B 1 353 ? 27.703 -26.609 34 1 16.3 353 MET B C 1
ATOM 8547 O O . MET B 1 353 ? 28.234 -26.5 32.906 1 16.3 353 MET B O 1
ATOM 8551 N N . THR B 1 354 ? 27.844 -27.797 34.625 1 15.6 354 THR B N 1
ATOM 8552 C CA . THR B 1 354 ? 28.188 -29.125 34.156 1 15.6 354 THR B CA 1
ATOM 8553 C C . THR B 1 354 ? 27.047 -29.734 33.344 1 15.6 354 THR B C 1
ATOM 8555 O O . THR B 1 354 ? 27.25 -30.219 32.219 1 15.6 354 THR B O 1
ATOM 8558 N N . VAL B 1 355 ? 25.906 -30.641 33.812 1 14.5 355 VAL B N 1
ATOM 8559 C CA . VAL B 1 355 ? 25.906 -32.094 33.969 1 14.5 355 VAL B CA 1
ATOM 8560 C C . VAL B 1 355 ? 24.984 -32.719 32.906 1 14.5 355 VAL B C 1
ATOM 8562 O O . VAL B 1 355 ? 25.312 -33.75 32.312 1 14.5 355 VAL B O 1
ATOM 8565 N N . ARG B 1 356 ? 23.781 -32.438 32.375 1 16.59 356 ARG B N 1
ATOM 8566 C CA . ARG B 1 356 ? 23.016 -33.688 32.312 1 16.59 356 ARG B CA 1
ATOM 8567 C C . ARG B 1 356 ? 23.594 -34.625 31.281 1 16.59 356 ARG B C 1
ATOM 8569 O O . ARG B 1 356 ? 23.781 -34.281 30.125 1 16.59 356 ARG B O 1
ATOM 8576 N N . LYS B 1 357 ? 24.094 -35.812 31.781 1 15.34 357 LYS B N 1
ATOM 8577 C CA . LYS B 1 357 ? 24.359 -37.156 31.297 1 15.34 357 LYS B CA 1
ATOM 8578 C C . LYS B 1 357 ? 23.047 -37.875 30.953 1 15.34 357 LYS B C 1
ATOM 8580 O O . LYS B 1 357 ? 21.969 -37.438 31.359 1 15.34 357 LYS B O 1
ATOM 8585 N N . GLY B 1 358 ? 23.141 -39.219 30.969 1 16.16 358 GLY B N 1
ATOM 8586 C CA . GLY B 1 358 ? 22.656 -40.406 30.281 1 16.16 358 GLY B CA 1
ATOM 8587 C C . GLY B 1 358 ? 21.281 -40.844 30.781 1 16.16 358 GLY B C 1
ATOM 8588 O O . GLY B 1 358 ? 20.672 -40.188 31.609 1 16.16 358 GLY B O 1
ATOM 8589 N N . GLN B 1 359 ? 21.125 -42.156 31.25 1 15.83 359 GLN B N 1
ATOM 8590 C CA . GLN B 1 359 ? 20.469 -43.438 31.016 1 15.83 359 GLN B CA 1
ATOM 8591 C C . GLN B 1 359 ? 19.406 -43.75 32.094 1 15.83 359 GLN B C 1
ATOM 8593 O O . GLN B 1 359 ? 18.672 -44.719 31.984 1 15.83 359 GLN B O 1
ATOM 8598 N N . SER B 1 360 ? 19.25 -43.188 33.562 1 13.05 360 SER B N 1
ATOM 8599 C CA . SER B 1 360 ? 19.125 -43.906 34.812 1 13.05 360 SER B CA 1
ATOM 8600 C C . SER B 1 360 ? 17.672 -44.312 35.062 1 13.05 360 SER B C 1
ATOM 8602 O O . SER B 1 360 ? 16.75 -43.531 34.875 1 13.05 360 SER B O 1
ATOM 8604 N N . TRP B 1 361 ? 17.375 -45.375 36.125 1 15.29 361 TRP B N 1
ATOM 8605 C CA . TRP B 1 361 ? 16.688 -46.656 36.125 1 15.29 361 TRP B CA 1
ATOM 8606 C C . TRP B 1 361 ? 15.25 -46.5 36.625 1 15.29 361 TRP B C 1
ATOM 8608 O O . TRP B 1 361 ? 14.852 -45.406 37.031 1 15.29 361 TRP B O 1
ATOM 8618 N N . ALA B 1 362 ? 14.883 -47.625 37.625 1 14.96 362 ALA B N 1
ATOM 8619 C CA . ALA B 1 362 ? 13.992 -48.781 37.875 1 14.96 362 ALA B CA 1
ATOM 8620 C C . ALA B 1 362 ? 12.781 -48.344 38.688 1 14.96 362 ALA B C 1
ATOM 8622 O O . ALA B 1 362 ? 11.641 -48.562 38.281 1 14.96 362 ALA B O 1
ATOM 8623 N N . ASN B 1 363 ? 12.93 -48.812 40.031 1 14.26 363 ASN B N 1
ATOM 8624 C CA . ASN B 1 363 ? 12.133 -49.812 40.719 1 14.26 363 ASN B CA 1
ATOM 8625 C C . ASN B 1 363 ? 10.922 -49.188 41.406 1 14.26 363 ASN B C 1
ATOM 8627 O O . ASN B 1 363 ? 9.781 -49.562 41.125 1 14.26 363 ASN B O 1
ATOM 8631 N N . GLU B 1 364 ? 11.125 -49.219 42.75 1 14.7 364 GLU B N 1
ATOM 8632 C CA . GLU B 1 364 ? 10.453 -50.031 43.75 1 14.7 364 GLU B CA 1
ATOM 8633 C C . GLU B 1 364 ? 9.164 -49.375 44.25 1 14.7 364 GLU B C 1
ATOM 8635 O O . GLU B 1 364 ? 8.914 -48.188 43.938 1 14.7 364 GLU B O 1
ATOM 8640 N N . ASN B 1 365 ? 9.094 -49.375 45.562 1 14.58 365 ASN B N 1
ATOM 8641 C CA . ASN B 1 365 ? 8.266 -50.094 46.562 1 14.58 365 ASN B CA 1
ATOM 8642 C C . ASN B 1 365 ? 7.203 -49.156 47.156 1 14.58 365 ASN B C 1
ATOM 8644 O O . ASN B 1 365 ? 6.039 -49.531 47.281 1 14.58 365 ASN B O 1
ATOM 8648 N N . MET B 1 366 ? 7.664 -48 47.812 1 14.07 366 MET B N 1
ATOM 8649 C CA . MET B 1 366 ? 7.32 -48.094 49.219 1 14.07 366 MET B CA 1
ATOM 8650 C C . MET B 1 366 ? 5.832 -47.844 49.438 1 14.07 366 MET B C 1
ATOM 8652 O O . MET B 1 366 ? 5.184 -47.188 48.625 1 14.07 366 MET B O 1
ATOM 8656 N N . ASP B 1 367 ? 5.445 -48.125 50.688 1 14.66 367 ASP B N 1
ATOM 8657 C CA . ASP B 1 367 ? 4.469 -48.688 51.594 1 14.66 367 ASP B CA 1
ATOM 8658 C C . ASP B 1 367 ? 3.518 -47.625 52.125 1 14.66 367 ASP B C 1
ATOM 8660 O O . ASP B 1 367 ? 2.314 -47.844 52.25 1 14.66 367 ASP B O 1
ATOM 8664 N N . GLY B 1 368 ? 4.102 -46.438 52.531 1 14.13 368 GLY B N 1
ATOM 8665 C CA . GLY B 1 368 ? 3.684 -46.188 53.906 1 14.13 368 GLY B CA 1
ATOM 8666 C C . GLY B 1 368 ? 2.201 -45.875 54.031 1 14.13 368 GLY B C 1
ATOM 8667 O O . GLY B 1 368 ? 1.519 -45.656 53.031 1 14.13 368 GLY B O 1
ATOM 8668 N N . GLY B 1 369 ? 1.979 -45.094 55.156 1 14.58 369 GLY B N 1
ATOM 8669 C CA . GLY B 1 369 ? 1.271 -45.188 56.406 1 14.58 369 GLY B CA 1
ATOM 8670 C C . GLY B 1 369 ? -0.093 -44.531 56.406 1 14.58 369 GLY B C 1
ATOM 8671 O O . GLY B 1 369 ? -1.1 -45.156 56.719 1 14.58 369 GLY B O 1
ATOM 8672 N N . ILE B 1 370 ? -0.099 -43.188 56.469 1 14.97 370 ILE B N 1
ATOM 8673 C CA . ILE B 1 370 ? -0.647 -42.656 57.719 1 14.97 370 ILE B CA 1
ATOM 8674 C C . ILE B 1 370 ? -2.172 -42.625 57.625 1 14.97 370 ILE B C 1
ATOM 8676 O O . ILE B 1 370 ? -2.73 -42.438 56.531 1 14.97 370 ILE B O 1
ATOM 8680 N N . HIS B 1 371 ? -2.789 -42.469 58.812 1 14.92 371 HIS B N 1
ATOM 8681 C CA . HIS B 1 371 ? -3.889 -42.875 59.688 1 14.92 371 HIS B CA 1
ATOM 8682 C C . HIS B 1 371 ? -5.082 -41.938 59.531 1 14.92 371 HIS B C 1
ATOM 8684 O O . HIS B 1 371 ? -6.207 -42.375 59.312 1 14.92 371 HIS B O 1
ATOM 8690 N N . ASN B 1 372 ? -4.992 -40.656 60.031 1 14.31 372 ASN B N 1
ATOM 8691 C CA . ASN B 1 372 ? -5.836 -40.406 61.219 1 14.31 372 ASN B CA 1
ATOM 8692 C C . ASN B 1 372 ? -7.262 -40.031 60.812 1 14.31 372 ASN B C 1
ATOM 8694 O O . ASN B 1 372 ? -7.508 -39.656 59.656 1 14.31 372 ASN B O 1
ATOM 8698 N N . ASP B 1 373 ? -8.109 -39.406 61.812 1 14.83 373 ASP B N 1
ATOM 8699 C CA . ASP B 1 373 ? -9.281 -39.656 62.625 1 14.83 373 ASP B CA 1
ATOM 8700 C C . ASP B 1 373 ? -10.461 -38.812 62.188 1 14.83 373 ASP B C 1
ATOM 8702 O O . ASP B 1 373 ? -11.555 -39.312 61.938 1 14.83 373 ASP B O 1
ATOM 8706 N N . ALA B 1 374 ? -10.586 -37.5 62.656 1 14.6 374 ALA B N 1
ATOM 8707 C CA . ALA B 1 374 ? -11.57 -37.25 63.719 1 14.6 374 ALA B CA 1
ATOM 8708 C C . ALA B 1 374 ? -12.922 -36.844 63.125 1 14.6 374 ALA B C 1
ATOM 8710 O O . ALA B 1 374 ? -13.945 -37.469 63.406 1 14.6 374 ALA B O 1
ATOM 8711 N N . VAL B 1 375 ? -13.289 -35.469 63.062 1 15.27 375 VAL B N 1
ATOM 8712 C CA . VAL B 1 375 ? -14.242 -34.906 64 1 15.27 375 VAL B CA 1
ATOM 8713 C C . VAL B 1 375 ? -15.625 -34.812 63.375 1 15.27 375 VAL B C 1
ATOM 8715 O O . VAL B 1 375 ? -15.742 -34.781 62.156 1 15.27 375 VAL B O 1
ATOM 8718 N N . ASP B 1 376 ? -16.672 -34.5 64.25 1 15.4 376 ASP B N 1
ATOM 8719 C CA . ASP B 1 376 ? -18.016 -34.719 64.812 1 15.4 376 ASP B CA 1
ATOM 8720 C C . ASP B 1 376 ? -18.984 -33.688 64.25 1 15.4 376 ASP B C 1
ATOM 8722 O O . ASP B 1 376 ? -18.922 -32.5 64.562 1 15.4 376 ASP B O 1
ATOM 8726 N N . VAL B 1 377 ? -19.031 -33.562 62.938 1 13.93 377 VAL B N 1
ATOM 8727 C CA . VAL B 1 377 ? -19.891 -32.5 62.438 1 13.93 377 VAL B CA 1
ATOM 8728 C C . VAL B 1 377 ? -21.312 -32.688 62.969 1 13.93 377 VAL B C 1
ATOM 8730 O O . VAL B 1 377 ? -21.984 -33.656 62.625 1 13.93 377 VAL B O 1
ATOM 8733 N N . SER B 1 378 ? -21.562 -32.094 64.062 1 14.42 378 SER B N 1
ATOM 8734 C CA . SER B 1 378 ? -22.719 -32.031 64.938 1 14.42 378 SER B CA 1
ATOM 8735 C C . SER B 1 378 ? -23.938 -31.469 64.188 1 14.42 378 SER B C 1
ATOM 8737 O O . SER B 1 378 ? -23.797 -30.922 63.062 1 14.42 378 SER B O 1
ATOM 8739 N N . ARG B 1 379 ? -24.891 -30.531 64.875 1 14.45 379 ARG B N 1
ATOM 8740 C CA . ARG B 1 379 ? -26.188 -30.625 65.5 1 14.45 379 ARG B CA 1
ATOM 8741 C C . ARG B 1 379 ? -27.219 -29.766 64.812 1 14.45 379 ARG B C 1
ATOM 8743 O O . ARG B 1 379 ? -28.422 -29.922 65 1 14.45 379 ARG B O 1
ATOM 8750 N N . LEU B 1 380 ? -26.938 -28.609 64.062 1 14.48 380 LEU B N 1
ATOM 8751 C CA . LEU B 1 380 ? -27.844 -27.562 64.5 1 14.48 380 LEU B CA 1
ATOM 8752 C C . LEU B 1 380 ? -29.25 -27.781 63.938 1 14.48 380 LEU B C 1
ATOM 8754 O O . LEU B 1 380 ? -29.438 -28 62.75 1 14.48 380 LEU B O 1
ATOM 8758 N N . ASN B 1 381 ? -30.391 -27.922 64.75 1 14.75 381 ASN B N 1
ATOM 8759 C CA . ASN B 1 381 ? -31.797 -28.328 64.812 1 14.75 381 ASN B CA 1
ATOM 8760 C C . ASN B 1 381 ? -32.688 -27.328 64.125 1 14.75 381 ASN B C 1
ATOM 8762 O O . ASN B 1 381 ? -33.531 -27.719 63.281 1 14.75 381 ASN B O 1
ATOM 8766 N N . ILE B 1 382 ? -33.125 -26.109 64.75 1 15.47 382 ILE B N 1
ATOM 8767 C CA . ILE B 1 382 ? -34.469 -25.938 65.25 1 15.47 382 ILE B CA 1
ATOM 8768 C C . ILE B 1 382 ? -35.375 -25.375 64.125 1 15.47 382 ILE B C 1
ATOM 8770 O O . ILE B 1 382 ? -34.906 -24.766 63.188 1 15.47 382 ILE B O 1
ATOM 8774 N N . SER B 1 383 ? -36.656 -24.641 64.5 1 15.99 383 SER B N 1
ATOM 8775 C CA . SER B 1 383 ? -38.094 -24.828 64.438 1 15.99 383 SER B CA 1
ATOM 8776 C C . SER B 1 383 ? -38.75 -23.844 63.5 1 15.99 383 SER B C 1
ATOM 8778 O O . SER B 1 383 ? -39.531 -24.234 62.625 1 15.99 383 SER B O 1
ATOM 8780 N N . SER B 1 384 ? -39 -22.438 63.781 1 15.52 384 SER B N 1
ATOM 8781 C CA . SER B 1 384 ? -40.375 -21.984 64.062 1 15.52 384 SER B CA 1
ATOM 8782 C C . SER B 1 384 ? -41.062 -21.469 62.812 1 15.52 384 SER B C 1
ATOM 8784 O O . SER B 1 384 ? -40.438 -21.328 61.781 1 15.52 384 SER B O 1
ATOM 8786 N N . THR B 1 385 ? -41.844 -20.188 62.812 1 15.84 385 THR B N 1
ATOM 8787 C CA . THR B 1 385 ? -43.25 -19.812 62.875 1 15.84 385 THR B CA 1
ATOM 8788 C C . THR B 1 385 ? -43.688 -19.219 61.562 1 15.84 385 THR B C 1
ATOM 8790 O O . THR B 1 385 ? -44.688 -19.672 60.969 1 15.84 385 THR B O 1
ATOM 8793 N N . THR B 1 386 ? -43.906 -17.781 61.344 1 16.28 386 THR B N 1
ATOM 8794 C CA . THR B 1 386 ? -45.188 -17.094 61.375 1 16.28 386 THR B CA 1
ATOM 8795 C C . THR B 1 386 ? -45.656 -16.797 59.938 1 16.28 386 THR B C 1
ATOM 8797 O O . THR B 1 386 ? -46.781 -17.172 59.562 1 16.28 386 THR B O 1
ATOM 8800 N N . SER B 1 387 ? -45.938 -15.398 59.438 1 17.45 387 SER B N 1
ATOM 8801 C CA . SER B 1 387 ? -47.156 -14.648 59.188 1 17.45 387 SER B CA 1
ATOM 8802 C C . SER B 1 387 ? -47.406 -14.469 57.719 1 17.45 387 SER B C 1
ATOM 8804 O O . SER B 1 387 ? -46.469 -14.234 56.938 1 17.45 387 SER B O 1
ATOM 8806 N N . CYS B 1 388 ? -48.656 -14.852 57.062 1 17.69 388 CYS B N 1
ATOM 8807 C CA . CYS B 1 388 ? -49.312 -15.188 55.812 1 17.69 388 CYS B CA 1
ATOM 8808 C C . CYS B 1 388 ? -49.781 -13.93 55.094 1 17.69 388 CYS B C 1
ATOM 8810 O O . CYS B 1 388 ? -50.531 -14.008 54.125 1 17.69 388 CYS B O 1
ATOM 8812 N N . SER B 1 389 ? -49.281 -12.664 55.281 1 17.52 389 SER B N 1
ATOM 8813 C CA . SER B 1 389 ? -50.25 -11.633 54.938 1 17.52 389 SER B CA 1
ATOM 8814 C C . SER B 1 389 ? -50.531 -11.625 53.438 1 17.52 389 SER B C 1
ATOM 8816 O O . SER B 1 389 ? -49.719 -12.117 52.656 1 17.52 389 SER B O 1
ATOM 8818 N N . SER B 1 390 ? -51.781 -10.953 52.938 1 17.61 390 SER B N 1
ATOM 8819 C CA . SER B 1 390 ? -52.938 -10.898 52.031 1 17.61 390 SER B CA 1
ATOM 8820 C C . SER B 1 390 ? -52.625 -10.086 50.781 1 17.61 390 SER B C 1
ATOM 8822 O O . SER B 1 390 ? -52.406 -8.875 50.875 1 17.61 390 SER B O 1
ATOM 8824 N N . ALA B 1 391 ? -51.969 -10.617 49.719 1 18.45 391 ALA B N 1
ATOM 8825 C CA . ALA B 1 391 ? -51.625 -9.875 48.531 1 18.45 391 ALA B CA 1
ATOM 8826 C C . ALA B 1 391 ? -52.875 -9.586 47.688 1 18.45 391 ALA B C 1
ATOM 8828 O O . ALA B 1 391 ? -53.531 -10.508 47.188 1 18.45 391 ALA B O 1
ATOM 8829 N N . ALA B 1 392 ? -53.594 -8.367 47.844 1 18.81 392 ALA B N 1
ATOM 8830 C CA . ALA B 1 392 ? -54.781 -7.797 47.156 1 18.81 392 ALA B CA 1
ATOM 8831 C C . ALA B 1 392 ? -54.469 -7.496 45.719 1 18.81 392 ALA B C 1
ATOM 8833 O O . ALA B 1 392 ? -53.562 -6.723 45.406 1 18.81 392 ALA B O 1
ATOM 8834 N N . VAL B 1 393 ? -54.781 -8.297 44.656 1 18.86 393 VAL B N 1
ATOM 8835 C CA . VAL B 1 393 ? -54.562 -8.367 43.219 1 18.86 393 VAL B CA 1
ATOM 8836 C C . VAL B 1 393 ? -55.438 -7.359 42.5 1 18.86 393 VAL B C 1
ATOM 8838 O O . VAL B 1 393 ? -55.844 -7.574 41.375 1 18.86 393 VAL B O 1
ATOM 8841 N N . GLU B 1 394 ? -55.562 -6.078 42.844 1 17.72 394 GLU B N 1
ATOM 8842 C CA . GLU B 1 394 ? -56.562 -5.344 42.125 1 17.72 394 GLU B CA 1
ATOM 8843 C C . GLU B 1 394 ? -56.156 -5.156 40.656 1 17.72 394 GLU B C 1
ATOM 8845 O O . GLU B 1 394 ? -55.062 -4.688 40.375 1 17.72 394 GLU B O 1
ATOM 8850 N N . ALA B 1 395 ? -56.75 -5.844 39.625 1 20.31 395 ALA B N 1
ATOM 8851 C CA . ALA B 1 395 ? -56.656 -5.992 38.188 1 20.31 395 ALA B CA 1
ATOM 8852 C C . ALA B 1 395 ? -57.188 -4.758 37.469 1 20.31 395 ALA B C 1
ATOM 8854 O O . ALA B 1 395 ? -58.406 -4.617 37.281 1 20.31 395 ALA B O 1
ATOM 8855 N N . LYS B 1 396 ? -56.844 -3.471 37.812 1 20.73 396 LYS B N 1
ATOM 8856 C CA . LYS B 1 396 ? -57.531 -2.369 37.125 1 20.73 396 LYS B CA 1
ATOM 8857 C C . LYS B 1 396 ? -57.312 -2.418 35.625 1 20.73 396 LYS B C 1
ATOM 8859 O O . LYS B 1 396 ? -56.344 -3.002 35.156 1 20.73 396 LYS B O 1
ATOM 8864 N N . ALA B 1 397 ? -58.188 -1.619 34.75 1 23.27 397 ALA B N 1
ATOM 8865 C CA . ALA B 1 397 ? -58.812 -1.356 33.438 1 23.27 397 ALA B CA 1
ATOM 8866 C C . ALA B 1 397 ? -57.812 -0.738 32.469 1 23.27 397 ALA B C 1
ATOM 8868 O O . ALA B 1 397 ? -57.562 0.47 32.5 1 23.27 397 ALA B O 1
ATOM 8869 N N . TYR B 1 398 ? -56.656 -1.241 32.125 1 21.61 398 TYR B N 1
ATOM 8870 C CA . TYR B 1 398 ? -55.656 -0.517 31.344 1 21.61 398 TYR B CA 1
ATOM 8871 C C . TYR B 1 398 ? -56.062 -0.46 29.875 1 21.61 398 TYR B C 1
ATOM 8873 O O . TYR B 1 398 ? -55.438 -1.119 29.031 1 21.61 398 TYR B O 1
ATOM 8881 N N . GLU B 1 399 ? -57.406 -0.499 29.5 1 23.77 399 GLU B N 1
ATOM 8882 C CA . GLU B 1 399 ? -57.688 -0.753 28.094 1 23.77 399 GLU B CA 1
ATOM 8883 C C . GLU B 1 399 ? -57.125 0.373 27.219 1 23.77 399 GLU B C 1
ATOM 8885 O O . GLU B 1 399 ? -56.75 0.147 26.062 1 23.77 399 GLU B O 1
ATOM 8890 N N . GLN B 1 400 ? -57.531 1.594 27.484 1 26.36 400 GLN B N 1
ATOM 8891 C CA . GLN B 1 400 ? -57.812 2.537 26.406 1 26.36 400 GLN B CA 1
ATOM 8892 C C . GLN B 1 400 ? -56.562 2.961 25.672 1 26.36 400 GLN B C 1
ATOM 8894 O O . GLN B 1 400 ? -56.625 3.68 24.672 1 26.36 400 GLN B O 1
ATOM 8899 N N . ASP B 1 401 ? -55.406 3.016 26.234 1 24.77 401 ASP B N 1
ATOM 8900 C CA . ASP B 1 401 ? -54.375 3.961 25.812 1 24.77 401 ASP B CA 1
ATOM 8901 C C . ASP B 1 401 ? -53.656 3.457 24.578 1 24.77 401 ASP B C 1
ATOM 8903 O O . ASP B 1 401 ? -52.531 3.875 24.297 1 24.77 401 ASP B O 1
ATOM 8907 N N . ALA B 1 402 ? -54.219 2.555 23.766 1 32.06 402 ALA B N 1
ATOM 8908 C CA . ALA B 1 402 ? -53.375 1.964 22.719 1 32.06 402 ALA B CA 1
ATOM 8909 C C . ALA B 1 402 ? -53.125 2.957 21.594 1 32.06 402 ALA B C 1
ATOM 8911 O O . ALA B 1 402 ? -52.188 2.805 20.828 1 32.06 402 ALA B O 1
ATOM 8912 N N . THR B 1 403 ? -54.219 3.627 21.234 1 32.91 403 THR B N 1
ATOM 8913 C CA . THR B 1 403 ? -54.125 4.402 20.016 1 32.91 403 THR B CA 1
ATOM 8914 C C . THR B 1 403 ? -53.094 5.512 20.156 1 32.91 403 THR B C 1
ATOM 8916 O O . THR B 1 403 ? -52.594 6.055 19.156 1 32.91 403 THR B O 1
ATOM 8919 N N . THR B 1 404 ? -52.969 6.109 21.344 1 33.41 404 THR B N 1
ATOM 8920 C CA . THR B 1 404 ? -52 7.18 21.609 1 33.41 404 THR B CA 1
ATOM 8921 C C . THR B 1 404 ? -50.562 6.648 21.578 1 33.41 404 THR B C 1
ATOM 8923 O O . THR B 1 404 ? -49.625 7.41 21.734 1 33.41 404 THR B O 1
ATOM 8926 N N . LEU B 1 405 ? -50.406 5.371 21.531 1 36.25 405 LEU B N 1
ATOM 8927 C CA . LEU B 1 405 ? -49.062 4.805 21.656 1 36.25 405 LEU B CA 1
ATOM 8928 C C . LEU B 1 405 ? -48.344 4.855 20.312 1 36.25 405 LEU B C 1
ATOM 8930 O O . LEU B 1 405 ? -47.125 4.91 20.281 1 36.25 405 LEU B O 1
ATOM 8934 N N . GLN B 1 406 ? -49.125 4.652 19.188 1 39.75 406 GLN B N 1
ATOM 8935 C CA . GLN B 1 406 ? -48.375 4.668 17.938 1 39.75 406 GLN B CA 1
ATOM 8936 C C . GLN B 1 406 ? -47.812 6.055 17.656 1 39.75 406 GLN B C 1
ATOM 8938 O O . GLN B 1 406 ? -46.719 6.176 17.109 1 39.75 406 GLN B O 1
ATOM 8943 N N . VAL B 1 407 ? -48.594 7.137 17.828 1 43.38 407 VAL B N 1
ATOM 8944 C CA . VAL B 1 407 ? -48.094 8.508 17.703 1 43.38 407 VAL B CA 1
ATOM 8945 C C . VAL B 1 407 ? -47.031 8.766 18.766 1 43.38 407 VAL B C 1
ATOM 8947 O O . VAL B 1 407 ? -46.094 9.516 18.531 1 43.38 407 VAL B O 1
ATOM 8950 N N . SER B 1 408 ? -47.062 8.148 19.906 1 45.72 408 SER B N 1
ATOM 8951 C CA . SER B 1 408 ? -46.094 8.336 20.984 1 45.72 408 SER B CA 1
ATOM 8952 C C . SER B 1 408 ? -44.75 7.664 20.688 1 45.72 408 SER B C 1
ATOM 8954 O O . SER B 1 408 ? -43.688 8.156 21.062 1 45.72 408 SER B O 1
ATOM 8956 N N . GLY B 1 409 ? -44.719 6.574 19.953 1 46.81 409 GLY B N 1
ATOM 8957 C CA . GLY B 1 409 ? -43.5 5.891 19.578 1 46.81 409 GLY B CA 1
ATOM 8958 C C . GLY B 1 409 ? -42.719 6.641 18.531 1 46.81 409 GLY B C 1
ATOM 8959 O O . GLY B 1 409 ? -41.469 6.676 18.578 1 46.81 409 GLY B O 1
ATOM 8960 N N . GLN B 1 410 ? -43.438 7.016 17.453 1 50.66 410 GLN B N 1
ATOM 8961 C CA . GLN B 1 410 ? -42.781 7.844 16.438 1 50.66 410 GLN B CA 1
ATOM 8962 C C . GLN B 1 410 ? -42.312 9.156 17.031 1 50.66 410 GLN B C 1
ATOM 8964 O O . GLN B 1 410 ? -41.219 9.617 16.703 1 50.66 410 GLN B O 1
ATOM 8969 N N . ALA B 1 411 ? -43.125 9.852 17.859 1 54.56 411 ALA B N 1
ATOM 8970 C CA . ALA B 1 411 ? -42.719 11.086 18.516 1 54.56 411 ALA B CA 1
ATOM 8971 C C . ALA B 1 411 ? -41.5 10.859 19.406 1 54.56 411 ALA B C 1
ATOM 8973 O O . ALA B 1 411 ? -40.625 11.719 19.5 1 54.56 411 ALA B O 1
ATOM 8974 N N . THR B 1 412 ? -41.5 9.594 19.938 1 64.25 412 THR B N 1
ATOM 8975 C CA . THR B 1 412 ? -40.375 9.258 20.797 1 64.25 412 THR B CA 1
ATOM 8976 C C . THR B 1 412 ? -39.125 9.031 19.969 1 64.25 412 THR B C 1
ATOM 8978 O O . THR B 1 412 ? -38.031 9.453 20.344 1 64.25 412 THR B O 1
ATOM 8981 N N . SER B 1 413 ? -39.375 8.492 18.734 1 74.81 413 SER B N 1
ATOM 8982 C CA . SER B 1 413 ? -38.25 8.273 17.875 1 74.81 413 SER B CA 1
ATOM 8983 C C . SER B 1 413 ? -37.719 9.594 17.312 1 74.81 413 SER B C 1
ATOM 8985 O O . SER B 1 413 ? -36.5 9.805 17.234 1 74.81 413 SER B O 1
ATOM 8987 N N . GLU B 1 414 ? -38.594 10.484 17.016 1 77.69 414 GLU B N 1
ATOM 8988 C CA . GLU B 1 414 ? -38.219 11.797 16.516 1 77.69 414 GLU B CA 1
ATOM 8989 C C . GLU B 1 414 ? -37.5 12.609 17.594 1 77.69 414 GLU B C 1
ATOM 8991 O O . GLU B 1 414 ? -36.5 13.273 17.297 1 77.69 414 GLU B O 1
ATOM 8996 N N . SER B 1 415 ? -38.031 12.516 18.766 1 84.06 415 SER B N 1
ATOM 8997 C CA . SER B 1 415 ? -37.406 13.234 19.859 1 84.06 415 SER B CA 1
ATOM 8998 C C . SER B 1 415 ? -36 12.695 20.156 1 84.06 415 SER B C 1
ATOM 9000 O O . SER B 1 415 ? -35.094 13.453 20.484 1 84.06 415 SER B O 1
ATOM 9002 N N . LYS B 1 416 ? -35.875 11.445 19.906 1 87.12 416 LYS B N 1
ATOM 9003 C CA . LYS B 1 416 ? -34.562 10.82 20.125 1 87.12 416 LYS B CA 1
ATOM 9004 C C . LYS B 1 416 ? -33.562 11.273 19.078 1 87.12 416 LYS B C 1
ATOM 9006 O O . LYS B 1 416 ? -32.375 11.5 19.391 1 87.12 416 LYS B O 1
ATOM 9011 N N . VAL B 1 417 ? -34.031 11.43 17.906 1 89.19 417 VAL B N 1
ATOM 9012 C CA . VAL B 1 417 ? -33.156 11.891 16.828 1 89.19 417 VAL B CA 1
ATOM 9013 C C . VAL B 1 417 ? -32.75 13.344 17.078 1 89.19 417 VAL B C 1
ATOM 9015 O O . VAL B 1 417 ? -31.594 13.711 16.875 1 89.19 417 VAL B O 1
ATOM 9018 N N . ILE B 1 418 ? -33.688 14.148 17.516 1 90.56 418 ILE B N 1
ATOM 9019 C CA . ILE B 1 418 ? -33.438 15.57 17.734 1 90.56 418 ILE B CA 1
ATOM 9020 C C . ILE B 1 418 ? -32.406 15.734 18.875 1 90.56 418 ILE B C 1
ATOM 9022 O O . ILE B 1 418 ? -31.453 16.484 18.75 1 90.56 418 ILE B O 1
ATOM 9026 N N . THR B 1 419 ? -32.656 15.047 19.922 1 91.5 419 THR B N 1
ATOM 9027 C CA . THR B 1 419 ? -31.75 15.133 21.062 1 91.5 419 THR B CA 1
ATOM 9028 C C . THR B 1 419 ? -30.375 14.57 20.703 1 91.5 419 THR B C 1
ATOM 9030 O O . THR B 1 419 ? -29.344 15.133 21.109 1 91.5 419 THR B O 1
ATOM 9033 N N . GLY B 1 420 ? -30.406 13.461 20.062 1 92.62 420 GLY B N 1
ATOM 9034 C CA . GLY B 1 420 ? -29.156 12.867 19.625 1 92.62 420 GLY B CA 1
ATOM 9035 C C . GLY B 1 420 ? -28.344 13.781 18.734 1 92.62 420 GLY B C 1
ATOM 9036 O O . GLY B 1 420 ? -27.125 13.891 18.891 1 92.62 420 GLY B O 1
ATOM 9037 N N . ALA B 1 421 ? -28.969 14.383 17.828 1 93.31 421 ALA B N 1
ATOM 9038 C CA . ALA B 1 421 ? -28.297 15.312 16.922 1 93.31 421 ALA B CA 1
ATOM 9039 C C . ALA B 1 421 ? -27.703 16.5 17.688 1 93.31 421 ALA B C 1
ATOM 9041 O O . ALA B 1 421 ? -26.578 16.922 17.406 1 93.31 421 ALA B O 1
ATOM 9042 N N . SER B 1 422 ? -28.469 17 18.609 1 93.69 422 SER B N 1
ATOM 9043 C CA . SER B 1 422 ? -28 18.141 19.406 1 93.69 422 SER B CA 1
ATOM 9044 C C . SER B 1 422 ? -26.781 17.766 20.234 1 93.69 422 SER B C 1
ATOM 9046 O O . SER B 1 422 ? -25.859 18.578 20.375 1 93.69 422 SER B O 1
ATOM 9048 N N . GLU B 1 423 ? -26.766 16.625 20.75 1 94.5 423 GLU B N 1
ATOM 9049 C CA . GLU B 1 423 ? -25.641 16.172 21.562 1 94.5 423 GLU B CA 1
ATOM 9050 C C . GLU B 1 423 ? -24.375 16.016 20.719 1 94.5 423 GLU B C 1
ATOM 9052 O O . GLU B 1 423 ? -23.281 16.391 21.156 1 94.5 423 GLU B O 1
ATOM 9057 N N . ILE B 1 424 ? -24.531 15.43 19.594 1 96.75 424 ILE B N 1
ATOM 9058 C CA . ILE B 1 424 ? -23.391 15.25 18.688 1 96.75 424 ILE B CA 1
ATOM 9059 C C . ILE B 1 424 ? -22.797 16.609 18.328 1 96.75 424 ILE B C 1
ATOM 9061 O O . ILE B 1 424 ? -21.578 16.797 18.359 1 96.75 424 ILE B O 1
ATOM 9065 N N . LEU B 1 425 ? -23.672 17.531 18 1 97 425 LEU B N 1
ATOM 9066 C CA . LEU B 1 425 ? -23.234 18.844 17.547 1 97 425 LEU B CA 1
ATOM 9067 C C . LEU B 1 425 ? -22.547 19.609 18.672 1 97 425 LEU B C 1
ATOM 9069 O O . LEU B 1 425 ? -21.625 20.375 18.438 1 97 425 LEU B O 1
ATOM 9073 N N . THR B 1 426 ? -22.969 19.391 19.859 1 96.69 426 THR B N 1
ATOM 9074 C CA . THR B 1 426 ? -22.328 20.031 21 1 96.69 426 THR B CA 1
ATOM 9075 C C . THR B 1 426 ? -20.875 19.578 21.141 1 96.69 426 THR B C 1
ATOM 9077 O O . THR B 1 426 ? -19.984 20.391 21.406 1 96.69 426 THR B O 1
ATOM 9080 N N . ILE B 1 427 ? -20.641 18.312 21 1 97.5 427 ILE B N 1
ATOM 9081 C CA . ILE B 1 427 ? -19.281 17.781 21.094 1 97.5 427 ILE B CA 1
ATOM 9082 C C . ILE B 1 427 ? -18.438 18.312 19.938 1 97.5 427 ILE B C 1
ATOM 9084 O O . ILE B 1 427 ? -17.297 18.734 20.141 1 97.5 427 ILE B O 1
ATOM 9088 N N . LEU B 1 428 ? -19.016 18.344 18.75 1 98.06 428 LEU B N 1
ATOM 9089 C CA . LEU B 1 428 ? -18.297 18.797 17.578 1 98.06 428 LEU B CA 1
ATOM 9090 C C . LEU B 1 428 ? -17.969 20.281 17.672 1 98.06 428 LEU B C 1
ATOM 9092 O O . LEU B 1 428 ? -16.922 20.719 17.172 1 98.06 428 LEU B O 1
ATOM 9096 N N . ARG B 1 429 ? -18.844 21.016 18.328 1 97.81 429 ARG B N 1
ATOM 9097 C CA . ARG B 1 429 ? -18.609 22.453 18.516 1 97.81 429 ARG B CA 1
ATOM 9098 C C . ARG B 1 429 ? -17.344 22.688 19.328 1 97.81 429 ARG B C 1
ATOM 9100 O O . ARG B 1 429 ? -16.531 23.547 18.984 1 97.81 429 ARG B O 1
ATOM 9107 N N . VAL B 1 430 ? -17.172 21.922 20.359 1 98.5 430 VAL B N 1
ATOM 9108 C CA . VAL B 1 430 ? -16 22.094 21.203 1 98.5 430 VAL B CA 1
ATOM 9109 C C . VAL B 1 430 ? -14.758 21.609 20.469 1 98.5 430 VAL B C 1
ATOM 9111 O O . VAL B 1 430 ? -13.734 22.297 20.453 1 98.5 430 VAL B O 1
ATOM 9114 N N . LEU B 1 431 ? -14.852 20.438 19.875 1 98.56 431 LEU B N 1
ATOM 9115 C CA . LEU B 1 431 ? -13.727 19.906 19.109 1 98.56 431 LEU B CA 1
ATOM 9116 C C . LEU B 1 431 ? -13.32 20.844 17.984 1 98.56 431 LEU B C 1
ATOM 9118 O O . LEU B 1 431 ? -12.133 21.125 17.797 1 98.56 431 LEU B O 1
ATOM 9122 N N . GLY B 1 432 ? -14.375 21.312 17.281 1 98.62 432 GLY B N 1
ATOM 9123 C CA . GLY B 1 432 ? -14.125 22.203 16.141 1 98.62 432 GLY B CA 1
ATOM 9124 C C . GLY B 1 432 ? -13.484 23.516 16.547 1 98.62 432 GLY B C 1
ATOM 9125 O O . GLY B 1 432 ? -12.562 23.984 15.875 1 98.62 432 GLY B O 1
ATOM 9126 N N . GLU B 1 433 ? -13.953 24.062 17.609 1 98.56 433 GLU B N 1
ATOM 9127 C CA . GLU B 1 433 ? -13.391 25.344 18.062 1 98.56 433 GLU B CA 1
ATOM 9128 C C . GLU B 1 433 ? -11.953 25.172 18.547 1 98.56 433 GLU B C 1
ATOM 9130 O O . GLU B 1 433 ? -11.094 26.016 18.266 1 98.56 433 GLU B O 1
ATOM 9135 N N . GLY B 1 434 ? -11.734 24.109 19.328 1 98.69 434 GLY B N 1
ATOM 9136 C CA . GLY B 1 434 ? -10.367 23.828 19.719 1 98.69 434 GLY B CA 1
ATOM 9137 C C . GLY B 1 434 ? -9.422 23.688 18.547 1 98.69 434 GLY B C 1
ATOM 9138 O O . GLY B 1 434 ? -8.328 24.25 18.531 1 98.69 434 GLY B O 1
ATOM 9139 N N . TYR B 1 435 ? -9.875 22.922 17.547 1 98.56 435 TYR B N 1
ATOM 9140 C CA . TYR B 1 435 ? -9.047 22.688 16.375 1 98.56 435 TYR B CA 1
ATOM 9141 C C . TYR B 1 435 ? -8.836 23.969 15.586 1 98.56 435 TYR B C 1
ATOM 9143 O O . TYR B 1 435 ? -7.727 24.25 15.109 1 98.56 435 TYR B O 1
ATOM 9151 N N . ARG B 1 436 ? -9.898 24.766 15.359 1 98.44 436 ARG B N 1
ATOM 9152 C CA . ARG B 1 436 ? -9.805 26.047 14.656 1 98.44 436 ARG B CA 1
ATOM 9153 C C . ARG B 1 436 ? -8.805 26.969 15.328 1 98.44 436 ARG B C 1
ATOM 9155 O O . ARG B 1 436 ? -7.949 27.562 14.656 1 98.44 436 ARG B O 1
ATOM 9162 N N . LEU B 1 437 ? -8.891 27.094 16.656 1 98.31 437 LEU B N 1
ATOM 9163 C CA . LEU B 1 437 ? -7.988 27.953 17.422 1 98.31 437 LEU B CA 1
ATOM 9164 C C . LEU B 1 437 ? -6.543 27.469 17.297 1 98.31 437 LEU B C 1
ATOM 9166 O O . LEU B 1 437 ? -5.625 28.281 17.156 1 98.31 437 LEU B O 1
ATOM 9170 N N . ALA B 1 438 ? -6.352 26.172 17.328 1 97.94 438 ALA B N 1
ATOM 9171 C CA . ALA B 1 438 ? -5.008 25.609 17.172 1 97.94 438 ALA B CA 1
ATOM 9172 C C . ALA B 1 438 ? -4.434 25.938 15.805 1 97.94 438 ALA B C 1
ATOM 9174 O O . ALA B 1 438 ? -3.248 26.266 15.688 1 97.94 438 ALA B O 1
ATOM 9175 N N . CYS B 1 439 ? -5.273 25.891 14.758 1 97.44 439 CYS B N 1
ATOM 9176 C CA . CYS B 1 439 ? -4.828 26.188 13.398 1 97.44 439 CYS B CA 1
ATOM 9177 C C . CYS B 1 439 ? -4.492 27.656 13.234 1 97.44 439 CYS B C 1
ATOM 9179 O O . CYS B 1 439 ? -3.688 28.031 12.375 1 97.44 439 CYS B O 1
ATOM 9181 N N . LEU B 1 440 ? -5.055 28.484 14.109 1 96.94 440 LEU B N 1
ATOM 9182 C CA . LEU B 1 440 ? -4.77 29.906 14.102 1 96.94 440 LEU B CA 1
ATOM 9183 C C . LEU B 1 440 ? -3.623 30.234 15.055 1 96.94 440 LEU B C 1
ATOM 9185 O O . LEU B 1 440 ? -3.328 31.406 15.289 1 96.94 440 LEU B O 1
ATOM 9189 N N . TYR B 1 441 ? -3.053 29.25 15.664 1 96.81 441 TYR B N 1
ATOM 9190 C CA . TYR B 1 441 ? -1.912 29.328 16.578 1 96.81 441 TYR B CA 1
ATOM 9191 C C . TYR B 1 441 ? -2.275 30.094 17.844 1 96.81 441 TYR B C 1
ATOM 9193 O O . TYR B 1 441 ? -1.435 30.781 18.422 1 96.81 441 TYR B O 1
ATOM 9201 N N . ARG B 1 442 ? -3.533 30.125 18.109 1 96.81 442 ARG B N 1
ATOM 9202 C CA . ARG B 1 442 ? -4.031 30.516 19.422 1 96.81 442 ARG B CA 1
ATOM 9203 C C . ARG B 1 442 ? -4.125 29.328 20.359 1 96.81 442 ARG B C 1
ATOM 9205 O O . ARG B 1 442 ? -5.219 28.953 20.781 1 96.81 442 ARG B O 1
ATOM 9212 N N . CYS B 1 443 ? -3.016 28.844 20.766 1 97.19 443 CYS B N 1
ATOM 9213 C CA . CYS B 1 443 ? -2.873 27.516 21.344 1 97.19 443 CYS B CA 1
ATOM 9214 C C . CYS B 1 443 ? -3.346 27.5 22.797 1 97.19 443 CYS B C 1
ATOM 9216 O O . CYS B 1 443 ? -3.902 26.516 23.266 1 97.19 443 CYS B O 1
ATOM 9218 N N . LYS B 1 444 ? -3.123 28.562 23.531 1 96.12 444 LYS B N 1
ATOM 9219 C CA . LYS B 1 444 ? -3.607 28.609 24.922 1 96.12 444 LYS B CA 1
ATOM 9220 C C . LYS B 1 444 ? -5.129 28.531 24.969 1 96.12 444 LYS B C 1
ATOM 9222 O O . LYS B 1 444 ? -5.684 27.797 25.797 1 96.12 444 LYS B O 1
ATOM 9227 N N . GLU B 1 445 ? -5.73 29.297 24.094 1 98.06 445 GLU B N 1
ATOM 9228 C CA . GLU B 1 445 ? -7.188 29.25 24 1 98.06 445 GLU B CA 1
ATOM 9229 C C . GLU B 1 445 ? -7.676 27.875 23.547 1 98.06 445 GLU B C 1
ATOM 9231 O O . GLU B 1 445 ? -8.719 27.406 24 1 98.06 445 GLU B O 1
ATOM 9236 N N . ALA B 1 446 ? -6.969 27.266 22.625 1 98.69 446 ALA B N 1
ATOM 9237 C CA . ALA B 1 446 ? -7.312 25.922 22.156 1 98.69 446 ALA B CA 1
ATOM 9238 C C . ALA B 1 446 ? -7.289 24.922 23.312 1 98.69 446 ALA B C 1
ATOM 9240 O O . ALA B 1 446 ? -8.203 24.109 23.453 1 98.69 446 ALA B O 1
ATOM 9241 N N . LEU B 1 447 ? -6.215 24.984 24.125 1 98.62 447 LEU B N 1
ATOM 9242 C CA . LEU B 1 447 ? -6.082 24.094 25.266 1 98.62 447 LEU B CA 1
ATOM 9243 C C . LEU B 1 447 ? -7.246 24.266 26.234 1 98.62 447 LEU B C 1
ATOM 9245 O O . LEU B 1 447 ? -7.832 23.281 26.688 1 98.62 447 LEU B O 1
ATOM 9249 N N . ASP B 1 448 ? -7.594 25.516 26.453 1 98.62 448 ASP B N 1
ATOM 9250 C CA . ASP B 1 448 ? -8.711 25.812 27.344 1 98.62 448 ASP B CA 1
ATOM 9251 C C . ASP B 1 448 ? -10.023 25.266 26.781 1 98.62 448 ASP B C 1
ATOM 9253 O O . ASP B 1 448 ? -10.875 24.797 27.531 1 98.62 448 ASP B O 1
ATOM 9257 N N . THR B 1 449 ? -10.156 25.375 25.531 1 98.69 449 THR B N 1
ATOM 9258 C CA . THR B 1 449 ? -11.367 24.891 24.875 1 98.69 449 THR B CA 1
ATOM 9259 C C . THR B 1 449 ? -11.492 23.375 24.984 1 98.69 449 THR B C 1
ATOM 9261 O O . THR B 1 449 ? -12.57 22.859 25.281 1 98.69 449 THR B O 1
ATOM 9264 N N . TYR B 1 450 ? -10.414 22.625 24.812 1 98.56 450 TYR B N 1
ATOM 9265 C CA . TYR B 1 450 ? -10.438 21.172 24.875 1 98.56 450 TYR B CA 1
ATOM 9266 C C . TYR B 1 450 ? -10.789 20.703 26.281 1 98.56 450 TYR B C 1
ATOM 9268 O O . TYR B 1 450 ? -11.383 19.625 26.453 1 98.56 450 TYR B O 1
ATOM 9276 N N . LEU B 1 451 ? -10.453 21.484 27.234 1 98.12 451 LEU B N 1
ATOM 9277 C CA . LEU B 1 451 ? -10.719 21.125 28.609 1 98.12 451 LEU B CA 1
ATOM 9278 C C . LEU B 1 451 ? -12.219 21.094 28.891 1 98.12 451 LEU B C 1
ATOM 9280 O O . LEU B 1 451 ? -12.656 20.516 29.891 1 98.12 451 LEU B O 1
ATOM 9284 N N . LYS B 1 452 ? -12.992 21.703 28.016 1 98.19 452 LYS B N 1
ATOM 9285 C CA . LYS B 1 452 ? -14.438 21.734 28.172 1 98.19 452 LYS B CA 1
ATOM 9286 C C . LYS B 1 452 ? -15.07 20.406 27.781 1 98.19 452 LYS B C 1
ATOM 9288 O O . LYS B 1 452 ? -16.234 20.141 28.094 1 98.19 452 LYS B O 1
ATOM 9293 N N . LEU B 1 453 ? -14.336 19.531 27.172 1 98.31 453 LEU B N 1
ATOM 9294 C CA . LEU B 1 453 ? -14.844 18.234 26.75 1 98.31 453 LEU B CA 1
ATOM 9295 C C . LEU B 1 453 ? -15.062 17.312 27.938 1 98.31 453 LEU B C 1
ATOM 9297 O O . LEU B 1 453 ? -14.297 17.344 28.906 1 98.31 453 LEU B O 1
ATOM 9301 N N . PRO B 1 454 ? -16.125 16.547 27.828 1 97.25 454 PRO B N 1
ATOM 9302 C CA . PRO B 1 454 ? -16.172 15.445 28.797 1 97.25 454 PRO B CA 1
ATOM 9303 C C . PRO B 1 454 ? -14.922 14.57 28.766 1 97.25 454 PRO B C 1
ATOM 9305 O O . PRO B 1 454 ? -14.32 14.391 27.703 1 97.25 454 PRO B O 1
ATOM 9308 N N . GLN B 1 455 ? -14.547 13.977 29.844 1 97.12 455 GLN B N 1
ATOM 9309 C CA . GLN B 1 455 ? -13.312 13.211 29.969 1 97.12 455 GLN B CA 1
ATOM 9310 C C . GLN B 1 455 ? -13.25 12.078 28.953 1 97.12 455 GLN B C 1
ATOM 9312 O O . GLN B 1 455 ? -12.18 11.758 28.438 1 97.12 455 GLN B O 1
ATOM 9317 N N . ARG B 1 456 ? -14.344 11.484 28.688 1 96.44 456 ARG B N 1
ATOM 9318 C CA . ARG B 1 456 ? -14.383 10.367 27.75 1 96.44 456 ARG B CA 1
ATOM 9319 C C . ARG B 1 456 ? -13.945 10.812 26.359 1 96.44 456 ARG B C 1
ATOM 9321 O O . ARG B 1 456 ? -13.406 10.016 25.594 1 96.44 456 ARG B O 1
ATOM 9328 N N . HIS B 1 457 ? -14.195 12.055 26.062 1 97.69 457 HIS B N 1
ATOM 9329 C CA . HIS B 1 457 ? -13.82 12.578 24.75 1 97.69 457 HIS B CA 1
ATOM 9330 C C . HIS B 1 457 ? -12.438 13.219 24.797 1 97.69 457 HIS B C 1
ATOM 9332 O O . HIS B 1 457 ? -11.703 13.203 23.812 1 97.69 457 HIS B O 1
ATOM 9338 N N . TYR B 1 458 ? -12.125 13.758 25.938 1 98.19 458 TYR B N 1
ATOM 9339 C CA . TYR B 1 458 ? -10.805 14.367 26.094 1 98.19 458 TYR B CA 1
ATOM 9340 C C . TYR B 1 458 ? -9.711 13.305 26.016 1 98.19 458 TYR B C 1
ATOM 9342 O O . TYR B 1 458 ? -8.656 13.539 25.438 1 98.19 458 TYR B O 1
ATOM 9350 N N . ASN B 1 459 ? -10.031 12.148 26.625 1 96.75 459 ASN B N 1
ATOM 9351 C CA . ASN B 1 459 ? -9.047 11.078 26.703 1 96.75 459 ASN B CA 1
ATOM 9352 C C . ASN B 1 459 ? -9.102 10.164 25.484 1 96.75 459 ASN B C 1
ATOM 9354 O O . ASN B 1 459 ? -9.242 8.945 25.625 1 96.75 459 ASN B O 1
ATOM 9358 N N . THR B 1 460 ? -9.023 10.711 24.406 1 96.44 460 THR B N 1
ATOM 9359 C CA . THR B 1 460 ? -8.906 10.008 23.125 1 96.44 460 THR B CA 1
ATOM 9360 C C . THR B 1 460 ? -7.594 10.352 22.438 1 96.44 460 THR B C 1
ATOM 9362 O O . THR B 1 460 ? -6.996 11.391 22.703 1 96.44 460 THR B O 1
ATOM 9365 N N . GLY B 1 461 ? -7.125 9.422 21.562 1 95.38 461 GLY B N 1
ATOM 9366 C CA . GLY B 1 461 ? -5.871 9.633 20.859 1 95.38 461 GLY B CA 1
ATOM 9367 C C . GLY B 1 461 ? -5.852 10.906 20.047 1 95.38 461 GLY B C 1
ATOM 9368 O O . GLY B 1 461 ? -4.844 11.617 20 1 95.38 461 GLY B O 1
ATOM 9369 N N . TRP B 1 462 ? -6.941 11.219 19.406 1 96.62 462 TRP B N 1
ATOM 9370 C CA . TRP B 1 462 ? -7.008 12.391 18.547 1 96.62 462 TRP B CA 1
ATOM 9371 C C . TRP B 1 462 ? -6.891 13.672 19.359 1 96.62 462 TRP B C 1
ATOM 9373 O O . TRP B 1 462 ? -6.07 14.539 19.047 1 96.62 462 TRP B O 1
ATOM 9383 N N . VAL B 1 463 ? -7.73 13.828 20.422 1 98.12 463 VAL B N 1
ATOM 9384 C CA . VAL B 1 463 ? -7.742 15.055 21.219 1 98.12 463 VAL B CA 1
ATOM 9385 C C . VAL B 1 463 ? -6.383 15.242 21.891 1 98.12 463 VAL B C 1
ATOM 9387 O O . VAL B 1 463 ? -5.828 16.344 21.875 1 98.12 463 VAL B O 1
ATOM 9390 N N . LEU B 1 464 ? -5.836 14.203 22.422 1 98.19 464 LEU B N 1
ATOM 9391 C CA . LEU B 1 464 ? -4.559 14.297 23.125 1 98.19 464 LEU B CA 1
ATOM 9392 C C . LEU B 1 464 ? -3.436 14.664 22.156 1 98.19 464 LEU B C 1
ATOM 9394 O O . LEU B 1 464 ? -2.504 15.383 22.516 1 98.19 464 LEU B O 1
ATOM 9398 N N . SER B 1 465 ? -3.516 14.125 20.969 1 97.94 465 SER B N 1
ATOM 9399 C CA . SER B 1 465 ? -2.529 14.516 19.969 1 97.94 465 SER B CA 1
ATOM 9400 C C . SER B 1 465 ? -2.619 16 19.656 1 97.94 465 SER B C 1
ATOM 9402 O O . SER B 1 465 ? -1.595 16.672 19.484 1 97.94 465 SER B O 1
ATOM 9404 N N . GLN B 1 466 ? -3.867 16.516 19.578 1 98.38 466 GLN B N 1
ATOM 9405 C CA . GLN B 1 466 ? -4.047 17.953 19.344 1 98.38 466 GLN B CA 1
ATOM 9406 C C . GLN B 1 466 ? -3.516 18.766 20.516 1 98.38 466 GLN B C 1
ATOM 9408 O O . GLN B 1 466 ? -2.895 19.812 20.328 1 98.38 466 GLN B O 1
ATOM 9413 N N . VAL B 1 467 ? -3.744 18.281 21.672 1 98.69 467 VAL B N 1
ATOM 9414 C CA . VAL B 1 467 ? -3.27 18.969 22.875 1 98.69 467 VAL B CA 1
ATOM 9415 C C . VAL B 1 467 ? -1.743 18.938 22.906 1 98.69 467 VAL B C 1
ATOM 9417 O O . VAL B 1 467 ? -1.11 19.938 23.266 1 98.69 467 VAL B O 1
ATOM 9420 N N . GLY B 1 468 ? -1.146 17.766 22.594 1 98.62 468 GLY B N 1
ATOM 9421 C CA . GLY B 1 468 ? 0.303 17.688 22.5 1 98.62 468 GLY B CA 1
ATOM 9422 C C . GLY B 1 468 ? 0.893 18.672 21.516 1 98.62 468 GLY B C 1
ATOM 9423 O O . GLY B 1 468 ? 1.886 19.344 21.797 1 98.62 468 GLY B O 1
ATOM 9424 N N . LYS B 1 469 ? 0.284 18.828 20.359 1 98.31 469 LYS B N 1
ATOM 9425 C CA . LYS B 1 469 ? 0.724 19.766 19.344 1 98.31 469 LYS B CA 1
ATOM 9426 C C . LYS B 1 469 ? 0.637 21.203 19.844 1 98.31 469 LYS B C 1
ATOM 9428 O O . LYS B 1 469 ? 1.509 22.031 19.547 1 98.31 469 LYS B O 1
ATOM 9433 N N . ALA B 1 470 ? -0.452 21.484 20.547 1 98.19 470 ALA B N 1
ATOM 9434 C CA . ALA B 1 470 ? -0.635 22.828 21.094 1 98.19 470 ALA B CA 1
ATOM 9435 C C . ALA B 1 470 ? 0.477 23.172 22.078 1 98.19 470 ALA B C 1
ATOM 9437 O O . ALA B 1 470 ? 1.012 24.281 22.047 1 98.19 470 ALA B O 1
ATOM 9438 N N . HIS B 1 471 ? 0.811 22.25 22.922 1 97.94 471 HIS B N 1
ATOM 9439 C CA . HIS B 1 471 ? 1.903 22.469 23.859 1 97.94 471 HIS B CA 1
ATOM 9440 C C . HIS B 1 471 ? 3.229 22.656 23.125 1 97.94 471 HIS B C 1
ATOM 9442 O O . HIS B 1 471 ? 4.055 23.484 23.531 1 97.94 471 HIS B O 1
ATOM 9448 N N . TYR B 1 472 ? 3.447 21.953 22.125 1 97.38 472 TYR B N 1
ATOM 9449 C CA . TYR B 1 472 ? 4.645 22.094 21.312 1 97.38 472 TYR B CA 1
ATOM 9450 C C . TYR B 1 472 ? 4.738 23.5 20.719 1 97.38 472 TYR B C 1
ATOM 9452 O O . TYR B 1 472 ? 5.797 24.141 20.781 1 97.38 472 TYR B O 1
ATOM 9460 N N . GLU B 1 473 ? 3.605 23.984 20.188 1 95.81 473 GLU B N 1
ATOM 9461 C CA . GLU B 1 473 ? 3.572 25.312 19.594 1 95.81 473 GLU B CA 1
ATOM 9462 C C . GLU B 1 473 ? 3.818 26.406 20.641 1 95.81 473 GLU B C 1
ATOM 9464 O O . GLU B 1 473 ? 4.348 27.469 20.312 1 95.81 473 GLU B O 1
ATOM 9469 N N . LEU B 1 474 ? 3.49 26.078 21.875 1 94.31 474 LEU B N 1
ATOM 9470 C CA . LEU B 1 474 ? 3.73 27 22.984 1 94.31 474 LEU B CA 1
ATOM 9471 C C . LEU B 1 474 ? 5.152 26.859 23.5 1 94.31 474 LEU B C 1
ATOM 9473 O O . LEU B 1 474 ? 5.508 27.469 24.516 1 94.31 474 LEU B O 1
ATOM 9477 N N . VAL B 1 475 ? 5.926 25.953 22.922 1 93.25 475 VAL B N 1
ATOM 9478 C CA . VAL B 1 475 ? 7.324 25.688 23.234 1 93.25 475 VAL B CA 1
ATOM 9479 C C . VAL B 1 475 ? 7.43 25.047 24.625 1 93.25 475 VAL B C 1
ATOM 9481 O O . VAL B 1 475 ? 8.43 25.219 25.312 1 93.25 475 VAL B O 1
ATOM 9484 N N . ASP B 1 476 ? 6.371 24.469 25.031 1 95.19 476 ASP B N 1
ATOM 9485 C CA . ASP B 1 476 ? 6.367 23.672 26.25 1 95.19 476 ASP B CA 1
ATOM 9486 C C . ASP B 1 476 ? 6.625 22.203 25.922 1 95.19 476 ASP B C 1
ATOM 9488 O O . ASP B 1 476 ? 5.727 21.359 26.062 1 95.19 476 ASP B O 1
ATOM 9492 N N . ASN B 1 477 ? 7.812 21.844 25.625 1 96.94 477 ASN B N 1
ATOM 9493 C CA . ASN B 1 477 ? 8.188 20.531 25.125 1 96.94 477 ASN B CA 1
ATOM 9494 C C . ASN B 1 477 ? 8.016 19.453 26.188 1 96.94 477 ASN B C 1
ATOM 9496 O O . ASN B 1 477 ? 7.691 18.297 25.875 1 96.94 477 ASN B O 1
ATOM 9500 N N . LEU B 1 478 ? 8.227 19.812 27.375 1 97.38 478 LEU B N 1
ATOM 9501 C CA . LEU B 1 478 ? 8.078 18.844 28.469 1 97.38 478 LEU B CA 1
ATOM 9502 C C . LEU B 1 478 ? 6.637 18.359 28.578 1 97.38 478 LEU B C 1
ATOM 9504 O O . LEU B 1 478 ? 6.387 17.156 28.641 1 97.38 478 LEU B O 1
ATOM 9508 N N . GLU B 1 479 ? 5.793 19.406 28.609 1 97.94 479 GLU B N 1
ATOM 9509 C CA . GLU B 1 479 ? 4.383 19.047 28.688 1 97.94 479 GLU B CA 1
ATOM 9510 C C . GLU B 1 479 ? 3.926 18.328 27.422 1 97.94 479 GLU B C 1
ATOM 9512 O O . GLU B 1 479 ? 3.092 17.422 27.469 1 97.94 479 GLU B O 1
ATOM 9517 N N . ALA B 1 480 ? 4.387 18.75 26.297 1 98.62 480 ALA B N 1
ATOM 9518 C CA . ALA B 1 480 ? 4.074 18.062 25.047 1 98.62 480 ALA B CA 1
ATOM 9519 C C . ALA B 1 480 ? 4.477 16.594 25.109 1 98.62 480 ALA B C 1
ATOM 9521 O O . ALA B 1 480 ? 3.707 15.719 24.703 1 98.62 480 ALA B O 1
ATOM 9522 N N . ASP B 1 481 ? 5.688 16.312 25.594 1 98.62 481 ASP B N 1
ATOM 9523 C CA . ASP B 1 481 ? 6.168 14.938 25.734 1 98.62 481 ASP B CA 1
ATOM 9524 C C . ASP B 1 481 ? 5.227 14.109 26.609 1 98.62 481 ASP B C 1
ATOM 9526 O O . ASP B 1 481 ? 4.887 12.977 26.266 1 98.62 481 ASP B O 1
ATOM 9530 N N . ARG B 1 482 ? 4.867 14.711 27.672 1 98.56 482 ARG B N 1
ATOM 9531 C CA . ARG B 1 482 ? 3.977 14.023 28.594 1 98.56 482 ARG B CA 1
ATOM 9532 C C . ARG B 1 482 ? 2.654 13.672 27.922 1 98.56 482 ARG B C 1
ATOM 9534 O O . ARG B 1 482 ? 2.178 12.539 28.031 1 98.56 482 ARG B O 1
ATOM 9541 N N . VAL B 1 483 ? 2.062 14.633 27.297 1 98.56 483 VAL B N 1
ATOM 9542 C CA . VAL B 1 483 ? 0.741 14.461 26.703 1 98.56 483 VAL B CA 1
ATOM 9543 C C . VAL B 1 483 ? 0.825 13.477 25.531 1 98.56 483 VAL B C 1
ATOM 9545 O O . VAL B 1 483 ? -0.052 12.625 25.359 1 98.56 483 VAL B O 1
ATOM 9548 N N . PHE B 1 484 ? 1.833 13.539 24.672 1 98.44 484 PHE B N 1
ATOM 9549 C CA . PHE B 1 484 ? 2.012 12.594 23.578 1 98.44 484 PHE B CA 1
ATOM 9550 C C . PHE B 1 484 ? 2.213 11.18 24.109 1 98.44 484 PHE B C 1
ATOM 9552 O O . PHE B 1 484 ? 1.735 10.219 23.5 1 98.44 484 PHE B O 1
ATOM 9559 N N . SER B 1 485 ? 2.988 11.102 25.203 1 97.75 485 SER B N 1
ATOM 9560 C CA . SER B 1 485 ? 3.166 9.797 25.828 1 97.75 485 SER B CA 1
ATOM 9561 C C . SER B 1 485 ? 1.831 9.203 26.266 1 97.75 485 SER B C 1
ATOM 9563 O O . SER B 1 485 ? 1.589 8.008 26.094 1 97.75 485 SER B O 1
ATOM 9565 N N . LEU B 1 486 ? 1.03 10.102 26.828 1 97.81 486 LEU B N 1
ATOM 9566 C CA . LEU B 1 486 ? -0.305 9.664 27.219 1 97.81 486 LEU B CA 1
ATOM 9567 C C . LEU B 1 486 ? -1.122 9.242 26 1 97.81 486 LEU B C 1
ATOM 9569 O O . LEU B 1 486 ? -1.837 8.242 26.047 1 97.81 486 LEU B O 1
ATOM 9573 N N . ALA B 1 487 ? -1.064 10.008 24.953 1 97.69 487 ALA B N 1
ATOM 9574 C CA . ALA B 1 487 ? -1.771 9.688 23.719 1 97.69 487 ALA B CA 1
ATOM 9575 C C . ALA B 1 487 ? -1.369 8.305 23.203 1 97.69 487 ALA B C 1
ATOM 9577 O O . ALA B 1 487 ? -2.217 7.539 22.75 1 97.69 487 ALA B O 1
ATOM 9578 N N . ARG B 1 488 ? -0.104 7.953 23.266 1 96.56 488 ARG B N 1
ATOM 9579 C CA . ARG B 1 488 ? 0.417 6.684 22.781 1 96.56 488 ARG B CA 1
ATOM 9580 C C . ARG B 1 488 ? -0.054 5.523 23.656 1 96.56 488 ARG B C 1
ATOM 9582 O O . ARG B 1 488 ? -0.228 4.406 23.172 1 96.56 488 ARG B O 1
ATOM 9589 N N . GLN B 1 489 ? -0.214 5.832 24.875 1 96.06 489 GLN B N 1
ATOM 9590 C CA . GLN B 1 489 ? -0.714 4.805 25.781 1 96.06 489 GLN B CA 1
ATOM 9591 C C . GLN B 1 489 ? -2.162 4.445 25.469 1 96.06 489 GLN B C 1
ATOM 9593 O O . GLN B 1 489 ? -2.541 3.275 25.516 1 96.06 489 GLN B O 1
ATOM 9598 N N . ILE B 1 490 ? -2.904 5.453 25.109 1 94.88 490 ILE B N 1
ATOM 9599 C CA . ILE B 1 490 ? -4.328 5.281 24.859 1 94.88 490 ILE B CA 1
ATOM 9600 C C . ILE B 1 490 ? -4.527 4.68 23.469 1 94.88 490 ILE B C 1
ATOM 9602 O O . ILE B 1 490 ? -5.398 3.828 23.266 1 94.88 490 ILE B O 1
ATOM 9606 N N . ALA B 1 491 ? -3.762 5.141 22.531 1 95.25 491 ALA B N 1
ATOM 9607 C CA . ALA B 1 491 ? -3.836 4.672 21.141 1 95.25 491 ALA B CA 1
ATOM 9608 C C . ALA B 1 491 ? -2.443 4.406 20.578 1 95.25 491 ALA B C 1
ATOM 9610 O O . ALA B 1 491 ? -1.961 5.152 19.719 1 95.25 491 ALA B O 1
ATOM 9611 N N . PRO B 1 492 ? -1.849 3.283 20.922 1 93 492 PRO B N 1
ATOM 9612 C CA . PRO B 1 492 ? -0.467 2.996 20.531 1 93 492 PRO B CA 1
ATOM 9613 C C . PRO B 1 492 ? -0.311 2.785 19.031 1 93 492 PRO B C 1
ATOM 9615 O O . PRO B 1 492 ? 0.801 2.875 18.5 1 93 492 PRO B O 1
ATOM 9618 N N . TYR B 1 493 ? -1.373 2.592 18.344 1 91.75 493 TYR B N 1
ATOM 9619 C CA . TYR B 1 493 ? -1.345 2.285 16.922 1 91.75 493 TYR B CA 1
ATOM 9620 C C . TYR B 1 493 ? -1.478 3.555 16.078 1 91.75 493 TYR B C 1
ATOM 9622 O O . TYR B 1 493 ? -1.286 3.527 14.867 1 91.75 493 TYR B O 1
ATOM 9630 N N . SER B 1 494 ? -1.801 4.625 16.734 1 93.69 494 SER B N 1
ATOM 9631 C CA . SER B 1 494 ? -2.037 5.859 15.992 1 93.69 494 SER B CA 1
ATOM 9632 C C . SER B 1 494 ? -0.724 6.547 15.633 1 93.69 494 SER B C 1
ATOM 9634 O O . SER B 1 494 ? 0.167 6.676 16.469 1 93.69 494 SER B O 1
ATOM 9636 N N . LEU B 1 495 ? -0.605 6.953 14.422 1 95.75 495 LEU B N 1
ATOM 9637 C CA . LEU B 1 495 ? 0.606 7.629 13.969 1 95.75 495 LEU B CA 1
ATOM 9638 C C . LEU B 1 495 ? 0.38 9.133 13.852 1 95.75 495 LEU B C 1
ATOM 9640 O O . LEU B 1 495 ? 1.322 9.891 13.609 1 95.75 495 LEU B O 1
ATOM 9644 N N . GLU B 1 496 ? -0.824 9.578 14.133 1 90.5 496 GLU B N 1
ATOM 9645 C CA . GLU B 1 496 ? -1.165 10.992 14.062 1 90.5 496 GLU B CA 1
ATOM 9646 C C . GLU B 1 496 ? -0.355 11.805 15.07 1 90.5 496 GLU B C 1
ATOM 9648 O O . GLU B 1 496 ? -0.333 11.484 16.266 1 90.5 496 GLU B O 1
ATOM 9653 N N . GLY B 1 497 ? 0.36 12.758 14.602 1 95.69 497 GLY B N 1
ATOM 9654 C CA . GLY B 1 497 ? 1.101 13.672 15.461 1 95.69 497 GLY B CA 1
ATOM 9655 C C . GLY B 1 497 ? 2.473 13.148 15.844 1 95.69 497 GLY B C 1
ATOM 9656 O O . GLY B 1 497 ? 3.246 13.852 16.5 1 95.69 497 GLY B O 1
ATOM 9657 N N . MET B 1 498 ? 2.842 11.984 15.32 1 98 498 MET B N 1
ATOM 9658 C CA . MET B 1 498 ? 4.094 11.375 15.758 1 98 498 MET B CA 1
ATOM 9659 C C . MET B 1 498 ? 5.289 12.07 15.117 1 98 498 MET B C 1
ATOM 9661 O O . MET B 1 498 ? 6.402 12.016 15.641 1 98 498 MET B O 1
ATOM 9665 N N . ASP B 1 499 ? 5.062 12.711 13.977 1 98.19 499 ASP B N 1
ATOM 9666 C CA . ASP B 1 499 ? 6.102 13.57 13.422 1 98.19 499 ASP B CA 1
ATOM 9667 C C . ASP B 1 499 ? 6.453 14.703 14.383 1 98.19 499 ASP B C 1
ATOM 9669 O O . ASP B 1 499 ? 7.629 14.977 14.625 1 98.19 499 ASP B O 1
ATOM 9673 N N . ILE B 1 500 ? 5.445 15.273 15 1 98.38 500 ILE B N 1
ATOM 9674 C CA . ILE B 1 500 ? 5.641 16.375 15.938 1 98.38 500 ILE B CA 1
ATOM 9675 C C . ILE B 1 500 ? 6.215 15.836 17.25 1 98.38 500 ILE B C 1
ATOM 9677 O O . ILE B 1 500 ? 7.094 16.453 17.844 1 98.38 500 ILE B O 1
ATOM 9681 N N . TYR B 1 501 ? 5.695 14.734 17.672 1 98.62 501 TYR B N 1
ATOM 9682 C CA . TYR B 1 501 ? 6.238 14.141 18.891 1 98.62 501 TYR B CA 1
ATOM 9683 C C . TYR B 1 501 ? 7.73 13.859 18.75 1 98.62 501 TYR B C 1
ATOM 9685 O O . TYR B 1 501 ? 8.516 14.133 19.656 1 98.62 501 TYR B O 1
ATOM 9693 N N . SER B 1 502 ? 8.117 13.273 17.594 1 98.69 502 SER B N 1
ATOM 9694 C CA . SER B 1 502 ? 9.539 13.023 17.359 1 98.69 502 SER B CA 1
ATOM 9695 C C . SER B 1 502 ? 10.344 14.32 17.406 1 98.69 502 SER B C 1
ATOM 9697 O O . SER B 1 502 ? 11.484 14.328 17.875 1 98.69 502 SER B O 1
ATOM 9699 N N . THR B 1 503 ? 9.781 15.391 16.906 1 98.38 503 THR B N 1
ATOM 9700 C CA . THR B 1 503 ? 10.445 16.688 16.969 1 98.38 503 THR B CA 1
ATOM 9701 C C . THR B 1 503 ? 10.562 17.172 18.422 1 98.38 503 THR B C 1
ATOM 9703 O O . THR B 1 503 ? 11.57 17.766 18.797 1 98.38 503 THR B O 1
ATOM 9706 N N . VAL B 1 504 ? 9.531 16.891 19.219 1 98.62 504 VAL B N 1
ATOM 9707 C CA . VAL B 1 504 ? 9.555 17.219 20.641 1 98.62 504 VAL B CA 1
ATOM 9708 C C . VAL B 1 504 ? 10.727 16.516 21.312 1 98.62 504 VAL B C 1
ATOM 9710 O O . VAL B 1 504 ? 11.5 17.125 22.047 1 98.62 504 VAL B O 1
ATOM 9713 N N . LEU B 1 505 ? 10.852 15.273 20.984 1 98.62 505 LEU B N 1
ATOM 9714 C CA . LEU B 1 505 ? 11.93 14.492 21.578 1 98.62 505 LEU B CA 1
ATOM 9715 C C . LEU B 1 505 ? 13.289 14.969 21.062 1 98.62 505 LEU B C 1
ATOM 9717 O O . LEU B 1 505 ? 14.273 14.93 21.797 1 98.62 505 LEU B O 1
ATOM 9721 N N . TYR B 1 506 ? 13.375 15.383 19.875 1 98.12 506 TYR B N 1
ATOM 9722 C CA . TYR B 1 506 ? 14.57 15.977 19.297 1 98.12 506 TYR B CA 1
ATOM 9723 C C . TYR B 1 506 ? 14.992 17.219 20.078 1 98.12 506 TYR B C 1
ATOM 9725 O O . TYR B 1 506 ? 16.156 17.359 20.453 1 98.12 506 TYR B O 1
ATOM 9733 N N . HIS B 1 507 ? 14.023 18.094 20.406 1 96.62 507 HIS B N 1
ATOM 9734 C CA . HIS B 1 507 ? 14.297 19.328 21.141 1 96.62 507 HIS B CA 1
ATOM 9735 C C . HIS B 1 507 ? 14.711 19.031 22.578 1 96.62 507 HIS B C 1
ATOM 9737 O O . HIS B 1 507 ? 15.516 19.766 23.156 1 96.62 507 HIS B O 1
ATOM 9743 N N . LEU B 1 508 ? 14.148 17.969 23.094 1 97.5 508 LEU B N 1
ATOM 9744 C CA . LEU B 1 508 ? 14.453 17.594 24.469 1 97.5 508 LEU B CA 1
ATOM 9745 C C . LEU B 1 508 ? 15.75 16.781 24.547 1 97.5 508 LEU B C 1
ATOM 9747 O O . LEU B 1 508 ? 16.203 16.422 25.625 1 97.5 508 LEU B O 1
ATOM 9751 N N . LYS B 1 509 ? 16.328 16.469 23.391 1 97.06 509 LYS B N 1
ATOM 9752 C CA . LYS B 1 509 ? 17.562 15.711 23.266 1 97.06 509 LYS B CA 1
ATOM 9753 C C . LYS B 1 509 ? 17.422 14.344 23.938 1 97.06 509 LYS B C 1
ATOM 9755 O O . LYS B 1 509 ? 18.344 13.898 24.625 1 97.06 509 LYS B O 1
ATOM 9760 N N . GLU B 1 510 ? 16.312 13.836 23.766 1 97.31 510 GLU B N 1
ATOM 9761 C CA . GLU B 1 510 ? 16.062 12.492 24.266 1 97.31 510 GLU B CA 1
ATOM 9762 C C . GLU B 1 510 ? 16.422 11.438 23.234 1 97.31 510 GLU B C 1
ATOM 9764 O O . GLU B 1 510 ? 15.539 10.805 22.641 1 97.31 510 GLU B O 1
ATOM 9769 N N . ASP B 1 511 ? 17.609 11.062 23.109 1 95.38 511 ASP B N 1
ATOM 9770 C CA . ASP B 1 511 ? 18.141 10.219 22.047 1 95.38 511 ASP B CA 1
ATOM 9771 C C . ASP B 1 511 ? 17.547 8.812 22.094 1 95.38 511 ASP B C 1
ATOM 9773 O O . ASP B 1 511 ? 17.078 8.289 21.078 1 95.38 511 ASP B O 1
ATOM 9777 N N . MET B 1 512 ? 17.562 8.281 23.25 1 97.19 512 MET B N 1
ATOM 9778 C CA . MET B 1 512 ? 17.094 6.898 23.391 1 97.19 512 MET B CA 1
ATOM 9779 C C . MET B 1 512 ? 15.602 6.801 23.125 1 97.19 512 MET B C 1
ATOM 9781 O O . MET B 1 512 ? 15.156 5.93 22.359 1 97.19 512 MET B O 1
ATOM 9785 N N . LYS B 1 513 ? 14.883 7.699 23.75 1 97.5 513 LYS B N 1
ATOM 9786 C CA . LYS B 1 513 ? 13.438 7.707 23.562 1 97.5 513 LYS B CA 1
ATOM 9787 C C . LYS B 1 513 ? 13.07 7.938 22.109 1 97.5 513 LYS B C 1
ATOM 9789 O O . LYS B 1 513 ? 12.125 7.328 21.594 1 97.5 513 LYS B O 1
ATOM 9794 N N . LEU B 1 514 ? 13.766 8.789 21.469 1 98.44 514 LEU B N 1
ATOM 9795 C CA . LEU B 1 514 ? 13.523 9.102 20.062 1 98.44 514 LEU B CA 1
ATOM 9796 C C . LEU B 1 514 ? 13.844 7.898 19.188 1 98.44 514 LEU B C 1
ATOM 9798 O O . LEU B 1 514 ? 13.102 7.594 18.25 1 98.44 514 LEU B O 1
ATOM 9802 N N . SER B 1 515 ? 14.938 7.258 19.438 1 98.19 515 SER B N 1
ATOM 9803 C CA . SER B 1 515 ? 15.32 6.074 18.688 1 98.19 515 SER B CA 1
ATOM 9804 C C . SER B 1 515 ? 14.289 4.961 18.828 1 98.19 515 SER B C 1
ATOM 9806 O O . SER B 1 515 ? 13.945 4.293 17.859 1 98.19 515 SER B O 1
ATOM 9808 N N . TYR B 1 516 ? 13.859 4.793 20.031 1 97.75 516 TYR B N 1
ATOM 9809 C CA . TYR B 1 516 ? 12.836 3.783 20.281 1 97.75 516 TYR B CA 1
ATOM 9810 C C . TYR B 1 516 ? 11.547 4.109 19.531 1 97.75 516 TYR B C 1
ATOM 9812 O O . TYR B 1 516 ? 10.938 3.234 18.922 1 97.75 516 TYR B O 1
ATOM 9820 N N . LEU B 1 517 ? 11.125 5.324 19.625 1 98.06 517 LEU B N 1
ATOM 9821 C CA . LEU B 1 517 ? 9.922 5.754 18.922 1 98.06 517 LEU B CA 1
ATOM 9822 C C . LEU B 1 517 ? 10.055 5.512 17.422 1 98.06 517 LEU B C 1
ATOM 9824 O O . LEU B 1 517 ? 9.133 4.996 16.797 1 98.06 517 LEU B O 1
ATOM 9828 N N . ALA B 1 518 ? 11.195 5.926 16.844 1 98.44 518 ALA B N 1
ATOM 9829 C CA . ALA B 1 518 ? 11.43 5.789 15.414 1 98.44 518 ALA B CA 1
ATOM 9830 C C . ALA B 1 518 ? 11.336 4.328 14.977 1 98.44 518 ALA B C 1
ATOM 9832 O O . ALA B 1 518 ? 10.695 4.016 13.977 1 98.44 518 ALA B O 1
ATOM 9833 N N . GLN B 1 519 ? 11.922 3.492 15.734 1 97.69 519 GLN B N 1
ATOM 9834 C CA . GLN B 1 519 ? 11.906 2.068 15.414 1 97.69 519 GLN B CA 1
ATOM 9835 C C . GLN B 1 519 ? 10.492 1.495 15.516 1 97.69 519 GLN B C 1
ATOM 9837 O O . GLN B 1 519 ? 10.078 0.7 14.672 1 97.69 519 GLN B O 1
ATOM 9842 N N . GLU B 1 520 ? 9.867 1.88 16.516 1 97 520 GLU B N 1
ATOM 9843 C CA . GLU B 1 520 ? 8.5 1.406 16.703 1 97 520 GLU B CA 1
ATOM 9844 C C . GLU B 1 520 ? 7.586 1.858 15.57 1 97 520 GLU B C 1
ATOM 9846 O O . GLU B 1 520 ? 6.762 1.084 15.086 1 97 520 GLU B O 1
ATOM 9851 N N . LEU B 1 521 ? 7.711 3.062 15.188 1 97.94 521 LEU B N 1
ATOM 9852 C CA . LEU B 1 521 ? 6.867 3.602 14.125 1 97.94 521 LEU B CA 1
ATOM 9853 C C . LEU B 1 521 ? 7.145 2.9 12.797 1 97.94 521 LEU B C 1
ATOM 9855 O O . LEU B 1 521 ? 6.219 2.584 12.047 1 97.94 521 LEU B O 1
ATOM 9859 N N . ILE B 1 522 ? 8.414 2.643 12.484 1 97.06 522 ILE B N 1
ATOM 9860 C CA . ILE B 1 522 ? 8.789 1.952 11.25 1 97.06 522 ILE B CA 1
ATOM 9861 C C . ILE B 1 522 ? 8.242 0.526 11.273 1 97.06 522 ILE B C 1
ATOM 9863 O O . ILE B 1 522 ? 7.734 0.034 10.266 1 97.06 522 ILE B O 1
ATOM 9867 N N . SER B 1 523 ? 8.32 -0.075 12.414 1 95.19 523 SER B N 1
ATOM 9868 C CA . SER B 1 523 ? 7.82 -1.439 12.555 1 95.19 523 SER B CA 1
ATOM 9869 C C . SER B 1 523 ? 6.305 -1.491 12.406 1 95.19 523 SER B C 1
ATOM 9871 O O . SER B 1 523 ? 5.754 -2.496 11.945 1 95.19 523 SER B O 1
ATOM 9873 N N . THR B 1 524 ? 5.672 -0.447 12.789 1 95.12 524 THR B N 1
ATOM 9874 C CA . THR B 1 524 ? 4.215 -0.374 12.727 1 95.12 524 THR B CA 1
ATOM 9875 C C . THR B 1 524 ? 3.75 -0.125 11.297 1 95.12 524 THR B C 1
ATOM 9877 O O . THR B 1 524 ? 2.879 -0.836 10.789 1 95.12 524 THR B O 1
ATOM 9880 N N . ASP B 1 525 ? 4.336 0.816 10.68 1 95.69 525 ASP B N 1
ATOM 9881 C CA . ASP B 1 525 ? 3.932 1.159 9.32 1 95.69 525 ASP B CA 1
ATOM 9882 C C . ASP B 1 525 ? 5.074 1.822 8.562 1 95.69 525 ASP B C 1
ATOM 9884 O O . ASP B 1 525 ? 5.316 3.021 8.711 1 95.69 525 ASP B O 1
ATOM 9888 N N . ARG B 1 526 ? 5.648 1.147 7.68 1 94.31 526 ARG B N 1
ATOM 9889 C CA . ARG B 1 526 ? 6.773 1.643 6.891 1 94.31 526 ARG B CA 1
ATOM 9890 C C . ARG B 1 526 ? 6.293 2.568 5.777 1 94.31 526 ARG B C 1
ATOM 9892 O O . ARG B 1 526 ? 7.082 3.326 5.211 1 94.31 526 ARG B O 1
ATOM 9899 N N . LEU B 1 527 ? 5.074 2.584 5.551 1 93.38 527 LEU B N 1
ATOM 9900 C CA . LEU B 1 527 ? 4.555 3.393 4.453 1 93.38 527 LEU B CA 1
ATOM 9901 C C . LEU B 1 527 ? 3.992 4.711 4.973 1 93.38 527 LEU B C 1
ATOM 9903 O O . LEU B 1 527 ? 3.521 5.543 4.188 1 93.38 527 LEU B O 1
ATOM 9907 N N . ALA B 1 528 ? 4.055 4.992 6.25 1 96.56 528 ALA B N 1
ATOM 9908 C CA . ALA B 1 528 ? 3.621 6.262 6.832 1 96.56 528 ALA B CA 1
ATOM 9909 C C . ALA B 1 528 ? 4.766 7.273 6.855 1 96.56 528 ALA B C 1
ATOM 9911 O O . ALA B 1 528 ? 5.852 6.977 7.359 1 96.56 528 ALA B O 1
ATOM 9912 N N . PRO B 1 529 ? 4.547 8.461 6.344 1 97.75 529 PRO B N 1
ATOM 9913 C CA . PRO B 1 529 ? 5.617 9.461 6.355 1 97.75 529 PRO B CA 1
ATOM 9914 C C . PRO B 1 529 ? 6.062 9.836 7.766 1 97.75 529 PRO B C 1
ATOM 9916 O O . PRO B 1 529 ? 7.234 10.164 7.98 1 97.75 529 PRO B O 1
ATOM 9919 N N . GLN B 1 530 ? 5.207 9.75 8.773 1 98.38 530 GLN B N 1
ATOM 9920 C CA . GLN B 1 530 ? 5.543 10.07 10.156 1 98.38 530 GLN B CA 1
ATOM 9921 C C . GLN B 1 530 ? 6.68 9.188 10.664 1 98.38 530 GLN B C 1
ATOM 9923 O O . GLN B 1 530 ? 7.535 9.648 11.422 1 98.38 530 GLN B O 1
ATOM 9928 N N . SER B 1 531 ? 6.648 7.906 10.211 1 98.56 531 SER B N 1
ATOM 9929 C CA . SER B 1 531 ? 7.684 6.969 10.625 1 98.56 531 SER B CA 1
ATOM 9930 C C . SER B 1 531 ? 9.062 7.422 10.156 1 98.56 531 SER B C 1
ATOM 9932 O O . SER B 1 531 ? 10.031 7.363 10.914 1 98.56 531 SER B O 1
ATOM 9934 N N . TRP B 1 532 ? 9.109 7.969 9.023 1 98.75 532 TRP B N 1
ATOM 9935 C CA . TRP B 1 532 ? 10.383 8.367 8.438 1 98.75 532 TRP B CA 1
ATOM 9936 C C . TRP B 1 532 ? 10.812 9.734 8.953 1 98.75 532 TRP B C 1
ATOM 9938 O O . TRP B 1 532 ? 12.008 10.016 9.062 1 98.75 532 TRP B O 1
ATOM 9948 N N . CYS B 1 533 ? 9.891 10.57 9.297 1 98.69 533 CYS B N 1
ATOM 9949 C CA . CYS B 1 533 ? 10.242 11.812 9.984 1 98.69 533 CYS B CA 1
ATOM 9950 C C . CYS B 1 533 ? 10.922 11.523 11.312 1 98.69 533 CYS B C 1
ATOM 9952 O O . CYS B 1 533 ? 11.93 12.156 11.648 1 98.69 533 CYS B O 1
ATOM 9954 N N . ALA B 1 534 ? 10.359 10.562 12.023 1 98.81 534 ALA B N 1
ATOM 9955 C CA . ALA B 1 534 ? 10.953 10.195 13.312 1 98.81 534 ALA B CA 1
ATOM 9956 C C . ALA B 1 534 ? 12.359 9.641 13.133 1 98.81 534 ALA B C 1
ATOM 9958 O O . ALA B 1 534 ? 13.273 9.984 13.891 1 98.81 534 ALA B O 1
ATOM 9959 N N . MET B 1 535 ? 12.578 8.844 12.125 1 98.75 535 MET B N 1
ATOM 9960 C CA . MET B 1 535 ? 13.906 8.297 11.836 1 98.75 535 MET B CA 1
ATOM 9961 C C . MET B 1 535 ? 14.875 9.406 11.438 1 98.75 535 MET B C 1
ATOM 9963 O O . MET B 1 535 ? 16.031 9.398 11.852 1 98.75 535 MET B O 1
ATOM 9967 N N . GLY B 1 536 ? 14.375 10.273 10.594 1 98.81 536 GLY B N 1
ATOM 9968 C CA . GLY B 1 536 ? 15.203 11.406 10.227 1 98.81 536 GLY B CA 1
ATOM 9969 C C . GLY B 1 536 ? 15.641 12.242 11.422 1 98.81 536 GLY B C 1
ATOM 9970 O O . GLY B 1 536 ? 16.797 12.633 11.523 1 98.81 536 GLY B O 1
ATOM 9971 N N . ASN B 1 537 ? 14.734 12.5 12.328 1 98.75 537 ASN B N 1
ATOM 9972 C CA . ASN B 1 537 ? 15.047 13.266 13.531 1 98.75 537 ASN B CA 1
ATOM 9973 C C . ASN B 1 537 ? 16.078 12.547 14.398 1 98.75 537 ASN B C 1
ATOM 9975 O O . ASN B 1 537 ? 16.906 13.195 15.055 1 98.75 537 ASN B O 1
ATOM 9979 N N . CYS B 1 538 ? 16.016 11.227 14.398 1 98.06 538 CYS B N 1
ATOM 9980 C CA . CYS B 1 538 ? 16.984 10.438 15.133 1 98.06 538 CYS B CA 1
ATOM 9981 C C . CYS B 1 538 ? 18.406 10.695 14.609 1 98.06 538 CYS B C 1
ATOM 9983 O O . CYS B 1 538 ? 19.312 10.977 15.383 1 98.06 538 CYS B O 1
ATOM 9985 N N . TYR B 1 539 ? 18.578 10.711 13.32 1 98.31 539 TYR B N 1
ATOM 9986 C CA . TYR B 1 539 ? 19.891 10.906 12.711 1 98.31 539 TYR B CA 1
ATOM 9987 C C . TYR B 1 539 ? 20.297 12.367 12.766 1 98.31 539 TYR B C 1
ATOM 9989 O O . TYR B 1 539 ? 21.484 12.68 12.898 1 98.31 539 TYR B O 1
ATOM 9997 N N . SER B 1 540 ? 19.312 13.203 12.625 1 98.19 540 SER B N 1
ATOM 9998 C CA . SER B 1 540 ? 19.609 14.625 12.758 1 98.19 540 SER B CA 1
ATOM 9999 C C . SER B 1 540 ? 20.156 14.953 14.141 1 98.19 540 SER B C 1
ATOM 10001 O O . SER B 1 540 ? 21.094 15.742 14.266 1 98.19 540 SER B O 1
ATOM 10003 N N . LEU B 1 541 ? 19.547 14.367 15.164 1 97.44 541 LEU B N 1
ATOM 10004 C CA . LEU B 1 541 ? 19.984 14.562 16.531 1 97.44 541 LEU B CA 1
ATOM 10005 C C . LEU B 1 541 ? 21.422 14.086 16.719 1 97.44 541 LEU B C 1
ATOM 10007 O O . LEU B 1 541 ? 22.172 14.656 17.516 1 97.44 541 LEU B O 1
ATOM 10011 N N . GLN B 1 542 ? 21.906 13.148 15.906 1 96.06 542 GLN B N 1
ATOM 10012 C CA . GLN B 1 542 ? 23.266 12.609 15.945 1 96.06 542 GLN B CA 1
ATOM 10013 C C . GLN B 1 542 ? 24.188 13.375 15 1 96.06 542 GLN B C 1
ATOM 10015 O O . GLN B 1 542 ? 25.328 12.969 14.773 1 96.06 542 GLN B O 1
ATOM 10020 N N . LYS B 1 543 ? 23.688 14.375 14.367 1 95.69 543 LYS B N 1
ATOM 10021 C CA . LYS B 1 543 ? 24.406 15.266 13.469 1 95.69 543 LYS B CA 1
ATOM 10022 C C . LYS B 1 543 ? 24.828 14.547 12.188 1 95.69 543 LYS B C 1
ATOM 10024 O O . LYS B 1 543 ? 25.812 14.914 11.547 1 95.69 543 LYS B O 1
ATOM 10029 N N . ASP B 1 544 ? 24.125 13.445 12 1 97.75 544 ASP B N 1
ATOM 10030 C CA . ASP B 1 544 ? 24.25 12.797 10.703 1 97.75 544 ASP B CA 1
ATOM 10031 C C . ASP B 1 544 ? 23.25 13.359 9.703 1 97.75 544 ASP B C 1
ATOM 10033 O O . ASP B 1 544 ? 22.25 12.711 9.375 1 97.75 544 ASP B O 1
ATOM 10037 N N . HIS B 1 545 ? 23.609 14.422 9.109 1 97.62 545 HIS B N 1
ATOM 10038 C CA . HIS B 1 545 ? 22.688 15.203 8.297 1 97.62 545 HIS B CA 1
ATOM 10039 C C . HIS B 1 545 ? 22.422 14.516 6.957 1 97.62 545 HIS B C 1
ATOM 10041 O O . HIS B 1 545 ? 21.328 14.633 6.402 1 97.62 545 HIS B O 1
ATOM 10047 N N . GLU B 1 546 ? 23.328 13.852 6.5 1 97.94 546 GLU B N 1
ATOM 10048 C CA . GLU B 1 546 ? 23.172 13.164 5.223 1 97.94 546 GLU B CA 1
ATOM 10049 C C . GLU B 1 546 ? 22.125 12.062 5.316 1 97.94 546 GLU B C 1
ATOM 10051 O O . GLU B 1 546 ? 21.203 11.992 4.488 1 97.94 546 GLU B O 1
ATOM 10056 N N . THR B 1 547 ? 22.266 11.281 6.363 1 98.38 547 THR B N 1
ATOM 10057 C CA . THR B 1 547 ? 21.312 10.188 6.555 1 98.38 547 THR B CA 1
ATOM 10058 C C . THR B 1 547 ? 19.938 10.734 6.934 1 98.38 547 THR B C 1
ATOM 10060 O O . THR B 1 547 ? 18.922 10.195 6.512 1 98.38 547 THR B O 1
ATOM 10063 N N . ALA B 1 548 ? 19.938 11.766 7.73 1 98.75 548 ALA B N 1
ATOM 10064 C CA . ALA B 1 548 ? 18.688 12.406 8.094 1 98.75 548 ALA B CA 1
ATOM 10065 C C . ALA B 1 548 ? 17.938 12.891 6.852 1 98.75 548 ALA B C 1
ATOM 10067 O O . ALA B 1 548 ? 16.734 12.664 6.719 1 98.75 548 ALA B O 1
ATOM 10068 N N . LEU B 1 549 ? 18.672 13.484 5.969 1 98.75 549 LEU B N 1
ATOM 10069 C CA . LEU B 1 549 ? 18.094 14.016 4.738 1 98.75 549 LEU B CA 1
ATOM 10070 C C . LEU B 1 549 ? 17.469 12.891 3.91 1 98.75 549 LEU B C 1
ATOM 10072 O O . LEU B 1 549 ? 16.359 13.039 3.4 1 98.75 549 LEU B O 1
ATOM 10076 N N . LYS B 1 550 ? 18.172 11.844 3.834 1 98.62 550 LYS B N 1
ATOM 10077 C CA . LYS B 1 550 ? 17.656 10.703 3.084 1 98.62 550 LYS B CA 1
ATOM 10078 C C . LYS B 1 550 ? 16.328 10.219 3.664 1 98.62 550 LYS B C 1
ATOM 10080 O O . LYS B 1 550 ? 15.414 9.867 2.922 1 98.62 550 LYS B O 1
ATOM 10085 N N . ASN B 1 551 ? 16.25 10.172 4.91 1 98.75 551 ASN B N 1
ATOM 10086 C CA . ASN B 1 551 ? 15.039 9.719 5.582 1 98.75 551 ASN B CA 1
ATOM 10087 C C . ASN B 1 551 ? 13.898 10.719 5.41 1 98.75 551 ASN B C 1
ATOM 10089 O O . ASN B 1 551 ? 12.75 10.32 5.199 1 98.75 551 ASN B O 1
ATOM 10093 N N . PHE B 1 552 ? 14.156 11.953 5.531 1 98.81 552 PHE B N 1
ATOM 10094 C CA . PHE B 1 552 ? 13.125 12.953 5.297 1 98.81 552 PHE B CA 1
ATOM 10095 C C . PHE B 1 552 ? 12.648 12.914 3.85 1 98.81 552 PHE B C 1
ATOM 10097 O O . PHE B 1 552 ? 11.461 13.102 3.576 1 98.81 552 PHE B O 1
ATOM 10104 N N . GLN B 1 553 ? 13.602 12.719 2.967 1 98.62 553 GLN B N 1
ATOM 10105 C CA . GLN B 1 553 ? 13.242 12.602 1.56 1 98.62 553 GLN B CA 1
ATOM 10106 C C . GLN B 1 553 ? 12.32 11.406 1.328 1 98.62 553 GLN B C 1
ATOM 10108 O O . GLN B 1 553 ? 11.414 11.461 0.498 1 98.62 553 GLN B O 1
ATOM 10113 N N . ARG B 1 554 ? 12.578 10.367 2.037 1 98.31 554 ARG B N 1
ATOM 10114 C CA . ARG B 1 554 ? 11.695 9.211 1.956 1 98.31 554 ARG B CA 1
ATOM 10115 C C . ARG B 1 554 ? 10.281 9.562 2.414 1 98.31 554 ARG B C 1
ATOM 10117 O O . ARG B 1 554 ? 9.305 9.109 1.82 1 98.31 554 ARG B O 1
ATOM 10124 N N . ALA B 1 555 ? 10.172 10.328 3.477 1 98.44 555 ALA B N 1
ATOM 10125 C CA . ALA B 1 555 ? 8.867 10.789 3.945 1 98.44 555 ALA B CA 1
ATOM 10126 C C . ALA B 1 555 ? 8.148 11.586 2.861 1 98.44 555 ALA B C 1
ATOM 10128 O O . ALA B 1 555 ? 6.945 11.406 2.65 1 98.44 555 ALA B O 1
ATOM 10129 N N . VAL B 1 556 ? 8.867 12.422 2.123 1 98.31 556 VAL B N 1
ATOM 10130 C CA . VAL B 1 556 ? 8.305 13.25 1.061 1 98.31 556 VAL B CA 1
ATOM 10131 C C . VAL B 1 556 ? 7.887 12.375 -0.115 1 98.31 556 VAL B C 1
ATOM 10133 O O . VAL B 1 556 ? 6.867 12.633 -0.76 1 98.31 556 VAL B O 1
ATOM 10136 N N . GLN B 1 557 ? 8.664 11.352 -0.368 1 96.56 557 GLN B N 1
ATOM 10137 C CA . GLN B 1 557 ? 8.336 10.43 -1.449 1 96.56 557 GLN B CA 1
ATOM 10138 C C . GLN B 1 557 ? 7.027 9.703 -1.172 1 96.56 557 GLN B C 1
ATOM 10140 O O . GLN B 1 557 ? 6.238 9.461 -2.088 1 96.56 557 GLN B O 1
ATOM 10145 N N . LEU B 1 558 ? 6.84 9.344 0.022 1 95.69 558 LEU B N 1
ATOM 10146 C CA . LEU B 1 558 ? 5.641 8.617 0.418 1 95.69 558 LEU B CA 1
ATOM 10147 C C . LEU B 1 558 ? 4.418 9.523 0.387 1 95.69 558 LEU B C 1
ATOM 10149 O O . LEU B 1 558 ? 3.314 9.078 0.069 1 95.69 558 LEU B O 1
ATOM 10153 N N . ASN B 1 559 ? 4.602 10.781 0.741 1 96.31 559 ASN B N 1
ATOM 10154 C CA . ASN B 1 559 ? 3.553 11.789 0.683 1 96.31 559 ASN B CA 1
ATOM 10155 C C . ASN B 1 559 ? 4.094 13.141 0.213 1 96.31 559 ASN B C 1
ATOM 10157 O O . ASN B 1 559 ? 4.523 13.961 1.027 1 96.31 559 ASN B O 1
ATOM 10161 N N . PRO B 1 560 ? 3.963 13.375 -1.002 1 95.44 560 PRO B N 1
ATOM 10162 C CA . PRO B 1 560 ? 4.516 14.609 -1.559 1 95.44 560 PRO B CA 1
ATOM 10163 C C . PRO B 1 560 ? 3.83 15.859 -1.019 1 95.44 560 PRO B C 1
ATOM 10165 O O . PRO B 1 560 ? 4.344 16.969 -1.18 1 95.44 560 PRO B O 1
ATOM 10168 N N . ARG B 1 561 ? 2.771 15.711 -0.303 1 95.12 561 ARG B N 1
ATOM 10169 C CA . ARG B 1 561 ? 2.031 16.859 0.215 1 95.12 561 ARG B CA 1
ATOM 10170 C C . ARG B 1 561 ? 2.258 17.031 1.714 1 95.12 561 ARG B C 1
ATOM 10172 O O . ARG B 1 561 ? 1.471 17.688 2.398 1 95.12 561 ARG B O 1
ATOM 10179 N N . PHE B 1 562 ? 3.283 16.406 2.207 1 96.88 562 PHE B N 1
ATOM 10180 C CA . PHE B 1 562 ? 3.67 16.516 3.609 1 96.88 562 PHE B CA 1
ATOM 10181 C C . PHE B 1 562 ? 4.598 17.703 3.828 1 96.88 562 PHE B C 1
ATOM 10183 O O . PHE B 1 562 ? 5.82 17.547 3.85 1 96.88 562 PHE B O 1
ATOM 10190 N N . ALA B 1 563 ? 4.07 18.891 4.082 1 97.75 563 ALA B N 1
ATOM 10191 C CA . ALA B 1 563 ? 4.812 20.156 4.152 1 97.75 563 ALA B CA 1
ATOM 10192 C C . ALA B 1 563 ? 5.887 20.094 5.234 1 97.75 563 ALA B C 1
ATOM 10194 O O . ALA B 1 563 ? 6.996 20.594 5.047 1 97.75 563 ALA B O 1
ATOM 10195 N N . TYR B 1 564 ? 5.574 19.484 6.332 1 97.88 564 TYR B N 1
ATOM 10196 C CA . TYR B 1 564 ? 6.516 19.438 7.445 1 97.88 564 TYR B CA 1
ATOM 10197 C C . TYR B 1 564 ? 7.773 18.656 7.062 1 97.88 564 TYR B C 1
ATOM 10199 O O . TYR B 1 564 ? 8.891 19.078 7.379 1 97.88 564 TYR B O 1
ATOM 10207 N N . ALA B 1 565 ? 7.609 17.609 6.387 1 98.38 565 ALA B N 1
ATOM 10208 C CA . ALA B 1 565 ? 8.75 16.828 5.941 1 98.38 565 ALA B CA 1
ATOM 10209 C C . ALA B 1 565 ? 9.617 17.609 4.965 1 98.38 565 ALA B C 1
ATOM 10211 O O . ALA B 1 565 ? 10.844 17.516 4.996 1 98.38 565 ALA B O 1
ATOM 10212 N N . GLN B 1 566 ? 9.008 18.359 4.094 1 98.31 566 GLN B N 1
ATOM 10213 C CA . GLN B 1 566 ? 9.742 19.234 3.176 1 98.31 566 GLN B CA 1
ATOM 10214 C C . GLN B 1 566 ? 10.578 20.25 3.936 1 98.31 566 GLN B C 1
ATOM 10216 O O . GLN B 1 566 ? 11.719 20.531 3.566 1 98.31 566 GLN B O 1
ATOM 10221 N N . THR B 1 567 ? 9.977 20.781 4.918 1 98.62 567 THR B N 1
ATOM 10222 C CA . THR B 1 567 ? 10.672 21.766 5.738 1 98.62 567 THR B CA 1
ATOM 10223 C C . THR B 1 567 ? 11.867 21.141 6.441 1 98.62 567 THR B C 1
ATOM 10225 O O . THR B 1 567 ? 12.938 21.75 6.531 1 98.62 567 THR B O 1
ATOM 10228 N N . LEU B 1 568 ? 11.711 19.922 6.926 1 98.56 568 LEU B N 1
ATOM 10229 C CA . LEU B 1 568 ? 12.812 19.219 7.578 1 98.56 568 LEU B CA 1
ATOM 10230 C C . LEU B 1 568 ? 13.945 18.953 6.594 1 98.56 568 LEU B C 1
ATOM 10232 O O . LEU B 1 568 ? 15.117 19.047 6.949 1 98.56 568 LEU B O 1
ATOM 10236 N N . CYS B 1 569 ? 13.625 18.672 5.352 1 98.69 569 CYS B N 1
ATOM 10237 C CA . CYS B 1 569 ? 14.641 18.562 4.316 1 98.69 569 CYS B CA 1
ATOM 10238 C C . CYS B 1 569 ? 15.406 19.875 4.164 1 98.69 569 CYS B C 1
ATOM 10240 O O . CYS B 1 569 ? 16.641 19.859 4.047 1 98.69 569 CYS B O 1
ATOM 10242 N N . GLY B 1 570 ? 14.688 20.953 4.133 1 98.62 570 GLY B N 1
ATOM 10243 C CA . GLY B 1 570 ? 15.32 22.266 4.027 1 98.62 570 GLY B CA 1
ATOM 10244 C C . GLY B 1 570 ? 16.312 22.531 5.141 1 98.62 570 GLY B C 1
ATOM 10245 O O . GLY B 1 570 ? 17.422 23.016 4.883 1 98.62 570 GLY B O 1
ATOM 10246 N N . HIS B 1 571 ? 15.938 22.203 6.336 1 98 571 HIS B N 1
ATOM 10247 C CA . HIS B 1 571 ? 16.828 22.375 7.48 1 98 571 HIS B CA 1
ATOM 10248 C C . HIS B 1 571 ? 18.109 21.578 7.301 1 98 571 HIS B C 1
ATOM 10250 O O . HIS B 1 571 ? 19.203 22.078 7.605 1 98 571 HIS B O 1
ATOM 10256 N N . GLU B 1 572 ? 17.984 20.359 6.801 1 98.31 572 GLU B N 1
ATOM 10257 C CA . GLU B 1 572 ? 19.172 19.516 6.625 1 98.31 572 GLU B CA 1
ATOM 10258 C C . GLU B 1 572 ? 20.047 20.031 5.488 1 98.31 572 GLU B C 1
ATOM 10260 O O . GLU B 1 572 ? 21.281 19.969 5.574 1 98.31 572 GLU B O 1
ATOM 10265 N N . TYR B 1 573 ? 19.453 20.516 4.438 1 98.12 573 TYR B N 1
ATOM 10266 C CA . TYR B 1 573 ? 20.219 21.125 3.357 1 98.12 573 TYR B CA 1
ATOM 10267 C C . TYR B 1 573 ? 21.016 22.312 3.859 1 98.12 573 TYR B C 1
ATOM 10269 O O . TYR B 1 573 ? 22.188 22.469 3.525 1 98.12 573 TYR B O 1
ATOM 10277 N N . VAL B 1 574 ? 20.406 23.141 4.641 1 97.19 574 VAL B N 1
ATOM 10278 C CA . VAL B 1 574 ? 21.062 24.328 5.172 1 97.19 574 VAL B CA 1
ATOM 10279 C C . VAL B 1 574 ? 22.188 23.938 6.109 1 97.19 574 VAL B C 1
ATOM 10281 O O . VAL B 1 574 ? 23.266 24.547 6.09 1 97.19 574 VAL B O 1
ATOM 10284 N N . ALA B 1 575 ? 21.922 22.875 6.914 1 95.94 575 ALA B N 1
ATOM 10285 C CA . ALA B 1 575 ? 22.953 22.375 7.812 1 95.94 575 ALA B CA 1
ATOM 10286 C C . ALA B 1 575 ? 24.172 21.891 7.023 1 95.94 575 ALA B C 1
ATOM 10288 O O . ALA B 1 575 ? 25.297 21.984 7.496 1 95.94 575 ALA B O 1
ATOM 10289 N N . GLN B 1 576 ? 23.906 21.484 5.828 1 96.31 576 GLN B N 1
ATOM 10290 C CA . GLN B 1 576 ? 24.984 21 4.957 1 96.31 576 GLN B CA 1
ATOM 10291 C C . GLN B 1 576 ? 25.5 22.125 4.062 1 96.31 576 GLN B C 1
ATOM 10293 O O . GLN B 1 576 ? 26.266 21.875 3.129 1 96.31 576 GLN B O 1
ATOM 10298 N N . GLU B 1 577 ? 25.016 23.344 4.191 1 95.62 577 GLU B N 1
ATOM 10299 C CA . GLU B 1 577 ? 25.391 24.562 3.465 1 95.62 577 GLU B CA 1
ATOM 10300 C C . GLU B 1 577 ? 24.969 24.469 1.999 1 95.62 577 GLU B C 1
ATOM 10302 O O . GLU B 1 577 ? 25.609 25.078 1.133 1 95.62 577 GLU B O 1
ATOM 10307 N N . ASP B 1 578 ? 24.109 23.531 1.816 1 97.31 578 ASP B N 1
ATOM 10308 C CA . ASP B 1 578 ? 23.469 23.516 0.507 1 97.31 578 ASP B CA 1
ATOM 10309 C C . ASP B 1 578 ? 22.25 24.438 0.478 1 97.31 578 ASP B C 1
ATOM 10311 O O . ASP B 1 578 ? 21.109 23.984 0.503 1 97.31 578 ASP B O 1
ATOM 10315 N N . PHE B 1 579 ? 22.438 25.719 0.301 1 97.12 579 PHE B N 1
ATOM 10316 C CA . PHE B 1 579 ? 21.422 26.75 0.473 1 97.12 579 PHE B CA 1
ATOM 10317 C C . PHE B 1 579 ? 20.438 26.719 -0.686 1 97.12 579 PHE B C 1
ATOM 10319 O O . PHE B 1 579 ? 19.25 26.984 -0.496 1 97.12 579 PHE B O 1
ATOM 10326 N N . GLU B 1 580 ? 20.906 26.344 -1.81 1 97.56 580 GLU B N 1
ATOM 10327 C CA . GLU B 1 580 ? 20.031 26.312 -2.975 1 97.56 580 GLU B CA 1
ATOM 10328 C C . GLU B 1 580 ? 18.922 25.281 -2.809 1 97.56 580 GLU B C 1
ATOM 10330 O O . GLU B 1 580 ? 17.734 25.594 -2.986 1 97.56 580 GLU B O 1
ATOM 10335 N N . ASN B 1 581 ? 19.391 24.094 -2.436 1 98.19 581 ASN B N 1
ATOM 10336 C CA . ASN B 1 581 ? 18.391 23.062 -2.229 1 98.19 581 ASN B CA 1
ATOM 10337 C C . ASN B 1 581 ? 17.547 23.328 -0.989 1 98.19 581 ASN B C 1
ATOM 10339 O O . ASN B 1 581 ? 16.375 22.938 -0.93 1 98.19 581 ASN B O 1
ATOM 10343 N N . GLY B 1 582 ? 18.125 24 -0.052 1 98.19 582 GLY B N 1
ATOM 10344 C CA . GLY B 1 582 ? 17.344 24.438 1.099 1 98.19 582 GLY B CA 1
ATOM 10345 C C . GLY B 1 582 ? 16.188 25.359 0.731 1 98.19 582 GLY B C 1
ATOM 10346 O O . GLY B 1 582 ? 15.055 25.125 1.153 1 98.19 582 GLY B O 1
ATOM 10347 N N . ILE B 1 583 ? 16.469 26.297 -0.096 1 98.31 583 ILE B N 1
ATOM 10348 C CA . ILE B 1 583 ? 15.453 27.25 -0.544 1 98.31 583 ILE B CA 1
ATOM 10349 C C . ILE B 1 583 ? 14.359 26.516 -1.312 1 98.31 583 ILE B C 1
ATOM 10351 O O . ILE B 1 583 ? 13.164 26.734 -1.074 1 98.31 583 ILE B O 1
ATOM 10355 N N . LYS B 1 584 ? 14.797 25.625 -2.135 1 98.44 584 LYS B N 1
ATOM 10356 C CA . LYS B 1 584 ? 13.844 24.875 -2.938 1 98.44 584 LYS B CA 1
ATOM 10357 C C . LYS B 1 584 ? 12.914 24.047 -2.053 1 98.44 584 LYS B C 1
ATOM 10359 O O . LYS B 1 584 ? 11.711 23.953 -2.314 1 98.44 584 LYS B O 1
ATOM 10364 N N . SER B 1 585 ? 13.438 23.453 -1.06 1 98.5 585 SER B N 1
ATOM 10365 C CA . SER B 1 585 ? 12.656 22.625 -0.147 1 98.5 585 SER B CA 1
ATOM 10366 C C . SER B 1 585 ? 11.633 23.469 0.612 1 98.5 585 SER B C 1
ATOM 10368 O O . SER B 1 585 ? 10.477 23.062 0.759 1 98.5 585 SER B O 1
ATOM 10370 N N . TYR B 1 586 ? 12.039 24.594 1.117 1 98.62 586 TYR B N 1
ATOM 10371 C CA . TYR B 1 586 ? 11.109 25.484 1.815 1 98.62 586 TYR B CA 1
ATOM 10372 C C . TYR B 1 586 ? 10.016 25.969 0.877 1 98.62 586 TYR B C 1
ATOM 10374 O O . TYR B 1 586 ? 8.852 26.062 1.268 1 98.62 586 TYR B O 1
ATOM 10382 N N . GLN B 1 587 ? 10.375 26.234 -0.305 1 98.25 587 GLN B N 1
ATOM 10383 C CA . GLN B 1 587 ? 9.398 26.703 -1.283 1 98.25 587 GLN B CA 1
ATOM 10384 C C . GLN B 1 587 ? 8.383 25.609 -1.611 1 98.25 587 GLN B C 1
ATOM 10386 O O . GLN B 1 587 ? 7.188 25.875 -1.762 1 98.25 587 GLN B O 1
ATOM 10391 N N . ARG B 1 588 ? 8.883 24.422 -1.724 1 97.88 588 ARG B N 1
ATOM 10392 C CA . ARG B 1 588 ? 7.98 23.312 -1.966 1 97.88 588 ARG B CA 1
ATOM 10393 C C . ARG B 1 588 ? 7 23.141 -0.81 1 97.88 588 ARG B C 1
ATOM 10395 O O . ARG B 1 588 ? 5.832 22.812 -1.024 1 97.88 588 ARG B O 1
ATOM 10402 N N . ALA B 1 589 ? 7.488 23.297 0.364 1 98.38 589 ALA B N 1
ATOM 10403 C CA . ALA B 1 589 ? 6.617 23.234 1.534 1 98.38 589 ALA B CA 1
ATOM 10404 C C . ALA B 1 589 ? 5.512 24.281 1.453 1 98.38 589 ALA B C 1
ATOM 10406 O O . ALA B 1 589 ? 4.355 24 1.775 1 98.38 589 ALA B O 1
ATOM 10407 N N . LEU B 1 590 ? 5.852 25.453 1.001 1 97.81 590 LEU B N 1
ATOM 10408 C CA . LEU B 1 590 ? 4.902 26.562 0.928 1 97.81 590 LEU B CA 1
ATOM 10409 C C . LEU B 1 590 ? 3.93 26.375 -0.23 1 97.81 590 LEU B C 1
ATOM 10411 O O . LEU B 1 590 ? 2.811 26.891 -0.197 1 97.81 590 LEU B O 1
ATOM 10415 N N . MET B 1 591 ? 4.359 25.625 -1.227 1 96.44 591 MET B N 1
ATOM 10416 C CA . MET B 1 591 ? 3.449 25.281 -2.316 1 96.44 591 MET B CA 1
ATOM 10417 C C . MET B 1 591 ? 2.365 24.328 -1.837 1 96.44 591 MET B C 1
ATOM 10419 O O . MET B 1 591 ? 1.227 24.391 -2.305 1 96.44 591 MET B O 1
ATOM 10423 N N . VAL B 1 592 ? 2.717 23.516 -0.916 1 95.5 592 VAL B N 1
ATOM 10424 C CA . VAL B 1 592 ? 1.772 22.562 -0.349 1 95.5 592 VAL B CA 1
ATOM 10425 C C . VAL B 1 592 ? 0.843 23.281 0.632 1 95.5 592 VAL B C 1
ATOM 10427 O O . VAL B 1 592 ? -0.372 23.062 0.612 1 95.5 592 VAL B O 1
ATOM 10430 N N . ASP B 1 593 ? 1.43 24.109 1.459 1 96.19 593 ASP B N 1
ATOM 10431 C CA . ASP B 1 593 ? 0.69 24.844 2.473 1 96.19 593 ASP B CA 1
ATOM 10432 C C . ASP B 1 593 ? 1.252 26.266 2.633 1 96.19 593 ASP B C 1
ATOM 10434 O O . ASP B 1 593 ? 2.238 26.469 3.344 1 96.19 593 ASP B O 1
ATOM 10438 N N . PRO B 1 594 ? 0.581 27.172 2.131 1 96.06 594 PRO B N 1
ATOM 10439 C CA . PRO B 1 594 ? 1.066 28.547 2.223 1 96.06 594 PRO B CA 1
ATOM 10440 C C . PRO B 1 594 ? 1.047 29.094 3.65 1 96.06 594 PRO B C 1
ATOM 10442 O O . PRO B 1 594 ? 1.687 30.094 3.939 1 96.06 594 PRO B O 1
ATOM 10445 N N . ARG B 1 595 ? 0.408 28.422 4.551 1 96.94 595 ARG B N 1
ATOM 10446 C CA . ARG B 1 595 ? 0.312 28.891 5.926 1 96.94 595 ARG B CA 1
ATOM 10447 C C . ARG B 1 595 ? 1.291 28.141 6.828 1 96.94 595 ARG B C 1
ATOM 10449 O O . ARG B 1 595 ? 1.207 28.234 8.055 1 96.94 595 ARG B O 1
ATOM 10456 N N . HIS B 1 596 ? 2.158 27.438 6.223 1 97.44 596 HIS B N 1
ATOM 10457 C CA . HIS B 1 596 ? 3.18 26.719 6.973 1 97.44 596 HIS B CA 1
ATOM 10458 C C . HIS B 1 596 ? 4.297 27.656 7.422 1 97.44 596 HIS B C 1
ATOM 10460 O O . HIS B 1 596 ? 5.336 27.75 6.766 1 97.44 596 HIS B O 1
ATOM 10466 N N . TYR B 1 597 ? 4.215 28.281 8.547 1 97.81 597 TYR B N 1
ATOM 10467 C CA . TYR B 1 597 ? 5.098 29.375 8.977 1 97.81 597 TYR B CA 1
ATOM 10468 C C . TYR B 1 597 ? 6.523 28.875 9.164 1 97.81 597 TYR B C 1
ATOM 10470 O O . TYR B 1 597 ? 7.477 29.641 9.047 1 97.81 597 TYR B O 1
ATOM 10478 N N . ASN B 1 598 ? 6.688 27.531 9.422 1 97.5 598 ASN B N 1
ATOM 10479 C CA . ASN B 1 598 ? 8.023 26.969 9.602 1 97.5 598 ASN B CA 1
ATOM 10480 C C . ASN B 1 598 ? 8.883 27.172 8.359 1 97.5 598 ASN B C 1
ATOM 10482 O O . ASN B 1 598 ? 10.086 27.438 8.469 1 97.5 598 ASN B O 1
ATOM 10486 N N . ALA B 1 599 ? 8.266 27.016 7.27 1 98.5 599 ALA B N 1
ATOM 10487 C CA . ALA B 1 599 ? 9 27.203 6.02 1 98.5 599 ALA B CA 1
ATOM 10488 C C . ALA B 1 599 ? 9.297 28.672 5.762 1 98.5 599 ALA B C 1
ATOM 10490 O O . ALA B 1 599 ? 10.375 29.016 5.27 1 98.5 599 ALA B O 1
ATOM 10491 N N . TRP B 1 600 ? 8.367 29.578 6.066 1 98.56 600 TRP B N 1
ATOM 10492 C CA . TRP B 1 600 ? 8.617 31.016 5.984 1 98.56 600 TRP B CA 1
ATOM 10493 C C . TRP B 1 600 ? 9.781 31.406 6.887 1 98.56 600 TRP B C 1
ATOM 10495 O O . TRP B 1 600 ? 10.664 32.156 6.473 1 98.56 600 TRP B O 1
ATOM 10505 N N . TYR B 1 601 ? 9.734 30.922 8.031 1 97.75 601 TYR B N 1
ATOM 10506 C CA . TYR B 1 601 ? 10.789 31.172 9 1 97.75 601 TYR B CA 1
ATOM 10507 C C . TYR B 1 601 ? 12.133 30.656 8.484 1 97.75 601 TYR B C 1
ATOM 10509 O O . TYR B 1 601 ? 13.148 31.328 8.602 1 97.75 601 TYR B O 1
ATOM 10517 N N . GLY B 1 602 ? 12.102 29.469 7.895 1 98 602 GLY B N 1
ATOM 10518 C CA . GLY B 1 602 ? 13.32 28.906 7.328 1 98 602 GLY B CA 1
ATOM 10519 C C . GLY B 1 602 ? 13.922 29.766 6.234 1 98 602 GLY B C 1
ATOM 10520 O O . GLY B 1 602 ? 15.141 29.984 6.203 1 98 602 GLY B O 1
ATOM 10521 N N . LEU B 1 603 ? 13.133 30.266 5.371 1 98.44 603 LEU B N 1
ATOM 10522 C CA . LEU B 1 603 ? 13.602 31.172 4.32 1 98.44 603 LEU B CA 1
ATOM 10523 C C . LEU B 1 603 ? 14.141 32.469 4.918 1 98.44 603 LEU B C 1
ATOM 10525 O O . LEU B 1 603 ? 15.188 32.969 4.496 1 98.44 603 LEU B O 1
ATOM 10529 N N . GLY B 1 604 ? 13.422 33.031 5.887 1 98.38 604 GLY B N 1
ATOM 10530 C CA . GLY B 1 604 ? 13.891 34.219 6.559 1 98.38 604 GLY B CA 1
ATOM 10531 C C . GLY B 1 604 ? 15.266 34.062 7.191 1 98.38 604 GLY B C 1
ATOM 10532 O O . GLY B 1 604 ? 16.125 34.938 7.047 1 98.38 604 GLY B O 1
ATOM 10533 N N . MET B 1 605 ? 15.43 32.969 7.824 1 97.31 605 MET B N 1
ATOM 10534 C CA . MET B 1 605 ? 16.703 32.688 8.477 1 97.31 605 MET B CA 1
ATOM 10535 C C . MET B 1 605 ? 17.828 32.562 7.457 1 97.31 605 MET B C 1
ATOM 10537 O O . MET B 1 605 ? 18.938 33.031 7.688 1 97.31 605 MET B O 1
ATOM 10541 N N . LEU B 1 606 ? 17.5 31.859 6.441 1 97 606 LEU B N 1
ATOM 10542 C CA . LEU B 1 606 ? 18.5 31.656 5.398 1 97 606 LEU B CA 1
ATOM 10543 C C . LEU B 1 606 ? 18.906 32.969 4.762 1 97 606 LEU B C 1
ATOM 10545 O O . LEU B 1 606 ? 20.094 33.25 4.551 1 97 606 LEU B O 1
ATOM 10549 N N . TYR B 1 607 ? 18.016 33.844 4.465 1 97.5 607 TYR B N 1
ATOM 10550 C CA . TYR B 1 607 ? 18.312 35.156 3.873 1 97.5 607 TYR B CA 1
ATOM 10551 C C . TYR B 1 607 ? 19.031 36.062 4.863 1 97.5 607 TYR B C 1
ATOM 10553 O O . TYR B 1 607 ? 19.859 36.875 4.473 1 97.5 607 TYR B O 1
ATOM 10561 N N . LEU B 1 608 ? 18.656 35.906 6.109 1 96.31 608 LEU B N 1
ATOM 10562 C CA . LEU B 1 608 ? 19.391 36.656 7.137 1 96.31 608 LEU B CA 1
ATOM 10563 C C . LEU B 1 608 ? 20.875 36.25 7.141 1 96.31 608 LEU B C 1
ATOM 10565 O O . LEU B 1 608 ? 21.75 37.094 7.195 1 96.31 608 LEU B O 1
ATOM 10569 N N . HIS B 1 609 ? 21.094 34.969 7.027 1 94.62 609 HIS B N 1
ATOM 10570 C CA . HIS B 1 609 ? 22.453 34.438 6.984 1 94.62 609 HIS B CA 1
ATOM 10571 C C . HIS B 1 609 ? 23.203 34.938 5.754 1 94.62 609 HIS B C 1
ATOM 10573 O O . HIS B 1 609 ? 24.406 35.188 5.812 1 94.62 609 HIS B O 1
ATOM 10579 N N . GLN B 1 610 ? 22.453 35.125 4.754 1 95.12 610 GLN B N 1
ATOM 10580 C CA . GLN B 1 610 ? 23.047 35.594 3.506 1 95.12 610 GLN B CA 1
ATOM 10581 C C . GLN B 1 610 ? 23.109 37.125 3.455 1 95.12 610 GLN B C 1
ATOM 10583 O O . GLN B 1 610 ? 23.484 37.719 2.432 1 95.12 610 GLN B O 1
ATOM 10588 N N . GLU B 1 611 ? 22.625 37.781 4.473 1 96.19 611 GLU B N 1
ATOM 10589 C CA . GLU B 1 611 ? 22.625 39.25 4.637 1 96.19 611 GLU B CA 1
ATOM 10590 C C . GLU B 1 611 ? 21.719 39.906 3.611 1 96.19 611 GLU B C 1
ATOM 10592 O O . GLU B 1 611 ? 22.016 41 3.123 1 96.19 611 GLU B O 1
ATOM 10597 N N . LYS B 1 612 ? 20.828 39.156 3.182 1 97.25 612 LYS B N 1
ATOM 10598 C CA . LYS B 1 612 ? 19.75 39.719 2.389 1 97.25 612 LYS B CA 1
ATOM 10599 C C . LYS B 1 612 ? 18.594 40.156 3.279 1 97.25 612 LYS B C 1
ATOM 10601 O O . LYS B 1 612 ? 17.547 39.5 3.311 1 97.25 612 LYS B O 1
ATOM 10606 N N . PHE B 1 613 ? 18.703 41.281 3.893 1 97.38 613 PHE B N 1
ATOM 10607 C CA . PHE B 1 613 ? 17.891 41.656 5.039 1 97.38 613 PHE B CA 1
ATOM 10608 C C . PHE B 1 613 ? 16.469 42 4.609 1 97.38 613 PHE B C 1
ATOM 10610 O O . PHE B 1 613 ? 15.523 41.781 5.352 1 97.38 613 PHE B O 1
ATOM 10617 N N . GLU B 1 614 ? 16.312 42.562 3.375 1 97.75 614 GLU B N 1
ATOM 10618 C CA . GLU B 1 614 ? 14.969 42.875 2.895 1 97.75 614 GLU B CA 1
ATOM 10619 C C . GLU B 1 614 ? 14.141 41.594 2.729 1 97.75 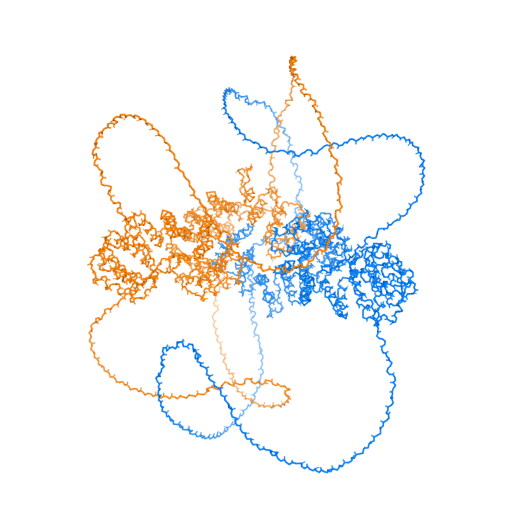614 GLU B C 1
ATOM 10621 O O . GLU B 1 614 ? 12.984 41.562 3.145 1 97.75 614 GLU B O 1
ATOM 10626 N N . PHE B 1 615 ? 14.812 40.625 2.156 1 97.75 615 PHE B N 1
ATOM 10627 C CA . PHE B 1 615 ? 14.141 39.344 1.97 1 97.75 615 PHE B CA 1
ATOM 10628 C C . PHE B 1 615 ? 13.867 38.656 3.312 1 97.75 615 PHE B C 1
ATOM 10630 O O . PHE B 1 615 ? 12.797 38.094 3.518 1 97.75 615 PHE B O 1
ATOM 10637 N N . SER B 1 616 ? 14.773 38.75 4.148 1 98.12 616 SER B N 1
ATOM 10638 C CA . SER B 1 616 ? 14.617 38.156 5.477 1 98.12 616 SER B CA 1
ATOM 10639 C C . SER B 1 616 ? 13.445 38.781 6.223 1 98.12 616 SER B C 1
ATOM 10641 O O . SER B 1 616 ? 12.594 38.062 6.762 1 98.12 616 SER B O 1
ATOM 10643 N N . GLU B 1 617 ? 13.406 40.094 6.242 1 98.25 617 GLU B N 1
ATOM 10644 C CA . GLU B 1 617 ? 12.312 40.812 6.898 1 98.25 617 GLU B CA 1
ATOM 10645 C C . GLU B 1 617 ? 10.961 40.406 6.324 1 98.25 617 GLU B C 1
ATOM 10647 O O . GLU B 1 617 ? 10.008 40.188 7.07 1 98.25 617 GLU B O 1
ATOM 10652 N N . HIS B 1 618 ? 10.945 40.312 5.004 1 98.31 618 HIS B N 1
ATOM 10653 C CA . HIS B 1 618 ? 9.703 39.938 4.34 1 98.31 618 HIS B CA 1
ATOM 10654 C C . HIS B 1 618 ? 9.227 38.562 4.797 1 98.31 618 HIS B C 1
ATOM 10656 O O . HIS B 1 618 ? 8.055 38.406 5.133 1 98.31 618 HIS B O 1
ATOM 10662 N N . HIS B 1 619 ? 10.102 37.656 4.77 1 98.44 619 HIS B N 1
ATOM 10663 C CA . HIS B 1 619 ? 9.734 36.281 5.086 1 98.44 619 HIS B CA 1
ATOM 10664 C C . HIS B 1 619 ? 9.398 36.125 6.566 1 98.44 619 HIS B C 1
ATOM 10666 O O . HIS B 1 619 ? 8.5 35.344 6.926 1 98.44 619 HIS B O 1
ATOM 10672 N N . PHE B 1 620 ? 10.031 36.812 7.469 1 98.38 620 PHE B N 1
ATOM 10673 C CA . PHE B 1 620 ? 9.664 36.781 8.875 1 98.38 620 PHE B CA 1
ATOM 10674 C C . PHE B 1 620 ? 8.297 37.438 9.086 1 98.38 620 PHE B C 1
ATOM 10676 O O . PHE B 1 620 ? 7.516 37 9.938 1 98.38 620 PHE B O 1
ATOM 10683 N N . ARG B 1 621 ? 8.055 38.469 8.336 1 98.06 621 ARG B N 1
ATOM 10684 C CA . ARG B 1 621 ? 6.762 39.125 8.438 1 98.06 621 ARG B CA 1
ATOM 10685 C C . ARG B 1 621 ? 5.633 38.188 8 1 98.06 621 ARG B C 1
ATOM 10687 O O . ARG B 1 621 ? 4.555 38.188 8.594 1 98.06 621 ARG B O 1
ATOM 10694 N N . MET B 1 622 ? 5.926 37.438 6.957 1 98.06 622 MET B N 1
ATOM 10695 C CA . MET B 1 622 ? 4.945 36.469 6.512 1 98.06 622 MET B CA 1
ATOM 10696 C C . MET B 1 622 ? 4.715 35.406 7.586 1 98.06 622 MET B C 1
ATOM 10698 O O . MET B 1 622 ? 3.572 35.031 7.848 1 98.06 622 MET B O 1
ATOM 10702 N N . ALA B 1 623 ? 5.758 34.906 8.18 1 98.25 623 ALA B N 1
ATOM 10703 C CA . ALA B 1 623 ? 5.645 33.969 9.273 1 98.25 623 ALA B CA 1
ATOM 10704 C C . ALA B 1 623 ? 4.863 34.531 10.445 1 98.25 623 ALA B C 1
ATOM 10706 O O . ALA B 1 623 ? 4.035 33.875 11.055 1 98.25 623 ALA B O 1
ATOM 10707 N N . PHE B 1 624 ? 5.078 35.812 10.711 1 96.69 624 PHE B N 1
ATOM 10708 C CA . PHE B 1 624 ? 4.441 36.5 11.82 1 96.69 624 PHE B CA 1
ATOM 10709 C C . PHE B 1 624 ? 2.943 36.656 11.586 1 96.69 624 PHE B C 1
ATOM 10711 O O . PHE B 1 624 ? 2.148 36.531 12.523 1 96.69 624 PHE B O 1
ATOM 10718 N N . ARG B 1 625 ? 2.543 36.875 10.422 1 97 625 ARG B N 1
ATOM 10719 C CA . ARG B 1 625 ? 1.131 37 10.078 1 97 625 ARG B CA 1
ATOM 10720 C C . ARG B 1 625 ? 0.385 35.688 10.336 1 97 625 ARG B C 1
ATOM 10722 O O . ARG B 1 625 ? -0.79 35.688 10.711 1 97 625 ARG B O 1
ATOM 10729 N N . ILE B 1 626 ? 1.043 34.625 10.18 1 97.38 626 ILE B N 1
ATOM 10730 C CA . ILE B 1 626 ? 0.438 33.312 10.344 1 97.38 626 ILE B CA 1
ATOM 10731 C C . ILE B 1 626 ? 0.439 32.906 11.82 1 97.38 626 ILE B C 1
ATOM 10733 O O . ILE B 1 626 ? -0.573 32.438 12.344 1 97.38 626 ILE B O 1
ATOM 10737 N N . ASN B 1 627 ? 1.576 33.125 12.477 1 96.44 627 ASN B N 1
ATOM 10738 C CA . ASN B 1 627 ? 1.73 32.875 13.898 1 96.44 627 ASN B CA 1
ATOM 10739 C C . ASN B 1 627 ? 2.156 34.125 14.664 1 96.44 627 ASN B C 1
ATOM 10741 O O . ASN B 1 627 ? 3.318 34.25 15.047 1 96.44 627 ASN B O 1
ATOM 10745 N N . PRO B 1 628 ? 1.234 34.906 15.023 1 93.62 628 PRO B N 1
ATOM 10746 C CA . PRO B 1 628 ? 1.559 36.219 15.625 1 93.62 628 PRO B CA 1
ATOM 10747 C C . PRO B 1 628 ? 1.995 36.094 17.078 1 93.62 628 PRO B C 1
ATOM 10749 O O . PRO B 1 628 ? 2.535 37.031 17.656 1 93.62 628 PRO B O 1
ATOM 10752 N N . LYS B 1 629 ? 1.869 35 17.656 1 91.5 629 LYS B N 1
ATOM 10753 C CA . LYS B 1 629 ? 2.16 34.844 19.078 1 91.5 629 LYS B CA 1
ATOM 10754 C C . LYS B 1 629 ? 3.531 34.219 19.297 1 91.5 629 LYS B C 1
ATOM 10756 O O . LYS B 1 629 ? 3.949 34.031 20.438 1 91.5 629 LYS B O 1
ATOM 10761 N N . SER B 1 630 ? 4.234 34.062 18.25 1 93.94 630 SER B N 1
ATOM 10762 C CA . SER B 1 630 ? 5.539 33.406 18.375 1 93.94 630 SER B CA 1
ATOM 10763 C C . SER B 1 630 ? 6.621 34.438 18.734 1 93.94 630 SER B C 1
ATOM 10765 O O . SER B 1 630 ? 6.969 35.281 17.938 1 93.94 630 SER B O 1
ATOM 10767 N N . SER B 1 631 ? 7.18 34.281 19.906 1 95.06 631 SER B N 1
ATOM 10768 C CA . SER B 1 631 ? 8.266 35.125 20.375 1 95.06 631 SER B CA 1
ATOM 10769 C C . SER B 1 631 ? 9.508 34.969 19.516 1 95.06 631 SER B C 1
ATOM 10771 O O . SER B 1 631 ? 10.227 35.938 19.266 1 95.06 631 SER B O 1
ATOM 10773 N N . VAL B 1 632 ? 9.719 33.812 19.031 1 94 632 VAL B N 1
ATOM 10774 C CA . VAL B 1 632 ? 10.898 33.5 18.234 1 94 632 VAL B CA 1
ATOM 10775 C C . VAL B 1 632 ? 10.828 34.25 16.906 1 94 632 VAL B C 1
ATOM 10777 O O . VAL B 1 632 ? 11.789 34.906 16.484 1 94 632 VAL B O 1
ATOM 10780 N N . ILE B 1 633 ? 9.734 34.188 16.25 1 96.31 633 ILE B N 1
ATOM 10781 C CA . ILE B 1 633 ? 9.562 34.844 14.969 1 96.31 633 ILE B CA 1
ATOM 10782 C C . ILE B 1 633 ? 9.719 36.375 15.156 1 96.31 633 ILE B C 1
ATOM 10784 O O . ILE B 1 633 ? 10.398 37.031 14.375 1 96.31 633 ILE B O 1
ATOM 10788 N N . LEU B 1 634 ? 9.109 36.906 16.219 1 96.5 634 LEU B N 1
ATOM 10789 C CA . LEU B 1 634 ? 9.188 38.344 16.516 1 96.5 634 LEU B CA 1
ATOM 10790 C C . LEU B 1 634 ? 10.625 38.75 16.766 1 96.5 634 LEU B C 1
ATOM 10792 O O . LEU B 1 634 ? 11.047 39.812 16.328 1 96.5 634 LEU B O 1
ATOM 10796 N N . SER B 1 635 ? 11.367 37.938 17.469 1 96.19 635 SER B N 1
ATOM 10797 C CA . SER B 1 635 ? 12.758 38.25 17.797 1 96.19 635 SER B CA 1
ATOM 10798 C C . SER B 1 635 ? 13.586 38.406 16.516 1 96.19 635 SER B C 1
ATOM 10800 O O . SER B 1 635 ? 14.352 39.375 16.391 1 96.19 635 SER B O 1
ATOM 10802 N N . TYR B 1 636 ? 13.383 37.562 15.594 1 96.69 636 TYR B N 1
ATOM 10803 C CA . TYR B 1 636 ? 14.172 37.625 14.367 1 96.69 636 TYR B CA 1
ATOM 10804 C C . TYR B 1 636 ? 13.664 38.719 13.438 1 96.69 636 TYR B C 1
ATOM 10806 O O . TYR B 1 636 ? 14.445 39.344 12.711 1 96.69 636 TYR B O 1
ATOM 10814 N N . LEU B 1 637 ? 12.352 38.906 13.453 1 97.75 637 LEU B N 1
ATOM 10815 C CA . LEU B 1 637 ? 11.82 40.031 12.711 1 97.75 637 LEU B CA 1
ATOM 10816 C C . LEU B 1 637 ? 12.422 41.344 13.211 1 97.75 637 LEU B C 1
ATOM 10818 O O . LEU B 1 637 ? 12.828 42.188 12.406 1 97.75 637 LEU B O 1
ATOM 10822 N N . GLY B 1 638 ? 12.492 41.531 14.555 1 97.62 638 GLY B N 1
ATOM 10823 C CA . GLY B 1 638 ? 13.117 42.719 15.141 1 97.62 638 GLY B CA 1
ATOM 10824 C C . GLY B 1 638 ? 14.578 42.844 14.75 1 97.62 638 GLY B C 1
ATOM 10825 O O . GLY B 1 638 ? 15.039 43.969 14.477 1 97.62 638 GLY B O 1
ATOM 10826 N N . THR B 1 639 ? 15.281 41.75 14.75 1 96.69 639 THR B N 1
ATOM 10827 C CA . THR B 1 639 ? 16.688 41.75 14.359 1 96.69 639 THR B CA 1
ATOM 10828 C C . THR B 1 639 ? 16.844 42.156 12.898 1 96.69 639 THR B C 1
ATOM 10830 O O . THR B 1 639 ? 17.719 42.969 12.57 1 96.69 639 THR B O 1
ATOM 10833 N N . ALA B 1 640 ? 16.047 41.594 12.031 1 97.31 640 ALA B N 1
ATOM 10834 C CA . ALA B 1 640 ? 16.094 41.969 10.609 1 97.31 640 ALA B CA 1
ATOM 10835 C C . ALA B 1 640 ? 15.812 43.438 10.398 1 97.31 640 ALA B C 1
ATOM 10837 O O . ALA B 1 640 ? 16.453 44.094 9.57 1 97.31 640 ALA B O 1
ATOM 10838 N N . LEU B 1 641 ? 14.883 44 11.156 1 97.81 641 LEU B N 1
ATOM 10839 C CA . LEU B 1 641 ? 14.539 45.438 11.07 1 97.81 641 LEU B CA 1
ATOM 10840 C C . LEU B 1 641 ? 15.711 46.312 11.5 1 97.81 641 LEU B C 1
ATOM 10842 O O . LEU B 1 641 ? 15.984 47.344 10.883 1 97.81 641 LEU B O 1
ATOM 10846 N N . HIS B 1 642 ? 16.406 45.844 12.5 1 97 642 HIS B N 1
ATOM 10847 C CA . HIS B 1 642 ? 17.594 46.562 12.961 1 97 642 HIS B CA 1
ATOM 10848 C C . HIS B 1 642 ? 18.672 46.625 11.891 1 97 642 HIS B C 1
ATOM 10850 O O . HIS B 1 642 ? 19.281 47.656 11.656 1 97 642 HIS B O 1
ATOM 10856 N N . PHE B 1 643 ? 18.844 45.531 11.211 1 96.44 643 PHE B N 1
ATOM 10857 C CA . PHE B 1 643 ? 19.875 45.469 10.172 1 96.44 643 PHE B CA 1
ATOM 10858 C C . PHE B 1 643 ? 19.469 46.312 8.969 1 96.44 643 PHE B C 1
ATOM 10860 O O . PHE B 1 643 ? 20.344 46.781 8.219 1 96.44 643 PHE B O 1
ATOM 10867 N N . LEU B 1 644 ? 18.234 46.594 8.812 1 97.12 644 LEU B N 1
ATOM 10868 C CA . LEU B 1 644 ? 17.734 47.469 7.758 1 97.12 644 LEU B CA 1
ATOM 10869 C C . LEU B 1 644 ? 17.75 48.938 8.211 1 97.12 644 LEU B C 1
ATOM 10871 O O . LEU B 1 644 ? 17.203 49.812 7.539 1 97.12 644 LEU B O 1
ATOM 10875 N N . LYS B 1 645 ? 18.312 49.188 9.406 1 95.81 645 LYS B N 1
ATOM 10876 C CA . LYS B 1 645 ? 18.484 50.531 9.992 1 95.81 645 LYS B CA 1
ATOM 10877 C C . LYS B 1 645 ? 17.141 51.094 10.438 1 95.81 645 LYS B C 1
ATOM 10879 O O . LYS B 1 645 ? 16.984 52.312 10.531 1 95.81 645 LYS B O 1
ATOM 10884 N N . ARG B 1 646 ? 16.203 50.25 10.602 1 97.44 646 ARG B N 1
ATOM 10885 C CA . ARG B 1 646 ? 14.938 50.594 11.234 1 97.44 646 ARG B CA 1
ATOM 10886 C C . ARG B 1 646 ? 14.906 50.156 12.688 1 97.44 646 ARG B C 1
ATOM 10888 O O . ARG B 1 646 ? 14.008 49.406 13.094 1 97.44 646 ARG B O 1
ATOM 10895 N N . SER B 1 647 ? 15.773 50.625 13.492 1 97.06 647 SER B N 1
ATOM 10896 C CA . SER B 1 647 ? 16.078 50.125 14.828 1 97.06 647 SER B CA 1
ATOM 10897 C C . SER B 1 647 ? 14.945 50.438 15.805 1 97.06 647 SER B C 1
ATOM 10899 O O . SER B 1 647 ? 14.664 49.625 16.703 1 97.06 647 SER B O 1
ATOM 10901 N N . GLU B 1 648 ? 14.336 51.594 15.617 1 96.69 648 GLU B N 1
ATOM 10902 C CA . GLU B 1 648 ? 13.25 51.938 16.531 1 96.69 648 GLU B CA 1
ATOM 10903 C C . GLU B 1 648 ? 12.078 50.969 16.391 1 96.69 648 GLU B C 1
ATOM 10905 O O . GLU B 1 648 ? 11.484 50.531 17.375 1 96.69 648 GLU B O 1
ATOM 10910 N N . GLU B 1 649 ? 11.805 50.688 15.141 1 97.19 649 GLU B N 1
ATOM 10911 C CA . GLU B 1 649 ? 10.781 49.688 14.891 1 97.19 649 GLU B CA 1
ATOM 10912 C C . GLU B 1 649 ? 11.195 48.312 15.445 1 97.19 649 GLU B C 1
ATOM 10914 O O . GLU B 1 649 ? 10.367 47.594 15.984 1 97.19 649 GLU B O 1
ATOM 10919 N N . GLY B 1 650 ? 12.414 47.969 15.25 1 97.62 650 GLY B N 1
ATOM 10920 C CA . GLY B 1 650 ? 12.945 46.75 15.789 1 97.62 650 GLY B CA 1
ATOM 10921 C C . GLY B 1 650 ? 12.781 46.625 17.297 1 97.62 650 GLY B C 1
ATOM 10922 O O . GLY B 1 650 ? 12.422 45.562 17.812 1 97.62 650 GLY B O 1
ATOM 10923 N N . LEU B 1 651 ? 13.023 47.719 17.984 1 97.38 651 LEU B N 1
ATOM 10924 C CA . LEU B 1 651 ? 12.891 47.75 19.438 1 97.38 651 LEU B CA 1
ATOM 10925 C C . LEU B 1 651 ? 11.445 47.5 19.844 1 97.38 651 LEU B C 1
ATOM 10927 O O . LEU B 1 651 ? 11.195 46.781 20.828 1 97.38 651 LEU B O 1
ATOM 10931 N N . ALA B 1 652 ? 10.586 48.062 19.094 1 97.19 652 ALA B N 1
ATOM 10932 C CA . ALA B 1 652 ? 9.164 47.875 19.391 1 97.19 652 ALA B CA 1
ATOM 10933 C C . ALA B 1 652 ? 8.758 46.438 19.219 1 97.19 652 ALA B C 1
ATOM 10935 O O . ALA B 1 652 ? 7.98 45.906 20.031 1 97.19 652 ALA B O 1
ATOM 10936 N N . VAL B 1 653 ? 9.258 45.844 18.188 1 97.38 653 VAL B N 1
ATOM 10937 C CA . VAL B 1 653 ? 8.961 44.438 17.906 1 97.38 653 VAL B CA 1
ATOM 10938 C C . VAL B 1 653 ? 9.562 43.562 19 1 97.38 653 VAL B C 1
ATOM 10940 O O . VAL B 1 653 ? 8.961 42.562 19.391 1 97.38 653 VAL B O 1
ATOM 10943 N N . MET B 1 654 ? 10.711 43.906 19.484 1 97.12 654 MET B N 1
ATOM 10944 C CA . MET B 1 654 ? 11.352 43.156 20.531 1 97.12 654 MET B CA 1
ATOM 10945 C C . MET B 1 654 ? 10.531 43.188 21.828 1 97.12 654 MET B C 1
ATOM 10947 O O . MET B 1 654 ? 10.445 42.188 22.547 1 97.12 654 MET B O 1
ATOM 10951 N N . GLU B 1 655 ? 9.977 44.25 22.062 1 96.44 655 GLU B N 1
ATOM 10952 C CA . GLU B 1 655 ? 9.125 44.375 23.25 1 96.44 655 GLU B CA 1
ATOM 10953 C C . GLU B 1 655 ? 7.918 43.438 23.156 1 96.44 655 GLU B C 1
ATOM 10955 O O . GLU B 1 655 ? 7.531 42.812 24.141 1 96.44 655 GLU B O 1
ATOM 10960 N N . LYS B 1 656 ? 7.363 43.406 22 1 96.25 656 LYS B N 1
ATOM 10961 C CA . LYS B 1 656 ? 6.258 42.5 21.766 1 96.25 656 LYS B CA 1
ATOM 10962 C C . LYS B 1 656 ? 6.707 41.031 21.938 1 96.25 656 LYS B C 1
ATOM 10964 O O . LYS B 1 656 ? 5.957 40.219 22.453 1 96.25 656 LYS B O 1
ATOM 10969 N N . ALA B 1 657 ? 7.902 40.75 21.469 1 96.75 657 ALA B N 1
ATOM 10970 C CA . ALA B 1 657 ? 8.453 39.375 21.562 1 96.75 657 ALA B CA 1
ATOM 10971 C C . ALA B 1 657 ? 8.617 38.969 23.031 1 96.75 657 ALA B C 1
ATOM 10973 O O . ALA B 1 657 ? 8.344 37.844 23.391 1 96.75 657 ALA B O 1
ATOM 10974 N N . ILE B 1 658 ? 9.102 39.875 23.875 1 95.44 658 ILE B N 1
ATOM 10975 C CA . ILE B 1 658 ? 9.32 39.625 25.297 1 95.44 658 ILE B CA 1
ATOM 10976 C C . ILE B 1 658 ? 7.98 39.344 25.969 1 95.44 658 ILE B C 1
ATOM 10978 O O . ILE B 1 658 ? 7.879 38.469 26.828 1 95.44 658 ILE B O 1
ATOM 10982 N N . LEU B 1 659 ? 6.969 40.062 25.578 1 93.81 659 LEU B N 1
ATOM 10983 C CA . LEU B 1 659 ? 5.641 39.906 26.172 1 93.81 659 LEU B CA 1
ATOM 10984 C C . LEU B 1 659 ? 4.996 38.594 25.734 1 93.81 659 LEU B C 1
ATOM 10986 O O . LEU B 1 659 ? 4.242 38 26.484 1 93.81 659 LEU B O 1
ATOM 10990 N N . ALA B 1 660 ? 5.316 38.156 24.531 1 91.75 660 ALA B N 1
ATOM 10991 C CA . ALA B 1 660 ? 4.723 36.969 23.969 1 91.75 660 ALA B CA 1
ATOM 10992 C C . ALA B 1 660 ? 5.188 35.719 24.734 1 91.75 660 ALA B C 1
ATOM 10994 O O . ALA B 1 660 ? 4.426 34.75 24.891 1 91.75 660 ALA B O 1
ATOM 10995 N N . ASP B 1 661 ? 6.422 35.719 25.125 1 91.62 661 ASP B N 1
ATOM 10996 C CA . ASP B 1 661 ? 6.973 34.625 25.891 1 91.62 661 ASP B CA 1
ATOM 10997 C C . ASP B 1 661 ? 8.062 35.094 26.844 1 91.62 661 ASP B C 1
ATOM 10999 O O . ASP B 1 661 ? 9.219 35.281 26.438 1 91.62 661 ASP B O 1
ATOM 11003 N N . LYS B 1 662 ? 7.742 35.062 28.016 1 88.06 662 LYS B N 1
ATOM 11004 C CA . LYS B 1 662 ? 8.672 35.594 29.016 1 88.06 662 LYS B CA 1
ATOM 11005 C C . LYS B 1 662 ? 9.812 34.625 29.266 1 88.06 662 LYS B C 1
ATOM 11007 O O . LYS B 1 662 ? 10.883 35 29.75 1 88.06 662 LYS B O 1
ATOM 11012 N N . LYS B 1 663 ? 9.609 33.438 28.938 1 87.38 663 LYS B N 1
ATOM 11013 C CA . LYS B 1 663 ? 10.633 32.406 29.156 1 87.38 663 LYS B CA 1
ATOM 11014 C C . LYS B 1 663 ? 11.703 32.438 28.078 1 87.38 663 LYS B C 1
ATOM 11016 O O . LYS B 1 663 ? 12.805 31.938 28.266 1 87.38 663 LYS B O 1
ATOM 11021 N N . ASN B 1 664 ? 11.359 33.094 27 1 89.94 664 ASN B N 1
ATOM 11022 C CA . ASN B 1 664 ? 12.328 33.281 25.922 1 89.94 664 ASN B CA 1
ATOM 11023 C C . ASN B 1 664 ? 13.211 34.5 26.172 1 89.94 664 ASN B C 1
ATOM 11025 O O . ASN B 1 664 ? 12.734 35.625 26.156 1 89.94 664 ASN B O 1
ATOM 11029 N N . LEU B 1 665 ? 14.5 34.312 26.297 1 92.19 665 LEU B N 1
ATOM 11030 C CA . LEU B 1 665 ? 15.391 35.375 26.719 1 92.19 665 LEU B CA 1
ATOM 11031 C C . LEU B 1 665 ? 16.062 36.031 25.5 1 92.19 665 LEU B C 1
ATOM 11033 O O . LEU B 1 665 ? 16.672 37.094 25.625 1 92.19 665 LEU B O 1
ATOM 11037 N N . LEU B 1 666 ? 15.844 35.469 24.359 1 91.56 666 LEU B N 1
ATOM 11038 C CA . LEU B 1 666 ? 16.516 35.969 23.156 1 91.56 666 LEU B CA 1
ATOM 11039 C C . LEU B 1 666 ? 16.078 37.375 22.828 1 91.56 666 LEU B C 1
ATOM 11041 O O . LEU B 1 666 ? 16.922 38.219 22.516 1 91.56 666 LEU B O 1
ATOM 11045 N N . PRO B 1 667 ? 14.82 37.656 22.891 1 95.31 667 PRO B N 1
ATOM 11046 C CA . PRO B 1 667 ? 14.406 39.031 22.562 1 95.31 667 PRO B CA 1
ATOM 11047 C C . PRO B 1 667 ? 15 40.062 23.5 1 95.31 667 PRO B C 1
ATOM 11049 O O . PRO B 1 667 ? 15.297 41.188 23.078 1 95.31 667 PRO B O 1
ATOM 11052 N N . MET B 1 668 ? 15.203 39.719 24.75 1 95.5 668 MET B N 1
ATOM 11053 C CA . MET B 1 668 ? 15.82 40.656 25.688 1 95.5 668 MET B CA 1
ATOM 11054 C C . MET B 1 668 ? 17.266 40.938 25.312 1 95.5 668 MET B C 1
ATOM 11056 O O . MET B 1 668 ? 17.719 42.062 25.344 1 95.5 668 MET B O 1
ATOM 11060 N N . TYR B 1 669 ? 17.969 39.938 25.016 1 95.31 669 TYR B N 1
ATOM 11061 C CA . TYR B 1 669 ? 19.359 40.062 24.594 1 95.31 669 TYR B CA 1
ATOM 11062 C C . TYR B 1 669 ? 19.469 40.906 23.328 1 95.31 669 TYR B C 1
ATOM 11064 O O . TYR B 1 669 ? 20.312 41.781 23.25 1 95.31 669 TYR B O 1
ATOM 11072 N N . GLN B 1 670 ? 18.625 40.688 22.406 1 95.44 670 GLN B N 1
ATOM 11073 C CA . GLN B 1 670 ? 18.641 41.406 21.141 1 95.44 670 GLN B CA 1
ATOM 11074 C C . GLN B 1 670 ? 18.219 42.875 21.344 1 95.44 670 GLN B C 1
ATOM 11076 O O . GLN B 1 670 ? 18.734 43.75 20.672 1 95.44 670 GLN B O 1
ATOM 11081 N N . LYS B 1 671 ? 17.234 43.031 22.203 1 96.88 671 LYS B N 1
ATOM 11082 C CA . LYS B 1 671 ? 16.844 44.375 22.562 1 96.88 671 LYS B CA 1
ATOM 11083 C C . LYS B 1 671 ? 18.047 45.188 23.094 1 96.88 671 LYS B C 1
ATOM 11085 O O . LYS B 1 671 ? 18.266 46.312 22.688 1 96.88 671 LYS B O 1
ATOM 11090 N N . ALA B 1 672 ? 18.828 44.531 23.953 1 96.94 672 ALA B N 1
ATOM 11091 C CA . ALA B 1 672 ? 20.016 45.188 24.5 1 96.94 672 ALA B CA 1
ATOM 11092 C C . ALA B 1 672 ? 21.031 45.5 23.406 1 96.94 672 ALA B C 1
ATOM 11094 O O . ALA B 1 672 ? 21.656 46.531 23.406 1 96.94 672 ALA B O 1
ATOM 11095 N N . ASN B 1 673 ? 21.172 44.625 22.516 1 95.25 673 ASN B N 1
ATOM 11096 C CA . ASN B 1 673 ? 22.078 44.812 21.391 1 95.25 673 ASN B CA 1
ATOM 11097 C C . ASN B 1 673 ? 21.656 46 20.531 1 95.25 673 ASN B C 1
ATOM 11099 O O . ASN B 1 673 ? 22.5 46.781 20.078 1 95.25 673 ASN B O 1
ATOM 11103 N N . ILE B 1 674 ? 20.406 46.062 20.266 1 96.31 674 ILE B N 1
ATOM 11104 C CA . ILE B 1 674 ? 19.875 47.156 19.453 1 96.31 674 ILE B CA 1
ATOM 11105 C C . ILE B 1 674 ? 20.078 48.5 20.188 1 96.31 674 ILE B C 1
ATOM 11107 O O . ILE B 1 674 ? 20.484 49.469 19.594 1 96.31 674 ILE B O 1
ATOM 11111 N N . LEU B 1 675 ? 19.844 48.469 21.469 1 97.25 675 LEU B N 1
ATOM 11112 C CA . LEU B 1 675 ? 20.016 49.656 22.281 1 97.25 675 LEU B CA 1
ATOM 11113 C C . LEU B 1 675 ? 21.484 50.094 22.297 1 97.25 675 LEU B C 1
ATOM 11115 O O . LEU B 1 675 ? 21.781 51.281 22.234 1 97.25 675 LEU B O 1
ATOM 11119 N N . MET B 1 676 ? 22.328 49.188 22.375 1 95.31 676 MET B N 1
ATOM 11120 C CA . MET B 1 676 ? 23.766 49.469 22.312 1 95.31 676 MET B CA 1
ATOM 11121 C C . MET B 1 676 ? 24.141 50.125 20.984 1 95.31 676 MET B C 1
ATOM 11123 O O . MET B 1 676 ? 24.906 51.094 20.953 1 95.31 676 MET B O 1
ATOM 11127 N N . SER B 1 677 ? 23.562 49.625 19.938 1 94.12 677 SER B N 1
ATOM 11128 C CA . SER B 1 677 ? 23.844 50.125 18.609 1 94.12 677 SER B CA 1
ATOM 11129 C C . SER B 1 677 ? 23.328 51.562 18.469 1 94.12 677 SER B C 1
ATOM 11131 O O . SER B 1 677 ? 23.875 52.344 17.703 1 94.12 677 SER B O 1
ATOM 11133 N N . LEU B 1 678 ? 22.312 51.875 19.25 1 95.19 678 LEU B N 1
ATOM 11134 C CA . LEU B 1 678 ? 21.734 53.219 19.234 1 95.19 678 LEU B CA 1
ATOM 11135 C C . LEU B 1 678 ? 22.422 54.125 20.266 1 95.19 678 LEU B C 1
ATOM 11137 O O . LEU B 1 678 ? 22 55.281 20.469 1 95.19 678 LEU B O 1
ATOM 11141 N N . GLU B 1 679 ? 23.406 53.594 20.969 1 94.81 679 GLU B N 1
ATOM 11142 C CA . GLU B 1 679 ? 24.203 54.281 21.984 1 94.81 679 GLU B CA 1
ATOM 11143 C C . GLU B 1 679 ? 23.359 54.656 23.188 1 94.81 679 GLU B C 1
ATOM 11145 O O . GLU B 1 679 ? 23.609 55.688 23.828 1 94.81 679 GLU B O 1
ATOM 11150 N N . ARG B 1 680 ? 22.328 53.938 23.281 1 96.94 680 ARG B N 1
ATOM 11151 C CA . ARG B 1 680 ? 21.547 54.062 24.5 1 96.94 680 ARG B CA 1
ATOM 11152 C C . ARG B 1 680 ? 22.031 53.062 25.562 1 96.94 680 ARG B C 1
ATOM 11154 O O . ARG B 1 680 ? 21.312 52.125 25.906 1 96.94 680 ARG B O 1
ATOM 11161 N N . PHE B 1 681 ? 23.141 53.312 26.109 1 96.69 681 PHE B N 1
ATOM 11162 C CA . PHE B 1 681 ? 23.922 52.375 26.906 1 96.69 681 PHE B CA 1
ATOM 11163 C C . PHE B 1 681 ? 23.25 52.094 28.25 1 96.69 681 PHE B C 1
ATOM 11165 O O . PHE B 1 681 ? 23.234 50.969 28.719 1 96.69 681 PHE B O 1
ATOM 11172 N N . ASP B 1 682 ? 22.688 53.156 28.812 1 96.69 682 ASP B N 1
ATOM 11173 C CA . ASP B 1 682 ? 22.062 53 30.109 1 96.69 682 ASP B CA 1
ATOM 11174 C C . ASP B 1 682 ? 20.859 52.031 30.031 1 96.69 682 ASP B C 1
ATOM 11176 O O . ASP B 1 682 ? 20.703 51.156 30.891 1 96.69 682 ASP B O 1
ATOM 11180 N N . GLU B 1 683 ? 20.094 52.312 29 1 97.19 683 GLU B N 1
ATOM 11181 C CA . GLU B 1 683 ? 18.922 51.438 28.797 1 97.19 683 GLU B CA 1
ATOM 11182 C C . GLU B 1 683 ? 19.359 50 28.516 1 97.19 683 GLU B C 1
ATOM 11184 O O . GLU B 1 683 ? 18.719 49.062 28.984 1 97.19 683 GLU B O 1
ATOM 11189 N N . ALA B 1 684 ? 20.312 49.812 27.703 1 97.62 684 ALA B N 1
ATOM 11190 C CA . ALA B 1 684 ? 20.828 48.5 27.359 1 97.62 684 ALA B CA 1
ATOM 11191 C C . ALA B 1 684 ? 21.297 47.75 28.609 1 97.62 684 ALA B C 1
ATOM 11193 O O . ALA B 1 684 ? 21.016 46.562 28.781 1 97.62 684 ALA B O 1
ATOM 11194 N N . LEU B 1 685 ? 22.078 48.469 29.469 1 96.81 685 LEU B N 1
ATOM 11195 C CA . LEU B 1 685 ? 22.594 47.875 30.688 1 96.81 685 LEU B CA 1
ATOM 11196 C C . LEU B 1 685 ? 21.469 47.5 31.625 1 96.81 685 LEU B C 1
ATOM 11198 O O . LEU B 1 685 ? 21.562 46.5 32.344 1 96.81 685 LEU B O 1
ATOM 11202 N N . GLU B 1 686 ? 20.438 48.25 31.625 1 97.06 686 GLU B N 1
ATOM 11203 C CA . GLU B 1 686 ? 19.266 47.938 32.438 1 97.06 686 GLU B CA 1
ATOM 11204 C C . GLU B 1 686 ? 18.656 46.625 32 1 97.06 686 GLU B C 1
ATOM 11206 O O . GLU B 1 686 ? 18.297 45.781 32.844 1 97.06 686 GLU B O 1
ATOM 11211 N N . VAL B 1 687 ? 18.469 46.438 30.688 1 96.69 687 VAL B N 1
ATOM 11212 C CA . VAL B 1 687 ? 17.906 45.219 30.125 1 96.69 687 VAL B CA 1
ATOM 11213 C C . VAL B 1 687 ? 18.828 44.031 30.453 1 96.69 687 VAL B C 1
ATOM 11215 O O . VAL B 1 687 ? 18.344 42.969 30.812 1 96.69 687 VAL B O 1
ATOM 11218 N N . LEU B 1 688 ? 20.109 44.219 30.328 1 96.75 688 LEU B N 1
ATOM 11219 C CA . LEU B 1 688 ? 21.078 43.125 30.547 1 96.75 688 LEU B CA 1
ATOM 11220 C C . LEU B 1 688 ? 21.141 42.75 32.031 1 96.75 688 LEU B C 1
ATOM 11222 O O . LEU B 1 688 ? 21.359 41.594 32.375 1 96.75 688 LEU B O 1
ATOM 11226 N N . ASP B 1 689 ? 20.938 43.719 32.844 1 95.56 689 ASP B N 1
ATOM 11227 C CA . ASP B 1 689 ? 20.906 43.438 34.281 1 95.56 689 ASP B CA 1
ATOM 11228 C C . ASP B 1 689 ? 19.734 42.531 34.625 1 95.56 689 ASP B C 1
ATOM 11230 O O . ASP B 1 689 ? 19.875 41.656 35.469 1 95.56 689 ASP B O 1
ATOM 11234 N N . GLU B 1 690 ? 18.688 42.812 34.031 1 94.81 690 GLU B N 1
ATOM 11235 C CA . GLU B 1 690 ? 17.531 41.938 34.219 1 94.81 690 GLU B CA 1
ATOM 11236 C C . GLU B 1 690 ? 17.812 40.562 33.625 1 94.81 690 GLU B C 1
ATOM 11238 O O . GLU B 1 690 ? 17.469 39.531 34.25 1 94.81 690 GLU B O 1
ATOM 11243 N N . LEU B 1 691 ? 18.391 40.562 32.438 1 94.69 691 LEU B N 1
ATOM 11244 C CA . LEU B 1 691 ? 18.688 39.312 31.75 1 94.69 691 LEU B CA 1
ATOM 11245 C C . LEU B 1 691 ? 19.656 38.469 32.531 1 94.69 691 LEU B C 1
ATOM 11247 O O . LEU B 1 691 ? 19.547 37.219 32.531 1 94.69 691 LEU B O 1
ATOM 11251 N N . LYS B 1 692 ? 20.547 39.062 33.219 1 92.56 692 LYS B N 1
ATOM 11252 C CA . LYS B 1 692 ? 21.547 38.375 34.031 1 92.56 692 LYS B CA 1
ATOM 11253 C C . LYS B 1 692 ? 20.875 37.594 35.156 1 92.56 692 LYS B C 1
ATOM 11255 O O . LYS B 1 692 ? 21.391 36.562 35.594 1 92.56 692 LYS B O 1
ATOM 11260 N N . GLU B 1 693 ? 19.797 38.031 35.625 1 93 693 GLU B N 1
ATOM 11261 C CA . GLU B 1 693 ? 19.062 37.375 36.719 1 93 693 GLU B CA 1
ATOM 11262 C C . GLU B 1 693 ? 18.406 36.094 36.219 1 93 693 GLU B C 1
ATOM 11264 O O . GLU B 1 693 ? 18.344 35.094 36.938 1 93 693 GLU B O 1
ATOM 11269 N N . TYR B 1 694 ? 17.984 36.219 35 1 91.81 694 TYR B N 1
ATOM 11270 C CA . TYR B 1 694 ? 17.297 35.062 34.406 1 91.81 694 TYR B CA 1
ATOM 11271 C C . TYR B 1 694 ? 18.312 34.031 33.906 1 91.81 694 TYR B C 1
ATOM 11273 O O . TYR B 1 694 ? 18.031 32.812 33.906 1 91.81 694 TYR B O 1
ATOM 11281 N N . ALA B 1 695 ? 19.469 34.531 33.406 1 91 695 ALA B N 1
ATOM 11282 C CA . ALA B 1 695 ? 20.484 33.656 32.844 1 91 695 ALA B CA 1
ATOM 11283 C C . ALA B 1 695 ? 21.875 34 33.375 1 91 695 ALA B C 1
ATOM 11285 O O . ALA B 1 695 ? 22.719 34.469 32.625 1 91 695 ALA B O 1
ATOM 11286 N N . PRO B 1 696 ? 22.125 33.625 34.594 1 89.88 696 PRO B N 1
ATOM 11287 C CA . PRO B 1 696 ? 23.375 34.031 35.219 1 89.88 696 PRO B CA 1
ATOM 11288 C C . PRO B 1 696 ? 24.594 33.312 34.625 1 89.88 696 PRO B C 1
ATOM 11290 O O . PRO B 1 696 ? 25.719 33.781 34.812 1 89.88 696 PRO B O 1
ATOM 11293 N N . PHE B 1 697 ? 24.422 32.312 33.875 1 89.88 697 PHE B N 1
ATOM 11294 C CA . PHE B 1 697 ? 25.562 31.516 33.375 1 89.88 697 PHE B CA 1
ATOM 11295 C C . PHE B 1 697 ? 25.766 31.719 31.891 1 89.88 697 PHE B C 1
ATOM 11297 O O . PHE B 1 697 ? 26.469 30.938 31.25 1 89.88 697 PHE B O 1
ATOM 11304 N N . GLU B 1 698 ? 25.188 32.781 31.375 1 90.31 698 GLU B N 1
ATOM 11305 C CA . GLU B 1 698 ? 25.344 33.062 29.953 1 90.31 698 GLU B CA 1
ATOM 11306 C C . GLU B 1 698 ? 26.469 34.062 29.719 1 90.31 698 GLU B C 1
ATOM 11308 O O . GLU B 1 698 ? 26.328 35.25 29.969 1 90.31 698 GLU B O 1
ATOM 11313 N N . SER B 1 699 ? 27.516 33.594 29.109 1 92.12 699 SER B N 1
ATOM 11314 C CA . SER B 1 699 ? 28.719 34.375 28.906 1 92.12 699 SER B CA 1
ATOM 11315 C C . SER B 1 699 ? 28.453 35.562 27.984 1 92.12 699 SER B C 1
ATOM 11317 O O . SER B 1 699 ? 29.047 36.625 28.156 1 92.12 699 SER B O 1
ATOM 11319 N N . SER B 1 700 ? 27.547 35.375 27.062 1 92 700 SER B N 1
ATOM 11320 C CA . SER B 1 700 ? 27.266 36.406 26.062 1 92 700 SER B CA 1
ATOM 11321 C C . SER B 1 700 ? 26.719 37.656 26.719 1 92 700 SER B C 1
ATOM 11323 O O . SER B 1 700 ? 26.969 38.781 26.234 1 92 700 SER B O 1
ATOM 11325 N N . VAL B 1 701 ? 25.969 37.5 27.766 1 94.44 701 VAL B N 1
ATOM 11326 C CA . VAL B 1 701 ? 25.375 38.625 28.469 1 94.44 701 VAL B CA 1
ATOM 11327 C C . VAL B 1 701 ? 26.484 39.5 29.062 1 94.44 701 VAL B C 1
ATOM 11329 O O . VAL B 1 701 ? 26.484 40.719 28.875 1 94.44 701 VAL B O 1
ATOM 11332 N N . PHE B 1 702 ? 27.469 38.906 29.641 1 94.75 702 PHE B N 1
ATOM 11333 C CA . PHE B 1 702 ? 28.562 39.594 30.281 1 94.75 702 PHE B CA 1
ATOM 11334 C C . PHE B 1 702 ? 29.5 40.188 29.234 1 94.75 702 PHE B C 1
ATOM 11336 O O . PHE B 1 702 ? 30.047 41.281 29.438 1 94.75 702 PHE B O 1
ATOM 11343 N N . ALA B 1 703 ? 29.656 39.469 28.234 1 94.69 703 ALA B N 1
ATOM 11344 C CA . ALA B 1 703 ? 30.484 40 27.141 1 94.69 703 ALA B CA 1
ATOM 11345 C C . ALA B 1 703 ? 29.875 41.281 26.578 1 94.69 703 ALA B C 1
ATOM 11347 O O . ALA B 1 703 ? 30.594 42.25 26.281 1 94.69 703 ALA B O 1
ATOM 11348 N N . LEU B 1 704 ? 28.594 41.312 26.406 1 94.62 704 LEU B N 1
ATOM 11349 C CA . LEU B 1 704 ? 27.922 42.469 25.891 1 94.62 704 LEU B CA 1
ATOM 11350 C C . LEU B 1 704 ? 28.016 43.656 26.859 1 94.62 704 LEU B C 1
ATOM 11352 O O . LEU B 1 704 ? 28.188 44.781 26.453 1 94.62 704 LEU B O 1
ATOM 11356 N N . MET B 1 705 ? 27.859 43.344 28.125 1 95.88 705 MET B N 1
ATOM 11357 C CA . MET B 1 705 ? 28.047 44.375 29.141 1 95.88 705 MET B CA 1
ATOM 11358 C C . MET B 1 705 ? 29.469 44.938 29.078 1 95.88 705 MET B C 1
ATOM 11360 O O . MET B 1 705 ? 29.656 46.156 29.172 1 95.88 705 MET B O 1
ATOM 11364 N N . GLY B 1 706 ? 30.438 44.062 28.891 1 95.5 706 GLY B N 1
ATOM 11365 C CA . GLY B 1 706 ? 31.812 44.5 28.719 1 95.5 706 GLY B CA 1
ATOM 11366 C C . GLY B 1 706 ? 31.969 45.438 27.531 1 95.5 706 GLY B C 1
ATOM 11367 O O . GLY B 1 706 ? 32.656 46.469 27.641 1 95.5 706 GLY B O 1
ATOM 11368 N N . ASN B 1 707 ? 31.344 45.125 26.469 1 94.25 707 ASN B N 1
ATOM 11369 C CA . ASN B 1 707 ? 31.406 45.969 25.281 1 94.25 707 ASN B CA 1
ATOM 11370 C C . ASN B 1 707 ? 30.812 47.344 25.547 1 94.25 707 ASN B C 1
ATOM 11372 O O . ASN B 1 707 ? 31.328 48.344 25.047 1 94.25 707 ASN B O 1
ATOM 11376 N N . ILE B 1 708 ? 29.734 47.344 26.266 1 95.88 708 ILE B N 1
ATOM 11377 C CA . ILE B 1 708 ? 29.047 48.625 26.562 1 95.88 708 ILE B CA 1
ATOM 11378 C C . ILE B 1 708 ? 29.938 49.469 27.469 1 95.88 708 ILE B C 1
ATOM 11380 O O . ILE B 1 708 ? 30.109 50.688 27.219 1 95.88 708 ILE B O 1
ATOM 11384 N N 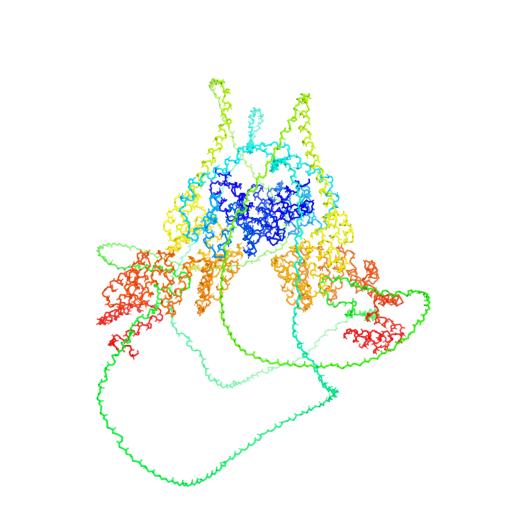. TYR B 1 709 ? 30.547 48.875 28.438 1 95.56 709 TYR B N 1
ATOM 11385 C CA . TYR B 1 709 ? 31.422 49.625 29.344 1 95.56 709 TYR B CA 1
ATOM 11386 C C . TYR B 1 709 ? 32.656 50.094 28.625 1 95.56 709 TYR B C 1
ATOM 11388 O O . TYR B 1 709 ? 33.188 51.188 28.922 1 95.56 709 TYR B O 1
ATOM 11396 N N . LYS B 1 710 ? 33.062 49.312 27.75 1 93.81 710 LYS B N 1
ATOM 11397 C CA . LYS B 1 710 ? 34.219 49.75 26.938 1 93.81 710 LYS B CA 1
ATOM 11398 C C . LYS B 1 710 ? 33.875 50.969 26.109 1 93.81 710 LYS B C 1
ATOM 11400 O O . LYS B 1 710 ? 34.656 51.938 26.062 1 93.81 710 LYS B O 1
ATOM 11405 N N . ARG B 1 711 ? 32.719 51 25.531 1 92.38 711 ARG B N 1
ATOM 11406 C CA . ARG B 1 711 ? 32.312 52.125 24.688 1 92.38 711 ARG B CA 1
ATOM 11407 C C . ARG B 1 711 ? 32.031 53.375 25.531 1 92.38 711 ARG B C 1
ATOM 11409 O O . ARG B 1 711 ? 32.156 54.469 25.031 1 92.38 711 ARG B O 1
ATOM 11416 N N . ARG B 1 712 ? 31.781 53.062 26.766 1 92.75 712 ARG B N 1
ATOM 11417 C CA . ARG B 1 712 ? 31.578 54.188 27.703 1 92.75 712 ARG B CA 1
ATOM 11418 C C . ARG B 1 712 ? 32.906 54.594 28.328 1 92.75 712 ARG B C 1
ATOM 11420 O O . ARG B 1 712 ? 32.906 55.438 29.25 1 92.75 712 ARG B O 1
ATOM 11427 N N . ASN B 1 713 ? 34 54.031 27.953 1 90.62 713 ASN B N 1
ATOM 11428 C CA . ASN B 1 713 ? 35.344 54.312 28.422 1 90.62 713 ASN B CA 1
ATOM 11429 C C . ASN B 1 713 ? 35.5 53.969 29.906 1 90.62 713 ASN B C 1
ATOM 11431 O O . ASN B 1 713 ? 36.219 54.656 30.625 1 90.62 713 ASN B O 1
ATOM 11435 N N . MET B 1 714 ? 34.688 53.031 30.328 1 94.25 714 MET B N 1
ATOM 11436 C CA . MET B 1 714 ? 34.844 52.5 31.672 1 94.25 714 MET B CA 1
ATOM 11437 C C . MET B 1 714 ? 35.656 51.188 31.625 1 94.25 714 MET B C 1
ATOM 11439 O O . MET B 1 714 ? 35.094 50.094 31.828 1 94.25 714 MET B O 1
ATOM 11443 N N . HIS B 1 715 ? 36.875 51.25 31.516 1 93.19 715 HIS B N 1
ATOM 11444 C CA . HIS B 1 715 ? 37.781 50.156 31.172 1 93.19 715 HIS B CA 1
ATOM 11445 C C . HIS B 1 715 ? 37.844 49.125 32.281 1 93.19 715 HIS B C 1
ATOM 11447 O O . HIS B 1 715 ? 37.938 47.906 32.031 1 93.19 715 HIS B O 1
ATOM 11453 N N . GLU B 1 716 ? 37.781 49.594 33.5 1 93.81 716 GLU B N 1
ATOM 11454 C CA . GLU B 1 716 ? 37.875 48.656 34.594 1 93.81 716 GLU B CA 1
ATOM 11455 C C . GLU B 1 716 ? 36.625 47.781 34.688 1 93.81 716 GLU B C 1
ATOM 11457 O O . GLU B 1 716 ? 36.75 46.562 34.875 1 93.81 716 GLU B O 1
ATOM 11462 N N . ARG B 1 717 ? 35.531 48.406 34.5 1 95.44 717 ARG B N 1
ATOM 11463 C CA . ARG B 1 717 ? 34.312 47.625 34.531 1 95.44 717 ARG B CA 1
ATOM 11464 C C . ARG B 1 717 ? 34.219 46.688 33.312 1 95.44 717 ARG B C 1
ATOM 11466 O O . ARG B 1 717 ? 33.688 45.594 33.406 1 95.44 717 ARG B O 1
ATOM 11473 N N . ALA B 1 718 ? 34.625 47.156 32.156 1 95.69 718 ALA B N 1
ATOM 11474 C CA . ALA B 1 718 ? 34.656 46.312 30.969 1 95.69 718 ALA B CA 1
ATOM 11475 C C . ALA B 1 718 ? 35.469 45.062 31.188 1 95.69 718 ALA B C 1
ATOM 11477 O O . ALA B 1 718 ? 35.031 43.969 30.859 1 95.69 718 ALA B O 1
ATOM 11478 N N . MET B 1 719 ? 36.688 45.281 31.781 1 94 719 MET B N 1
ATOM 11479 C CA . MET B 1 719 ? 37.594 44.188 32.062 1 94 719 MET B CA 1
ATOM 11480 C C . MET B 1 719 ? 36.969 43.188 33.031 1 94 719 MET B C 1
ATOM 11482 O O . MET B 1 719 ? 37.156 41.969 32.875 1 94 719 MET B O 1
ATOM 11486 N N . PHE B 1 720 ? 36.312 43.781 33.906 1 95.62 720 PHE B N 1
ATOM 11487 C CA . PHE B 1 720 ? 35.656 42.938 34.906 1 95.62 720 PHE B CA 1
ATOM 11488 C C . PHE B 1 720 ? 34.625 42.031 34.25 1 95.62 720 PHE B C 1
ATOM 11490 O O . PHE B 1 720 ? 34.594 40.812 34.5 1 95.62 720 PHE B O 1
ATOM 11497 N N . HIS B 1 721 ? 33.812 42.562 33.469 1 96 721 HIS B N 1
ATOM 11498 C CA . HIS B 1 721 ? 32.75 41.781 32.812 1 96 721 HIS B CA 1
ATOM 11499 C C . HIS B 1 721 ? 33.312 40.844 31.766 1 96 721 HIS B C 1
ATOM 11501 O O . HIS B 1 721 ? 32.812 39.719 31.594 1 96 721 HIS B O 1
ATOM 11507 N N . TYR B 1 722 ? 34.281 41.188 31 1 95.44 722 TYR B N 1
ATOM 11508 C CA . TYR B 1 722 ? 34.938 40.281 30.094 1 95.44 722 TYR B CA 1
ATOM 11509 C C . TYR B 1 722 ? 35.531 39.094 30.844 1 95.44 722 TYR B C 1
ATOM 11511 O O . TYR B 1 722 ? 35.5 37.938 30.375 1 95.44 722 TYR B O 1
ATOM 11519 N N . GLY B 1 723 ? 36.094 39.406 31.953 1 94.12 723 GLY B N 1
ATOM 11520 C CA . GLY B 1 723 ? 36.656 38.344 32.781 1 94.12 723 GLY B CA 1
ATOM 11521 C C . GLY B 1 723 ? 35.594 37.344 33.25 1 94.12 723 GLY B C 1
ATOM 11522 O O . GLY B 1 723 ? 35.844 36.125 33.188 1 94.12 723 GLY B O 1
ATOM 11523 N N . ILE B 1 724 ? 34.469 37.812 33.656 1 95.31 724 ILE B N 1
ATOM 11524 C CA . ILE B 1 724 ? 33.375 36.938 34.031 1 95.31 724 ILE B CA 1
ATOM 11525 C C . ILE B 1 724 ? 32.938 36.094 32.844 1 95.31 724 ILE B C 1
ATOM 11527 O O . ILE B 1 724 ? 32.688 34.875 33 1 95.31 724 ILE B O 1
ATOM 11531 N N . ALA B 1 725 ? 32.75 36.719 31.703 1 94.88 725 ALA B N 1
ATOM 11532 C CA . ALA B 1 725 ? 32.344 36.031 30.484 1 94.88 725 ALA B CA 1
ATOM 11533 C C . ALA B 1 725 ? 33.281 34.875 30.156 1 94.88 725 ALA B C 1
ATOM 11535 O O . ALA B 1 725 ? 32.844 33.781 29.766 1 94.88 725 ALA B O 1
ATOM 11536 N N . LEU B 1 726 ? 34.562 35.062 30.281 1 93.5 726 LEU B N 1
ATOM 11537 C CA . LEU B 1 726 ? 35.562 34.062 29.984 1 93.5 726 LEU B CA 1
ATOM 11538 C C . LEU B 1 726 ? 35.531 32.938 31.016 1 93.5 726 LEU B C 1
ATOM 11540 O O . LEU B 1 726 ? 35.781 31.766 30.688 1 93.5 726 LEU B O 1
ATOM 11544 N N . ASP B 1 727 ? 35.219 33.281 32.219 1 92.94 727 ASP B N 1
ATOM 11545 C CA . ASP B 1 727 ? 35.156 32.312 33.312 1 92.94 727 ASP B CA 1
ATOM 11546 C C . ASP B 1 727 ? 34 31.328 33.094 1 92.94 727 ASP B C 1
ATOM 11548 O O . ASP B 1 727 ? 34.031 30.203 33.594 1 92.94 727 ASP B O 1
ATOM 11552 N N . LEU B 1 728 ? 33.062 31.812 32.375 1 93.56 728 LEU B N 1
ATOM 11553 C CA . LEU B 1 728 ? 31.891 30.969 32.125 1 93.56 728 LEU B CA 1
ATOM 11554 C C . LEU B 1 728 ? 32.156 30.016 30.984 1 93.56 728 LEU B C 1
ATOM 11556 O O . LEU B 1 728 ? 31.234 29.312 30.531 1 93.56 728 LEU B O 1
ATOM 11560 N N . LYS B 1 729 ? 33.344 29.906 30.469 1 89.69 729 LYS B N 1
ATOM 11561 C CA . LYS B 1 729 ? 33.812 28.953 29.469 1 89.69 729 LYS B CA 1
ATOM 11562 C C . LYS B 1 729 ? 32.938 29 28.203 1 89.69 729 LYS B C 1
ATOM 11564 O O . LYS B 1 729 ? 32.344 28 27.812 1 89.69 729 LYS B O 1
ATOM 11569 N N . PRO B 1 730 ? 32.906 30.141 27.625 1 88.94 730 PRO B N 1
ATOM 11570 C CA . PRO B 1 730 ? 32.188 30.25 26.344 1 88.94 730 PRO B CA 1
ATOM 11571 C C . PRO B 1 730 ? 32.812 29.359 25.266 1 88.94 730 PRO B C 1
ATOM 11573 O O . PRO B 1 730 ? 33.844 28.719 25.484 1 88.94 730 PRO B O 1
ATOM 11576 N N . SER B 1 731 ? 32.125 29.25 24.172 1 85.44 731 SER B N 1
ATOM 11577 C CA . SER B 1 731 ? 32.656 28.516 23.016 1 85.44 731 SER B CA 1
ATOM 11578 C C . SER B 1 731 ? 34 29.109 22.562 1 85.44 731 SER B C 1
ATOM 11580 O O . SER B 1 731 ? 34.312 30.25 22.906 1 85.44 731 SER B O 1
ATOM 11582 N N . ALA B 1 732 ? 34.688 28.328 21.812 1 86.75 732 ALA B N 1
ATOM 11583 C CA . ALA B 1 732 ? 36.031 28.734 21.359 1 86.75 732 ALA B CA 1
ATOM 11584 C C . ALA B 1 732 ? 35.938 30.031 20.547 1 86.75 732 ALA B C 1
ATOM 11586 O O . ALA B 1 732 ? 36.781 30.906 20.688 1 86.75 732 ALA B O 1
ATOM 11587 N N . THR B 1 733 ? 34.969 30.078 19.797 1 86.19 733 THR B N 1
ATOM 11588 C CA . THR B 1 733 ? 34.781 31.25 18.953 1 86.19 733 THR B CA 1
ATOM 11589 C C . THR B 1 733 ? 34.438 32.5 19.781 1 86.19 733 THR B C 1
ATOM 11591 O O . THR B 1 733 ? 34.969 33.562 19.531 1 86.19 733 THR B O 1
ATOM 11594 N N . ASP B 1 734 ? 33.688 32.375 20.797 1 88.31 734 ASP B N 1
ATOM 11595 C CA . ASP B 1 734 ? 33.281 33.469 21.656 1 88.31 734 ASP B CA 1
ATOM 11596 C C . ASP B 1 734 ? 34.438 33.938 22.547 1 88.31 734 ASP B C 1
ATOM 11598 O O . ASP B 1 734 ? 34.625 35.125 22.781 1 88.31 734 ASP B O 1
ATOM 11602 N N . ALA B 1 735 ? 35.125 32.906 22.938 1 90.06 735 ALA B N 1
ATOM 11603 C CA . ALA B 1 735 ? 36.281 33.219 23.766 1 90.06 735 ALA B CA 1
ATOM 11604 C C . ALA B 1 735 ? 37.281 34.062 23 1 90.06 735 ALA B C 1
ATOM 11606 O O . ALA B 1 735 ? 37.875 35 23.547 1 90.06 735 ALA B O 1
ATOM 11607 N N . ALA B 1 736 ? 37.406 33.719 21.766 1 90.62 736 ALA B N 1
ATOM 11608 C CA . ALA B 1 736 ? 38.344 34.469 20.922 1 90.62 736 ALA B CA 1
ATOM 11609 C C . ALA B 1 736 ? 37.906 35.906 20.719 1 90.62 736 ALA B C 1
ATOM 11611 O O . ALA B 1 736 ? 38.719 36.812 20.719 1 90.62 736 ALA B O 1
ATOM 11612 N N . THR B 1 737 ? 36.688 36.062 20.562 1 90.62 737 THR B N 1
ATOM 11613 C CA . THR B 1 737 ? 36.125 37.406 20.344 1 90.62 737 THR B CA 1
ATOM 11614 C C . THR B 1 737 ? 36.25 38.25 21.594 1 90.62 737 THR B C 1
ATOM 11616 O O . THR B 1 737 ? 36.562 39.438 21.5 1 90.62 737 THR B O 1
ATOM 11619 N N . ILE B 1 738 ? 36.062 37.688 22.766 1 92.19 738 ILE B N 1
ATOM 11620 C CA . ILE B 1 738 ? 36.156 38.375 24.047 1 92.19 738 ILE B CA 1
ATOM 11621 C C . ILE B 1 738 ? 37.625 38.781 24.297 1 92.19 738 ILE B C 1
ATOM 11623 O O . ILE B 1 738 ? 37.875 39.906 24.734 1 92.19 738 ILE B O 1
ATOM 11627 N N . LYS B 1 739 ? 38.469 37.875 24 1 91.94 739 LYS B N 1
ATOM 11628 C CA . LYS B 1 739 ? 39.906 38.156 24.172 1 91.94 739 LYS B CA 1
ATOM 11629 C C . LYS B 1 739 ? 40.344 39.281 23.25 1 91.94 739 LYS B C 1
ATOM 11631 O O . LYS B 1 739 ? 41.188 40.125 23.641 1 91.94 739 LYS B O 1
ATOM 11636 N N . ALA B 1 740 ? 39.844 39.25 22.094 1 91.38 740 ALA B N 1
ATOM 11637 C CA . ALA B 1 740 ? 40.156 40.312 21.156 1 91.38 740 ALA B CA 1
ATOM 11638 C C . ALA B 1 740 ? 39.656 41.656 21.656 1 91.38 740 ALA B C 1
ATOM 11640 O O . ALA B 1 740 ? 40.312 42.688 21.453 1 91.38 740 ALA B O 1
ATOM 11641 N N . ALA B 1 741 ? 38.562 41.688 22.281 1 89.75 741 ALA B N 1
ATOM 11642 C CA . ALA B 1 741 ? 38 42.906 22.828 1 89.75 741 ALA B CA 1
ATOM 11643 C C . ALA B 1 741 ? 38.844 43.438 24 1 89.75 741 ALA B C 1
ATOM 11645 O O . ALA B 1 741 ? 39 44.656 24.156 1 89.75 741 ALA B O 1
ATOM 11646 N N . ILE B 1 742 ? 39.375 42.5 24.734 1 90.88 742 ILE B N 1
ATOM 11647 C CA . ILE B 1 742 ? 40.219 42.844 25.859 1 90.88 742 ILE B CA 1
ATOM 11648 C C . ILE B 1 742 ? 41.531 43.469 25.375 1 90.88 742 ILE B C 1
ATOM 11650 O O . ILE B 1 742 ? 42.031 44.438 25.953 1 90.88 742 ILE B O 1
ATOM 11654 N N . GLU B 1 743 ? 42 42.906 24.297 1 89.12 743 GLU B N 1
ATOM 11655 C CA . GLU B 1 743 ? 43.25 43.406 23.734 1 89.12 743 GLU B CA 1
ATOM 11656 C C . GLU B 1 743 ? 43.094 44.844 23.203 1 89.12 743 GLU B C 1
ATOM 11658 O O . GLU B 1 743 ? 44.031 45.625 23.219 1 89.12 743 GLU B O 1
ATOM 11663 N N . LYS B 1 744 ? 41.938 45.125 22.859 1 86.94 744 LYS B N 1
ATOM 11664 C CA . LYS B 1 744 ? 41.688 46.438 22.281 1 86.94 744 LYS B CA 1
ATOM 11665 C C . LYS B 1 744 ? 41.062 47.375 23.312 1 86.94 744 LYS B C 1
ATOM 11667 O O . LYS B 1 744 ? 40.5 48.438 22.953 1 86.94 744 LYS B O 1
ATOM 11672 N N . LEU B 1 745 ? 41.094 47.094 24.5 1 86.88 745 LEU B N 1
ATOM 11673 C CA . LEU B 1 745 ? 40.375 47.75 25.562 1 86.88 745 LEU B CA 1
ATOM 11674 C C . LEU B 1 745 ? 40.812 49.219 25.672 1 86.88 745 LEU B C 1
ATOM 11676 O O . LEU B 1 745 ? 39.969 50.094 25.875 1 86.88 745 LEU B O 1
ATOM 11680 N N . TYR B 1 746 ? 42.156 49.5 25.469 1 82.06 746 TYR B N 1
ATOM 11681 C CA . TYR B 1 746 ? 42.625 50.875 25.688 1 82.06 746 TYR B CA 1
ATOM 11682 C C . TYR B 1 746 ? 42.844 51.594 24.375 1 82.06 746 TYR B C 1
ATOM 11684 O O . TYR B 1 746 ? 43.281 52.75 24.359 1 82.06 746 TYR B O 1
ATOM 11692 N N . LEU B 1 747 ? 42.562 50.812 23.266 1 75.38 747 LEU B N 1
ATOM 11693 C CA . LEU B 1 747 ? 42.688 51.469 21.969 1 75.38 747 LEU B CA 1
ATOM 11694 C C . LEU B 1 747 ? 41.469 52.312 21.672 1 75.38 747 LEU B C 1
ATOM 11696 O O . LEU B 1 747 ? 40.344 51.906 21.953 1 75.38 747 LEU B O 1
ATOM 11700 N N . PRO B 1 748 ? 41.625 53.719 21.312 1 63.28 748 PRO B N 1
ATOM 11701 C CA . PRO B 1 748 ? 40.5 54.562 20.984 1 63.28 748 PRO B CA 1
ATOM 11702 C C . PRO B 1 748 ? 39.625 53.969 19.859 1 63.28 748 PRO B C 1
ATOM 11704 O O . PRO B 1 748 ? 40.156 53.281 18.969 1 63.28 748 PRO B O 1
ATOM 11707 N N . ASP B 1 749 ? 38.312 53.906 19.938 1 57.66 749 ASP B N 1
ATOM 11708 C CA . ASP B 1 749 ? 37.344 53.312 19.031 1 57.66 749 ASP B CA 1
ATOM 11709 C C . ASP B 1 749 ? 37.531 53.812 17.594 1 57.66 749 ASP B C 1
ATOM 11711 O O . ASP B 1 749 ? 37.25 53.094 16.641 1 57.66 749 ASP B O 1
ATOM 11715 N N . GLU B 1 750 ? 38.031 55.031 17.25 1 51.41 750 GLU B N 1
ATOM 11716 C CA . GLU B 1 750 ? 38.312 55.562 15.922 1 51.41 750 GLU B CA 1
ATOM 11717 C C . GLU B 1 750 ? 39.344 54.719 15.18 1 51.41 750 GLU B C 1
ATOM 11719 O O . GLU B 1 750 ? 39.25 54.562 13.961 1 51.41 750 GLU B O 1
ATOM 11724 N N . LEU B 1 751 ? 40.312 54.281 15.805 1 46.09 751 LEU B N 1
ATOM 11725 C CA . LEU B 1 751 ? 41.375 53.5 15.195 1 46.09 751 LEU B CA 1
ATOM 11726 C C . LEU B 1 751 ? 40.969 52.031 14.992 1 46.09 751 LEU B C 1
ATOM 11728 O O . LEU B 1 751 ? 41.656 51.281 14.312 1 46.09 751 LEU B O 1
ATOM 11732 N N . GLU B 1 752 ? 40.125 51.562 15.547 1 43.91 752 GLU B N 1
ATOM 11733 C CA . GLU B 1 752 ? 39.688 50.188 15.453 1 43.91 752 GLU B CA 1
ATOM 11734 C C . GLU B 1 752 ? 39.156 49.875 14.055 1 43.91 752 GLU B C 1
ATOM 11736 O O . GLU B 1 752 ? 39.312 48.75 13.555 1 43.91 752 GLU B O 1
ATOM 11741 N N . ASP B 1 753 ? 38.469 50.75 13.422 1 39.19 753 ASP B N 1
ATOM 11742 C CA . ASP B 1 753 ? 38 50.5 12.062 1 39.19 753 ASP B CA 1
ATOM 11743 C C . ASP B 1 753 ? 39.188 50.375 11.086 1 39.19 753 ASP B C 1
ATOM 11745 O O . ASP B 1 753 ? 39 49.938 9.945 1 39.19 753 ASP B O 1
ATOM 11749 N N . ASN B 1 754 ? 40.344 51.062 11.352 1 35.5 754 ASN B N 1
ATOM 11750 C CA . ASN B 1 754 ? 41.469 51.031 10.453 1 35.5 754 ASN B CA 1
ATOM 11751 C C . ASN B 1 754 ? 42.344 49.781 10.688 1 35.5 754 ASN B C 1
ATOM 11753 O O . ASN B 1 754 ? 43.344 49.562 9.984 1 35.5 754 ASN B O 1
ATOM 11757 N N . LEU B 1 755 ? 42.375 49.219 11.867 1 31.22 755 LEU B N 1
ATOM 11758 C CA . LEU B 1 755 ? 43.156 48 11.93 1 31.22 755 LEU B CA 1
ATOM 11759 C C . LEU B 1 755 ? 42.312 46.75 11.594 1 31.22 755 LEU B C 1
ATOM 11761 O O . LEU B 1 755 ? 41.188 46.625 12.078 1 31.22 755 LEU B O 1
#

Radius of gyration: 50.04 Å; Cα contacts (8 Å, |Δi|>4): 1741; chains: 2; bounding box: 152×155×151 Å

Foldseek 3Di:
DLVVLLVVLVVCVVVVVLVVSLVSLVVSCVVPPDLVSLLSNLVSCVSVVNLVVLLVSLPPPQDLSSLQSNLVSCVSVVVLVSSLCSQQPPVCNPDHGGPFLSSLQSNLVSCLLVVNNVSSLVSLLRSCLQAVPPVVSLLVCLLQLNHDALCVSLHDSNLVNLLVVPLVVVPPPPPPPPCVPVVVPPPPPPPPDDDDPDDDDDDDDDDDDDDDYYDDDDDDDDDYDDYYDDDDPDDDDDDPDPDPDDDDDDDDPDDDDDDDDDDDDDDDDDDDDDDDDDDDDDDDPPDPPPPPDQPDPPPLCDLLNPDAPFAQPAFSLLQFPFDDDDDDDDDDDDDDDDDDDDDDDDDDDDDDDYDDYDYDDDDYYDYDDDDDDDPDDDDDDDDPDDPPPDDDDPPDDPPDCVVVVVVVVSVVVSVVSSVVSSVVSVQSSLVSNLSSCVSLLVLVVSLVSLVPDDPVVCQALVNLLSNLVSCVSVVNLVVSLVSNVSSCVRPVLDLPNLLVNLVSCLVVLVQVVLVVSLVSLCVNPVLALSSLSSVLSNCVSVVNLVVSLVSLVSSCVSPVLPLSSLQSNLSSCVSVVVNVSSLVSLVSSCSSRVLPLSSLQSQLVSCVVVVVLVSNLVSLVSSCSSNVLRLVSLQSNLVSCVSVVNNVVSLVSLVSSCVSRVSRLSSLLVNLSSCVVVVVLVVSVVSLVVSCSSPVLALVSLQSNLVSCLVVVVLVSSVVSLVSSVVSPGDPVVVVVSVVCNVCSPPPPVCVSVD/DLVVLLVVLVVCVVVVVLVVSLVSLVVSCVVPPDLVSLLSNLVSCVSVVNLVVLLVSLPPPQDLSSLQSNLVSCVSVVVLVSSLCSQQPPVCNPDHGGPFLSSLQSNLVSCLLVVNNVSSLVSLLRSCLQAVPPVVSLLVCLLQLNHDALCVSLHDSNLVNLLVVPLVVVPPPCPDPPCVCVVPPPVPPCPDDDDDPDDDDDDDDDDDDDDDDDDDDDDDDDDDDDDDDDDDDDDDDDDDDDDDDDDDYDDDDDYYDDYDDDYDYYDDDDDDPDDDDDDPDDPDPPPPPPPFDQPDPPPLCFPQNPPAPQALPAFFFLQAQFDDDDDDDDDDDDDDDDDDYYDDDDDDDPDDPDDDDDDDDDDDDDDDDDDDDDDDPDDDDDDDDDDDDDDDPPPDDPPDCPVVVVVVVSVVVSVVSSVVSSVVSVQSSLVSNLSSCVSLLVLVVSLVSLVPDDPVVCQALVNLLSNLSSCVSLVNLVVSLVSNVSSCVRPVLDLPNLLVNLVSCLVVLVQVVLVVSLVSLCVNPVLALSSLSSVLSNCVSVVNLVVSLVSLVSSCVSPVLPLSSLQSNLSSCVSVVVNVSSLVSLVSSCSSRVLPLRSLQSQLVSCVVVVVLVSNLVSLVSSCSSNVLRLVSLQSNLVSCVSVVNNVVSLVSLVSSCVSDVSRCSSLLVNLSSCVVVVVLVVSVVSLVVSCRRNVLALVSLQSNLVSCLVVVNLVSSVVSLVSSVVSPGDPVVVVVSVVCNVCSPPDPVCVSVD